Protein AF-0000000084399325 (afdb_homodimer)

pLDDT: mean 91.84, std 12.65, range [34.16, 98.94]

Structure (mmCIF, N/CA/C/O backbone):
data_AF-0000000084399325-model_v1
#
loop_
_entity.id
_entity.type
_entity.pdbx_description
1 polymer 'Amidohydrolase-related domain-containing protein'
#
loop_
_atom_site.group_PDB
_atom_site.id
_atom_site.type_symbol
_atom_site.label_atom_id
_atom_site.label_alt_id
_atom_site.label_comp_id
_atom_site.label_asym_id
_atom_site.label_entity_id
_atom_site.label_seq_id
_atom_site.pdbx_PDB_ins_code
_atom_site.Cartn_x
_atom_site.Cartn_y
_atom_site.Cartn_z
_atom_site.occupancy
_atom_site.B_iso_or_equiv
_atom_site.auth_seq_id
_atom_site.auth_comp_id
_atom_site.auth_asym_id
_atom_site.auth_atom_id
_atom_site.pdbx_PDB_model_num
ATOM 1 N N . MET A 1 1 ? 21.266 -35.219 0.76 1 44.81 1 MET A N 1
ATOM 2 C CA . MET A 1 1 ? 20.219 -34.562 1.53 1 44.81 1 MET A CA 1
ATOM 3 C C . MET A 1 1 ? 18.984 -35.438 1.65 1 44.81 1 MET A C 1
ATOM 5 O O . MET A 1 1 ? 18.688 -36.219 0.76 1 44.81 1 MET A O 1
ATOM 9 N N . SER A 1 2 ? 18.531 -35.719 2.82 1 54.75 2 SER A N 1
ATOM 10 C CA . SER A 1 2 ? 17.391 -36.594 3.066 1 54.75 2 SER A CA 1
ATOM 11 C C . SER A 1 2 ? 16.234 -36.281 2.133 1 54.75 2 SER A C 1
ATOM 13 O O . SER A 1 2 ? 16.078 -35.125 1.696 1 54.75 2 SER A O 1
ATOM 15 N N . LYS A 1 3 ? 15.633 -37.25 1.614 1 68.06 3 LYS A N 1
ATOM 16 C CA . LYS A 1 3 ? 14.523 -37.125 0.672 1 68.06 3 LYS A CA 1
ATOM 17 C C . LYS A 1 3 ? 13.398 -36.281 1.248 1 68.06 3 LYS A C 1
ATOM 19 O O . LYS A 1 3 ? 13.023 -36.438 2.41 1 68.06 3 LYS A O 1
ATOM 24 N N . PRO A 1 4 ? 12.945 -35.312 0.477 1 78.38 4 PRO A N 1
ATOM 25 C CA . PRO A 1 4 ? 11.859 -34.469 1 1 78.38 4 PRO A CA 1
ATOM 26 C C . PRO A 1 4 ? 10.641 -35.312 1.404 1 78.38 4 PRO A C 1
ATOM 28 O O . PRO A 1 4 ? 10.398 -36.375 0.848 1 78.38 4 PRO A O 1
ATOM 31 N N . THR A 1 5 ? 9.992 -34.969 2.486 1 85.81 5 THR A N 1
ATOM 32 C CA . THR A 1 5 ? 8.766 -35.594 2.984 1 85.81 5 THR A CA 1
ATOM 33 C C . THR A 1 5 ? 7.566 -34.688 2.705 1 85.81 5 THR A C 1
ATOM 35 O O . THR A 1 5 ? 7.73 -33.5 2.363 1 85.81 5 THR A O 1
ATOM 38 N N . TYR A 1 6 ? 6.453 -35.25 2.689 1 90.31 6 TYR A N 1
ATOM 39 C CA . TYR A 1 6 ? 5.215 -34.5 2.553 1 90.31 6 TYR A CA 1
ATOM 40 C C . TYR A 1 6 ? 4.281 -34.75 3.729 1 90.31 6 TYR A C 1
ATOM 42 O O . TYR A 1 6 ? 3.854 -35.906 3.949 1 90.31 6 TYR A O 1
ATOM 50 N N . PRO A 1 7 ? 4.055 -33.781 4.578 1 90.56 7 PRO A N 1
ATOM 51 C CA . PRO A 1 7 ? 4.496 -32.406 4.391 1 90.56 7 PRO A CA 1
ATOM 52 C C . PRO A 1 7 ? 5.953 -32.188 4.801 1 90.56 7 PRO A C 1
ATOM 54 O O . PRO A 1 7 ? 6.492 -32.938 5.598 1 90.56 7 PRO A O 1
ATOM 57 N N . PRO A 1 8 ? 6.473 -31.141 4.215 1 90.62 8 PRO A N 1
ATOM 58 C CA . PRO A 1 8 ? 7.859 -30.859 4.594 1 90.62 8 PRO A CA 1
ATOM 59 C C . PRO A 1 8 ? 7.98 -30.234 5.98 1 90.62 8 PRO A C 1
ATOM 61 O O . PRO A 1 8 ? 6.984 -29.766 6.539 1 90.62 8 PRO A O 1
ATOM 64 N N . THR A 1 9 ? 9.188 -30.375 6.523 1 91.38 9 THR A N 1
ATOM 65 C CA . THR A 1 9 ? 9.484 -29.562 7.695 1 91.38 9 THR A CA 1
ATOM 66 C C . THR A 1 9 ? 9.594 -28.078 7.32 1 91.38 9 THR A C 1
ATOM 68 O O . THR A 1 9 ? 10.109 -27.75 6.254 1 91.38 9 THR A O 1
ATOM 71 N N . TYR A 1 10 ? 9.086 -27.281 8.258 1 94 10 TYR A N 1
ATOM 72 C CA . TYR A 1 10 ? 9.133 -25.859 7.969 1 94 10 TYR A CA 1
ATOM 73 C C . TYR A 1 10 ? 10.562 -25.391 7.762 1 94 10 TYR A C 1
ATOM 75 O O . TYR A 1 10 ? 11.477 -25.797 8.484 1 94 10 TYR A O 1
ATOM 83 N N . ASN A 1 11 ? 10.805 -24.594 6.703 1 94.88 11 ASN A N 1
ATOM 84 C CA . ASN A 1 11 ? 11.992 -23.75 6.672 1 94.88 11 ASN A CA 1
ATOM 85 C C . ASN A 1 11 ? 12.094 -22.859 7.914 1 94.88 11 ASN A C 1
ATOM 87 O O . ASN A 1 11 ? 11.211 -22.047 8.164 1 94.88 11 ASN A O 1
ATOM 91 N N . PRO A 1 12 ? 13.133 -23.047 8.703 1 95.69 12 PRO A N 1
ATOM 92 C CA . PRO A 1 12 ? 13.211 -22.297 9.961 1 95.69 12 PRO A CA 1
ATOM 93 C C . PRO A 1 12 ? 13.133 -20.781 9.75 1 95.69 12 PRO A C 1
ATOM 95 O O . PRO A 1 12 ? 12.641 -20.062 10.617 1 95.69 12 PRO A O 1
ATOM 98 N N . HIS A 1 13 ? 13.602 -20.25 8.625 1 95.62 13 HIS A N 1
ATOM 99 C CA . HIS A 1 13 ? 13.609 -18.828 8.344 1 95.62 13 HIS A CA 1
ATOM 100 C C . HIS A 1 13 ? 12.188 -18.281 8.172 1 95.62 13 HIS A C 1
ATOM 102 O O . HIS A 1 13 ? 11.953 -17.078 8.281 1 95.62 13 HIS A O 1
ATOM 108 N N . VAL A 1 14 ? 11.227 -19.172 7.906 1 96.06 14 VAL A N 1
ATOM 109 C CA . VAL A 1 14 ? 9.875 -18.734 7.562 1 96.06 14 VAL A CA 1
ATOM 110 C C . VAL A 1 14 ? 8.977 -18.812 8.797 1 96.06 14 VAL A C 1
ATOM 112 O O . VAL A 1 14 ? 7.906 -18.203 8.836 1 96.06 14 VAL A O 1
ATOM 115 N N . VAL A 1 15 ? 9.352 -19.516 9.82 1 95.94 15 VAL A N 1
ATOM 116 C CA . VAL A 1 15 ? 8.531 -19.844 10.984 1 95.94 15 VAL A CA 1
ATOM 117 C C . VAL A 1 15 ? 8.047 -18.562 11.648 1 95.94 15 VAL A C 1
ATOM 119 O O . VAL A 1 15 ? 6.871 -18.438 11.984 1 95.94 15 VAL A O 1
ATOM 122 N N . PRO A 1 16 ? 8.922 -17.484 11.742 1 94.62 16 PRO A N 1
ATOM 123 C CA . PRO A 1 16 ? 8.461 -16.25 12.391 1 94.62 16 PRO A CA 1
ATOM 124 C C . PRO A 1 16 ? 7.34 -15.562 11.617 1 94.62 16 PRO A C 1
ATOM 126 O O . PRO A 1 16 ? 6.594 -14.766 12.188 1 94.62 16 PRO A O 1
ATOM 129 N N . SER A 1 17 ? 7.211 -15.867 10.367 1 95.81 17 SER A N 1
ATOM 130 C CA . SER A 1 17 ? 6.203 -15.234 9.523 1 95.81 17 SER A CA 1
ATOM 131 C C . SER A 1 17 ? 4.883 -15.992 9.562 1 95.81 17 SER A C 1
ATOM 133 O O . SER A 1 17 ? 3.883 -15.539 9.008 1 95.81 17 SER A O 1
ATOM 135 N N . LEU A 1 18 ? 4.848 -17.141 10.227 1 96.25 18 LEU A N 1
ATOM 136 C CA . LEU A 1 18 ? 3.643 -17.953 10.266 1 96.25 18 LEU A CA 1
ATOM 137 C C . LEU A 1 18 ? 2.762 -17.578 11.453 1 96.25 18 LEU A C 1
ATOM 139 O O . LEU A 1 18 ? 2.361 -18.438 12.234 1 96.25 18 LEU A O 1
ATOM 143 N N . VAL A 1 19 ? 2.547 -16.312 11.625 1 95 19 VAL A N 1
ATOM 144 C CA . VAL A 1 19 ? 1.678 -15.727 12.641 1 95 19 VAL A CA 1
ATOM 145 C C . VAL A 1 19 ? 0.632 -14.836 11.969 1 95 19 VAL A C 1
ATOM 147 O O . VAL A 1 19 ? 0.78 -14.461 10.805 1 95 19 VAL A O 1
ATOM 150 N N . PRO A 1 20 ? -0.434 -14.516 12.617 1 94.19 20 PRO A N 1
ATOM 151 C CA . PRO A 1 20 ? -1.524 -13.766 11.992 1 94.19 20 PRO A CA 1
ATOM 152 C C . PRO A 1 20 ? -1.065 -12.43 11.414 1 94.19 20 PRO A C 1
ATOM 154 O O . PRO A 1 20 ? -1.486 -12.047 10.32 1 94.19 20 PRO A O 1
ATOM 157 N N . LYS A 1 21 ? -0.178 -11.742 12.148 1 96.44 21 LYS A N 1
ATOM 158 C CA . LYS A 1 21 ? 0.312 -10.445 11.68 1 96.44 21 LYS A CA 1
ATOM 159 C C . LYS A 1 21 ? 1.835 -10.445 11.578 1 96.44 21 LYS A C 1
ATOM 161 O O . LYS A 1 21 ? 2.52 -9.883 12.438 1 96.44 21 LYS A O 1
ATOM 166 N N . PRO A 1 22 ? 2.371 -10.953 10.523 1 96.75 22 PRO A N 1
ATOM 167 C CA . PRO A 1 22 ? 3.82 -11.133 10.406 1 96.75 22 PRO A CA 1
ATOM 168 C C . PRO A 1 22 ? 4.566 -9.82 10.18 1 96.75 22 PRO A C 1
ATOM 170 O O . PRO A 1 22 ? 5.793 -9.781 10.305 1 96.75 22 PRO A O 1
ATOM 173 N N . TRP A 1 23 ? 3.875 -8.727 9.859 1 95.81 23 TRP A N 1
ATOM 174 C CA . TRP A 1 23 ? 4.512 -7.441 9.57 1 95.81 23 TRP A CA 1
ATOM 175 C C . TRP A 1 23 ? 4.812 -6.684 10.859 1 95.81 23 TRP A C 1
ATOM 177 O O . TRP A 1 23 ? 5.527 -5.676 10.844 1 95.81 23 TRP A O 1
ATOM 187 N N . VAL A 1 24 ? 4.215 -7.094 12 1 94.38 24 VAL A N 1
ATOM 188 C CA . VAL A 1 24 ? 4.426 -6.395 13.258 1 94.38 24 VAL A CA 1
ATOM 189 C C . VAL A 1 24 ? 5.871 -6.566 13.711 1 94.38 24 VAL A C 1
ATOM 191 O O . VAL A 1 24 ? 6.375 -7.691 13.781 1 94.38 24 VAL A O 1
ATOM 194 N N . GLN A 1 25 ? 6.523 -5.504 13.938 1 89.19 25 GLN A N 1
ATOM 195 C CA . GLN A 1 25 ? 7.934 -5.539 14.305 1 89.19 25 GLN A CA 1
ATOM 196 C C . GLN A 1 25 ? 8.109 -5.445 15.82 1 89.19 25 GLN A C 1
ATOM 198 O O . GLN A 1 25 ? 7.27 -4.859 16.516 1 89.19 25 GLN A O 1
ATOM 203 N N . SER A 1 26 ? 9.156 -6.023 16.25 1 90.19 26 SER A N 1
ATOM 204 C CA . SER A 1 26 ? 9.555 -5.828 17.625 1 90.19 26 SER A CA 1
ATOM 205 C C . SER A 1 26 ? 9.945 -4.379 17.891 1 90.19 26 SER A C 1
ATOM 207 O O . SER A 1 26 ? 10.25 -3.633 16.969 1 90.19 26 SER A O 1
ATOM 209 N N . PRO A 1 27 ? 9.898 -3.984 19.125 1 89.75 27 PRO A N 1
ATOM 210 C CA . PRO A 1 27 ? 10.359 -2.627 19.422 1 89.75 27 PRO A CA 1
ATOM 211 C C . PRO A 1 27 ? 11.773 -2.354 18.891 1 89.75 27 PRO A C 1
ATOM 213 O O . PRO A 1 27 ? 12.586 -3.275 18.797 1 89.75 27 PRO A O 1
ATOM 216 N N . SER A 1 28 ? 12 -1.144 18.531 1 90.94 28 SER A N 1
ATOM 217 C CA . SER A 1 28 ? 13.289 -0.771 17.953 1 90.94 28 SER A CA 1
ATOM 218 C C . SER A 1 28 ? 14.43 -1.057 18.922 1 90.94 28 SER A C 1
ATOM 220 O O . SER A 1 28 ? 14.289 -0.865 20.141 1 90.94 28 SER A O 1
ATOM 222 N N . ALA A 1 29 ? 15.547 -1.462 18.453 1 89.44 29 ALA A N 1
ATOM 223 C CA . ALA A 1 29 ? 16.734 -1.743 19.25 1 89.44 29 ALA A CA 1
ATOM 224 C C . ALA A 1 29 ? 17.312 -0.462 19.844 1 89.44 29 ALA A C 1
ATOM 226 O O . ALA A 1 29 ? 17.094 0.63 19.312 1 89.44 29 ALA A O 1
ATOM 227 N N . PRO A 1 30 ? 18 -0.609 20.953 1 93.25 30 PRO A N 1
ATOM 228 C CA . PRO A 1 30 ? 18.625 0.576 21.547 1 93.25 30 PRO A CA 1
ATOM 229 C C . PRO A 1 30 ? 19.719 1.179 20.656 1 93.25 30 PRO A C 1
ATOM 231 O O . PRO A 1 30 ? 20.516 0.447 20.078 1 93.25 30 PRO A O 1
ATOM 234 N N . ILE A 1 31 ? 19.641 2.383 20.5 1 94.94 31 ILE A N 1
ATOM 235 C CA . ILE A 1 31 ? 20.625 3.131 19.734 1 94.94 31 ILE A CA 1
ATOM 236 C C . ILE A 1 31 ? 20.953 4.438 20.453 1 94.94 31 ILE A C 1
ATOM 238 O O . ILE A 1 31 ? 20.078 5.07 21.047 1 94.94 31 ILE A O 1
ATOM 242 N N . THR A 1 32 ? 22.234 4.75 20.438 1 95.81 32 THR A N 1
ATOM 243 C CA . THR A 1 32 ? 22.672 6.027 20.984 1 95.81 32 THR A CA 1
ATOM 244 C C . THR A 1 32 ? 23.203 6.945 19.891 1 95.81 32 THR A C 1
ATOM 246 O O . THR A 1 32 ? 24.172 6.598 19.203 1 95.81 32 THR A O 1
ATOM 249 N N . LEU A 1 33 ? 22.594 8.062 19.703 1 96.88 33 LEU A N 1
ATOM 250 C CA . LEU A 1 33 ? 23.078 9.117 18.812 1 96.88 33 LEU A CA 1
ATOM 251 C C . LEU A 1 33 ? 24.016 10.055 19.562 1 96.88 33 LEU A C 1
ATOM 253 O O . LEU A 1 33 ? 23.672 10.578 20.625 1 96.88 33 LEU A O 1
ATOM 257 N N . ILE A 1 34 ? 25.188 10.266 19.016 1 96.31 34 ILE A N 1
ATOM 258 C CA . ILE A 1 34 ? 26.141 11.117 19.719 1 96.31 34 ILE A CA 1
ATOM 259 C C . ILE A 1 34 ? 26.484 12.336 18.875 1 96.31 34 ILE A C 1
ATOM 261 O O . ILE A 1 34 ? 26.281 12.328 17.656 1 96.31 34 ILE A O 1
ATOM 265 N N . ASN A 1 35 ? 26.984 13.414 19.547 1 96.94 35 ASN A N 1
ATOM 266 C CA . ASN A 1 35 ? 27.453 14.648 18.906 1 96.94 35 ASN A CA 1
ATOM 267 C C . ASN A 1 35 ? 26.312 15.352 18.172 1 96.94 35 ASN A C 1
ATOM 269 O O . ASN A 1 35 ? 26.484 15.781 17.031 1 96.94 35 ASN A O 1
ATOM 273 N N . CYS A 1 36 ? 25.172 15.438 18.844 1 97.69 36 CYS A N 1
ATOM 274 C CA . CYS A 1 36 ? 23.969 16.031 18.281 1 97.69 36 CYS A CA 1
ATOM 275 C C . CYS A 1 36 ? 23.828 17.484 18.688 1 97.69 36 CYS A C 1
ATOM 277 O O . CYS A 1 36 ? 23.953 17.812 19.875 1 97.69 36 CYS A O 1
ATOM 279 N N . LYS A 1 37 ? 23.656 18.359 17.766 1 98.62 37 LYS A N 1
ATOM 280 C CA . LYS A 1 37 ? 23.078 19.656 18.078 1 98.62 37 LYS A CA 1
ATOM 281 C C . LYS A 1 37 ? 21.547 19.562 18.188 1 98.62 37 LYS A C 1
ATOM 283 O O . LYS A 1 37 ? 20.859 19.453 17.172 1 98.62 37 LYS A O 1
ATOM 288 N N . VAL A 1 38 ? 21.031 19.672 19.359 1 98.75 38 VAL A N 1
ATOM 289 C CA . VAL A 1 38 ? 19.609 19.422 19.594 1 98.75 38 VAL A CA 1
ATOM 290 C C . VAL A 1 38 ? 18.828 20.719 19.5 1 98.75 38 VAL A C 1
ATOM 292 O O . VAL A 1 38 ? 19.156 21.703 20.156 1 98.75 38 VAL A O 1
ATOM 295 N N . VAL A 1 39 ? 17.828 20.719 18.703 1 98.81 39 VAL A N 1
ATOM 296 C CA . VAL A 1 39 ? 16.922 21.859 18.578 1 98.81 39 VAL A CA 1
ATOM 297 C C . VAL A 1 39 ? 15.883 21.828 19.688 1 98.81 39 VAL A C 1
ATOM 299 O O . VAL A 1 39 ? 15 20.969 19.688 1 98.81 39 VAL A O 1
ATOM 302 N N . ASP A 1 40 ? 15.953 22.703 20.609 1 98.31 40 ASP A N 1
ATOM 303 C CA . ASP A 1 40 ? 14.938 22.922 21.625 1 98.31 40 ASP A CA 1
ATOM 304 C C . ASP A 1 40 ? 13.812 23.812 21.109 1 98.31 40 ASP A C 1
ATOM 306 O O . ASP A 1 40 ? 13.867 25.031 21.25 1 98.31 40 ASP A O 1
ATOM 310 N N . VAL A 1 41 ? 12.789 23.188 20.609 1 98.25 41 VAL A N 1
ATOM 311 C CA . VAL A 1 41 ? 11.727 23.891 19.906 1 98.25 41 VAL A CA 1
ATOM 312 C C . VAL A 1 41 ? 10.922 24.75 20.891 1 98.25 41 VAL A C 1
ATOM 314 O O . VAL A 1 41 ? 10.477 25.844 20.547 1 98.25 41 VAL A O 1
ATOM 317 N N . ILE A 1 42 ? 10.719 24.281 22.094 1 97.69 42 ILE A N 1
ATOM 318 C CA . ILE A 1 42 ? 9.922 24.984 23.094 1 97.69 42 ILE A CA 1
ATOM 319 C C . ILE A 1 42 ? 10.539 26.359 23.375 1 97.69 42 ILE A C 1
ATOM 321 O O . ILE A 1 42 ? 9.852 27.375 23.344 1 97.69 42 ILE A O 1
ATOM 325 N N . ASN A 1 43 ? 11.914 26.344 23.484 1 97.19 43 ASN A N 1
ATOM 326 C CA . ASN A 1 43 ? 12.586 27.594 23.859 1 97.19 43 ASN A CA 1
ATOM 327 C C . ASN A 1 43 ? 13.164 28.312 22.641 1 97.19 43 ASN A C 1
ATOM 329 O O . ASN A 1 43 ? 13.656 29.422 22.75 1 97.19 43 ASN A O 1
ATOM 333 N N . GLY A 1 44 ? 13.109 27.734 21.516 1 97.56 44 GLY A N 1
ATOM 334 C CA . GLY A 1 44 ? 13.586 28.359 20.281 1 97.56 44 GLY A CA 1
ATOM 335 C C . GLY A 1 44 ? 15.086 28.562 20.266 1 97.56 44 GLY A C 1
ATOM 336 O O . GLY A 1 44 ? 15.562 29.641 19.875 1 97.56 44 GLY A O 1
ATOM 337 N N . LYS A 1 45 ? 15.812 27.578 20.781 1 97.94 45 LYS A N 1
ATOM 338 C CA . LYS A 1 45 ? 17.266 27.672 20.797 1 97.94 45 LYS A CA 1
ATOM 339 C C . LYS A 1 45 ? 17.906 26.297 20.578 1 97.94 45 LYS A C 1
ATOM 341 O O . LYS A 1 45 ? 17.219 25.266 20.609 1 97.94 45 LYS A O 1
ATOM 346 N N . ILE A 1 46 ? 19.156 26.297 20.25 1 98.06 46 ILE A N 1
ATOM 347 C CA . ILE A 1 46 ? 19.938 25.078 20.203 1 98.06 46 ILE A CA 1
ATOM 348 C C . ILE A 1 46 ? 20.516 24.781 21.594 1 98.06 46 ILE A C 1
ATOM 350 O O . ILE A 1 46 ? 21.078 25.656 22.234 1 98.06 46 ILE A O 1
ATOM 354 N N . ILE A 1 47 ? 20.297 23.562 22.125 1 95.94 47 ILE A N 1
ATOM 355 C CA . ILE A 1 47 ? 20.906 23.188 23.391 1 95.94 47 ILE A CA 1
ATOM 356 C C . ILE A 1 47 ? 22.422 23.359 23.297 1 95.94 47 ILE A C 1
ATOM 358 O O . ILE A 1 47 ? 23.047 22.859 22.344 1 95.94 47 ILE A O 1
ATOM 362 N N . PRO A 1 48 ? 22.859 23.969 24.391 1 90 48 PRO A N 1
ATOM 363 C CA . PRO A 1 48 ? 24.297 24.219 24.344 1 90 48 PRO A CA 1
ATOM 364 C C . PRO A 1 48 ? 25.125 22.922 24.422 1 90 48 PRO A C 1
ATOM 366 O O . PRO A 1 48 ? 24.688 21.953 25.062 1 90 48 PRO A O 1
ATOM 369 N N . VAL A 1 49 ? 26.25 22.781 23.828 1 93.06 49 VAL A N 1
ATOM 370 C CA . VAL A 1 49 ? 27.203 21.672 23.781 1 93.06 49 VAL A CA 1
ATOM 371 C C . VAL A 1 49 ? 26.594 20.5 23.016 1 93.06 49 VAL A C 1
ATOM 373 O O . VAL A 1 49 ? 25.359 20.328 22.984 1 93.06 49 VAL A O 1
ATOM 376 N N . LEU A 1 50 ? 27.297 19.625 22.562 1 96.81 50 LEU A N 1
ATOM 377 C CA . LEU A 1 50 ? 26.859 18.453 21.812 1 96.81 50 LEU A CA 1
ATOM 378 C C . LEU A 1 50 ? 26.25 17.422 22.734 1 96.81 50 LEU A C 1
ATOM 380 O O . LEU A 1 50 ? 26.75 17.188 23.844 1 96.81 50 LEU A O 1
ATOM 384 N N . GLN A 1 51 ? 25.094 16.875 22.312 1 97.25 51 GLN A N 1
ATOM 385 C CA . GLN A 1 51 ? 24.344 15.961 23.156 1 97.25 51 GLN A CA 1
ATOM 386 C C . GLN A 1 51 ? 24.453 14.531 22.656 1 97.25 51 GLN A C 1
ATOM 388 O O . GLN A 1 51 ? 24.75 14.297 21.484 1 97.25 51 GLN A O 1
ATOM 393 N N . SER A 1 52 ? 24.281 13.602 23.562 1 96.56 52 SER A N 1
ATOM 394 C CA . SER A 1 52 ? 23.984 12.195 23.266 1 96.56 52 SER A CA 1
ATOM 395 C C . SER A 1 52 ? 22.516 11.875 23.562 1 96.56 52 SER A C 1
ATOM 397 O O . SER A 1 52 ? 21.984 12.25 24.609 1 96.56 52 SER A O 1
ATOM 399 N N . ILE A 1 53 ? 21.875 11.273 22.641 1 97.69 53 ILE A N 1
ATOM 400 C CA . ILE A 1 53 ? 20.484 10.891 22.781 1 97.69 53 ILE A CA 1
ATOM 401 C C . ILE A 1 53 ? 20.359 9.367 22.734 1 97.69 53 ILE A C 1
ATOM 403 O O . ILE A 1 53 ? 20.672 8.742 21.719 1 97.69 53 ILE A O 1
ATOM 407 N N . LYS A 1 54 ? 19.891 8.742 23.781 1 96.62 54 LYS A N 1
ATOM 408 C CA . LYS A 1 54 ? 19.672 7.297 23.828 1 96.62 54 LYS A CA 1
ATOM 409 C C . LYS A 1 54 ? 18.234 6.941 23.484 1 96.62 54 LYS A C 1
ATOM 411 O O . LYS A 1 54 ? 17.297 7.469 24.094 1 96.62 54 LYS A O 1
ATOM 416 N N . LEU A 1 55 ? 18.078 6.16 22.5 1 97.12 55 LEU A N 1
ATOM 417 C CA . LEU A 1 55 ? 16.766 5.68 22.062 1 97.12 55 LEU A CA 1
ATOM 418 C C . LEU A 1 55 ? 16.562 4.223 22.469 1 97.12 55 LEU A C 1
ATOM 420 O O . LEU A 1 55 ? 17.5 3.422 22.406 1 97.12 55 LEU A O 1
ATOM 424 N N . GLU A 1 56 ? 15.352 3.887 22.859 1 95.56 56 GLU A N 1
ATOM 425 C CA . GLU A 1 56 ? 14.984 2.51 23.188 1 95.56 56 GLU A CA 1
ATOM 426 C C . GLU A 1 56 ? 13.492 2.277 23.016 1 95.56 56 GLU A C 1
ATOM 428 O O . GLU A 1 56 ? 12.672 3.062 23.516 1 95.56 56 GLU A O 1
ATOM 433 N N . ALA A 1 57 ? 13.141 1.243 22.375 1 96.31 57 ALA A N 1
ATOM 434 C CA . ALA A 1 57 ? 11.758 0.798 22.219 1 96.31 57 ALA A CA 1
ATOM 435 C C . ALA A 1 57 ? 10.859 1.938 21.75 1 96.31 57 ALA A C 1
ATOM 437 O O . ALA A 1 57 ? 9.781 2.162 22.297 1 96.31 57 ALA A O 1
ATOM 438 N N . GLY A 1 58 ? 11.398 2.75 20.859 1 97 58 GLY A N 1
ATOM 439 C CA . GLY A 1 58 ? 10.594 3.762 20.188 1 97 58 GLY A CA 1
ATOM 440 C C . GLY A 1 58 ? 10.531 5.074 20.953 1 97 58 GLY A C 1
ATOM 441 O O . GLY A 1 58 ? 9.82 5.996 20.547 1 97 58 GLY A O 1
ATOM 442 N N . LYS A 1 59 ? 11.32 5.172 22.062 1 98.25 59 LYS A N 1
ATOM 443 C CA . LYS A 1 59 ? 11.273 6.363 22.906 1 98.25 59 LYS A CA 1
ATOM 444 C C . LYS A 1 59 ? 12.68 6.922 23.141 1 98.25 59 LYS A C 1
ATOM 446 O O . LYS A 1 59 ? 13.672 6.23 22.922 1 98.25 59 LYS A O 1
ATOM 451 N N . ILE A 1 60 ? 12.68 8.141 23.531 1 98.38 60 ILE A N 1
ATOM 452 C CA . ILE A 1 60 ? 13.914 8.758 24 1 98.38 60 ILE A CA 1
ATOM 453 C C . ILE A 1 60 ? 14.133 8.43 25.469 1 98.38 60 ILE A C 1
ATOM 455 O O . ILE A 1 60 ? 13.328 8.828 26.328 1 98.38 60 ILE A O 1
ATOM 459 N N . LEU A 1 61 ? 15.141 7.746 25.766 1 97.5 61 LEU A N 1
ATOM 460 C CA . LEU A 1 61 ? 15.398 7.312 27.141 1 97.5 61 LEU A CA 1
ATOM 461 C C . LEU A 1 61 ? 16.141 8.391 27.922 1 97.5 61 LEU A C 1
ATOM 463 O O . LEU A 1 61 ? 15.859 8.609 29.094 1 97.5 61 LEU A O 1
ATOM 467 N N . SER A 1 62 ? 17.156 9.039 27.203 1 96.69 62 SER A N 1
ATOM 468 C CA . SER A 1 62 ? 17.906 10.07 27.891 1 96.69 62 SER A CA 1
ATOM 469 C C . SER A 1 62 ? 18.609 11 26.891 1 96.69 62 SER A C 1
ATOM 471 O O . SER A 1 62 ? 18.812 10.633 25.734 1 96.69 62 SER A O 1
ATOM 473 N N . ILE A 1 63 ? 18.844 12.156 27.312 1 96.69 63 ILE A N 1
ATOM 474 C CA . ILE A 1 63 ? 19.625 13.18 26.641 1 96.69 63 ILE A CA 1
ATOM 475 C C . ILE A 1 63 ? 20.688 13.734 27.594 1 96.69 63 ILE A C 1
ATOM 477 O O . ILE A 1 63 ? 20.359 14.156 28.703 1 96.69 63 ILE A O 1
ATOM 481 N N . SER A 1 64 ? 21.906 13.672 27.234 1 95.5 64 SER A N 1
ATOM 482 C CA . SER A 1 64 ? 23 14.148 28.062 1 95.5 64 SER A CA 1
ATOM 483 C C . SER A 1 64 ? 24.156 14.664 27.219 1 95.5 64 SER A C 1
ATOM 485 O O . SER A 1 64 ? 24.281 14.312 26.047 1 95.5 64 SER A O 1
ATOM 487 N N . PRO A 1 65 ? 24.938 15.57 27.812 1 95.44 65 PRO A N 1
ATOM 488 C CA . PRO A 1 65 ? 26.109 16 27.047 1 95.44 65 PRO A CA 1
ATOM 489 C C . PRO A 1 65 ? 26.984 14.836 26.578 1 95.44 65 PRO A C 1
ATOM 491 O O . PRO A 1 65 ? 27.172 13.867 27.328 1 95.44 65 PRO A O 1
ATOM 494 N N . THR A 1 66 ? 27.344 14.992 25.312 1 92.62 66 THR A N 1
ATOM 495 C CA . THR A 1 66 ? 28.234 13.953 24.812 1 92.62 66 THR A CA 1
ATOM 496 C C . THR A 1 66 ? 29.547 13.938 25.594 1 92.62 66 THR A C 1
ATOM 498 O O . THR A 1 66 ? 30.156 14.984 25.812 1 92.62 66 THR A O 1
ATOM 501 N N . SER A 1 67 ? 29.859 12.789 26.234 1 84.06 67 SER A N 1
ATOM 502 C CA . SER A 1 67 ? 31.094 12.656 27 1 84.06 67 SER A CA 1
ATOM 503 C C . SER A 1 67 ? 32.125 11.82 26.234 1 84.06 67 SER A C 1
ATOM 505 O O . SER A 1 67 ? 31.781 11.117 25.281 1 84.06 67 SER A O 1
ATOM 507 N N . ASP A 1 68 ? 33.375 12.047 26.672 1 72.81 68 ASP A N 1
ATOM 508 C CA . ASP A 1 68 ? 34.469 11.289 26.078 1 72.81 68 ASP A CA 1
ATOM 509 C C . ASP A 1 68 ? 34.219 9.789 26.203 1 72.81 68 ASP A C 1
ATOM 511 O O . ASP A 1 68 ? 34.562 9.023 25.297 1 72.81 68 ASP A O 1
ATOM 515 N N . ASP A 1 69 ? 33.594 9.445 27.203 1 67.88 69 ASP A N 1
ATOM 516 C CA . ASP A 1 69 ? 33.344 8.023 27.438 1 67.88 69 ASP A CA 1
ATOM 517 C C . ASP A 1 69 ? 32.344 7.473 26.406 1 67.88 69 ASP A C 1
ATOM 519 O O . ASP A 1 69 ? 32.5 6.352 25.922 1 67.88 69 ASP A O 1
ATOM 523 N N . THR A 1 70 ? 31.438 8.211 26.109 1 70.06 70 THR A N 1
ATOM 524 C CA . THR A 1 70 ? 30.438 7.785 25.125 1 70.06 70 THR A CA 1
ATOM 525 C C . THR A 1 70 ? 31.062 7.738 23.719 1 70.06 70 THR A C 1
ATOM 527 O O . THR A 1 70 ? 30.719 6.867 22.922 1 70.06 70 THR A O 1
ATOM 530 N N . GLN A 1 71 ? 32 8.531 23.609 1 65 71 GLN A N 1
ATOM 531 C CA . GLN A 1 71 ? 32.688 8.602 22.328 1 65 71 GLN A CA 1
ATOM 532 C C . GLN A 1 71 ? 33.531 7.355 22.078 1 65 71 GLN A C 1
ATOM 534 O O . GLN A 1 71 ? 33.656 6.891 20.953 1 65 71 GLN A O 1
ATOM 539 N N . THR A 1 72 ? 34.031 6.926 23.141 1 55.69 72 THR A N 1
ATOM 540 C CA . THR A 1 72 ? 34.875 5.754 23.031 1 55.69 72 THR A CA 1
ATOM 541 C C . THR A 1 72 ? 34.062 4.512 22.688 1 55.69 72 THR A C 1
ATOM 543 O O . THR A 1 72 ? 34.594 3.543 22.141 1 55.69 72 THR A O 1
ATOM 546 N N . GLN A 1 73 ? 32.844 4.527 22.984 1 58.78 73 GLN A N 1
ATOM 547 C CA . GLN A 1 73 ? 31.984 3.377 22.688 1 58.78 73 GLN A CA 1
ATOM 548 C C . GLN A 1 73 ? 31.469 3.418 21.25 1 58.78 73 GLN A C 1
ATOM 550 O O . GLN A 1 73 ? 30.547 2.684 20.891 1 58.78 73 GLN A O 1
ATOM 555 N N . GLN A 1 74 ? 32.031 4.332 20.547 1 57.22 74 GLN A N 1
ATOM 556 C CA . GLN A 1 74 ? 31.609 4.484 19.156 1 57.22 74 GLN A CA 1
ATOM 557 C C . GLN A 1 74 ? 31.719 3.166 18.391 1 57.22 74 GLN A C 1
ATOM 559 O O . GLN A 1 74 ? 30.969 2.928 17.438 1 57.22 74 GLN A O 1
ATOM 564 N N . ASP A 1 75 ? 32.531 2.336 18.984 1 56.34 75 ASP A N 1
ATOM 565 C CA . ASP A 1 75 ? 32.75 1.081 18.266 1 56.34 75 ASP A CA 1
ATOM 566 C C . ASP A 1 75 ? 31.656 0.073 18.562 1 56.34 75 ASP A C 1
ATOM 568 O O . ASP A 1 75 ? 31.625 -1.018 18 1 56.34 75 ASP A O 1
ATOM 572 N N . SER A 1 76 ? 30.797 0.557 19.422 1 64.19 76 SER A N 1
ATOM 573 C CA . SER A 1 76 ? 29.734 -0.394 19.719 1 64.19 76 SER A CA 1
ATOM 574 C C . SER A 1 76 ? 28.625 -0.34 18.672 1 64.19 76 SER A C 1
ATOM 576 O O . SER A 1 76 ? 28.391 0.709 18.062 1 64.19 76 SER A O 1
ATOM 578 N N . SER A 1 77 ? 28.109 -1.514 18.219 1 70.75 77 SER A N 1
ATOM 579 C CA . SER A 1 77 ? 27.156 -1.731 17.156 1 70.75 77 SER A CA 1
ATOM 580 C C . SER A 1 77 ? 25.891 -0.913 17.375 1 70.75 77 SER A C 1
ATOM 582 O O . SER A 1 77 ? 25.094 -0.735 16.438 1 70.75 77 SER A O 1
ATOM 584 N N . ASN A 1 78 ? 25.828 -0.096 18.453 1 88.31 78 ASN A N 1
ATOM 585 C CA . ASN A 1 78 ? 24.562 0.604 18.703 1 88.31 78 ASN A CA 1
ATOM 586 C C . ASN A 1 78 ? 24.797 2.102 18.891 1 88.31 78 ASN A C 1
ATOM 588 O O . ASN A 1 78 ? 23.969 2.783 19.5 1 88.31 78 ASN A O 1
ATOM 592 N N . VAL A 1 79 ? 26 2.617 18.547 1 93.62 79 VAL A N 1
ATOM 593 C CA . VAL A 1 79 ? 26.281 4.047 18.656 1 93.62 79 VAL A CA 1
ATOM 594 C C . VAL A 1 79 ? 26.391 4.652 17.266 1 93.62 79 VAL A C 1
ATOM 596 O O . VAL A 1 79 ? 27.125 4.125 16.406 1 93.62 79 VAL A O 1
ATOM 599 N N . VAL A 1 80 ? 25.719 5.723 17 1 94.88 80 VAL A N 1
ATOM 600 C CA . VAL A 1 80 ? 25.719 6.418 15.719 1 94.88 80 VAL A CA 1
ATOM 601 C C . VAL A 1 80 ? 26.203 7.852 15.906 1 94.88 80 VAL A C 1
ATOM 603 O O . VAL A 1 80 ? 25.656 8.602 16.719 1 94.88 80 VAL A O 1
ATOM 606 N N . ASP A 1 81 ? 27.234 8.242 15.195 1 95.44 81 ASP A N 1
ATOM 607 C CA . ASP A 1 81 ? 27.75 9.609 15.25 1 95.44 81 ASP A CA 1
ATOM 608 C C . ASP A 1 81 ? 26.984 10.523 14.289 1 95.44 81 ASP A C 1
ATOM 610 O O . ASP A 1 81 ? 27 10.297 13.078 1 95.44 81 ASP A O 1
ATOM 614 N N . ILE A 1 82 ? 26.375 11.539 14.859 1 96.25 82 ILE A N 1
ATOM 615 C CA . ILE A 1 82 ? 25.578 12.477 14.07 1 96.25 82 ILE A CA 1
ATOM 616 C C . ILE A 1 82 ? 26.469 13.602 13.555 1 96.25 82 ILE A C 1
ATOM 618 O O . ILE A 1 82 ? 26.078 14.375 12.68 1 96.25 82 ILE A O 1
ATOM 622 N N . ASP A 1 83 ? 27.672 13.688 14.055 1 95.69 83 ASP A N 1
ATOM 623 C CA . ASP A 1 83 ? 28.75 14.516 13.531 1 95.69 83 ASP A CA 1
ATOM 624 C C . ASP A 1 83 ? 28.375 15.992 13.547 1 95.69 83 ASP A C 1
ATOM 626 O O . ASP A 1 83 ? 28.578 16.703 12.562 1 95.69 83 ASP A O 1
ATOM 630 N N . GLY A 1 84 ? 27.734 16.438 14.594 1 97.31 84 GLY A N 1
ATOM 631 C CA . GLY A 1 84 ? 27.453 17.844 14.797 1 97.31 84 GLY A CA 1
ATOM 632 C C . GLY A 1 84 ? 26.266 18.344 14 1 97.31 84 GLY A C 1
ATOM 633 O O . GLY A 1 84 ? 26.031 19.547 13.891 1 97.31 84 GLY A O 1
ATOM 634 N N . HIS A 1 85 ? 25.5 17.438 13.359 1 98.25 85 HIS A N 1
ATOM 635 C CA . HIS A 1 85 ? 24.281 17.828 12.664 1 98.25 85 HIS A CA 1
ATOM 636 C C . HIS A 1 85 ? 23.156 18.094 13.641 1 98.25 85 HIS A C 1
ATOM 638 O O . HIS A 1 85 ? 23.266 17.797 14.836 1 98.25 85 HIS A O 1
ATOM 644 N N . TYR A 1 86 ? 22.125 18.688 13.148 1 98.81 86 TYR A N 1
ATOM 645 C CA . TYR A 1 86 ? 21.031 19.125 14 1 98.81 86 TYR A CA 1
ATOM 646 C C . TYR A 1 86 ? 19.984 18.031 14.133 1 98.81 86 TYR A C 1
ATOM 648 O O . TYR A 1 86 ? 19.594 17.406 13.141 1 98.81 86 TYR A O 1
ATOM 656 N N . ILE A 1 87 ? 19.562 17.75 15.359 1 98.81 87 ILE A N 1
ATOM 657 C CA . ILE A 1 87 ? 18.422 16.875 15.633 1 98.81 87 ILE A CA 1
ATOM 658 C C . ILE A 1 87 ? 17.188 17.719 15.969 1 98.81 87 ILE A C 1
ATOM 660 O O . ILE A 1 87 ? 17.219 18.516 16.906 1 98.81 87 ILE A O 1
ATOM 664 N N . CYS A 1 88 ? 16.203 17.578 15.203 1 98.88 88 CYS A N 1
ATOM 665 C CA . CYS A 1 88 ? 14.93 18.266 15.359 1 98.88 88 CYS A 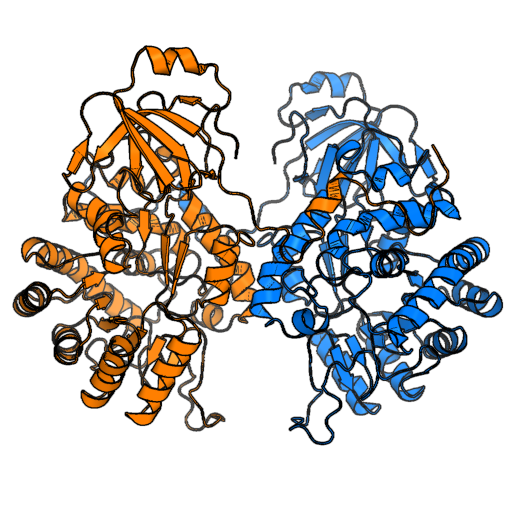CA 1
ATOM 666 C C . CYS A 1 88 ? 13.789 17.266 15.516 1 98.88 88 CYS A C 1
ATOM 668 O O . CYS A 1 88 ? 13.852 16.156 14.977 1 98.88 88 CYS A O 1
ATOM 670 N N . PRO A 1 89 ? 12.758 17.594 16.375 1 98.88 89 PRO A N 1
ATOM 671 C CA . PRO A 1 89 ? 11.609 16.688 16.391 1 98.88 89 PRO A CA 1
ATOM 672 C C . PRO A 1 89 ? 11.016 16.453 15.008 1 98.88 89 PRO A C 1
ATOM 674 O O . PRO A 1 89 ? 11.109 17.312 14.133 1 98.88 89 PRO A O 1
ATOM 677 N N . GLY A 1 90 ? 10.469 15.242 14.789 1 98.94 90 GLY A N 1
ATOM 678 C CA . GLY A 1 90 ? 9.734 15 13.562 1 98.94 90 GLY A CA 1
ATOM 679 C C . GLY A 1 90 ? 8.641 16.016 13.305 1 98.94 90 GLY A C 1
ATOM 680 O O . GLY A 1 90 ? 7.984 16.484 14.234 1 98.94 90 GLY A O 1
ATOM 681 N N . LEU A 1 91 ? 8.383 16.344 12.062 1 98.94 91 LEU A N 1
ATOM 682 C CA . LEU A 1 91 ? 7.418 17.375 11.688 1 98.94 91 LEU A CA 1
ATOM 683 C C . LEU A 1 91 ? 6 16.828 11.703 1 98.94 91 LEU A C 1
ATOM 685 O O . LEU A 1 91 ? 5.801 15.617 11.547 1 98.94 91 LEU A O 1
ATOM 689 N N . ILE A 1 92 ? 5.043 17.703 11.93 1 98.94 92 ILE A N 1
ATOM 690 C CA . ILE A 1 92 ? 3.629 17.344 11.969 1 98.94 92 ILE A CA 1
ATOM 691 C C . ILE A 1 92 ? 2.844 18.25 11.016 1 98.94 92 ILE A C 1
ATOM 693 O O . ILE A 1 92 ? 2.945 19.469 11.086 1 98.94 92 ILE A O 1
ATOM 697 N N . ASP A 1 93 ? 2.152 17.672 10.086 1 98.94 93 ASP A N 1
ATOM 698 C CA . ASP A 1 93 ? 1.217 18.375 9.211 1 98.94 93 ASP A CA 1
ATOM 699 C C . ASP A 1 93 ? -0.227 18.141 9.648 1 98.94 93 ASP A C 1
ATOM 701 O O . ASP A 1 93 ? -0.748 17.031 9.523 1 98.94 93 ASP A O 1
ATOM 705 N N . CYS A 1 94 ? -0.903 19.188 10.047 1 98.88 94 CYS A N 1
ATOM 706 C CA . CYS A 1 94 ? -2.174 19.062 10.75 1 98.88 94 CYS A CA 1
ATOM 707 C C . CYS A 1 94 ? -3.348 19.172 9.789 1 98.88 94 CYS A C 1
ATOM 709 O O . CYS A 1 94 ? -4.504 19.219 10.211 1 98.88 94 CYS A O 1
ATOM 711 N N . HIS A 1 95 ? -3.102 19.25 8.5 1 98.88 95 HIS A N 1
ATOM 712 C CA . HIS A 1 95 ? -4.188 19.297 7.527 1 98.88 95 HIS A CA 1
ATOM 713 C C . HIS A 1 95 ? -3.77 18.672 6.203 1 98.88 95 HIS A C 1
ATOM 715 O O . HIS A 1 95 ? -3.242 19.359 5.324 1 98.88 95 HIS A O 1
ATOM 721 N N . VAL A 1 96 ? -4.09 17.406 6.035 1 98.69 96 VAL A N 1
ATOM 722 C CA . VAL A 1 96 ? -3.797 16.719 4.781 1 98.69 96 VAL A CA 1
ATOM 723 C C . VAL A 1 96 ? -5.027 15.938 4.32 1 98.69 96 VAL A C 1
ATOM 725 O O . VAL A 1 96 ? -5.996 15.797 5.07 1 98.69 96 VAL A O 1
ATOM 728 N N . HIS A 1 97 ? -5.016 15.5 3.113 1 97.31 97 HIS A N 1
ATOM 729 C CA . HIS A 1 97 ? -5.977 14.57 2.533 1 97.31 97 HIS A CA 1
ATOM 730 C C . HIS A 1 97 ? -5.27 13.43 1.804 1 97.31 97 HIS A C 1
ATOM 732 O O . HIS A 1 97 ? -5.012 13.523 0.602 1 97.31 97 HIS A O 1
ATOM 738 N N . ILE A 1 98 ? -5.105 12.289 2.461 1 97.69 98 ILE A N 1
ATOM 739 C CA . ILE A 1 98 ? -4.199 11.281 1.923 1 97.69 98 ILE A CA 1
ATOM 740 C C . ILE A 1 98 ? -4.926 10.453 0.868 1 97.69 98 ILE A C 1
ATOM 742 O O . ILE A 1 98 ? -4.289 9.758 0.068 1 97.69 98 ILE A O 1
ATOM 746 N N . ILE A 1 99 ? -6.305 10.484 0.835 1 95.38 99 ILE A N 1
ATOM 747 C CA . ILE A 1 99 ? -7.031 9.656 -0.121 1 95.38 99 ILE A CA 1
ATOM 748 C C . ILE A 1 99 ? -7.25 10.438 -1.416 1 95.38 99 ILE A C 1
ATOM 750 O O . ILE A 1 99 ? -7.715 9.875 -2.414 1 95.38 99 ILE A O 1
ATOM 754 N N . HIS A 1 100 ? -7.008 11.766 -1.391 1 95.56 100 HIS A N 1
ATOM 755 C CA . HIS A 1 100 ? -7.023 12.562 -2.613 1 95.56 100 HIS A CA 1
ATOM 756 C C . HIS A 1 100 ? -5.672 12.508 -3.32 1 95.56 100 HIS A C 1
ATOM 758 O O . HIS A 1 100 ? -4.969 13.523 -3.391 1 95.56 100 HIS A O 1
ATOM 764 N N . THR A 1 101 ? -5.434 11.391 -3.896 1 97.06 101 THR A N 1
ATOM 765 C CA . THR A 1 101 ? -4.117 10.984 -4.371 1 97.06 101 THR A CA 1
ATOM 766 C C . THR A 1 101 ? -3.875 11.492 -5.793 1 97.06 101 THR A C 1
ATOM 768 O O . THR A 1 101 ? -4.824 11.828 -6.508 1 97.06 101 THR A O 1
ATOM 771 N N . PRO A 1 102 ? -2.566 11.57 -6.188 1 96.75 102 PRO A N 1
ATOM 772 C CA . PRO A 1 102 ? -2.279 11.688 -7.621 1 96.75 102 PRO A CA 1
ATOM 773 C C . PRO A 1 102 ? -2.826 10.508 -8.422 1 96.75 102 PRO A C 1
ATOM 775 O O . PRO A 1 102 ? -3.232 9.5 -7.848 1 96.75 102 PRO A O 1
ATOM 778 N N . GLY A 1 103 ? -2.801 10.609 -9.75 1 95.25 103 GLY A N 1
ATOM 779 C CA . GLY A 1 103 ? -3.252 9.539 -10.625 1 95.25 103 GLY A CA 1
ATOM 780 C C . GLY A 1 103 ? -4.203 10.016 -11.711 1 95.25 103 GLY A C 1
ATOM 781 O O . GLY A 1 103 ? -4.332 9.375 -12.758 1 95.25 103 GLY A O 1
ATOM 782 N N . GLU A 1 104 ? -4.922 11.086 -11.359 1 91.62 104 GLU A N 1
ATOM 783 C CA . GLU A 1 104 ? -5.883 11.648 -12.297 1 91.62 104 GLU A CA 1
ATOM 784 C C . GLU A 1 104 ? -5.512 13.086 -12.672 1 91.62 104 GLU A C 1
ATOM 786 O O . GLU A 1 104 ? -4.941 13.812 -11.859 1 91.62 104 GLU A O 1
ATOM 791 N N . PRO A 1 105 ? -5.812 13.539 -13.836 1 87 105 PRO A N 1
ATOM 792 C CA . PRO A 1 105 ? -5.402 14.875 -14.281 1 87 105 PRO A CA 1
ATOM 793 C C . PRO A 1 105 ? -6.227 15.992 -13.641 1 87 105 PRO A C 1
ATOM 795 O O . PRO A 1 105 ? -5.762 17.125 -13.547 1 87 105 PRO A O 1
ATOM 798 N N . THR A 1 106 ? -7.496 15.68 -13.172 1 84.5 106 THR A N 1
ATOM 799 C CA . THR A 1 106 ? -8.359 16.719 -12.625 1 84.5 106 THR A CA 1
ATOM 800 C C . THR A 1 106 ? -8.852 16.344 -11.227 1 84.5 106 THR A C 1
ATOM 802 O O . THR A 1 106 ? -8.859 15.164 -10.867 1 84.5 106 THR A O 1
ATOM 805 N N . ILE A 1 107 ? -9.305 17.281 -10.477 1 84 107 ILE A N 1
ATOM 806 C CA . ILE A 1 107 ? -9.852 17.078 -9.141 1 84 107 ILE A CA 1
ATOM 807 C C . ILE A 1 107 ? -11.156 16.297 -9.234 1 84 107 ILE A C 1
ATOM 809 O O . ILE A 1 107 ? -11.43 15.422 -8.406 1 84 107 ILE A O 1
ATOM 813 N N . ALA A 1 108 ? -11.945 16.625 -10.227 1 81.06 108 ALA A N 1
ATOM 814 C CA . ALA A 1 108 ? -13.211 15.922 -10.438 1 81.06 108 ALA A CA 1
ATOM 815 C C . ALA A 1 108 ? -12.992 14.43 -10.625 1 81.06 108 ALA A C 1
ATOM 817 O O . ALA A 1 108 ? -13.688 13.609 -10.016 1 81.06 108 ALA A O 1
ATOM 818 N N . GLN A 1 109 ? -12.039 14.094 -11.422 1 86.69 109 GLN A N 1
ATOM 819 C CA . GLN A 1 109 ? -11.727 12.688 -11.664 1 86.69 109 GLN A CA 1
ATOM 820 C C . GLN A 1 109 ? -11.133 12.031 -10.422 1 86.69 109 GLN A C 1
ATOM 822 O O . GLN A 1 109 ? -11.398 10.859 -10.141 1 86.69 109 GLN A O 1
ATOM 827 N N . MET A 1 110 ? -10.289 12.766 -9.711 1 88.81 110 MET A N 1
ATOM 828 C CA . MET A 1 110 ? -9.688 12.273 -8.477 1 88.81 110 MET A CA 1
ATOM 829 C C . MET A 1 110 ? -10.766 11.844 -7.488 1 88.81 110 MET A C 1
ATOM 831 O O . MET A 1 110 ? -10.625 10.805 -6.828 1 88.81 110 MET A O 1
ATOM 835 N N . ARG A 1 111 ? -11.875 12.539 -7.453 1 85.69 111 ARG A N 1
ATOM 836 C CA . ARG A 1 111 ? -12.93 12.281 -6.477 1 85.69 111 ARG A CA 1
ATOM 837 C C . ARG A 1 111 ? -13.727 11.031 -6.844 1 85.69 111 ARG A C 1
ATOM 839 O O . ARG A 1 111 ? -14.484 10.508 -6.027 1 85.69 111 ARG A O 1
ATOM 846 N N . GLN A 1 112 ? -13.523 10.547 -8.055 1 86.62 112 GLN A N 1
ATOM 847 C CA . GLN A 1 112 ? -14.273 9.391 -8.539 1 86.62 112 GLN A CA 1
ATOM 848 C C . GLN A 1 112 ? -13.453 8.109 -8.414 1 86.62 112 GLN A C 1
ATOM 850 O O . GLN A 1 112 ? -13.953 7.02 -8.711 1 86.62 112 GLN A O 1
ATOM 855 N N . VAL A 1 113 ? -12.258 8.219 -8.039 1 90.19 113 VAL A N 1
ATOM 856 C CA . VAL A 1 113 ? -11.391 7.051 -7.918 1 90.19 113 VAL A CA 1
ATOM 857 C C . VAL A 1 113 ? -11.953 6.102 -6.855 1 90.19 113 VAL A C 1
ATOM 859 O O . VAL A 1 113 ? -12.281 6.527 -5.75 1 90.19 113 VAL A O 1
ATOM 862 N N . PRO A 1 114 ? -12.094 4.785 -7.191 1 89.94 114 PRO A N 1
ATOM 863 C CA . PRO A 1 114 ? -12.578 3.822 -6.199 1 89.94 114 PRO A CA 1
ATOM 864 C C . PRO A 1 114 ? -11.711 3.781 -4.945 1 89.94 114 PRO A C 1
ATOM 866 O O . PRO A 1 114 ? -10.492 3.908 -5.031 1 89.94 114 PRO A O 1
ATOM 869 N N . ARG A 1 115 ? -12.359 3.531 -3.793 1 90.31 115 ARG A N 1
ATOM 870 C CA . ARG A 1 115 ? -11.703 3.57 -2.488 1 90.31 115 ARG A CA 1
ATOM 871 C C . ARG A 1 115 ? -10.531 2.602 -2.436 1 90.31 115 ARG A C 1
ATOM 873 O O . ARG A 1 115 ? -9.484 2.912 -1.852 1 90.31 115 ARG A O 1
ATOM 880 N N . GLU A 1 116 ? -10.703 1.436 -3.01 1 91.38 116 GLU A N 1
ATOM 881 C CA . GLU A 1 116 ? -9.633 0.439 -3.012 1 91.38 116 GLU A CA 1
ATOM 882 C C . GLU A 1 116 ? -8.383 0.972 -3.703 1 91.38 116 GLU A C 1
ATOM 884 O O . GLU A 1 116 ? -7.273 0.83 -3.188 1 91.38 116 GLU A O 1
ATOM 889 N N . LEU A 1 117 ? -8.57 1.604 -4.844 1 94.25 117 LEU A N 1
ATOM 890 C CA . LEU A 1 117 ? -7.453 2.156 -5.598 1 94.25 117 LEU A CA 1
ATOM 891 C C . LEU A 1 117 ? -6.852 3.355 -4.871 1 94.25 117 LEU A C 1
ATOM 893 O O . LEU A 1 117 ? -5.629 3.514 -4.828 1 94.25 117 LEU A O 1
ATOM 897 N N . ALA A 1 118 ? -7.695 4.203 -4.312 1 95.06 118 ALA A N 1
ATOM 898 C CA . ALA A 1 118 ? -7.219 5.348 -3.535 1 95.06 118 ALA A CA 1
ATOM 899 C C . ALA A 1 118 ? -6.344 4.891 -2.369 1 95.06 118 ALA A C 1
ATOM 901 O O . ALA A 1 118 ? -5.34 5.527 -2.049 1 95.06 118 ALA A O 1
ATOM 902 N N . ALA A 1 119 ? -6.781 3.799 -1.765 1 94.88 119 ALA A N 1
ATOM 903 C CA . ALA A 1 119 ? -5.996 3.256 -0.66 1 94.88 119 ALA A CA 1
ATOM 904 C C . ALA A 1 119 ? -4.609 2.826 -1.133 1 94.88 119 ALA A C 1
ATOM 906 O O . ALA A 1 119 ? -3.605 3.125 -0.482 1 94.88 119 ALA A O 1
ATOM 907 N N . LEU A 1 120 ? -4.52 2.131 -2.24 1 97.31 120 LEU A N 1
ATOM 908 C CA . LEU A 1 120 ? -3.234 1.707 -2.787 1 97.31 120 LEU A CA 1
ATOM 909 C C . LEU A 1 120 ? -2.371 2.912 -3.143 1 97.31 120 LEU A C 1
ATOM 911 O O . LEU A 1 120 ? -1.185 2.951 -2.809 1 97.31 120 LEU A O 1
ATOM 915 N N . ARG A 1 121 ? -3.002 3.916 -3.754 1 97.75 121 ARG A N 1
ATOM 916 C CA . ARG A 1 121 ? -2.268 5.109 -4.168 1 97.75 121 ARG A CA 1
ATOM 917 C C . ARG A 1 121 ? -1.823 5.926 -2.957 1 97.75 121 ARG A C 1
ATOM 919 O O . ARG A 1 121 ? -0.788 6.594 -2.998 1 97.75 121 ARG A O 1
ATOM 926 N N . SER A 1 122 ? -2.588 5.848 -1.902 1 97.56 122 SER A N 1
ATOM 927 C CA . SER A 1 122 ? -2.25 6.602 -0.698 1 97.56 122 SER A CA 1
ATOM 928 C C . SER A 1 122 ? -0.936 6.113 -0.093 1 97.56 122 SER A C 1
ATOM 930 O O . SER A 1 122 ? -0.277 6.852 0.644 1 97.56 122 SER A O 1
ATOM 932 N N . THR A 1 123 ? -0.562 4.824 -0.36 1 98.12 123 THR A N 1
ATOM 933 C CA . THR A 1 123 ? 0.707 4.328 0.162 1 98.12 123 THR A CA 1
ATOM 934 C C . THR A 1 123 ? 1.874 5.145 -0.389 1 98.12 123 THR A C 1
ATOM 936 O O . THR A 1 123 ? 2.865 5.367 0.309 1 98.12 123 THR A O 1
ATOM 939 N N . TYR A 1 124 ? 1.788 5.629 -1.65 1 98 124 TYR A N 1
ATOM 940 C CA . TYR A 1 124 ? 2.781 6.516 -2.246 1 98 124 TYR A CA 1
ATOM 941 C C . TYR A 1 124 ? 2.805 7.863 -1.537 1 98 124 TYR A C 1
ATOM 943 O O . TYR A 1 124 ? 3.875 8.367 -1.192 1 98 124 TYR A O 1
ATOM 951 N N . VAL A 1 125 ? 1.644 8.438 -1.333 1 98.38 125 VAL A N 1
ATOM 952 C CA . VAL A 1 125 ? 1.504 9.742 -0.696 1 98.38 125 VAL A CA 1
ATOM 953 C C . VAL A 1 125 ? 2.113 9.703 0.703 1 98.38 125 VAL A C 1
ATOM 955 O O . VAL A 1 125 ? 2.916 10.57 1.062 1 98.38 125 VAL A O 1
ATOM 958 N N . LEU A 1 126 ? 1.763 8.656 1.435 1 98.62 126 LEU A N 1
ATOM 959 C CA . LEU A 1 126 ? 2.205 8.5 2.816 1 98.62 126 LEU A CA 1
ATOM 960 C C . LEU A 1 126 ? 3.719 8.32 2.885 1 98.62 126 LEU A C 1
ATOM 962 O O . LEU A 1 126 ? 4.391 8.984 3.678 1 98.62 126 LEU A O 1
ATOM 966 N N . ARG A 1 127 ? 4.262 7.5 2.051 1 97.75 127 ARG A N 1
ATOM 967 C CA . ARG A 1 127 ? 5.703 7.262 2.045 1 97.75 127 ARG A CA 1
ATOM 968 C C . ARG A 1 127 ? 6.469 8.539 1.716 1 97.75 127 ARG A C 1
ATOM 970 O O . ARG A 1 127 ? 7.5 8.828 2.326 1 97.75 127 ARG A O 1
ATOM 977 N N . THR A 1 128 ? 5.949 9.305 0.781 1 97.94 128 THR A N 1
ATOM 978 C CA . THR A 1 128 ? 6.668 10.5 0.352 1 97.94 128 THR A CA 1
ATOM 979 C C . THR A 1 128 ? 6.594 11.586 1.418 1 97.94 128 THR A C 1
ATOM 981 O O . THR A 1 128 ? 7.52 12.391 1.561 1 97.94 128 THR A O 1
ATOM 984 N N . MET A 1 129 ? 5.488 11.641 2.207 1 98.62 129 MET A N 1
ATOM 985 C CA . MET A 1 129 ? 5.426 12.586 3.32 1 98.62 129 MET A CA 1
ATOM 986 C C . MET A 1 129 ? 6.504 12.281 4.355 1 98.62 129 MET A C 1
ATOM 988 O O . MET A 1 129 ? 7.129 13.195 4.895 1 98.62 129 MET A O 1
ATOM 992 N N . LEU A 1 130 ? 6.676 10.977 4.559 1 97.88 130 LEU A N 1
ATOM 993 C CA . LEU A 1 130 ? 7.695 10.531 5.504 1 97.88 130 LEU A CA 1
ATOM 994 C C . LEU A 1 130 ? 9.078 10.977 5.055 1 97.88 130 LEU A C 1
ATOM 996 O O . LEU A 1 130 ? 9.883 11.445 5.867 1 97.88 130 LEU A O 1
ATOM 1000 N N . THR A 1 131 ? 9.422 10.938 3.785 1 97.5 131 THR A N 1
ATOM 1001 C CA . THR A 1 131 ? 10.727 11.297 3.254 1 97.5 131 THR A CA 1
ATOM 1002 C C . THR A 1 131 ? 10.953 12.805 3.34 1 97.5 131 THR A C 1
ATOM 1004 O O . THR A 1 131 ? 12.086 13.273 3.191 1 97.5 131 THR A O 1
ATOM 1007 N N . ARG A 1 132 ? 9.898 13.531 3.561 1 98.5 132 ARG A N 1
ATOM 1008 C CA . ARG A 1 132 ? 10.016 14.977 3.707 1 98.5 132 ARG A CA 1
ATOM 1009 C C . ARG A 1 132 ? 10.117 15.375 5.176 1 98.5 132 ARG A C 1
ATOM 1011 O O . ARG A 1 132 ? 10.109 16.562 5.508 1 98.5 132 ARG A O 1
ATOM 1018 N N . GLY A 1 133 ? 10.109 14.383 6.047 1 98.81 133 GLY A N 1
ATOM 1019 C CA . GLY A 1 133 ? 10.391 14.641 7.449 1 98.81 133 GLY A CA 1
ATOM 1020 C C . GLY A 1 133 ? 9.148 14.641 8.32 1 98.81 133 GLY A C 1
ATOM 1021 O O . GLY A 1 133 ? 9.234 14.836 9.531 1 98.81 133 GLY A O 1
ATOM 1022 N N . PHE A 1 134 ? 7.965 14.43 7.715 1 98.94 134 PHE A N 1
ATOM 1023 C CA . PHE A 1 134 ? 6.738 14.406 8.5 1 98.94 134 PHE A CA 1
ATOM 1024 C C . PHE A 1 134 ? 6.512 13.023 9.102 1 98.94 134 PHE A C 1
ATOM 1026 O O . PHE A 1 134 ? 6.324 12.047 8.367 1 98.94 134 PHE A O 1
ATOM 1033 N N . THR A 1 135 ? 6.547 12.938 10.406 1 98.88 135 THR A N 1
ATOM 1034 C CA . THR A 1 135 ? 6.391 11.656 11.094 1 98.88 135 THR A CA 1
ATOM 1035 C C . THR A 1 135 ? 4.973 11.508 11.633 1 98.88 135 THR A C 1
ATOM 1037 O O . THR A 1 135 ? 4.578 10.422 12.062 1 98.88 135 THR A O 1
ATOM 1040 N N . THR A 1 136 ? 4.191 12.602 11.609 1 98.94 136 THR A N 1
ATOM 1041 C CA . THR A 1 136 ? 2.791 12.602 12.023 1 98.94 136 THR A CA 1
ATOM 1042 C C . THR A 1 136 ? 1.963 13.523 11.125 1 98.94 136 THR A C 1
ATOM 1044 O O . THR A 1 136 ? 2.416 14.609 10.758 1 98.94 136 THR A O 1
ATOM 1047 N N . ILE A 1 137 ? 0.776 13.078 10.781 1 98.94 137 ILE A N 1
ATOM 1048 C CA . ILE A 1 137 ? -0.117 13.906 9.984 1 98.94 137 ILE A CA 1
ATOM 1049 C C . ILE A 1 137 ? -1.546 13.781 10.508 1 98.94 137 ILE A C 1
ATOM 1051 O O . ILE A 1 137 ? -1.892 12.797 11.156 1 98.94 137 ILE A O 1
ATOM 1055 N N . ARG A 1 138 ? -2.344 14.805 10.266 1 98.94 138 ARG A N 1
ATOM 1056 C CA . ARG A 1 138 ? -3.771 14.844 10.57 1 98.94 138 ARG A CA 1
ATOM 1057 C C . ARG A 1 138 ? -4.598 14.969 9.297 1 98.94 138 ARG A C 1
ATOM 1059 O O . ARG A 1 138 ? -4.434 15.93 8.539 1 98.94 138 ARG A O 1
ATOM 1066 N N . ASP A 1 139 ? -5.391 13.945 9.062 1 98.62 139 ASP A N 1
ATOM 1067 C CA . ASP A 1 139 ? -6.23 13.93 7.867 1 98.62 139 ASP A CA 1
ATOM 1068 C C . ASP A 1 139 ? -7.621 14.492 8.164 1 98.62 139 ASP A C 1
ATOM 1070 O O . ASP A 1 139 ? -8.266 14.086 9.133 1 98.62 139 ASP A O 1
ATOM 1074 N N . LEU A 1 140 ? -8.07 15.406 7.348 1 97.31 140 LEU A N 1
ATOM 1075 C CA . LEU A 1 140 ? -9.297 16.156 7.613 1 97.31 140 LEU A CA 1
ATOM 1076 C C . LEU A 1 140 ? -10.445 15.648 6.746 1 97.31 140 LEU A C 1
ATOM 1078 O O . LEU A 1 140 ? -11.375 16.406 6.449 1 97.31 140 LEU A O 1
ATOM 1082 N N . GLY A 1 141 ? -10.359 14.477 6.27 1 94.19 141 GLY A N 1
ATOM 1083 C CA . GLY A 1 141 ? -11.477 13.906 5.531 1 94.19 141 GLY A CA 1
ATOM 1084 C C . GLY A 1 141 ? -11.07 12.789 4.598 1 94.19 141 GLY A C 1
ATOM 1085 O O . GLY A 1 141 ? -10.25 12.984 3.695 1 94.19 141 GLY A O 1
ATOM 1086 N N . GLY A 1 142 ? -11.711 11.578 4.781 1 90 142 GLY A N 1
ATOM 1087 C CA . GLY A 1 142 ? -11.555 10.477 3.846 1 90 142 GLY A CA 1
ATOM 1088 C C . GLY A 1 142 ? -10.703 9.344 4.387 1 90 142 GLY A C 1
ATOM 1089 O O . GLY A 1 142 ? -10.914 8.18 4.051 1 90 142 GLY A O 1
ATOM 1090 N N . ALA A 1 143 ? -9.609 9.648 5.117 1 95.69 143 ALA A N 1
ATOM 1091 C CA . ALA A 1 143 ? -8.875 8.586 5.797 1 95.69 143 ALA A CA 1
ATOM 1092 C C . ALA A 1 143 ? -9.719 7.965 6.91 1 95.69 143 ALA A C 1
ATOM 1094 O O . ALA A 1 143 ? -10.766 8.5 7.27 1 95.69 143 ALA A O 1
ATOM 1095 N N . ASN A 1 144 ? -9.344 6.801 7.375 1 95.25 144 ASN A N 1
ATOM 1096 C CA . ASN A 1 144 ? -10.094 6.121 8.43 1 95.25 144 ASN A CA 1
ATOM 1097 C C . ASN A 1 144 ? -9.172 5.336 9.352 1 95.25 144 ASN A C 1
ATOM 1099 O O . ASN A 1 144 ? -7.949 5.34 9.172 1 95.25 144 ASN A O 1
ATOM 1103 N N . LYS A 1 145 ? -9.781 4.773 10.32 1 97 145 LYS A N 1
ATOM 1104 C CA . LYS A 1 145 ? -9.023 4.113 11.375 1 97 145 LYS A CA 1
ATOM 1105 C C . LYS A 1 145 ? -8.32 2.863 10.852 1 97 145 LYS A C 1
ATOM 1107 O O . LYS A 1 145 ? -7.266 2.479 11.352 1 97 145 LYS A O 1
ATOM 1112 N N . LEU A 1 146 ? -8.883 2.215 9.844 1 94.75 146 LEU A N 1
ATOM 1113 C CA . LEU A 1 146 ? -8.25 1.048 9.234 1 94.75 146 LEU A CA 1
ATOM 1114 C C . LEU A 1 146 ? -6.883 1.402 8.672 1 94.75 146 LEU A C 1
ATOM 1116 O O . LEU A 1 146 ? -5.914 0.665 8.875 1 94.75 146 LEU A O 1
ATOM 1120 N N . ILE A 1 147 ? -6.809 2.545 8.023 1 96.88 147 ILE A N 1
ATOM 1121 C CA . ILE A 1 147 ? -5.543 3 7.457 1 96.88 147 ILE A CA 1
ATOM 1122 C C . ILE A 1 147 ? -4.578 3.373 8.578 1 96.88 147 ILE A C 1
ATOM 1124 O O . ILE A 1 147 ? -3.4 3.01 8.539 1 96.88 147 ILE A O 1
ATOM 1128 N N . ALA A 1 148 ? -5.09 4.059 9.586 1 98.19 148 ALA A N 1
ATOM 1129 C CA . ALA A 1 148 ? -4.258 4.453 10.719 1 98.19 148 ALA A CA 1
ATOM 1130 C C . ALA A 1 148 ? -3.65 3.23 11.406 1 98.19 148 ALA A C 1
ATOM 1132 O O . ALA A 1 148 ? -2.459 3.217 11.727 1 98.19 148 ALA A O 1
ATOM 1133 N N . ASN A 1 149 ? -4.457 2.23 11.586 1 96.62 149 ASN A N 1
ATOM 1134 C CA . ASN A 1 149 ? -3.984 1.008 12.227 1 96.62 149 ASN A CA 1
ATOM 1135 C C . ASN A 1 149 ? -2.957 0.285 11.359 1 96.62 149 ASN A C 1
ATOM 1137 O O . ASN A 1 149 ? -1.991 -0.28 11.875 1 96.62 149 ASN A O 1
ATOM 1141 N N . ALA A 1 150 ? -3.225 0.256 10.094 1 97 150 ALA A N 1
ATOM 1142 C CA . ALA A 1 150 ? -2.281 -0.371 9.172 1 97 150 ALA A CA 1
ATOM 1143 C C . ALA A 1 150 ? -0.909 0.292 9.25 1 97 150 ALA A C 1
ATOM 1145 O O . ALA A 1 150 ? 0.12 -0.383 9.172 1 97 150 ALA A O 1
ATOM 1146 N N . LEU A 1 151 ? -0.857 1.619 9.398 1 97.75 151 LEU A N 1
ATOM 1147 C CA . LEU A 1 151 ? 0.381 2.367 9.586 1 97.75 151 LEU A CA 1
ATOM 1148 C C . LEU A 1 151 ? 1.029 2.021 10.922 1 97.75 151 LEU A C 1
ATOM 1150 O O . LEU A 1 151 ? 2.234 1.764 10.984 1 97.75 151 LEU A O 1
ATOM 1154 N N . GLU A 1 152 ? 0.264 1.994 11.938 1 96.44 152 GLU A N 1
ATOM 1155 C CA . GLU A 1 152 ? 0.759 1.733 13.289 1 96.44 152 GLU A CA 1
ATOM 1156 C C . GLU A 1 152 ? 1.359 0.334 13.398 1 96.44 152 GLU A C 1
ATOM 1158 O O . GLU A 1 152 ? 2.389 0.143 14.047 1 96.44 152 GLU A O 1
ATOM 1163 N N . GLU A 1 153 ? 0.738 -0.613 12.672 1 95.5 153 GLU A N 1
ATOM 1164 C CA . GLU A 1 153 ? 1.173 -2.004 12.734 1 95.5 153 GLU A CA 1
ATOM 1165 C C . GLU A 1 153 ? 2.375 -2.252 11.828 1 95.5 153 GLU A C 1
ATOM 1167 O O . GLU A 1 153 ? 3.051 -3.277 11.953 1 95.5 153 GLU A O 1
ATOM 1172 N N . GLY A 1 154 ? 2.572 -1.414 10.883 1 95.38 154 GLY A N 1
ATOM 1173 C CA . GLY A 1 154 ? 3.75 -1.521 10.031 1 95.38 154 GLY A CA 1
ATOM 1174 C C . GLY A 1 154 ? 3.48 -2.25 8.734 1 95.38 154 GLY A C 1
ATOM 1175 O O . GLY A 1 154 ? 4.414 -2.633 8.023 1 95.38 154 GLY A O 1
ATOM 1176 N N . VAL A 1 155 ? 2.184 -2.451 8.422 1 95.44 155 VAL A N 1
ATOM 1177 C CA . VAL A 1 155 ? 1.849 -3.094 7.152 1 95.44 155 VAL A CA 1
ATOM 1178 C C . VAL A 1 155 ? 2.229 -2.176 5.992 1 95.44 155 VAL A C 1
ATOM 1180 O O . VAL A 1 155 ? 2.715 -2.641 4.957 1 95.44 155 VAL A O 1
ATOM 1183 N N . ILE A 1 156 ? 1.958 -0.871 6.125 1 96.56 156 ILE A N 1
ATOM 1184 C CA . ILE A 1 156 ? 2.381 0.151 5.172 1 96.56 156 ILE A CA 1
ATOM 1185 C C . ILE A 1 156 ? 3.256 1.185 5.879 1 96.56 156 ILE A C 1
ATOM 1187 O O . ILE A 1 156 ? 3.193 1.326 7.105 1 96.56 156 ILE A O 1
ATOM 1191 N N . SER A 1 157 ? 4.09 1.854 5.121 1 96.88 157 SER A N 1
ATOM 1192 C CA . SER A 1 157 ? 5.012 2.852 5.656 1 96.88 157 SER A CA 1
ATOM 1193 C C . SER A 1 157 ? 4.453 4.262 5.496 1 96.88 157 SER A C 1
ATOM 1195 O O . SER A 1 157 ? 3.881 4.594 4.457 1 96.88 157 SER A O 1
ATOM 1197 N N . GLY A 1 158 ? 4.547 5.043 6.48 1 98.25 158 GLY A N 1
ATOM 1198 C CA . GLY A 1 158 ? 4.09 6.422 6.465 1 98.25 158 GLY A CA 1
ATOM 1199 C C . GLY A 1 158 ? 4.066 7.059 7.844 1 98.25 158 GLY A C 1
ATOM 1200 O O . GLY A 1 158 ? 4.484 6.441 8.82 1 98.25 158 GLY A O 1
ATOM 1201 N N . PRO A 1 159 ? 3.684 8.305 7.941 1 98.81 159 PRO A N 1
ATOM 1202 C CA . PRO A 1 159 ? 3.549 8.984 9.234 1 98.81 159 PRO A CA 1
ATOM 1203 C C . PRO A 1 159 ? 2.436 8.398 10.094 1 98.81 159 PRO A C 1
ATOM 1205 O O . PRO A 1 159 ? 1.583 7.66 9.594 1 98.81 159 PRO A O 1
ATOM 1208 N N . ARG A 1 160 ? 2.586 8.664 11.367 1 98.81 160 ARG A N 1
ATOM 1209 C CA . ARG A 1 160 ? 1.433 8.453 12.234 1 98.81 160 ARG A CA 1
ATOM 1210 C C . ARG A 1 160 ? 0.219 9.227 11.734 1 98.81 160 ARG A C 1
ATOM 1212 O O . ARG A 1 160 ? 0.342 10.375 11.312 1 98.81 160 ARG A O 1
ATOM 1219 N N . LEU A 1 161 ? -0.932 8.539 11.711 1 98.75 161 LEU A N 1
ATOM 1220 C CA . LEU A 1 161 ? -2.109 9.141 11.102 1 98.75 161 LEU A CA 1
ATOM 1221 C C . LEU A 1 161 ? -3.193 9.398 12.141 1 98.75 161 LEU A C 1
ATOM 1223 O O . LEU A 1 161 ? -3.678 8.461 12.781 1 98.75 161 LEU A O 1
ATOM 1227 N N . ILE A 1 162 ? -3.506 10.656 12.367 1 98.81 162 ILE A N 1
ATOM 1228 C CA . ILE A 1 162 ? -4.688 11.094 13.102 1 98.81 162 ILE A CA 1
ATOM 1229 C C . ILE A 1 162 ? -5.805 11.438 12.117 1 98.81 162 ILE A C 1
ATOM 1231 O O . ILE A 1 162 ? -5.586 12.172 11.148 1 98.81 162 ILE A O 1
ATOM 1235 N N . GLN A 1 163 ? -7.02 10.859 12.328 1 98.31 163 GLN A N 1
ATOM 1236 C CA . GLN A 1 163 ? -8.008 10.977 11.258 1 98.31 163 GLN A CA 1
ATOM 1237 C C . GLN A 1 163 ? -9.414 11.172 11.828 1 98.31 163 GLN A C 1
ATOM 1239 O O . GLN A 1 163 ? -9.664 10.844 12.992 1 98.31 163 GLN A O 1
ATOM 1244 N N . CYS A 1 164 ? -10.336 11.695 11 1 97.5 164 CYS A N 1
ATOM 1245 C CA . CYS A 1 164 ? -11.68 11.984 11.469 1 97.5 164 CYS A CA 1
ATOM 1246 C C . CYS A 1 164 ? -12.719 11.164 10.703 1 97.5 164 CYS A C 1
ATOM 1248 O O . CYS A 1 164 ? -13.922 11.312 10.922 1 97.5 164 CYS A O 1
ATOM 1250 N N . GLY A 1 165 ? -12.273 10.258 9.859 1 95.81 165 GLY A N 1
ATOM 1251 C CA . GLY A 1 165 ? -13.227 9.625 8.969 1 95.81 165 GLY A CA 1
ATOM 1252 C C . GLY A 1 165 ? -13.789 10.578 7.93 1 95.81 165 GLY A C 1
ATOM 1253 O O . GLY A 1 165 ? -13.039 11.336 7.309 1 95.81 165 GLY A O 1
ATOM 1254 N N . TYR A 1 166 ? -15.062 10.531 7.68 1 93 166 TYR A N 1
ATOM 1255 C CA . TYR A 1 166 ? -15.711 11.422 6.723 1 93 166 TYR A CA 1
ATOM 1256 C C . TYR A 1 166 ? -16 12.781 7.348 1 93 166 TYR A C 1
ATOM 1258 O O . TYR A 1 166 ? -16.406 12.859 8.508 1 93 166 TYR A O 1
ATOM 1266 N N . VAL A 1 167 ? -15.781 13.789 6.535 1 94.75 167 VAL A N 1
ATOM 1267 C CA . VAL A 1 167 ? -16.234 15.102 6.98 1 94.75 167 VAL A CA 1
ATOM 1268 C C . VAL A 1 167 ? -17.75 15.164 6.953 1 94.75 167 VAL A C 1
ATOM 1270 O O . VAL A 1 167 ? -18.391 14.477 6.156 1 94.75 167 VAL A O 1
ATOM 1273 N N . ILE A 1 168 ? -18.344 15.93 7.84 1 94.5 168 ILE A N 1
ATOM 1274 C CA . ILE A 1 168 ? -19.797 16.047 7.934 1 94.5 168 ILE A CA 1
ATOM 1275 C C . ILE A 1 168 ? -20.25 17.391 7.363 1 94.5 168 ILE A C 1
ATOM 1277 O O . ILE A 1 168 ? -19.766 18.453 7.797 1 94.5 168 ILE A O 1
ATOM 1281 N N . SER A 1 169 ? -21.047 17.297 6.359 1 91.88 169 SER A N 1
ATOM 1282 C CA . SER A 1 169 ? -21.578 18.469 5.664 1 91.88 169 SER A CA 1
ATOM 1283 C C . SER A 1 169 ? -23.094 18.438 5.57 1 91.88 169 SER A C 1
ATOM 1285 O O . SER A 1 169 ? -23.688 17.359 5.59 1 91.88 169 SER A O 1
ATOM 1287 N N . GLN A 1 170 ? -23.703 19.625 5.539 1 89.12 170 GLN A N 1
ATOM 1288 C CA . GLN A 1 170 ? -25.125 19.656 5.176 1 89.12 170 GLN A CA 1
ATOM 1289 C C . GLN A 1 170 ? -25.312 19.438 3.678 1 89.12 170 GLN A C 1
ATOM 1291 O O . GLN A 1 170 ? -24.375 19.594 2.896 1 89.12 170 GLN A O 1
ATOM 1296 N N . THR A 1 171 ? -26.5 18.984 3.295 1 79.62 171 THR A N 1
ATOM 1297 C CA . THR A 1 171 ? -26.812 18.922 1.872 1 79.62 171 THR A CA 1
ATOM 1298 C C . THR A 1 171 ? -26.609 20.281 1.214 1 79.62 171 THR A C 1
ATOM 1300 O O . THR A 1 171 ? -27 21.312 1.771 1 79.62 171 THR A O 1
ATOM 1303 N N . GLY A 1 172 ? -25.828 20.25 0.095 1 74.81 172 GLY A N 1
ATOM 1304 C CA . GLY A 1 172 ? -25.547 21.484 -0.609 1 74.81 172 GLY A CA 1
ATOM 1305 C C . GLY A 1 172 ? -24.375 22.266 -0.016 1 74.81 172 GLY A C 1
ATOM 1306 O O . GLY A 1 172 ? -24 23.312 -0.521 1 74.81 172 GLY A O 1
ATOM 1307 N N . GLY A 1 173 ? -23.812 21.688 0.994 1 78.19 173 GLY A N 1
ATOM 1308 C CA . GLY A 1 173 ? -22.656 22.312 1.632 1 78.19 173 GLY A CA 1
ATOM 1309 C C . GLY A 1 173 ? -21.344 21.969 0.958 1 78.19 173 GLY A C 1
ATOM 1310 O O . GLY A 1 173 ? -21.328 21.219 -0.021 1 78.19 173 GLY A O 1
ATOM 1311 N N . HIS A 1 174 ? -20.281 22.453 1.442 1 76.62 174 HIS A N 1
ATOM 1312 C CA . HIS A 1 174 ? -18.969 22.359 0.837 1 76.62 174 HIS A CA 1
ATOM 1313 C C . HIS A 1 174 ? -18.5 20.906 0.762 1 76.62 174 HIS A C 1
ATOM 1315 O O . HIS A 1 174 ? -17.766 20.516 -0.158 1 76.62 174 HIS A O 1
ATOM 1321 N N . GLY A 1 175 ? -18.906 20.125 1.679 1 73.62 175 GLY A N 1
ATOM 1322 C CA . GLY A 1 175 ? -18.469 18.734 1.726 1 73.62 175 GLY A CA 1
ATOM 1323 C C . GLY A 1 175 ? -19.359 17.797 0.935 1 73.62 175 GLY A C 1
ATOM 1324 O O . GLY A 1 175 ? -19.125 16.594 0.892 1 73.62 175 GLY A O 1
ATOM 1325 N N . ASP A 1 176 ? -20.453 18.297 0.351 1 58.94 176 ASP A N 1
ATOM 1326 C CA . ASP A 1 176 ? -21.375 17.5 -0.451 1 58.94 176 ASP A CA 1
ATOM 1327 C C . ASP A 1 176 ? -20.859 17.328 -1.876 1 58.94 176 ASP A C 1
ATOM 1329 O O . ASP A 1 176 ? -20.922 18.25 -2.686 1 58.94 176 ASP A O 1
ATOM 1333 N N . SER A 1 177 ? -20.281 16.234 -2.248 1 61.12 177 SER A N 1
ATOM 1334 C CA . SER A 1 177 ? -19.672 16 -3.551 1 61.12 177 SER A CA 1
ATOM 1335 C C . SER A 1 177 ? -20.656 15.328 -4.512 1 61.12 177 SER A C 1
ATOM 1337 O O . SER A 1 177 ? -20.266 14.891 -5.594 1 61.12 177 SER A O 1
ATOM 1339 N N . LEU A 1 178 ? -21.922 15.211 -4.113 1 50.97 178 LEU A N 1
ATOM 1340 C CA . LEU A 1 178 ? -22.922 14.586 -4.969 1 50.97 178 LEU A CA 1
ATOM 1341 C C . LEU A 1 178 ? -23.375 15.547 -6.066 1 50.97 178 LEU A C 1
ATOM 1343 O O . LEU A 1 178 ? -23.438 16.766 -5.852 1 50.97 178 LEU A O 1
ATOM 1347 N N . PRO A 1 179 ? -23.453 14.938 -7.312 1 49.81 179 PRO A N 1
ATOM 1348 C CA . PRO A 1 179 ? -23.969 15.805 -8.383 1 49.81 179 PRO A CA 1
ATOM 1349 C C . PRO A 1 179 ? -25.312 16.422 -8.031 1 49.81 179 PRO A C 1
ATOM 1351 O O . PRO A 1 179 ? -26.109 15.836 -7.301 1 49.81 179 PRO A O 1
ATOM 1354 N N . SER A 1 180 ? -25.438 17.719 -8.258 1 43.06 180 SER A N 1
ATOM 1355 C CA . SER A 1 180 ? -26.609 18.531 -7.945 1 43.06 180 SER A CA 1
ATOM 1356 C C . SER A 1 180 ? -27.844 18.062 -8.711 1 43.06 180 SER A C 1
ATOM 1358 O O . SER A 1 180 ? -28.375 18.797 -9.539 1 43.06 180 SER A O 1
ATOM 1360 N N . ILE A 1 181 ? -27.938 16.703 -8.93 1 40.28 181 ILE A N 1
ATOM 1361 C CA . ILE A 1 181 ? -29.188 16.297 -9.562 1 40.28 181 ILE A CA 1
ATOM 1362 C C . ILE A 1 181 ? -30.234 15.977 -8.492 1 40.28 181 ILE A C 1
ATOM 1364 O O . ILE A 1 181 ? -29.984 15.156 -7.602 1 40.28 181 ILE A O 1
ATOM 1368 N N . SER A 1 182 ? -31.172 16.812 -8.539 1 38.91 182 SER A N 1
ATOM 1369 C CA . SER A 1 182 ? -32.312 16.656 -7.648 1 38.91 182 SER A CA 1
ATOM 1370 C C . SER A 1 182 ? -32.844 15.234 -7.715 1 38.91 182 SER A C 1
ATOM 1372 O O . SER A 1 182 ? -33 14.656 -8.797 1 38.91 182 SER A O 1
ATOM 1374 N N . GLY A 1 183 ? -33.156 14.391 -6.59 1 34.16 183 GLY A N 1
ATOM 1375 C CA . GLY A 1 183 ? -33.844 13.102 -6.566 1 34.16 183 GLY A CA 1
ATOM 1376 C C . GLY A 1 183 ? -32.875 11.93 -6.715 1 34.16 183 GLY A C 1
ATOM 1377 O O . GLY A 1 183 ? -33.344 10.789 -6.895 1 34.16 183 GLY A O 1
ATOM 1378 N N . ALA A 1 184 ? -31.719 12.039 -7.203 1 37.94 184 ALA A N 1
ATOM 1379 C CA . ALA A 1 184 ? -30.891 10.844 -7.379 1 37.94 184 ALA A CA 1
ATOM 1380 C C . ALA A 1 184 ? -30.984 9.93 -6.16 1 37.94 184 ALA A C 1
ATOM 1382 O O . ALA A 1 184 ? -31.125 10.406 -5.031 1 37.94 184 ALA A O 1
ATOM 1383 N N . ASN A 1 185 ? -31.359 8.531 -6.348 1 37.88 185 ASN A N 1
ATOM 1384 C CA . ASN A 1 185 ? -31.734 7.449 -5.453 1 37.88 185 ASN A CA 1
ATOM 1385 C C . ASN A 1 185 ? -30.875 7.434 -4.191 1 37.88 185 ASN A C 1
ATOM 1387 O O . ASN A 1 185 ? -29.703 7.09 -4.246 1 37.88 185 ASN A O 1
ATOM 1391 N N . GLU A 1 186 ? -31 8.445 -3.449 1 38.59 186 GLU A N 1
ATOM 1392 C CA . GLU A 1 186 ? -30.562 8.648 -2.072 1 38.59 186 GLU A CA 1
ATOM 1393 C C . GLU A 1 186 ? -30.906 7.453 -1.194 1 38.59 186 GLU A C 1
ATOM 1395 O O . GLU A 1 186 ? -32.094 7.109 -1.049 1 38.59 186 GLU A O 1
ATOM 1400 N N . GLY A 1 187 ? -30.344 6.391 -1.246 1 35.69 187 GLY A N 1
ATOM 1401 C CA . GLY A 1 187 ? -30.781 5.648 -0.077 1 35.69 187 GLY A CA 1
ATOM 1402 C C . GLY A 1 187 ? -30.781 6.477 1.193 1 35.69 187 GLY A C 1
ATOM 1403 O O . GLY A 1 187 ? -30.188 7.559 1.233 1 35.69 187 GLY A O 1
ATOM 1404 N N . CYS A 1 188 ? -31.828 6.461 2.068 1 35.94 188 CYS A N 1
ATOM 1405 C CA . CYS A 1 188 ? -32.219 7.125 3.305 1 35.94 188 CYS A CA 1
ATOM 1406 C C . CYS A 1 188 ? -31 7.609 4.074 1 35.94 188 CYS A C 1
ATOM 1408 O O . CYS A 1 188 ? -31.094 8.5 4.922 1 35.94 188 CYS A O 1
ATOM 1410 N N . CYS A 1 189 ? -29.953 6.848 4.371 1 38.78 189 CYS A N 1
ATOM 1411 C CA . CYS A 1 189 ? -29 6.93 5.473 1 38.78 189 CYS A CA 1
ATOM 1412 C C . CYS A 1 189 ? -27.688 7.555 5.016 1 38.78 189 CYS A C 1
ATOM 1414 O O . CYS A 1 189 ? -26.734 6.844 4.676 1 38.78 189 CYS A O 1
ATOM 1416 N N . GLY A 1 190 ? -27.641 9.023 4.969 1 46.22 190 GLY A N 1
ATOM 1417 C CA . GLY A 1 190 ? -26.422 9.797 4.816 1 46.22 190 GLY A CA 1
ATOM 1418 C C . GLY A 1 190 ? -25.547 9.312 3.676 1 46.22 190 GLY A C 1
ATOM 1419 O O . GLY A 1 190 ? -25.234 8.125 3.58 1 46.22 190 GLY A O 1
ATOM 1420 N N . HIS A 1 191 ? -25.562 10.016 2.547 1 53.81 191 HIS A N 1
ATOM 1421 C CA . HIS A 1 191 ? -24.828 9.672 1.336 1 53.81 191 HIS A CA 1
ATOM 1422 C C . HIS A 1 191 ? -23.328 9.914 1.516 1 53.81 191 HIS A C 1
ATOM 1424 O O . HIS A 1 191 ? -22.922 10.945 2.055 1 53.81 191 HIS A O 1
ATOM 1430 N N . VAL A 1 192 ? -22.531 8.883 1.642 1 51.59 192 VAL A N 1
ATOM 1431 C CA . VAL A 1 192 ? -21.078 8.961 1.663 1 51.59 192 VAL A CA 1
ATOM 1432 C C . VAL A 1 192 ? -20.547 9.078 0.238 1 51.59 192 VAL A C 1
ATOM 1434 O O . VAL A 1 192 ? -20.953 8.328 -0.649 1 51.59 192 VAL A O 1
ATOM 1437 N N . TYR A 1 193 ? -19.906 10.227 -0.028 1 62.31 193 TYR A N 1
ATOM 1438 C CA . TYR A 1 193 ? -19.219 10.391 -1.305 1 62.31 193 TYR A CA 1
ATOM 1439 C C . TYR A 1 193 ? -17.797 10.883 -1.097 1 62.31 193 TYR A C 1
ATOM 1441 O O . TYR A 1 193 ? -17.578 11.891 -0.412 1 62.31 193 TYR A O 1
ATOM 1449 N N . SER A 1 194 ? -16.875 10.164 -1.66 1 73.31 194 SER A N 1
ATOM 1450 C CA . SER A 1 194 ? -15.461 10.523 -1.612 1 73.31 194 SER A CA 1
ATOM 1451 C C . SER A 1 194 ? -14.984 10.695 -0.175 1 73.31 194 SER A C 1
ATOM 1453 O O . SER A 1 194 ? -14.914 9.727 0.581 1 73.31 194 SER A O 1
ATOM 1455 N N . SER A 1 195 ? -14.938 11.953 0.28 1 84.81 195 SER A N 1
ATOM 1456 C CA . SER A 1 195 ? -14.336 12.203 1.585 1 84.81 195 SER A CA 1
ATOM 1457 C C . SER A 1 195 ? -15.359 12.766 2.568 1 84.81 195 SER A C 1
ATOM 1459 O O . SER A 1 195 ? -15.023 13.055 3.721 1 84.81 195 SER A O 1
ATOM 1461 N N . GLY A 1 196 ? -16.641 12.789 2.135 1 87.38 196 GLY A N 1
ATOM 1462 C CA . GLY A 1 196 ? -17.609 13.445 3 1 87.38 196 GLY A CA 1
ATOM 1463 C C . GLY A 1 196 ? -18.938 12.711 3.059 1 87.38 196 GLY A C 1
ATOM 1464 O O . GLY A 1 196 ? -19.203 11.82 2.254 1 87.38 196 GLY A O 1
ATOM 1465 N N . ARG A 1 197 ? -19.719 13.023 4.109 1 88.81 197 ARG A N 1
ATOM 1466 C CA . ARG A 1 197 ? -21.094 12.562 4.25 1 88.81 197 ARG A CA 1
ATOM 1467 C C . ARG A 1 197 ? -22.031 13.719 4.582 1 88.81 197 ARG A C 1
ATOM 1469 O O . ARG A 1 197 ? -21.609 14.703 5.195 1 88.81 197 ARG A O 1
ATOM 1476 N N . THR A 1 198 ? -23.234 13.602 4.176 1 90.81 198 THR A N 1
ATOM 1477 C CA . THR A 1 198 ? -24.219 14.641 4.441 1 90.81 198 THR A CA 1
ATOM 1478 C C . THR A 1 198 ? -25.094 14.258 5.625 1 90.81 198 THR A C 1
ATOM 1480 O O . THR A 1 198 ? -25.391 13.078 5.832 1 90.81 198 THR A O 1
ATOM 1483 N N . ALA A 1 199 ? -25.438 15.242 6.406 1 92.44 199 ALA A N 1
ATOM 1484 C CA . ALA A 1 199 ? -26.359 15.102 7.535 1 92.44 199 ALA A CA 1
ATOM 1485 C C . ALA A 1 199 ? -27.219 16.344 7.691 1 92.44 199 ALA A C 1
ATOM 1487 O O . ALA A 1 199 ? -26.703 17.469 7.793 1 92.44 199 ALA A O 1
ATOM 1488 N N . ASP A 1 200 ? -28.531 16.172 7.75 1 93.44 200 ASP A N 1
ATOM 1489 C CA . ASP A 1 200 ? -29.469 17.266 7.848 1 93.44 200 ASP A CA 1
ATOM 1490 C C . ASP A 1 200 ? -30.406 17.094 9.039 1 93.44 200 ASP A C 1
ATOM 1492 O O . ASP A 1 200 ? -31.172 16.125 9.102 1 93.44 200 ASP A O 1
ATOM 1496 N N . GLY A 1 201 ? -30.375 18.062 9.906 1 96.06 201 GLY A N 1
ATOM 1497 C CA . GLY A 1 201 ? -31.141 17.984 11.141 1 96.06 201 GLY A CA 1
ATOM 1498 C C . GLY A 1 201 ? -30.359 17.391 12.297 1 96.06 201 GLY A C 1
ATOM 1499 O O . GLY A 1 201 ? -29.469 16.578 12.094 1 96.06 201 GLY A O 1
ATOM 1500 N N . VAL A 1 202 ? -30.781 17.812 13.438 1 97.5 202 VAL A N 1
ATOM 1501 C CA . VAL A 1 202 ? -30.062 17.438 14.656 1 97.5 202 VAL A CA 1
ATOM 1502 C C . VAL A 1 202 ? -29.953 15.922 14.742 1 97.5 202 VAL A C 1
ATOM 1504 O O . VAL A 1 202 ? -28.875 15.375 14.977 1 97.5 202 VAL A O 1
ATOM 1507 N N . PRO A 1 203 ? -31.016 15.156 14.461 1 96.81 203 PRO A N 1
ATOM 1508 C CA . PRO A 1 203 ? -30.906 13.703 14.578 1 96.81 203 PRO A CA 1
ATOM 1509 C C . PRO A 1 203 ? -29.875 13.109 13.625 1 96.81 203 PRO A C 1
ATOM 1511 O O . PRO A 1 203 ? -29.094 12.234 14.008 1 96.81 203 PRO A O 1
ATOM 1514 N N . ALA A 1 204 ? -29.828 13.594 12.414 1 95.56 204 ALA A N 1
ATOM 1515 C CA . ALA A 1 204 ? -28.891 13.078 11.414 1 95.56 204 ALA A CA 1
ATOM 1516 C C . ALA A 1 204 ? -27.453 13.43 11.781 1 95.56 204 ALA A C 1
ATOM 1518 O O . ALA A 1 204 ? -26.547 12.633 11.562 1 95.56 204 ALA A O 1
ATOM 1519 N N . VAL A 1 205 ? -27.297 14.594 12.266 1 96.81 205 VAL A N 1
ATOM 1520 C CA . VAL A 1 205 ? -25.969 15.031 12.672 1 96.81 205 VAL A CA 1
ATOM 1521 C C . VAL A 1 205 ? -25.484 14.18 13.844 1 96.81 205 VAL A C 1
ATOM 1523 O O . VAL A 1 205 ? -24.328 13.727 13.859 1 96.81 205 VAL A O 1
ATOM 1526 N N . LEU A 1 206 ? -26.391 13.961 14.812 1 97 206 LEU A N 1
ATOM 1527 C CA . LEU A 1 206 ? -26.062 13.094 15.93 1 97 206 LEU A CA 1
ATOM 1528 C C . LEU A 1 206 ? -25.625 11.719 15.438 1 97 206 LEU A C 1
ATOM 1530 O O . LEU A 1 206 ? -24.578 11.203 15.859 1 97 206 LEU A O 1
ATOM 1534 N N . LYS A 1 207 ? -26.375 11.211 14.57 1 95.44 207 LYS A N 1
ATOM 1535 C CA . LYS A 1 207 ? -26.062 9.883 14.031 1 95.44 207 LYS A CA 1
ATOM 1536 C C . LYS A 1 207 ? -24.719 9.875 13.328 1 95.44 207 LYS A C 1
ATOM 1538 O O . LYS A 1 207 ? -23.906 8.969 13.539 1 95.44 207 LYS A O 1
ATOM 1543 N N . ALA A 1 208 ? -24.484 10.836 12.492 1 94.12 208 ALA A N 1
ATOM 1544 C CA . ALA A 1 208 ? -23.234 10.914 11.734 1 94.12 208 ALA A CA 1
ATOM 1545 C C . ALA A 1 208 ? -22.031 10.984 12.656 1 94.12 208 ALA A C 1
ATOM 1547 O O . ALA A 1 208 ? -21.047 10.258 12.469 1 94.12 208 ALA A O 1
ATOM 1548 N N . VAL A 1 209 ? -22.109 11.805 13.633 1 97.12 209 VAL A N 1
ATOM 1549 C CA . VAL A 1 209 ? -21.016 11.977 14.578 1 97.12 209 VAL A CA 1
ATOM 1550 C C . VAL A 1 209 ? -20.781 10.672 15.336 1 97.12 209 VAL A C 1
ATOM 1552 O O . VAL A 1 209 ? -19.641 10.219 15.477 1 97.12 209 VAL A O 1
ATOM 1555 N N . ARG A 1 210 ? -21.828 10.031 15.82 1 96.56 210 ARG A N 1
ATOM 1556 C CA . ARG A 1 210 ? -21.719 8.797 16.578 1 96.56 210 ARG A CA 1
ATOM 1557 C C . ARG A 1 210 ? -21.141 7.676 15.727 1 96.56 210 ARG A C 1
ATOM 1559 O O . ARG A 1 210 ? -20.359 6.852 16.219 1 96.56 210 ARG A O 1
ATOM 1566 N N . GLU A 1 211 ? -21.5 7.637 14.469 1 94.25 211 GLU A N 1
ATOM 1567 C CA . GLU A 1 211 ? -20.969 6.625 13.555 1 94.25 211 GLU A CA 1
ATOM 1568 C C . GLU A 1 211 ? -19.469 6.824 13.336 1 94.25 211 GLU A C 1
ATOM 1570 O O . GLU A 1 211 ? -18.719 5.855 13.297 1 94.25 211 GLU A O 1
ATOM 1575 N N . GLU A 1 212 ? -19.031 8.102 13.133 1 95.44 212 GLU A N 1
ATOM 1576 C CA . GLU A 1 212 ? -17.594 8.367 12.969 1 95.44 212 GLU A CA 1
ATOM 1577 C C . GLU A 1 212 ? -16.828 7.996 14.234 1 95.44 212 GLU A C 1
ATOM 1579 O O . GLU A 1 212 ? -15.734 7.414 14.156 1 95.44 212 GLU A O 1
ATOM 1584 N N . ILE A 1 213 ? -17.422 8.305 15.375 1 96.5 213 ILE A N 1
ATOM 1585 C CA . ILE A 1 213 ? -16.766 7.973 16.641 1 96.5 213 ILE A CA 1
ATOM 1586 C C . ILE A 1 213 ? -16.672 6.453 16.781 1 96.5 213 ILE A C 1
ATOM 1588 O O . ILE A 1 213 ? -15.625 5.922 17.156 1 96.5 213 ILE A O 1
ATOM 1592 N N . LYS A 1 214 ? -17.75 5.734 16.5 1 95.38 214 LYS A N 1
ATOM 1593 C CA . LYS A 1 214 ? -17.766 4.277 16.547 1 95.38 214 LYS A CA 1
ATOM 1594 C C . LYS A 1 214 ? -16.703 3.693 15.617 1 95.38 214 LYS A C 1
ATOM 1596 O O . LYS A 1 214 ? -16.062 2.693 15.953 1 95.38 214 LYS A O 1
ATOM 1601 N N . ALA A 1 215 ? -16.484 4.363 14.516 1 94.56 215 ALA A N 1
ATOM 1602 C CA . ALA A 1 215 ? -15.523 3.898 13.516 1 94.56 215 ALA A CA 1
ATOM 1603 C C . ALA A 1 215 ? -14.094 4.258 13.922 1 94.56 215 ALA A C 1
ATOM 1605 O O . ALA A 1 215 ? -13.141 3.893 13.227 1 94.56 215 ALA A O 1
ATOM 1606 N N . GLY A 1 216 ? -13.867 5.004 14.977 1 96.38 216 GLY A N 1
ATOM 1607 C CA . GLY A 1 216 ? -12.531 5.234 15.523 1 96.38 216 GLY A CA 1
ATOM 1608 C C . GLY A 1 216 ? -11.992 6.617 15.203 1 96.38 216 GLY A C 1
ATOM 1609 O O . GLY A 1 216 ? -10.781 6.832 15.219 1 96.38 216 GLY A O 1
ATOM 1610 N N . ALA A 1 217 ? -12.859 7.59 14.875 1 97.44 217 ALA A N 1
ATOM 1611 C CA . ALA A 1 217 ? -12.406 8.953 14.594 1 97.44 217 ALA A CA 1
ATOM 1612 C C . ALA A 1 217 ? -11.664 9.547 15.789 1 97.44 217 ALA A C 1
ATOM 1614 O O . ALA A 1 217 ? -12.07 9.352 16.938 1 97.44 217 ALA A O 1
ATOM 1615 N N . ASP A 1 218 ? -10.578 10.258 15.508 1 98 218 ASP A N 1
ATOM 1616 C CA . ASP A 1 218 ? -9.781 10.891 16.562 1 98 218 ASP A CA 1
ATOM 1617 C C . ASP A 1 218 ? -10.289 12.305 16.859 1 98 218 ASP A C 1
ATOM 1619 O O . ASP A 1 218 ? -9.945 12.883 17.891 1 98 218 ASP A O 1
ATOM 1623 N N . PHE A 1 219 ? -11.023 12.867 16.016 1 98.44 219 PHE A N 1
ATOM 1624 C CA . PHE A 1 219 ? -11.727 14.148 16.078 1 98.44 219 PHE A CA 1
ATOM 1625 C C . PHE A 1 219 ? -12.828 14.211 15.023 1 98.44 219 PHE A C 1
ATOM 1627 O O . PHE A 1 219 ? -13.039 13.25 14.273 1 98.44 219 PHE A O 1
ATOM 1634 N N . ILE A 1 220 ? -13.656 15.32 15.008 1 98.25 220 ILE A N 1
ATOM 1635 C CA . ILE A 1 220 ? -14.758 15.445 14.062 1 98.25 220 ILE A CA 1
ATOM 1636 C C . ILE A 1 220 ? -14.578 16.703 13.227 1 98.25 220 ILE A C 1
ATOM 1638 O O . ILE A 1 220 ? -14.219 17.766 13.75 1 98.25 220 ILE A O 1
ATOM 1642 N N . LYS A 1 221 ? -14.75 16.578 11.922 1 98.06 221 LYS A N 1
ATOM 1643 C CA . LYS A 1 221 ? -14.656 17.719 11.023 1 98.06 221 LYS A CA 1
ATOM 1644 C C . LYS A 1 221 ? -16.031 18.109 10.492 1 98.06 221 LYS A C 1
ATOM 1646 O O . LYS A 1 221 ? -16.75 17.281 9.953 1 98.06 221 LYS A O 1
ATOM 1651 N N . LEU A 1 222 ? -16.375 19.391 10.641 1 97.44 222 LEU A N 1
ATOM 1652 C CA . LEU A 1 222 ? -17.625 19.953 10.133 1 97.44 222 LEU A CA 1
ATOM 1653 C C . LEU A 1 222 ? -17.328 20.969 9.023 1 97.44 222 LEU A C 1
ATOM 1655 O O . LEU A 1 222 ? -16.375 21.75 9.117 1 97.44 222 LEU A O 1
ATOM 1659 N N . MET A 1 223 ? -18.156 20.938 8.055 1 94.69 223 MET A N 1
ATOM 1660 C CA . MET A 1 223 ? -18.109 21.953 7.016 1 94.69 223 MET A CA 1
ATOM 1661 C C . MET A 1 223 ? -19.078 23.094 7.32 1 94.69 223 MET A C 1
ATOM 1663 O O . MET A 1 223 ? -20.266 23 7.004 1 94.69 223 MET A O 1
ATOM 1667 N N . ILE A 1 224 ? -18.531 24.203 7.781 1 94.38 224 ILE A N 1
ATOM 1668 C CA . ILE A 1 224 ? -19.406 25.25 8.289 1 94.38 224 ILE A CA 1
ATOM 1669 C C . ILE A 1 224 ? -19.406 26.438 7.316 1 94.38 224 ILE A C 1
ATOM 1671 O O . ILE A 1 224 ? -20.375 27.188 7.262 1 94.38 224 ILE A O 1
ATOM 1675 N N . GLY A 1 225 ? -18.359 26.594 6.605 1 88.56 225 GLY A N 1
ATOM 1676 C CA . GLY A 1 225 ? -18.281 27.656 5.621 1 88.56 225 GLY A CA 1
ATOM 1677 C C . GLY A 1 225 ? -18.203 27.141 4.191 1 88.56 225 GLY A C 1
ATOM 1678 O O . GLY A 1 225 ? -18.031 25.953 3.965 1 88.56 225 GLY A O 1
ATOM 1679 N N . GLY A 1 226 ? -18.422 28.109 3.289 1 79.81 226 GLY A N 1
ATOM 1680 C CA . GLY A 1 226 ? -18.234 27.766 1.888 1 79.81 226 GLY A CA 1
ATOM 1681 C C . GLY A 1 226 ? -16.781 27.562 1.512 1 79.81 226 GLY A C 1
ATOM 1682 O O . GLY A 1 226 ? -15.883 27.797 2.326 1 79.81 226 GLY A O 1
ATOM 1683 N N . GLY A 1 227 ? -16.594 26.984 0.267 1 77.5 227 GLY A N 1
ATOM 1684 C CA . GLY A 1 227 ? -15.219 26.641 -0.066 1 77.5 227 GLY A CA 1
ATOM 1685 C C . GLY A 1 227 ? -14.781 27.156 -1.424 1 77.5 227 GLY A C 1
ATOM 1686 O O . GLY A 1 227 ? -15.609 27.641 -2.201 1 77.5 227 GLY A O 1
ATOM 1687 N N . VAL A 1 228 ? -13.523 27.141 -1.643 1 74.19 228 VAL A N 1
ATOM 1688 C CA . VAL A 1 228 ? -12.867 27.562 -2.875 1 74.19 228 VAL A CA 1
ATOM 1689 C C . VAL A 1 228 ? -13.156 26.547 -3.988 1 74.19 228 VAL A C 1
ATOM 1691 O O . VAL A 1 228 ? -13.492 26.938 -5.109 1 74.19 228 VAL A O 1
ATOM 1694 N N . ALA A 1 229 ? -13.203 25.312 -3.623 1 68.81 229 ALA A N 1
ATOM 1695 C CA . ALA A 1 229 ? -13.25 24.266 -4.637 1 68.81 229 ALA A CA 1
ATOM 1696 C C . ALA A 1 229 ? -14.695 23.875 -4.949 1 68.81 229 ALA A C 1
ATOM 1698 O O . ALA A 1 229 ? -14.961 23.203 -5.949 1 68.81 229 ALA A O 1
ATOM 1699 N N . SER A 1 230 ? -15.656 24.25 -4.145 1 69.31 230 SER A N 1
ATOM 1700 C CA . SER A 1 230 ? -17.047 23.875 -4.371 1 69.31 230 SER A CA 1
ATOM 1701 C C . SER A 1 230 ? -17.766 24.891 -5.258 1 69.31 230 SER A C 1
ATOM 1703 O O . SER A 1 230 ? -17.719 26.094 -4.992 1 69.31 230 SER A O 1
ATOM 1705 N N . PRO A 1 231 ? -18.438 24.344 -6.145 1 63.06 231 PRO A N 1
ATOM 1706 C CA . PRO A 1 231 ? -19.062 25.266 -7.109 1 63.06 231 PRO A CA 1
ATOM 1707 C C . PRO A 1 231 ? -20.344 25.875 -6.586 1 63.06 231 PRO A C 1
ATOM 1709 O O . PRO A 1 231 ? -20.797 26.906 -7.102 1 63.06 231 PRO A O 1
ATOM 1712 N N . TYR A 1 232 ? -20.891 25.344 -5.504 1 64.5 232 TYR A N 1
ATOM 1713 C CA . TYR A 1 232 ? -22.281 25.703 -5.242 1 64.5 232 TYR A CA 1
ATOM 1714 C C . TYR A 1 232 ? -22.391 26.656 -4.07 1 64.5 232 TYR A C 1
ATOM 1716 O O . TYR A 1 232 ? -23.484 27.141 -3.752 1 64.5 232 TYR A O 1
ATOM 1724 N N . ASP A 1 233 ? -21.281 26.875 -3.459 1 73 233 ASP A N 1
ATOM 1725 C CA . ASP A 1 233 ? -21.406 27.734 -2.283 1 73 233 ASP A CA 1
ATOM 1726 C C . ASP A 1 233 ? -20.406 28.891 -2.35 1 73 233 ASP A C 1
ATOM 1728 O O . ASP A 1 233 ? -19.297 28.734 -2.875 1 73 233 ASP A O 1
ATOM 1732 N N . SER A 1 234 ? -20.938 29.969 -1.878 1 77.81 234 SER A N 1
ATOM 1733 C CA . SER A 1 234 ? -20.078 31.141 -1.748 1 77.81 234 SER A CA 1
ATOM 1734 C C . SER A 1 234 ? -19.172 31.031 -0.523 1 77.81 234 SER A C 1
ATOM 1736 O O . SER A 1 234 ? -19.531 30.375 0.458 1 77.81 234 SER A O 1
ATOM 1738 N N . ILE A 1 235 ? -18.062 31.625 -0.572 1 80.25 235 ILE A N 1
ATOM 1739 C CA . ILE A 1 235 ? -17.109 31.641 0.542 1 80.25 235 ILE A CA 1
ATOM 1740 C C . ILE A 1 235 ? -17.797 32.219 1.782 1 80.25 235 ILE A C 1
ATOM 1742 O O . ILE A 1 235 ? -17.484 31.828 2.908 1 80.25 235 ILE A O 1
ATOM 1746 N N . GLU A 1 236 ? -18.891 33.031 1.651 1 83.44 236 GLU A N 1
ATOM 1747 C CA . GLU A 1 236 ? -19.547 33.75 2.742 1 83.44 236 GLU A CA 1
ATOM 1748 C C . GLU A 1 236 ? -20.656 32.906 3.363 1 83.44 236 GLU A C 1
ATOM 1750 O O . GLU A 1 236 ? -21.219 33.281 4.395 1 83.44 236 GLU A O 1
ATOM 1755 N N . SER A 1 237 ? -20.859 31.844 2.799 1 84.94 237 SER A N 1
ATOM 1756 C CA . SER A 1 237 ? -21.938 31.016 3.301 1 84.94 237 SER A CA 1
ATOM 1757 C C . SER A 1 237 ? -21.656 30.5 4.707 1 84.94 237 SER A C 1
ATOM 1759 O O . SER A 1 237 ? -20.5 30.234 5.047 1 84.94 237 SER A O 1
ATOM 1761 N N . ILE A 1 238 ? -22.641 30.531 5.559 1 90.69 238 ILE A N 1
ATOM 1762 C CA . ILE A 1 238 ? -22.625 29.844 6.852 1 90.69 238 ILE A CA 1
ATOM 1763 C C . ILE A 1 238 ? -23.547 28.625 6.805 1 90.69 238 ILE A C 1
ATOM 1765 O O . ILE A 1 238 ? -24.719 28.734 6.457 1 90.69 238 ILE A O 1
ATOM 1769 N N . GLN A 1 239 ? -22.969 27.594 7.129 1 90.75 239 GLN A N 1
ATOM 1770 C CA . GLN A 1 239 ? -23.672 26.328 6.934 1 90.75 239 GLN A CA 1
ATOM 1771 C C . GLN A 1 239 ? -23.984 25.656 8.266 1 90.75 239 GLN A C 1
ATOM 1773 O O . GLN A 1 239 ? -23.281 25.891 9.258 1 90.75 239 GLN A O 1
ATOM 1778 N N . PHE A 1 240 ? -25.094 24.828 8.312 1 94.62 240 PHE A N 1
ATOM 1779 C CA . PHE A 1 240 ? -25.656 24.172 9.484 1 94.62 240 PHE A CA 1
ATOM 1780 C C . PHE A 1 240 ? -26.359 25.172 10.391 1 94.62 240 PHE A C 1
ATOM 1782 O O . PHE A 1 240 ? -26.047 26.359 10.367 1 94.62 240 PHE A O 1
ATOM 1789 N N . THR A 1 241 ? -27.344 24.75 11.109 1 96.69 241 THR A N 1
ATOM 1790 C CA . THR A 1 241 ? -27.938 25.562 12.172 1 96.69 241 THR A CA 1
ATOM 1791 C C . THR A 1 241 ? -27.094 25.484 13.445 1 96.69 241 THR A C 1
ATOM 1793 O O . THR A 1 241 ? -26.312 24.547 13.625 1 96.69 241 THR A O 1
ATOM 1796 N N . PRO A 1 242 ? -27.266 26.516 14.281 1 97.88 242 PRO A N 1
ATOM 1797 C CA . PRO A 1 242 ? -26.547 26.453 15.555 1 97.88 242 PRO A CA 1
ATOM 1798 C C . PRO A 1 242 ? -26.828 25.156 16.328 1 97.88 242 PRO A C 1
ATOM 1800 O O . PRO A 1 242 ? -25.922 24.594 16.938 1 97.88 242 PRO A O 1
ATOM 1803 N N . GLU A 1 243 ? -28.062 24.688 16.25 1 98.25 243 GLU A N 1
ATOM 1804 C CA . GLU A 1 243 ? -28.453 23.469 16.953 1 98.25 243 GLU A CA 1
ATOM 1805 C C . GLU A 1 243 ? -27.703 22.266 16.375 1 98.25 243 GLU A C 1
ATOM 1807 O O . GLU A 1 243 ? -27.297 21.375 17.125 1 98.25 243 GLU A O 1
ATOM 1812 N N . GLU A 1 244 ? -27.578 22.234 15.094 1 98.12 244 GLU A N 1
ATOM 1813 C CA . GLU A 1 244 ? -26.844 21.141 14.445 1 98.12 244 GLU A CA 1
ATOM 1814 C C . GLU A 1 244 ? -25.375 21.141 14.852 1 98.12 244 GLU A C 1
ATOM 1816 O O . GLU A 1 244 ? -24.797 20.094 15.164 1 98.12 244 GLU A O 1
ATOM 1821 N N . VAL A 1 245 ? -24.766 22.328 14.852 1 98.44 245 VAL A N 1
ATOM 1822 C CA . VAL A 1 245 ? -23.359 22.438 15.219 1 98.44 245 VAL A CA 1
ATOM 1823 C C . VAL A 1 245 ? -23.172 22 16.672 1 98.44 245 VAL A C 1
ATOM 1825 O O . VAL A 1 245 ? -22.266 21.219 16.984 1 98.44 245 VAL A O 1
ATOM 1828 N N . ARG A 1 246 ? -24.031 22.438 17.547 1 98.62 246 ARG A N 1
ATOM 1829 C CA . ARG A 1 246 ? -23.938 22.094 18.969 1 98.62 246 ARG A CA 1
ATOM 1830 C C . ARG A 1 246 ? -24.172 20.609 19.188 1 98.62 246 ARG A C 1
ATOM 1832 O O . ARG A 1 246 ? -23.578 20 20.078 1 98.62 246 ARG A O 1
ATOM 1839 N N . ALA A 1 247 ? -25.062 20.078 18.359 1 98.38 247 ALA A N 1
ATOM 1840 C CA . ALA A 1 247 ? -25.281 18.625 18.438 1 98.38 247 A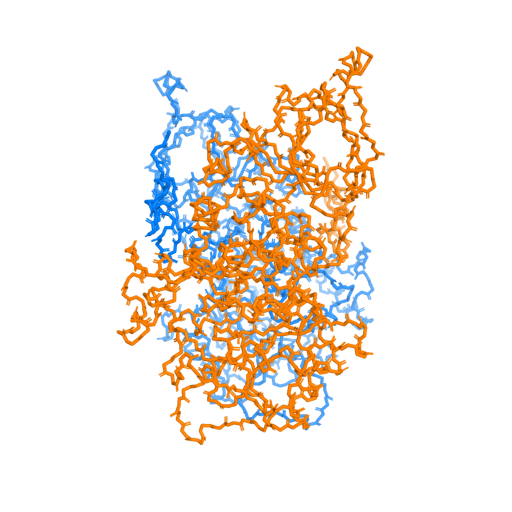LA A CA 1
ATOM 1841 C C . ALA A 1 247 ? -23.984 17.875 18.156 1 98.38 247 ALA A C 1
ATOM 1843 O O . ALA A 1 247 ? -23.656 16.906 18.859 1 98.38 247 ALA A O 1
ATOM 1844 N N . ALA A 1 248 ? -23.281 18.281 17.172 1 98.56 248 ALA A N 1
ATOM 1845 C CA . ALA A 1 248 ? -22.016 17.641 16.812 1 98.56 248 ALA A CA 1
ATOM 1846 C C . ALA A 1 248 ? -20.969 17.844 17.922 1 98.56 248 ALA A C 1
ATOM 1848 O O . ALA A 1 248 ? -20.359 16.891 18.391 1 98.56 248 ALA A O 1
ATOM 1849 N N . THR A 1 249 ? -20.781 19.078 18.391 1 98.62 249 THR A N 1
ATOM 1850 C CA . THR A 1 249 ? -19.703 19.422 19.312 1 98.62 249 THR A CA 1
ATOM 1851 C C . THR A 1 249 ? -19.953 18.812 20.688 1 98.62 249 THR A C 1
ATOM 1853 O O . THR A 1 249 ? -19.031 18.281 21.312 1 98.62 249 THR A O 1
ATOM 1856 N N . SER A 1 250 ? -21.172 18.844 21.125 1 98.25 250 SER A N 1
ATOM 1857 C CA . SER A 1 250 ? -21.484 18.266 22.438 1 98.25 250 SER A CA 1
ATOM 1858 C C . SER A 1 250 ? -21.344 16.75 22.422 1 98.25 250 SER A C 1
ATOM 1860 O O . SER A 1 250 ? -20.828 16.156 23.375 1 98.25 250 SER A O 1
ATOM 1862 N N . THR A 1 251 ? -21.812 16.203 21.359 1 97.94 251 THR A N 1
ATOM 1863 C CA . THR A 1 251 ? -21.719 14.742 21.25 1 97.94 251 THR A CA 1
ATOM 1864 C C . THR A 1 251 ? -20.25 14.305 21.203 1 97.94 251 THR A C 1
ATOM 1866 O O . THR A 1 251 ? -19.859 13.375 21.922 1 97.94 251 THR A O 1
ATOM 1869 N N . ALA A 1 252 ? -19.453 14.93 20.406 1 97.75 252 ALA A N 1
ATOM 1870 C CA . ALA A 1 252 ? -18.016 14.609 20.312 1 97.75 252 ALA A CA 1
ATOM 1871 C C . ALA A 1 252 ? -17.328 14.781 21.672 1 97.75 252 ALA A C 1
ATOM 1873 O O . ALA A 1 252 ? -16.609 13.898 22.109 1 97.75 252 ALA A O 1
ATOM 1874 N N . TRP A 1 253 ? -17.625 15.844 22.328 1 96.94 253 TRP A N 1
ATOM 1875 C CA . TRP A 1 253 ? -16.984 16.141 23.609 1 96.94 253 TRP A CA 1
ATOM 1876 C C . TRP A 1 253 ? -17.391 15.109 24.656 1 96.94 253 TRP A C 1
ATOM 1878 O O . TRP A 1 253 ? -16.547 14.641 25.422 1 96.94 253 TRP A O 1
ATOM 1888 N N . ASN A 1 254 ? -18.625 14.797 24.688 1 96.5 254 ASN A N 1
ATOM 1889 C CA . ASN A 1 254 ? -19.141 13.844 25.672 1 96.5 254 ASN A CA 1
ATOM 1890 C C . ASN A 1 254 ? -18.625 12.43 25.391 1 96.5 254 ASN A C 1
ATOM 1892 O O . ASN A 1 254 ? -18.703 11.562 26.25 1 96.5 254 ASN A O 1
ATOM 1896 N N . SER A 1 255 ? -18.234 12.25 24.125 1 94 255 SER A N 1
ATOM 1897 C CA . SER A 1 255 ? -17.734 10.938 23.719 1 94 255 SER A CA 1
ATOM 1898 C C . SER A 1 255 ? -16.203 10.883 23.797 1 94 255 SER A C 1
ATOM 1900 O O . SER A 1 255 ? -15.547 10.523 22.812 1 94 255 SER A O 1
ATOM 1902 N N . GLY A 1 256 ? -15.578 11.242 24.906 1 93.12 256 GLY A N 1
ATOM 1903 C CA . GLY A 1 256 ? -14.141 11.102 25.094 1 93.12 256 GLY A CA 1
ATOM 1904 C C . GLY A 1 256 ? -13.383 12.398 24.891 1 93.12 256 GLY A C 1
ATOM 1905 O O . GLY A 1 256 ? -12.227 12.383 24.469 1 93.12 256 GLY A O 1
ATOM 1906 N N . ARG A 1 257 ? -14.078 13.539 24.953 1 95.06 257 ARG A N 1
ATOM 1907 C CA . ARG A 1 257 ? -13.484 14.867 24.859 1 95.06 257 ARG A CA 1
ATOM 1908 C C . ARG A 1 257 ? -12.844 15.086 23.484 1 95.06 257 ARG A C 1
ATOM 1910 O O . ARG A 1 257 ? -11.742 15.633 23.391 1 95.06 257 ARG A O 1
ATOM 1917 N N . LEU A 1 258 ? -13.484 14.531 22.5 1 97.19 258 LEU A N 1
ATOM 1918 C CA . LEU A 1 258 ? -13.047 14.789 21.141 1 97.19 258 LEU A CA 1
ATOM 1919 C C . LEU A 1 258 ? -13.398 16.219 20.719 1 97.19 258 LEU A C 1
ATOM 1921 O O . LEU A 1 258 ? -14.469 16.719 21.062 1 97.19 258 LEU A O 1
ATOM 1925 N N . ILE A 1 259 ? -12.516 16.781 20 1 97.31 259 ILE A N 1
ATOM 1926 C CA . ILE A 1 259 ? -12.797 18.141 19.547 1 97.31 259 ILE A CA 1
ATOM 1927 C C . ILE A 1 259 ? -13.398 18.094 18.141 1 97.31 259 ILE A C 1
ATOM 1929 O O . ILE A 1 259 ? -13.148 17.156 17.375 1 97.31 259 ILE A O 1
ATOM 1933 N N . CYS A 1 260 ? -14.227 19.109 17.875 1 98.5 260 CYS A N 1
ATOM 1934 C CA . CYS A 1 260 ? -14.68 19.359 16.516 1 98.5 260 CYS A CA 1
ATOM 1935 C C . CYS A 1 260 ? -13.898 20.5 15.875 1 98.5 260 CYS A C 1
ATOM 1937 O O . CYS A 1 260 ? -13.586 21.5 16.531 1 98.5 260 CYS A O 1
ATOM 1939 N N . THR A 1 261 ? -13.484 20.297 14.664 1 98.69 261 THR A N 1
ATOM 1940 C CA . THR A 1 261 ? -12.883 21.359 13.867 1 98.69 261 THR A CA 1
ATOM 1941 C C . THR A 1 261 ? -13.789 21.734 12.695 1 98.69 261 THR A C 1
ATOM 1943 O O . THR A 1 261 ? -14.633 20.938 12.289 1 98.69 261 THR A O 1
ATOM 1946 N N . ALA A 1 262 ? -13.656 23 12.219 1 98.19 262 ALA A N 1
ATOM 1947 C CA . ALA A 1 262 ? -14.578 23.5 11.195 1 98.19 262 ALA A CA 1
ATOM 1948 C C . ALA A 1 262 ? -13.82 24.094 10.016 1 98.19 262 ALA A C 1
ATOM 1950 O O . ALA A 1 262 ? -12.836 24.812 10.203 1 98.19 262 ALA A O 1
ATOM 1951 N N . HIS A 1 263 ? -14.258 23.703 8.852 1 96.75 263 HIS A N 1
ATOM 1952 C CA . HIS A 1 263 ? -13.922 24.484 7.656 1 96.75 263 HIS A CA 1
ATOM 1953 C C . HIS A 1 263 ? -14.602 25.844 7.68 1 96.75 263 HIS A C 1
ATOM 1955 O O . HIS A 1 263 ? -15.836 25.938 7.621 1 96.75 263 HIS A O 1
ATOM 1961 N N . ALA A 1 264 ? -13.836 26.938 7.742 1 95.81 264 ALA A N 1
ATOM 1962 C CA . ALA A 1 264 ? -14.375 28.281 7.816 1 95.81 264 ALA A CA 1
ATOM 1963 C C . ALA A 1 264 ? -13.328 29.312 7.402 1 95.81 264 ALA A C 1
ATOM 1965 O O . ALA A 1 264 ? -12.211 29.312 7.918 1 95.81 264 ALA A O 1
ATOM 1966 N N . TYR A 1 265 ? -13.75 30.312 6.531 1 94.44 265 TYR A N 1
ATOM 1967 C CA . TYR A 1 265 ? -12.828 31.328 6.039 1 94.44 265 TYR A CA 1
ATOM 1968 C C . TYR A 1 265 ? -13.094 32.688 6.695 1 94.44 265 TYR A C 1
ATOM 1970 O O . TYR A 1 265 ? -12.164 33.375 7.113 1 94.44 265 TYR A O 1
ATOM 1978 N N . THR A 1 266 ? -14.367 33.031 6.789 1 94.75 266 THR A N 1
ATOM 1979 C CA . THR A 1 266 ? -14.766 34.375 7.117 1 94.75 266 THR A CA 1
ATOM 1980 C C . THR A 1 266 ? -14.945 34.562 8.625 1 94.75 266 THR A C 1
ATOM 1982 O O . THR A 1 266 ? -15.258 33.594 9.328 1 94.75 266 THR A O 1
ATOM 1985 N N . PRO A 1 267 ? -14.82 35.781 9.047 1 97.06 267 PRO A N 1
ATOM 1986 C CA . PRO A 1 267 ? -15.062 36.031 10.469 1 97.06 267 PRO A CA 1
ATOM 1987 C C . PRO A 1 267 ? -16.438 35.562 10.93 1 97.06 267 PRO A C 1
ATOM 1989 O O . PRO A 1 267 ? -16.547 34.938 11.992 1 97.06 267 PRO A O 1
ATOM 1992 N N . ASP A 1 268 ? -17.469 35.719 10.125 1 96.69 268 ASP A N 1
ATOM 1993 C CA . ASP A 1 268 ? -18.812 35.312 10.508 1 96.69 268 ASP A CA 1
ATOM 1994 C C . ASP A 1 268 ? -18.875 33.781 10.68 1 96.69 268 ASP A C 1
ATOM 1996 O O . ASP A 1 268 ? -19.422 33.281 11.672 1 96.69 268 ASP A O 1
ATOM 2000 N N . ALA A 1 269 ? -18.328 33.094 9.727 1 96.12 269 ALA A N 1
ATOM 2001 C CA . ALA A 1 269 ? -18.344 31.625 9.797 1 96.12 269 ALA A CA 1
ATOM 2002 C C . ALA A 1 269 ? -17.5 31.125 10.969 1 96.12 269 ALA A C 1
ATOM 2004 O O . ALA A 1 269 ? -17.891 30.172 11.656 1 96.12 269 ALA A O 1
ATOM 2005 N N . ILE A 1 270 ? -16.344 31.719 11.211 1 98.12 270 ILE A N 1
ATOM 2006 C CA . ILE A 1 270 ? -15.453 31.344 12.297 1 98.12 270 ILE A CA 1
ATOM 2007 C C . ILE A 1 270 ? -16.156 31.547 13.641 1 98.12 270 ILE A C 1
ATOM 2009 O O . ILE A 1 270 ? -16.188 30.641 14.477 1 98.12 270 ILE A O 1
ATOM 2013 N N . ARG A 1 271 ? -16.734 32.719 13.797 1 98.19 271 ARG A N 1
ATOM 2014 C CA . ARG A 1 271 ? -17.422 33.031 15.055 1 98.19 271 ARG A CA 1
ATOM 2015 C C . ARG A 1 271 ? -18.609 32.125 15.273 1 98.19 271 ARG A C 1
ATOM 2017 O O . ARG A 1 271 ? -18.844 31.656 16.391 1 98.19 271 ARG A O 1
ATOM 2024 N N . TYR A 1 272 ? -19.344 31.906 14.188 1 97.62 272 TYR A N 1
ATOM 2025 C CA . TYR A 1 272 ? -20.484 31 14.234 1 97.62 272 TYR A CA 1
ATOM 2026 C C . TYR A 1 272 ? -20.062 29.625 14.758 1 97.62 272 TYR A C 1
ATOM 2028 O O . TYR A 1 272 ? -20.703 29.062 15.648 1 97.62 272 TYR A O 1
ATOM 2036 N N . ALA A 1 273 ? -18.969 29.094 14.234 1 98.44 273 ALA A N 1
ATOM 2037 C CA . ALA A 1 273 ? -18.453 27.781 14.641 1 98.44 273 ALA A CA 1
ATOM 2038 C C . ALA A 1 273 ? -18 27.797 16.109 1 98.44 273 ALA A C 1
ATOM 2040 O O . ALA A 1 273 ? -18.422 26.953 16.891 1 98.44 273 ALA A O 1
ATOM 2041 N N . VAL A 1 274 ? -17.25 28.781 16.516 1 98.56 274 VAL A N 1
ATOM 2042 C CA . VAL A 1 274 ? -16.641 28.875 17.828 1 98.56 274 VAL A CA 1
ATOM 2043 C C . VAL A 1 274 ? -17.734 29.062 18.891 1 98.56 274 VAL A C 1
ATOM 2045 O O . VAL A 1 274 ? -17.719 28.422 19.938 1 98.56 274 VAL A O 1
ATOM 2048 N N . ASP A 1 275 ? -18.719 29.891 18.562 1 98.19 275 ASP A N 1
ATOM 2049 C CA . ASP A 1 275 ? -19.812 30.156 19.5 1 98.19 275 ASP A CA 1
ATOM 2050 C C . ASP A 1 275 ? -20.641 28.906 19.75 1 98.19 275 ASP A C 1
ATOM 2052 O O . ASP A 1 275 ? -21.359 28.828 20.75 1 98.19 275 ASP A O 1
ATOM 2056 N N . ASN A 1 276 ? -20.547 28.031 18.812 1 98.5 276 ASN A N 1
ATOM 2057 C CA . ASN A 1 276 ? -21.344 26.828 18.953 1 98.5 276 ASN A CA 1
ATOM 2058 C C . ASN A 1 276 ? -20.469 25.625 19.297 1 98.5 276 ASN A C 1
ATOM 2060 O O . ASN A 1 276 ? -20.859 24.484 19.047 1 98.5 276 ASN A O 1
ATOM 2064 N N . GLY A 1 277 ? -19.25 25.781 19.812 1 98.38 277 GLY A N 1
ATOM 2065 C CA . GLY A 1 277 ? -18.516 24.734 20.516 1 98.38 277 GLY A CA 1
ATOM 2066 C C . GLY A 1 277 ? -17.344 24.203 19.734 1 98.38 277 GLY A C 1
ATOM 2067 O O . GLY A 1 277 ? -16.609 23.328 20.219 1 98.38 277 GLY A O 1
ATOM 2068 N N . VAL A 1 278 ? -17.078 24.688 18.562 1 98.56 278 VAL A N 1
ATOM 2069 C CA . VAL A 1 278 ? -15.945 24.234 17.75 1 98.56 278 VAL A CA 1
ATOM 2070 C C . VAL A 1 278 ? -14.633 24.703 18.375 1 98.56 278 VAL A C 1
ATOM 2072 O O . VAL A 1 278 ? -14.539 25.844 18.844 1 98.56 278 VAL A O 1
ATOM 2075 N N . LYS A 1 279 ? -13.625 23.844 18.297 1 98.56 279 LYS A N 1
ATOM 2076 C CA . LYS A 1 279 ? -12.367 24.156 18.984 1 98.56 279 LYS A CA 1
ATOM 2077 C C . LYS A 1 279 ? -11.211 24.266 18 1 98.56 279 LYS A C 1
ATOM 2079 O O . LYS A 1 279 ? -10.086 24.578 18.391 1 98.56 279 LYS A O 1
ATOM 2084 N N . GLY A 1 280 ? -11.406 24.016 16.781 1 98.69 280 GLY A N 1
ATOM 2085 C CA . GLY A 1 280 ? -10.422 24.188 15.727 1 98.69 280 GLY A CA 1
ATOM 2086 C C . GLY A 1 280 ? -10.992 24.812 14.469 1 98.69 280 GLY A C 1
ATOM 2087 O O . GLY A 1 280 ? -12.117 24.5 14.07 1 98.69 280 GLY A O 1
ATOM 2088 N N . ILE A 1 281 ? -10.273 25.672 13.875 1 98.75 281 ILE A N 1
ATOM 2089 C CA . ILE A 1 281 ? -10.656 26.312 12.625 1 98.75 281 ILE A CA 1
ATOM 2090 C C . ILE A 1 281 ? -9.633 25.984 11.539 1 98.75 281 ILE A C 1
ATOM 2092 O O . ILE A 1 281 ? -8.438 26.203 11.711 1 98.75 281 ILE A O 1
ATOM 2096 N N . GLU A 1 282 ? -10.094 25.375 10.477 1 98.25 282 GLU A N 1
ATOM 2097 C CA . GLU A 1 282 ? -9.297 25.156 9.273 1 98.25 282 GLU A CA 1
ATOM 2098 C C . GLU A 1 282 ? -9.414 26.328 8.297 1 98.25 282 GLU A C 1
ATOM 2100 O O . GLU A 1 282 ? -10.508 26.844 8.078 1 98.25 282 GLU A O 1
ATOM 2105 N N . HIS A 1 283 ? -8.258 26.75 7.703 1 96.94 283 HIS A N 1
ATOM 2106 C CA . HIS A 1 283 ? -8.117 27.859 6.77 1 96.94 283 HIS A CA 1
ATOM 2107 C C . HIS A 1 283 ? -8.156 29.203 7.496 1 96.94 283 HIS A C 1
ATOM 2109 O O . HIS A 1 283 ? -7.129 29.672 7.984 1 96.94 283 HIS A O 1
ATOM 2115 N N . GLY A 1 284 ? -9.359 29.719 7.84 1 96.62 284 GLY A N 1
ATOM 2116 C CA . GLY A 1 284 ? -9.445 30.984 8.562 1 96.62 284 GLY A CA 1
ATOM 2117 C C . GLY A 1 284 ? -8.719 32.125 7.875 1 96.62 284 GLY A C 1
ATOM 2118 O O . GLY A 1 284 ? -8.195 33.031 8.531 1 96.62 284 GLY A O 1
ATOM 2119 N N . ASN A 1 285 ? -8.625 32.219 6.609 1 95.69 285 ASN A N 1
ATOM 2120 C CA . ASN A 1 285 ? -7.711 33.062 5.859 1 95.69 285 ASN A CA 1
ATOM 2121 C C . ASN A 1 285 ? -8.242 34.5 5.758 1 95.69 285 ASN A C 1
ATOM 2123 O O . ASN A 1 285 ? -7.531 35.406 5.297 1 95.69 285 ASN A O 1
ATOM 2127 N N . LEU A 1 286 ? -9.477 34.781 6.207 1 95.88 286 LEU A N 1
ATOM 2128 C CA . LEU A 1 286 ? -10.031 36.125 6.184 1 95.88 286 LEU A CA 1
ATOM 2129 C C . LEU A 1 286 ? -10.227 36.656 7.602 1 95.88 286 LEU A C 1
ATOM 2131 O O . LEU A 1 286 ? -11.109 37.469 7.848 1 95.88 286 LEU A O 1
ATOM 2135 N N . LEU A 1 287 ? -9.438 36.219 8.492 1 97.19 287 LEU A N 1
ATOM 2136 C CA . LEU A 1 287 ? -9.477 36.5 9.914 1 97.19 287 LEU A CA 1
ATOM 2137 C C . LEU A 1 287 ? -9.344 38.031 10.148 1 97.19 287 LEU A C 1
ATOM 2139 O O . LEU A 1 287 ? -8.516 38.688 9.516 1 97.19 287 LEU A O 1
ATOM 2143 N N . ASP A 1 288 ? -10.211 38.562 10.977 1 97.62 288 ASP A N 1
ATOM 2144 C CA . ASP A 1 288 ? -10.062 39.938 11.43 1 97.62 288 ASP A CA 1
ATOM 2145 C C . ASP A 1 288 ? -9.68 40 12.906 1 97.62 288 ASP A C 1
ATOM 2147 O O . ASP A 1 288 ? -9.617 38.969 13.578 1 97.62 288 ASP A O 1
ATOM 2151 N N . GLU A 1 289 ? -9.383 41.156 13.367 1 98.19 289 GLU A N 1
ATOM 2152 C CA . GLU A 1 289 ? -8.789 41.312 14.688 1 98.19 289 GLU A CA 1
ATOM 2153 C C . GLU A 1 289 ? -9.758 40.875 15.781 1 98.19 289 GLU A C 1
ATOM 2155 O O . GLU A 1 289 ? -9.375 40.125 16.688 1 98.19 289 GLU A O 1
ATOM 2160 N N . PRO A 1 290 ? -11.062 41.281 15.742 1 98.56 290 PRO A N 1
ATOM 2161 C CA . PRO A 1 290 ? -11.977 40.844 16.797 1 98.56 290 PRO A CA 1
ATOM 2162 C C . PRO A 1 290 ? -12.117 39.312 16.844 1 98.56 290 PRO A C 1
ATOM 2164 O O . PRO A 1 290 ? -12.18 38.75 17.938 1 98.56 290 PRO A O 1
ATOM 2167 N N . THR A 1 291 ? -12.188 38.75 15.734 1 98.62 291 THR A N 1
ATOM 2168 C CA . THR A 1 291 ? -12.312 37.312 15.672 1 98.62 291 THR A CA 1
ATOM 2169 C C . THR A 1 291 ? -11.039 36.625 16.156 1 98.62 291 THR A C 1
ATOM 2171 O O . THR A 1 291 ? -11.094 35.594 16.828 1 98.62 291 THR A O 1
ATOM 2174 N N . ALA A 1 292 ? -9.859 37.125 15.828 1 98.75 292 ALA A N 1
ATOM 2175 C CA . ALA A 1 292 ? -8.594 36.625 16.344 1 98.75 292 ALA A CA 1
ATOM 2176 C C . ALA A 1 292 ? -8.57 36.656 17.875 1 98.75 292 ALA A C 1
ATOM 2178 O O . ALA A 1 292 ? -8.141 35.688 18.516 1 98.75 292 ALA A O 1
ATOM 2179 N N . GLN A 1 293 ? -9.055 37.719 18.422 1 98.69 293 GLN A N 1
ATOM 2180 C CA . GLN A 1 293 ? -9.109 37.844 19.875 1 98.69 293 GLN A CA 1
ATOM 2181 C C . GLN A 1 293 ? -10.023 36.781 20.484 1 98.69 293 GLN A C 1
ATOM 2183 O O . GLN A 1 293 ? -9.719 36.25 21.547 1 98.69 293 GLN A O 1
ATOM 2188 N N . LEU A 1 294 ? -11.109 36.594 19.828 1 98.56 294 LEU A N 1
ATOM 2189 C CA . LEU A 1 294 ? -12.023 35.531 20.281 1 98.56 294 LEU A CA 1
ATOM 2190 C C . LEU A 1 294 ? -11.336 34.188 20.281 1 98.56 294 LEU A C 1
ATOM 2192 O O . LEU A 1 294 ? -11.484 33.406 21.234 1 98.56 294 LEU A O 1
ATOM 2196 N N . LEU A 1 295 ? -10.625 33.844 19.188 1 98.81 295 LEU A N 1
ATOM 2197 C CA . LEU A 1 295 ? -9.914 32.562 19.109 1 98.81 295 LEU A CA 1
ATOM 2198 C C . LEU A 1 295 ? -8.922 32.438 20.25 1 98.81 295 LEU A C 1
ATOM 2200 O O . LEU A 1 295 ? -8.844 31.375 20.891 1 98.81 295 LEU A O 1
ATOM 2204 N N . LYS A 1 296 ? -8.164 33.5 20.5 1 98.62 296 LYS A N 1
ATOM 2205 C CA . LYS A 1 296 ? -7.199 33.469 21.594 1 98.62 296 LYS A CA 1
ATOM 2206 C C . LYS A 1 296 ? -7.891 33.25 22.938 1 98.62 296 LYS A C 1
ATOM 2208 O O . LYS A 1 296 ? -7.48 32.375 23.703 1 98.62 296 LYS A O 1
ATOM 2213 N N . GLU A 1 297 ? -8.93 33.969 23.172 1 98.31 297 GLU A N 1
ATOM 2214 C CA . GLU A 1 297 ? -9.641 33.938 24.453 1 98.31 297 GLU A CA 1
ATOM 2215 C C . GLU A 1 297 ? -10.234 32.562 24.703 1 98.31 297 GLU A C 1
ATOM 2217 O O . GLU A 1 297 ? -10.227 32.062 25.844 1 98.31 297 GLU A O 1
ATOM 2222 N N . LYS A 1 298 ? -10.742 31.938 23.719 1 98.19 298 LYS A N 1
ATOM 2223 C CA . LYS A 1 298 ? -11.422 30.656 23.859 1 98.19 298 LYS A CA 1
ATOM 2224 C C . LYS A 1 298 ? -10.453 29.5 23.656 1 98.19 298 LYS A C 1
ATOM 2226 O O . LYS A 1 298 ? -10.836 28.328 23.812 1 98.19 298 LYS A O 1
ATOM 2231 N N . GLY A 1 299 ? -9.219 29.766 23.312 1 98 299 GLY A N 1
ATOM 2232 C CA . GLY A 1 299 ? -8.219 28.734 23.125 1 98 299 GLY A CA 1
ATOM 2233 C C . GLY A 1 299 ? -8.469 27.875 21.906 1 98 299 GLY A C 1
ATOM 2234 O O . GLY A 1 299 ? -8.273 26.656 21.938 1 98 299 GLY A O 1
ATOM 2235 N N . VAL A 1 300 ? -9.008 28.453 20.859 1 98.69 300 VAL A N 1
ATOM 2236 C CA . VAL A 1 300 ? -9.336 27.75 19.625 1 98.69 300 VAL A CA 1
ATOM 2237 C C . VAL A 1 300 ? -8.102 27.641 18.734 1 98.69 300 VAL A C 1
ATOM 2239 O O . VAL A 1 300 ? -7.352 28.609 18.594 1 98.69 300 VAL A O 1
ATOM 2242 N N . TRP A 1 301 ? -7.863 26.469 18.125 1 98.75 301 TRP A N 1
ATOM 2243 C CA . TRP A 1 301 ? -6.73 26.25 17.234 1 98.75 301 TRP A CA 1
ATOM 2244 C C . TRP A 1 301 ? -7.035 26.766 15.836 1 98.75 301 TRP A C 1
ATOM 2246 O O . TRP A 1 301 ? -8.164 26.672 15.359 1 98.75 301 TRP A O 1
ATOM 2256 N N . LEU A 1 302 ? -6.02 27.344 15.172 1 98.88 302 LEU A N 1
ATOM 2257 C CA . LEU A 1 302 ? -6.113 27.797 13.789 1 98.88 302 LEU A CA 1
ATOM 2258 C C . LEU A 1 302 ? -5.102 27.062 12.906 1 98.88 302 LEU A C 1
ATOM 2260 O O . LEU A 1 302 ? -3.916 27 13.242 1 98.88 302 LEU A O 1
ATOM 2264 N N . THR A 1 303 ? -5.543 26.469 11.773 1 98.81 303 THR A N 1
ATOM 2265 C CA . THR A 1 303 ? -4.684 25.828 10.781 1 98.81 303 THR A CA 1
ATOM 2266 C C . THR A 1 303 ? -4.906 26.453 9.406 1 98.81 303 THR A C 1
ATOM 2268 O O . THR A 1 303 ? -5.75 25.984 8.633 1 98.81 303 THR A O 1
ATOM 2271 N N . PRO A 1 304 ? -4.199 27.453 8.914 1 96.25 304 PRO A N 1
ATOM 2272 C CA . PRO A 1 304 ? -4.504 28.328 7.785 1 96.25 304 PRO A CA 1
ATOM 2273 C C . PRO A 1 304 ? -4.258 27.656 6.434 1 96.25 304 PRO A C 1
ATOM 2275 O O . PRO A 1 304 ? -4.941 27.969 5.453 1 96.25 304 PRO A O 1
ATOM 2278 N N . THR A 1 305 ? -3.332 26.797 6.07 1 96.75 305 THR A N 1
ATOM 2279 C CA . THR A 1 305 ? -3.102 25.969 4.895 1 96.75 305 THR A CA 1
ATOM 2280 C C . THR A 1 305 ? -2.77 26.828 3.68 1 96.75 305 THR A C 1
ATOM 2282 O O . THR A 1 305 ? -3.383 26.672 2.621 1 96.75 305 THR A O 1
ATOM 2285 N N . LEU A 1 306 ? -1.831 27.641 3.652 1 97 306 LEU A N 1
ATOM 2286 C CA . LEU A 1 306 ? -1.539 28.625 2.615 1 97 306 LEU A CA 1
ATOM 2287 C C . LEU A 1 306 ? -0.934 27.969 1.387 1 97 306 LEU A C 1
ATOM 2289 O O . LEU A 1 306 ? -1.098 28.453 0.265 1 97 306 LEU A O 1
ATOM 2293 N N . ALA A 1 307 ? -0.288 26.859 1.563 1 96.81 307 ALA A N 1
ATOM 2294 C CA . ALA A 1 307 ? 0.39 26.156 0.47 1 96.81 307 ALA A CA 1
ATOM 2295 C C . ALA A 1 307 ? -0.59 25.797 -0.642 1 96.81 307 ALA A C 1
ATOM 2297 O O . ALA A 1 307 ? -0.258 25.891 -1.826 1 96.81 307 ALA A O 1
ATOM 2298 N N . THR A 1 308 ? -1.783 25.406 -0.318 1 96 308 THR A N 1
ATOM 2299 C CA . THR A 1 308 ? -2.76 24.938 -1.294 1 96 308 THR A CA 1
ATOM 2300 C C . THR A 1 308 ? -3.174 26.078 -2.232 1 96 308 THR A C 1
ATOM 2302 O O . THR A 1 308 ? -3.338 25.859 -3.436 1 96 308 THR A O 1
ATOM 2305 N N . TYR A 1 309 ? -3.281 27.312 -1.729 1 94.5 309 TYR A N 1
ATOM 2306 C CA . TYR A 1 309 ? -3.719 28.422 -2.549 1 94.5 309 TYR A CA 1
ATOM 2307 C C . TYR A 1 309 ? -2.639 28.828 -3.547 1 94.5 309 TYR A C 1
ATOM 2309 O O . TYR A 1 309 ? -2.939 29.156 -4.699 1 94.5 309 TYR A O 1
ATOM 2317 N N . GLY A 1 310 ? -1.439 28.797 -3.051 1 93.38 310 GLY A N 1
ATOM 2318 C CA . GLY A 1 310 ? -0.331 29.062 -3.955 1 93.38 310 GLY A CA 1
ATOM 2319 C C . GLY A 1 310 ? -0.202 28.031 -5.055 1 93.38 310 GLY A C 1
ATOM 2320 O O . GLY A 1 310 ? 0.129 28.359 -6.195 1 93.38 310 GLY A O 1
ATOM 2321 N N . ALA A 1 311 ? -0.44 26.797 -4.699 1 94.44 311 ALA A N 1
ATOM 2322 C CA . ALA A 1 311 ? -0.335 25.703 -5.664 1 94.44 311 ALA A CA 1
ATOM 2323 C C . ALA A 1 311 ? -1.338 25.875 -6.801 1 94.44 311 ALA A C 1
ATOM 2325 O O . ALA A 1 311 ? -0.985 25.734 -7.973 1 94.44 311 ALA A O 1
ATOM 2326 N N . PHE A 1 312 ? -2.543 26.297 -6.5 1 92.62 312 PHE A N 1
ATOM 2327 C CA . PHE A 1 312 ? -3.623 26.391 -7.473 1 92.62 312 PHE A CA 1
ATOM 2328 C C . PHE A 1 312 ? -3.371 27.516 -8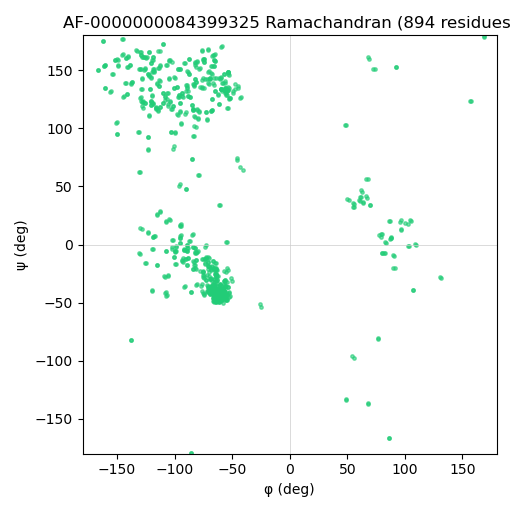.461 1 92.62 312 PHE A C 1
ATOM 2330 O O . PHE A 1 312 ? -4.031 27.609 -9.492 1 92.62 312 PHE A O 1
ATOM 2337 N N . THR A 1 313 ? -2.418 28.375 -8.227 1 92.25 313 THR A N 1
ATOM 2338 C CA . THR A 1 313 ? -2.176 29.516 -9.109 1 92.25 313 THR A CA 1
ATOM 2339 C C . THR A 1 313 ? -1.037 29.219 -10.078 1 92.25 313 THR A C 1
ATOM 2341 O O . THR A 1 313 ? -0.729 30.031 -10.953 1 92.25 313 THR A O 1
ATOM 2344 N N . ARG A 1 314 ? -0.445 28.062 -9.969 1 93.5 314 ARG A N 1
ATOM 2345 C CA . ARG A 1 314 ? 0.747 27.75 -10.75 1 93.5 314 ARG A CA 1
ATOM 2346 C C . ARG A 1 314 ? 0.532 26.5 -11.602 1 93.5 314 ARG A C 1
ATOM 2348 O O . ARG A 1 314 ? -0.102 25.547 -11.156 1 93.5 314 ARG A O 1
ATOM 2355 N N . PRO A 1 315 ? 1.172 26.562 -12.789 1 92.75 315 PRO A N 1
ATOM 2356 C CA . PRO A 1 315 ? 1.112 25.344 -13.586 1 92.75 315 PRO A CA 1
ATOM 2357 C C . PRO A 1 315 ? 1.763 24.141 -12.891 1 92.75 315 PRO A C 1
ATOM 2359 O O . PRO A 1 315 ? 2.783 24.297 -12.219 1 92.75 315 PRO A O 1
ATOM 2362 N N . PRO A 1 316 ? 1.112 22.984 -13.117 1 93.06 316 PRO A N 1
ATOM 2363 C CA . PRO A 1 316 ? 0.008 22.609 -14.008 1 93.06 316 PRO A CA 1
ATOM 2364 C C . PRO A 1 316 ? -1.352 22.672 -13.312 1 93.06 316 PRO A C 1
ATOM 2366 O O . PRO A 1 316 ? -2.33 22.109 -13.812 1 93.06 316 PRO A O 1
ATOM 2369 N N . PHE A 1 317 ? -1.43 23.359 -12.195 1 92.62 317 PHE A N 1
ATOM 2370 C CA . PHE A 1 317 ? -2.645 23.266 -11.398 1 92.62 317 PHE A CA 1
ATOM 2371 C C . PHE A 1 317 ? -3.518 24.5 -11.586 1 92.62 317 PHE A C 1
ATOM 2373 O O . PHE A 1 317 ? -4.621 24.578 -11.047 1 92.62 317 PHE A O 1
ATOM 2380 N N . ASP A 1 318 ? -3.084 25.469 -12.359 1 89.94 318 ASP A N 1
ATOM 2381 C CA . ASP A 1 318 ? -3.74 26.766 -12.516 1 89.94 318 ASP A CA 1
ATOM 2382 C C . ASP A 1 318 ? -5.008 26.641 -13.359 1 89.94 318 ASP A C 1
ATOM 2384 O O . ASP A 1 318 ? -5.73 27.625 -13.555 1 89.94 318 ASP A O 1
ATOM 2388 N N . LYS A 1 319 ? -5.316 25.438 -13.852 1 83.56 319 LYS A N 1
ATOM 2389 C CA . LYS A 1 319 ? -6.523 25.25 -14.656 1 83.56 319 LYS A CA 1
ATOM 2390 C C . LYS A 1 319 ? -7.426 24.188 -14.047 1 83.56 319 LYS A C 1
ATOM 2392 O O . LYS A 1 319 ? -8.375 23.719 -14.68 1 83.56 319 LYS A O 1
ATOM 2397 N N . VAL A 1 320 ? -7.078 23.812 -12.844 1 82.81 320 VAL A N 1
ATOM 2398 C CA . VAL A 1 320 ? -7.797 22.688 -12.227 1 82.81 320 VAL A CA 1
ATOM 2399 C C . VAL A 1 320 ? -9.109 23.203 -11.633 1 82.81 320 VAL A C 1
ATOM 2401 O O . VAL A 1 320 ? -10.109 22.484 -11.625 1 82.81 320 VAL A O 1
ATOM 2404 N N . LEU A 1 321 ? -9.148 24.406 -11.117 1 81.38 321 LEU A N 1
ATOM 2405 C CA . LEU A 1 321 ? -10.359 25 -10.562 1 81.38 321 LEU A CA 1
ATOM 2406 C C . LEU A 1 321 ? -11.148 25.734 -11.641 1 81.38 321 LEU A C 1
ATOM 2408 O O . LEU A 1 321 ? -10.562 26.312 -12.562 1 81.38 321 LEU A O 1
ATOM 2412 N N . PRO A 1 322 ? -12.461 25.766 -11.516 1 79.69 322 PRO A N 1
ATOM 2413 C CA . PRO A 1 322 ? -13.227 26.641 -12.398 1 79.69 322 PRO A CA 1
ATOM 2414 C C . PRO A 1 322 ? -12.93 28.125 -12.172 1 79.69 322 PRO A C 1
ATOM 2416 O O . PRO A 1 322 ? -12.352 28.484 -11.141 1 79.69 322 PRO A O 1
ATOM 2419 N N . PRO A 1 323 ? -13.312 28.922 -13.109 1 81.81 323 PRO A N 1
ATOM 2420 C CA . PRO A 1 323 ? -13.016 30.359 -13 1 81.81 323 PRO A CA 1
ATOM 2421 C C . PRO A 1 323 ? -13.484 30.953 -11.672 1 81.81 323 PRO A C 1
ATOM 2423 O O . PRO A 1 323 ? -12.758 31.75 -11.055 1 81.81 323 PRO A O 1
ATOM 2426 N N . SER A 1 324 ? -14.688 30.625 -11.242 1 82.31 324 SER A N 1
ATOM 2427 C CA . SER A 1 324 ? -15.18 31.125 -9.969 1 82.31 324 SER A CA 1
ATOM 2428 C C . SER A 1 324 ? -14.281 30.672 -8.812 1 82.31 324 SER A C 1
ATOM 2430 O O . SER A 1 324 ? -14.023 31.453 -7.891 1 82.31 324 SER A O 1
ATOM 2432 N N . GLY A 1 325 ? -13.812 29.516 -8.875 1 84.12 325 GLY A N 1
ATOM 2433 C CA . GLY A 1 325 ? -12.898 29 -7.875 1 84.12 325 GLY A CA 1
ATOM 2434 C C . GLY A 1 325 ? -11.555 29.688 -7.875 1 84.12 325 GLY A C 1
ATOM 2435 O O . GLY A 1 325 ? -10.977 29.953 -6.816 1 84.12 325 GLY A O 1
ATOM 2436 N N . MET A 1 326 ? -11.125 30.047 -9.031 1 85.69 326 MET A N 1
ATOM 2437 C CA . MET A 1 326 ? -9.852 30.75 -9.164 1 85.69 326 MET A CA 1
ATOM 2438 C C . MET A 1 326 ? -9.914 32.125 -8.523 1 85.69 326 MET A C 1
ATOM 2440 O O . MET A 1 326 ? -8.961 32.562 -7.883 1 85.69 326 MET A O 1
ATOM 2444 N N . GLU A 1 327 ? -10.992 32.75 -8.727 1 86.31 327 GLU A N 1
ATOM 2445 C CA . GLU A 1 327 ? -11.18 34.062 -8.125 1 86.31 327 GLU A CA 1
ATOM 2446 C C . GLU A 1 327 ? -11.195 33.969 -6.602 1 86.31 327 GLU A C 1
ATOM 2448 O O . GLU A 1 327 ? -10.57 34.781 -5.922 1 86.31 327 GLU A O 1
ATOM 2453 N N . LYS A 1 328 ? -11.961 33 -6.141 1 87.12 328 LYS A N 1
ATOM 2454 C CA . LYS A 1 328 ? -12.008 32.781 -4.695 1 87.12 328 LYS A CA 1
ATOM 2455 C C . LYS A 1 328 ? -10.617 32.469 -4.141 1 87.12 328 LYS A C 1
ATOM 2457 O O . LYS A 1 328 ? -10.234 33 -3.096 1 87.12 328 LYS A O 1
ATOM 2462 N N . ASN A 1 329 ? -9.914 31.672 -4.836 1 89.31 329 ASN A N 1
ATOM 2463 C CA . ASN A 1 329 ? -8.57 31.281 -4.43 1 89.31 329 ASN A CA 1
ATOM 2464 C C . ASN A 1 329 ? -7.641 32.5 -4.32 1 89.31 329 ASN A C 1
ATOM 2466 O O . ASN A 1 329 ? -6.914 32.625 -3.34 1 89.31 329 ASN A O 1
ATOM 2470 N N . LYS A 1 330 ? -7.695 33.312 -5.305 1 86.69 330 LYS A N 1
ATOM 2471 C CA . LYS A 1 330 ? -6.855 34.5 -5.309 1 86.69 330 LYS A CA 1
ATOM 2472 C C . LYS A 1 330 ? -7.188 35.406 -4.129 1 86.69 330 LYS A C 1
ATOM 2474 O O . LYS A 1 330 ? -6.289 35.969 -3.496 1 86.69 330 LYS A O 1
ATOM 2479 N N . TYR A 1 331 ? -8.422 35.531 -3.883 1 86.69 331 TYR A N 1
ATOM 2480 C CA . TYR A 1 331 ? -8.883 36.375 -2.789 1 86.69 331 TYR A CA 1
ATOM 2481 C C . TYR A 1 331 ? -8.367 35.875 -1.45 1 86.69 331 TYR A C 1
ATOM 2483 O O . TYR A 1 331 ? -7.797 36.625 -0.666 1 86.69 331 TYR A O 1
ATOM 2491 N N . VAL A 1 332 ? -8.539 34.625 -1.24 1 88.75 332 VAL A N 1
ATOM 2492 C CA . VAL A 1 332 ? -8.141 34 0.017 1 88.75 332 VAL A CA 1
ATOM 2493 C C . VAL A 1 332 ? -6.617 34 0.14 1 88.75 332 VAL A C 1
ATOM 2495 O O . VAL A 1 332 ? -6.078 34.219 1.228 1 88.75 332 VAL A O 1
ATOM 2498 N N . MET A 1 333 ? -5.957 33.812 -0.981 1 88.31 333 MET A N 1
ATOM 2499 C CA . MET A 1 333 ? -4.496 33.781 -1.007 1 88.31 333 MET A CA 1
ATOM 2500 C C . MET A 1 333 ? -3.932 35.156 -0.627 1 88.31 333 MET A C 1
ATOM 2502 O O . MET A 1 333 ? -3.006 35.25 0.181 1 88.31 333 MET A O 1
ATOM 2506 N N . THR A 1 334 ? -4.48 36.188 -1.137 1 86 334 THR A N 1
ATOM 2507 C CA . THR A 1 334 ? -3.982 37.531 -0.944 1 86 334 THR A CA 1
ATOM 2508 C C . THR A 1 334 ? -4.109 37.969 0.518 1 86 334 THR A C 1
ATOM 2510 O O . THR A 1 334 ? -3.236 38.656 1.05 1 86 334 THR A O 1
ATOM 2513 N N . ARG A 1 335 ? -5.145 37.469 1.158 1 92.88 335 ARG A N 1
ATOM 2514 C CA . ARG A 1 335 ? -5.414 37.875 2.535 1 92.88 335 ARG A CA 1
ATOM 2515 C C . ARG A 1 335 ? -4.785 36.906 3.523 1 92.88 335 ARG A C 1
ATOM 2517 O O . ARG A 1 335 ? -4.656 37.219 4.711 1 92.88 335 ARG A O 1
ATOM 2524 N N . GLY A 1 336 ? -4.398 35.844 3.018 1 94.75 336 GLY A N 1
ATOM 2525 C CA . GLY A 1 336 ? -3.965 34.75 3.863 1 94.75 336 GLY A CA 1
ATOM 2526 C C . GLY A 1 336 ? -2.754 35.094 4.711 1 94.75 336 GLY A C 1
ATOM 2527 O O . GLY A 1 336 ? -2.711 34.75 5.898 1 94.75 336 GLY A O 1
ATOM 2528 N N . LEU A 1 337 ? -1.781 35.75 4.141 1 95.38 337 LEU A N 1
ATOM 2529 C CA . LEU A 1 337 ? -0.562 36.094 4.863 1 95.38 337 LEU A CA 1
ATOM 2530 C C . LEU A 1 337 ? -0.851 37.125 5.957 1 95.38 337 LEU A C 1
ATOM 2532 O O . LEU A 1 337 ? -0.329 37 7.07 1 95.38 337 LEU A O 1
ATOM 2536 N N . GLU A 1 338 ? -1.685 38.062 5.652 1 96.12 338 GLU A N 1
ATOM 2537 C CA . GLU A 1 338 ? -2.07 39.062 6.641 1 96.12 338 GLU A CA 1
ATOM 2538 C C . GLU A 1 338 ? -2.814 38.438 7.812 1 96.12 338 GLU A C 1
ATOM 2540 O O . GLU A 1 338 ? -2.598 38.812 8.969 1 96.12 338 GLU A O 1
ATOM 2545 N N . SER A 1 339 ? -3.68 37.562 7.48 1 97.75 339 SER A N 1
ATOM 2546 C CA . SER A 1 339 ? -4.43 36.844 8.508 1 97.75 339 SER A CA 1
ATOM 2547 C C . SER A 1 339 ? -3.504 36.031 9.414 1 97.75 339 SER A C 1
ATOM 2549 O O . SER A 1 339 ? -3.689 36 10.625 1 97.75 339 SER A O 1
ATOM 2551 N N . LEU A 1 340 ? -2.545 35.375 8.82 1 98.12 340 LEU A N 1
ATOM 2552 C CA . LEU A 1 340 ? -1.576 34.594 9.578 1 98.12 340 LEU A CA 1
ATOM 2553 C C . LEU A 1 340 ? -0.777 35.5 10.523 1 98.12 340 LEU A C 1
ATOM 2555 O O . LEU A 1 340 ? -0.593 35.156 11.695 1 98.12 340 LEU A O 1
ATOM 2559 N N . LYS A 1 341 ? -0.299 36.562 10.023 1 98 341 LYS A N 1
ATOM 2560 C CA . LYS A 1 341 ? 0.444 37.531 10.836 1 98 341 LYS A CA 1
ATOM 2561 C C . LYS A 1 341 ? -0.405 38.031 12 1 98 341 LYS A C 1
ATOM 2563 O O . LYS A 1 341 ? 0.056 38.094 13.141 1 98 341 LYS A O 1
ATOM 2568 N N . LEU A 1 342 ? -1.638 38.375 11.68 1 98.44 342 LEU A N 1
ATOM 2569 C CA . LEU A 1 342 ? -2.564 38.906 12.688 1 98.44 342 LEU A CA 1
ATOM 2570 C C . LEU A 1 342 ? -2.789 37.844 13.781 1 98.44 342 LEU A C 1
ATOM 2572 O O . LEU A 1 342 ? -2.768 38.188 14.969 1 98.44 342 LEU A O 1
ATOM 2576 N N . ALA A 1 343 ? -3.076 36.625 13.383 1 98.75 343 ALA A N 1
ATOM 2577 C CA . ALA A 1 343 ? -3.291 35.562 14.344 1 98.75 343 ALA A CA 1
ATOM 2578 C C . ALA A 1 343 ? -2.088 35.406 15.266 1 98.75 343 ALA A C 1
ATOM 2580 O O . ALA A 1 343 ? -2.244 35.281 16.484 1 98.75 343 ALA A O 1
ATOM 2581 N N . HIS A 1 344 ? -0.889 35.406 14.68 1 98.56 344 HIS A N 1
ATOM 2582 C CA . HIS A 1 344 ? 0.342 35.25 15.445 1 98.56 344 HIS A CA 1
ATOM 2583 C C . HIS A 1 344 ? 0.513 36.406 16.438 1 98.56 344 HIS A C 1
ATOM 2585 O O . HIS A 1 344 ? 0.789 36.156 17.625 1 98.56 344 HIS A O 1
ATOM 2591 N N . GLU A 1 345 ? 0.301 37.594 16.016 1 98.38 345 GLU A N 1
ATOM 2592 C CA . GLU A 1 345 ? 0.487 38.781 16.844 1 98.38 345 GLU A CA 1
ATOM 2593 C C . GLU A 1 345 ? -0.538 38.812 17.969 1 98.38 345 GLU A C 1
ATOM 2595 O O . GLU A 1 345 ? -0.252 39.344 19.047 1 98.38 345 GLU A O 1
ATOM 2600 N N . THR A 1 346 ? -1.715 38.312 17.656 1 98.44 346 THR A N 1
ATOM 2601 C CA . THR A 1 346 ? -2.789 38.281 18.641 1 98.44 346 THR A CA 1
ATOM 2602 C C . THR A 1 346 ? -2.561 37.188 19.672 1 98.44 346 THR A C 1
ATOM 2604 O O . THR A 1 346 ? -3.143 37.219 20.766 1 98.44 346 THR A O 1
ATOM 2607 N N . GLY A 1 347 ? -1.791 36.219 19.312 1 98.31 347 GLY A N 1
ATOM 2608 C CA . GLY A 1 347 ? -1.491 35.125 20.25 1 98.31 347 GLY A CA 1
ATOM 2609 C C . GLY A 1 347 ? -2.393 33.906 20.062 1 98.31 347 GLY A C 1
ATOM 2610 O O . GLY A 1 347 ? -2.551 33.125 20.984 1 98.31 347 GLY A O 1
ATOM 2611 N N . VAL A 1 348 ? -3.021 33.781 18.922 1 98.75 348 VAL A N 1
ATOM 2612 C CA . VAL A 1 348 ? -3.832 32.594 18.594 1 98.75 348 VAL A CA 1
ATOM 2613 C C . VAL A 1 348 ? -2.943 31.359 18.531 1 98.75 348 VAL A C 1
ATOM 2615 O O . VAL A 1 348 ? -1.782 31.453 18.125 1 98.75 348 VAL A O 1
ATOM 2618 N N . GLN A 1 349 ? -3.436 30.234 18.969 1 98.31 349 GLN A N 1
ATOM 2619 C CA . GLN A 1 349 ? -2.74 28.953 18.797 1 98.31 349 GLN A CA 1
ATOM 2620 C C . GLN A 1 349 ? -2.801 28.5 17.344 1 98.31 349 GLN A C 1
ATOM 2622 O O . GLN A 1 349 ? -3.877 28.188 16.828 1 98.31 349 GLN A O 1
ATOM 2627 N N . ILE A 1 350 ? -1.623 28.469 16.703 1 98.88 350 ILE A N 1
ATOM 2628 C CA . ILE A 1 350 ? -1.577 28.172 15.273 1 98.88 350 ILE A CA 1
ATOM 2629 C C . ILE A 1 350 ? -0.839 26.859 15.039 1 98.88 350 ILE A C 1
ATOM 2631 O O . ILE A 1 350 ? 0.177 26.578 15.688 1 98.88 350 ILE A O 1
ATOM 2635 N N . CYS A 1 351 ? -1.366 26.062 14.141 1 98.88 351 CYS A N 1
ATOM 2636 C CA . CYS A 1 351 ? -0.709 24.828 13.727 1 98.88 351 CYS A CA 1
ATOM 2637 C C . CYS A 1 351 ? -0.365 24.859 12.242 1 98.88 351 CYS A C 1
ATOM 2639 O O . CYS A 1 351 ? -1.028 25.547 11.461 1 98.88 351 CYS A O 1
ATOM 2641 N N . PHE A 1 352 ? 0.694 24.141 11.891 1 98.81 352 PHE A N 1
ATOM 2642 C CA . PHE A 1 352 ? 1.096 23.922 10.508 1 98.81 352 PHE A CA 1
ATOM 2643 C C . PHE A 1 352 ? 0.111 22.984 9.812 1 98.81 352 PHE A C 1
ATOM 2645 O O . PHE A 1 352 ? -0.35 22 10.391 1 98.81 352 PHE A O 1
ATOM 2652 N N . GLY A 1 353 ? -0.275 23.219 8.586 1 98.81 353 GLY A N 1
ATOM 2653 C CA . GLY A 1 353 ? -1.123 22.406 7.73 1 98.81 353 GLY A CA 1
ATOM 2654 C C . GLY A 1 353 ? -1.095 22.844 6.277 1 98.81 353 GLY A C 1
ATOM 2655 O O . GLY A 1 353 ? -0.97 24.031 5.98 1 98.81 353 GLY A O 1
ATOM 2656 N N . THR A 1 354 ? -1.301 21.859 5.34 1 98.44 354 THR A N 1
ATOM 2657 C CA . THR A 1 354 ? -0.998 22.219 3.961 1 98.44 354 THR A CA 1
ATOM 2658 C C . THR A 1 354 ? -2.236 22.094 3.082 1 98.44 354 THR A C 1
ATOM 2660 O O . THR A 1 354 ? -2.41 22.859 2.127 1 98.44 354 THR A O 1
ATOM 2663 N N . ASP A 1 355 ? -3.102 21.047 3.285 1 97.75 355 ASP A N 1
ATOM 2664 C CA . ASP A 1 355 ? -4.34 20.812 2.551 1 97.75 355 ASP A CA 1
ATOM 2665 C C . ASP A 1 355 ? -4.07 20.625 1.061 1 97.75 355 ASP A C 1
ATOM 2667 O O . ASP A 1 355 ? -4.805 21.156 0.221 1 97.75 355 ASP A O 1
ATOM 2671 N N . LEU A 1 356 ? -3.002 19.969 0.739 1 97.06 356 LEU A N 1
ATOM 2672 C CA . LEU A 1 356 ? -2.648 19.75 -0.659 1 97.06 356 LEU A CA 1
ATOM 2673 C C . LEU A 1 356 ? -3.303 18.484 -1.189 1 97.06 356 LEU A C 1
ATOM 2675 O O . LEU A 1 356 ? -3.441 17.5 -0.458 1 97.06 356 LEU A O 1
ATOM 2679 N N . LEU A 1 357 ? -3.666 18.484 -2.455 1 94.25 357 LEU A N 1
ATOM 2680 C CA . LEU A 1 357 ? -4.348 17.375 -3.127 1 94.25 357 LEU A CA 1
ATOM 2681 C C . LEU A 1 357 ? -3.537 16.891 -4.32 1 94.25 357 LEU A C 1
ATOM 2683 O O . LEU A 1 357 ? -2.613 17.562 -4.773 1 94.25 357 LEU A O 1
ATOM 2687 N N . ASN A 1 358 ? -3.918 15.695 -4.82 1 94.5 358 ASN A N 1
ATOM 2688 C CA . ASN A 1 358 ? -3.291 15.148 -6.016 1 94.5 358 ASN A CA 1
ATOM 2689 C C . ASN A 1 358 ? -1.77 15.203 -5.934 1 94.5 358 ASN A C 1
ATOM 2691 O O . ASN A 1 358 ? -1.188 14.898 -4.891 1 94.5 358 ASN A O 1
ATOM 2695 N N . SER A 1 359 ? -1.09 15.664 -7.031 1 96.5 359 SER A N 1
ATOM 2696 C CA . SER A 1 359 ? 0.369 15.695 -7.047 1 96.5 359 SER A CA 1
ATOM 2697 C C . SER A 1 359 ? 0.908 16.938 -6.348 1 96.5 359 SER A C 1
ATOM 2699 O O . SER A 1 359 ? 2.113 17.047 -6.117 1 96.5 359 SER A O 1
ATOM 2701 N N . MET A 1 360 ? 0.012 17.812 -5.902 1 96.38 360 MET A N 1
ATOM 2702 C CA . MET A 1 360 ? 0.413 18.969 -5.109 1 96.38 360 MET A CA 1
ATOM 2703 C C . MET A 1 360 ? 1.023 18.531 -3.781 1 96.38 360 MET A C 1
ATOM 2705 O O . MET A 1 360 ? 1.726 19.312 -3.131 1 96.38 360 MET A O 1
ATOM 2709 N N . HIS A 1 361 ? 0.694 17.281 -3.393 1 97.81 361 HIS A N 1
ATOM 2710 C CA . HIS A 1 361 ? 1.253 16.766 -2.146 1 97.81 361 HIS A CA 1
ATOM 2711 C C . HIS A 1 361 ? 2.764 16.969 -2.096 1 97.81 361 HIS A C 1
ATOM 2713 O O . HIS A 1 361 ? 3.332 17.172 -1.021 1 97.81 361 HIS A O 1
ATOM 2719 N N . ALA A 1 362 ? 3.404 16.938 -3.262 1 98 362 ALA A N 1
ATOM 2720 C CA . ALA A 1 362 ? 4.855 17.078 -3.34 1 98 362 ALA A CA 1
ATOM 2721 C C . ALA A 1 362 ? 5.309 18.453 -2.854 1 98 362 ALA A C 1
ATOM 2723 O O . ALA A 1 362 ? 6.48 18.641 -2.523 1 98 362 ALA A O 1
ATOM 2724 N N . LEU A 1 363 ? 4.375 19.422 -2.758 1 98.25 363 LEU A N 1
ATOM 2725 C CA . LEU A 1 363 ? 4.68 20.797 -2.375 1 98.25 363 LEU A CA 1
ATOM 2726 C C . LEU A 1 363 ? 4.469 21 -0.88 1 98.25 363 LEU A C 1
ATOM 2728 O O . LEU A 1 363 ? 4.375 22.141 -0.414 1 98.25 363 LEU A O 1
ATOM 2732 N N . GLN A 1 364 ? 4.379 19.953 -0.133 1 98.62 364 GLN A N 1
ATOM 2733 C CA . GLN A 1 364 ? 4.02 19.969 1.281 1 98.62 364 GLN A CA 1
ATOM 2734 C C . GLN A 1 364 ? 4.91 20.938 2.066 1 98.62 364 GLN A C 1
ATOM 2736 O O . GLN A 1 364 ? 4.418 21.703 2.889 1 98.62 364 GLN A O 1
ATOM 2741 N N . THR A 1 365 ? 6.199 20.969 1.784 1 98.56 365 THR A N 1
ATOM 2742 C CA . THR A 1 365 ? 7.152 21.734 2.584 1 98.56 365 THR A CA 1
ATOM 2743 C C . THR A 1 365 ? 7.141 23.203 2.184 1 98.56 365 THR A C 1
ATOM 2745 O O . THR A 1 365 ? 7.703 24.047 2.885 1 98.56 365 THR A O 1
ATOM 2748 N N . GLU A 1 366 ? 6.418 23.594 1.125 1 97.75 366 GLU A N 1
ATOM 2749 C CA . GLU A 1 366 ? 6.359 24.984 0.691 1 97.75 366 GLU A CA 1
ATOM 2750 C C . GLU A 1 366 ? 5.703 25.859 1.751 1 97.75 366 GLU A C 1
ATOM 2752 O O . GLU A 1 366 ? 5.938 27.078 1.791 1 97.75 366 GLU A O 1
ATOM 2757 N N . GLU A 1 367 ? 4.871 25.219 2.527 1 98.31 367 GLU A N 1
ATOM 2758 C CA . GLU A 1 367 ? 4.191 25.969 3.59 1 98.31 367 GLU A CA 1
ATOM 2759 C C . GLU A 1 367 ? 5.195 26.641 4.52 1 98.31 367 GLU A C 1
ATOM 2761 O O . GLU A 1 367 ? 4.938 27.734 5.035 1 98.31 367 GLU A O 1
ATOM 2766 N N . PHE A 1 368 ? 6.406 26.062 4.746 1 98.5 368 PHE A N 1
ATOM 2767 C CA . PHE A 1 368 ? 7.445 26.688 5.562 1 98.5 368 PHE A CA 1
ATOM 2768 C C . PHE A 1 368 ? 7.91 28 4.953 1 98.5 368 PHE A C 1
ATOM 2770 O O . PHE A 1 368 ? 8.016 29.016 5.648 1 98.5 368 PHE A O 1
ATOM 2777 N N . SER A 1 369 ? 8.172 27.969 3.652 1 97.56 369 SER A N 1
ATOM 2778 C CA . SER A 1 369 ? 8.656 29.156 2.957 1 97.56 369 SER A CA 1
ATOM 2779 C C . SER A 1 369 ? 7.586 30.25 2.93 1 97.56 369 SER A C 1
ATOM 2781 O O . SER A 1 369 ? 7.891 31.422 3.139 1 97.56 369 SER A O 1
ATOM 2783 N N . ILE A 1 370 ? 6.391 29.875 2.713 1 97.19 370 ILE A N 1
ATOM 2784 C CA . ILE A 1 370 ? 5.301 30.844 2.629 1 97.19 370 ILE A CA 1
ATOM 2785 C C . ILE A 1 370 ? 5.129 31.531 3.975 1 97.19 370 ILE A C 1
ATOM 2787 O O . ILE A 1 370 ? 5.086 32.75 4.043 1 97.19 370 ILE A O 1
ATOM 2791 N N . ARG A 1 371 ? 5.047 30.797 5.047 1 97.75 371 ARG A N 1
ATOM 2792 C CA . ARG A 1 371 ? 4.852 31.375 6.379 1 97.75 371 ARG A CA 1
ATOM 2793 C C . ARG A 1 371 ? 6.027 32.25 6.77 1 97.75 371 ARG A C 1
ATOM 2795 O O . ARG A 1 371 ? 5.848 33.25 7.484 1 97.75 371 ARG A O 1
ATOM 2802 N N . SER A 1 372 ? 7.215 31.953 6.297 1 97.5 372 SER A N 1
ATOM 2803 C CA . SER A 1 372 ? 8.43 32.656 6.68 1 97.5 372 SER A CA 1
ATOM 2804 C C . SER A 1 372 ? 8.406 34.094 6.188 1 97.5 372 SER A C 1
ATOM 2806 O O . SER A 1 372 ? 9.203 34.938 6.629 1 97.5 372 SER A O 1
ATOM 2808 N N . ILE A 1 373 ? 7.516 34.375 5.305 1 96.5 373 ILE A N 1
ATOM 2809 C CA . ILE A 1 373 ? 7.379 35.719 4.785 1 96.5 373 ILE A CA 1
ATOM 2810 C C . ILE A 1 373 ? 6.926 36.656 5.906 1 96.5 373 ILE A C 1
ATOM 2812 O O . ILE A 1 373 ? 7.328 37.812 5.953 1 96.5 373 ILE A O 1
ATOM 2816 N N . VAL A 1 374 ? 6.16 36.125 6.902 1 97.06 374 VAL A N 1
ATOM 2817 C CA . VAL A 1 374 ? 5.547 37.031 7.852 1 97.06 374 VAL A CA 1
ATOM 2818 C C . VAL A 1 374 ? 5.828 36.562 9.281 1 97.06 374 VAL A C 1
ATOM 2820 O O . VAL A 1 374 ? 5.527 37.281 10.242 1 97.06 374 VAL A O 1
ATOM 2823 N N . LEU A 1 375 ? 6.383 35.406 9.422 1 97.81 375 LEU A N 1
ATOM 2824 C CA . LEU A 1 375 ? 6.621 34.875 10.758 1 97.81 375 LEU A CA 1
ATOM 2825 C C . LEU A 1 375 ? 8.086 34.5 10.945 1 97.81 375 LEU A C 1
ATOM 2827 O O . LEU A 1 375 ? 8.766 34.125 9.984 1 97.81 375 LEU A O 1
ATOM 2831 N N . PRO A 1 376 ? 8.57 34.562 12.148 1 98.06 376 PRO A N 1
ATOM 2832 C CA . PRO A 1 376 ? 9.938 34.094 12.414 1 98.06 376 PRO A CA 1
ATOM 2833 C C . PRO A 1 376 ? 10.047 32.562 12.406 1 98.06 376 PRO A C 1
ATOM 2835 O O . PRO A 1 376 ? 9.062 31.875 12.648 1 98.06 376 PRO A O 1
ATOM 2838 N N . SER A 1 377 ? 11.219 32.062 12.227 1 98.5 377 SER A N 1
ATOM 2839 C CA . SER A 1 377 ? 11.5 30.641 12.086 1 98.5 377 SER A CA 1
ATOM 2840 C C . SER A 1 377 ? 11.031 29.859 13.305 1 98.5 377 SER A C 1
ATOM 2842 O O . SER A 1 377 ? 10.438 28.781 13.172 1 98.5 377 SER A O 1
ATOM 2844 N N . GLU A 1 378 ? 11.273 30.391 14.445 1 98.5 378 GLU A N 1
ATOM 2845 C CA . GLU A 1 378 ? 10.953 29.656 15.672 1 98.5 378 GLU A CA 1
ATOM 2846 C C . GLU A 1 378 ? 9.445 29.453 15.812 1 98.5 378 GLU A C 1
ATOM 2848 O O . GLU A 1 378 ? 9 28.406 16.266 1 98.5 378 GLU A O 1
ATOM 2853 N N . ALA A 1 379 ? 8.68 30.453 15.445 1 98.69 379 ALA A N 1
ATOM 2854 C CA . ALA A 1 379 ? 7.227 30.344 15.516 1 98.69 379 ALA A CA 1
ATOM 2855 C C . ALA A 1 379 ? 6.711 29.266 14.562 1 98.69 379 ALA A C 1
ATOM 2857 O O . ALA A 1 379 ? 5.855 28.469 14.922 1 98.69 379 ALA A O 1
ATOM 2858 N N . ILE A 1 380 ? 7.238 29.266 13.359 1 98.81 380 ILE A N 1
ATOM 2859 C CA . ILE A 1 380 ? 6.805 28.312 12.344 1 98.81 380 ILE A CA 1
ATOM 2860 C C . ILE A 1 380 ? 7.16 26.891 12.789 1 98.81 380 ILE A C 1
ATOM 2862 O O . ILE A 1 380 ? 6.348 25.969 12.648 1 98.81 380 ILE A O 1
ATOM 2866 N N . LEU A 1 381 ? 8.359 26.734 13.281 1 98.88 381 LEU A N 1
ATOM 2867 C CA . LEU A 1 381 ? 8.789 25.422 13.742 1 98.88 381 LEU A CA 1
ATOM 2868 C C . LEU A 1 381 ? 7.883 24.922 14.859 1 98.88 381 LEU A C 1
ATOM 2870 O O . LEU A 1 381 ? 7.516 23.734 14.891 1 98.88 381 LEU A O 1
ATOM 2874 N N . ARG A 1 382 ? 7.496 25.812 15.797 1 98.88 382 ARG A N 1
ATOM 2875 C CA . ARG A 1 382 ? 6.57 25.422 16.859 1 98.88 382 ARG A CA 1
ATOM 2876 C C . ARG A 1 382 ? 5.23 24.984 16.281 1 98.88 382 ARG A C 1
ATOM 2878 O O . ARG A 1 382 ? 4.629 24.031 16.766 1 98.88 382 ARG A O 1
ATOM 2885 N N . GLN A 1 383 ? 4.789 25.641 15.242 1 98.94 383 GLN A N 1
ATOM 2886 C CA . GLN A 1 383 ? 3.51 25.328 14.609 1 98.94 383 GLN A CA 1
ATOM 2887 C C . GLN A 1 383 ? 3.527 23.922 14.008 1 98.94 383 GLN A C 1
ATOM 2889 O O . GLN A 1 383 ? 2.498 23.25 13.961 1 98.94 383 GLN A O 1
ATOM 2894 N N . ALA A 1 384 ? 4.723 23.453 13.625 1 98.94 384 ALA A N 1
ATOM 2895 C CA . ALA A 1 384 ? 4.863 22.156 12.945 1 98.94 384 ALA A CA 1
ATOM 2896 C C . ALA A 1 384 ? 5.332 21.078 13.914 1 98.94 384 ALA A C 1
ATOM 2898 O O . ALA A 1 384 ? 5.66 19.969 13.5 1 98.94 384 ALA A O 1
ATOM 2899 N N . THR A 1 385 ? 5.473 21.391 15.203 1 98.88 385 THR A N 1
ATOM 2900 C CA . THR A 1 385 ? 5.977 20.422 16.172 1 98.88 385 THR A CA 1
ATOM 2901 C C . THR A 1 385 ? 5.168 20.484 17.469 1 98.88 385 THR A C 1
ATOM 2903 O O . THR A 1 385 ? 4.102 19.875 17.562 1 98.88 385 THR A O 1
ATOM 2906 N N . VAL A 1 386 ? 5.496 21.453 18.375 1 98.62 386 VAL A N 1
ATOM 2907 C CA . VAL A 1 386 ? 4.945 21.406 19.719 1 98.62 386 VAL A CA 1
ATOM 2908 C C . VAL A 1 386 ? 3.479 21.828 19.703 1 98.62 386 VAL A C 1
ATOM 2910 O O . VAL A 1 386 ? 2.648 21.25 20.406 1 98.62 386 VAL A O 1
ATOM 2913 N N . ASN A 1 387 ? 3.137 22.906 18.922 1 98.75 387 ASN A N 1
ATOM 2914 C CA . ASN A 1 387 ? 1.733 23.297 18.828 1 98.75 387 ASN A CA 1
ATOM 2915 C C . ASN A 1 387 ? 0.874 22.172 18.266 1 98.75 387 ASN A C 1
ATOM 2917 O O . ASN A 1 387 ? -0.181 21.859 18.812 1 98.75 387 ASN A O 1
ATOM 2921 N N . ALA A 1 388 ? 1.395 21.609 17.172 1 98.88 388 ALA A N 1
ATOM 2922 C CA . ALA A 1 388 ? 0.673 20.516 16.516 1 98.88 388 ALA A CA 1
ATOM 2923 C C . ALA A 1 388 ? 0.511 19.328 17.453 1 98.88 388 ALA A C 1
ATOM 2925 O O . ALA A 1 388 ? -0.576 18.75 17.562 1 98.88 388 ALA A O 1
ATOM 2926 N N . ALA A 1 389 ? 1.573 18.969 18.125 1 98.81 389 ALA A N 1
ATOM 2927 C CA . ALA A 1 389 ? 1.521 17.859 19.078 1 98.81 389 ALA A CA 1
ATOM 2928 C C . ALA A 1 389 ? 0.465 18.109 20.141 1 98.81 389 ALA A C 1
ATOM 2930 O O . ALA A 1 389 ? -0.307 17.203 20.484 1 98.81 389 ALA A O 1
ATOM 2931 N N . LYS A 1 390 ? 0.434 19.312 20.641 1 98.56 390 LYS A N 1
ATOM 2932 C CA . LYS A 1 390 ? -0.538 19.672 21.672 1 98.56 390 LYS A CA 1
ATOM 2933 C C . LYS A 1 390 ? -1.965 19.547 21.141 1 98.56 390 LYS A C 1
ATOM 2935 O O . LYS A 1 390 ? -2.824 18.953 21.797 1 98.56 390 LYS A O 1
ATOM 2940 N N . MET A 1 391 ? -2.201 20.047 20.016 1 98.44 391 MET A N 1
ATOM 2941 C CA . MET A 1 391 ? -3.535 19.969 19.438 1 98.44 391 MET A CA 1
ATOM 2942 C C . MET A 1 391 ? -3.98 18.516 19.266 1 98.44 391 MET A C 1
ATOM 2944 O O . MET A 1 391 ? -5.152 18.203 19.469 1 98.44 391 MET A O 1
ATOM 2948 N N . LEU A 1 392 ? -3.031 17.656 18.953 1 98.25 392 LEU A N 1
ATOM 2949 C CA . LEU A 1 392 ? -3.35 16.266 18.609 1 98.25 392 LEU A CA 1
ATOM 2950 C C . LEU A 1 392 ? -3.369 15.391 19.859 1 98.25 392 LEU A C 1
ATOM 2952 O O . LEU A 1 392 ? -3.586 14.18 19.766 1 98.25 392 LEU A O 1
ATOM 2956 N N . GLY A 1 393 ? -3.092 15.992 21.016 1 97.12 393 GLY A N 1
ATOM 2957 C CA . GLY A 1 393 ? -3.139 15.25 22.266 1 97.12 393 GLY A CA 1
ATOM 2958 C C . GLY A 1 393 ? -1.838 14.539 22.578 1 97.12 393 GLY A C 1
ATOM 2959 O O . GLY A 1 393 ? -1.825 13.562 23.344 1 97.12 393 GLY A O 1
ATOM 2960 N N . PHE A 1 394 ? -0.792 14.969 21.984 1 98.25 394 PHE A N 1
ATOM 2961 C CA . PHE A 1 394 ? 0.505 14.336 22.188 1 98.25 394 PHE A CA 1
ATOM 2962 C C . PHE A 1 394 ? 1.482 15.289 22.859 1 98.25 394 PHE A C 1
ATOM 2964 O O . PHE A 1 394 ? 2.688 15.227 22.609 1 98.25 394 PHE A O 1
ATOM 2971 N N . GLU A 1 395 ? 0.995 16.25 23.625 1 98.06 395 GLU A N 1
ATOM 2972 C CA . GLU A 1 395 ? 1.854 17.203 24.312 1 98.06 395 GLU A CA 1
ATOM 2973 C C . GLU A 1 395 ? 2.926 16.484 25.141 1 98.06 395 GLU A C 1
ATOM 2975 O O . GLU A 1 395 ? 2.617 15.586 25.922 1 98.06 395 GLU A O 1
ATOM 2980 N N . GLY A 1 396 ? 4.117 16.859 24.875 1 98 396 GLY A N 1
ATOM 2981 C CA . GLY A 1 396 ? 5.234 16.266 25.594 1 98 396 GLY A CA 1
ATOM 2982 C C . GLY A 1 396 ? 5.676 14.938 25.016 1 98 396 GLY A C 1
ATOM 2983 O O . GLY A 1 396 ? 6.719 14.406 25.406 1 98 396 GLY A O 1
ATOM 2984 N N . GLN A 1 397 ? 4.965 14.422 24.094 1 98.56 397 GLN A N 1
ATOM 2985 C CA . GLN A 1 397 ? 5.266 13.117 23.5 1 98.56 397 GLN A CA 1
ATOM 2986 C C . GLN A 1 397 ? 5.797 13.273 22.078 1 98.56 397 GLN A C 1
ATOM 2988 O O . GLN A 1 397 ? 6.711 12.547 21.672 1 98.56 397 GLN A O 1
ATOM 2993 N N . LEU A 1 398 ? 5.23 14.125 21.344 1 98.75 398 LEU A N 1
ATOM 2994 C CA . LEU A 1 398 ? 5.664 14.469 20 1 98.75 398 LEU A CA 1
ATOM 2995 C C . LEU A 1 398 ? 6.055 15.938 19.906 1 98.75 398 LEU A C 1
ATOM 2997 O O . LEU A 1 398 ? 5.707 16.734 20.781 1 98.75 398 LEU A O 1
ATOM 3001 N N . GLY A 1 399 ? 6.789 16.297 18.922 1 98.69 399 GLY A N 1
ATOM 3002 C CA . GLY A 1 399 ? 7.133 17.688 18.672 1 98.69 399 GLY A CA 1
ATOM 3003 C C . GLY A 1 399 ? 8.242 18.203 19.562 1 98.69 399 GLY A C 1
ATOM 3004 O O . GLY A 1 399 ? 8.523 19.391 19.578 1 98.69 399 GLY A O 1
ATOM 3005 N N . VAL A 1 400 ? 8.859 17.297 20.359 1 98.5 400 VAL A N 1
ATOM 3006 C CA . VAL A 1 400 ? 9.938 17.688 21.266 1 98.5 400 VAL A CA 1
ATOM 3007 C C . VAL A 1 400 ? 11.016 16.594 21.281 1 98.5 400 VAL A C 1
ATOM 3009 O O . VAL A 1 400 ? 10.75 15.453 20.906 1 98.5 400 VAL A O 1
ATOM 3012 N N . ILE A 1 401 ? 12.227 16.984 21.562 1 98.62 401 ILE A N 1
ATOM 3013 C CA . ILE A 1 401 ? 13.297 16.078 21.953 1 98.62 401 ILE A CA 1
ATOM 3014 C C . ILE A 1 401 ? 13.453 16.094 23.469 1 98.62 401 ILE A C 1
ATOM 3016 O O . ILE A 1 401 ? 14.094 17 24.016 1 98.62 401 ILE A O 1
ATOM 3020 N N . ALA A 1 402 ? 12.859 15.156 24.094 1 98.12 402 ALA A N 1
ATOM 3021 C CA . ALA A 1 402 ? 12.836 15.125 25.547 1 98.12 402 ALA A CA 1
ATOM 3022 C C . ALA A 1 402 ? 12.766 13.688 26.062 1 98.12 402 ALA A C 1
ATOM 3024 O O . ALA A 1 402 ? 12.352 12.781 25.328 1 98.12 402 ALA A O 1
ATOM 3025 N N . LYS A 1 403 ? 13.156 13.523 27.328 1 97.75 403 LYS A N 1
ATOM 3026 C CA . LYS A 1 403 ? 13.062 12.211 27.953 1 97.75 403 LYS A CA 1
ATOM 3027 C C . LYS A 1 403 ? 11.633 11.672 27.891 1 97.75 403 LYS A C 1
ATOM 3029 O O . LYS A 1 403 ? 10.672 12.406 28.141 1 97.75 403 LYS A O 1
ATOM 3034 N N . ASP A 1 404 ? 11.5 10.438 27.469 1 98.06 404 ASP A N 1
ATOM 3035 C CA . ASP A 1 404 ? 10.273 9.648 27.453 1 98.06 404 ASP A CA 1
ATOM 3036 C C . ASP A 1 404 ? 9.406 10.008 26.25 1 98.06 404 ASP A C 1
ATOM 3038 O O . ASP A 1 404 ? 8.367 9.391 26.016 1 98.06 404 ASP A O 1
ATOM 3042 N N . ALA A 1 405 ? 9.773 11.047 25.484 1 98.81 405 ALA A N 1
ATOM 3043 C CA . ALA A 1 405 ? 9.047 11.359 24.25 1 98.81 405 ALA A CA 1
ATOM 3044 C C . ALA A 1 405 ? 9.219 10.25 23.219 1 98.81 405 ALA A C 1
ATOM 3046 O O . ALA A 1 405 ? 10.148 9.445 23.312 1 98.81 405 ALA A O 1
ATOM 3047 N N . ILE A 1 406 ? 8.242 10.133 22.344 1 98.75 406 ILE A N 1
ATOM 3048 C CA . ILE A 1 406 ? 8.367 9.227 21.203 1 98.75 406 ILE A CA 1
ATOM 3049 C C . ILE A 1 406 ? 9.57 9.633 20.344 1 98.75 406 ILE A C 1
ATOM 3051 O O . ILE A 1 406 ? 9.789 10.82 20.094 1 98.75 406 ILE A O 1
ATOM 3055 N N . ALA A 1 407 ? 10.375 8.664 19.953 1 98.62 407 ALA A N 1
ATOM 3056 C CA . ALA A 1 407 ? 11.609 8.938 19.234 1 98.62 407 ALA A CA 1
ATOM 3057 C C . ALA A 1 407 ? 11.336 9.219 17.75 1 98.62 407 ALA A C 1
ATOM 3059 O O . ALA A 1 407 ? 11.836 8.516 16.875 1 98.62 407 ALA A O 1
ATOM 3060 N N . ASP A 1 408 ? 10.57 10.211 17.453 1 98.81 408 ASP A N 1
ATOM 3061 C CA . ASP A 1 408 ? 10.367 10.789 16.141 1 98.81 408 ASP A CA 1
ATOM 3062 C C . ASP A 1 408 ? 11.25 12.023 15.93 1 98.81 408 ASP A C 1
ATOM 3064 O O . ASP A 1 408 ? 11.031 13.062 16.562 1 98.81 408 ASP A O 1
ATOM 3068 N N . MET A 1 409 ? 12.203 11.922 15.062 1 98.56 409 MET A N 1
ATOM 3069 C CA . MET A 1 409 ? 13.125 13.039 14.883 1 98.56 409 MET A CA 1
ATOM 3070 C C . MET A 1 409 ? 13.68 13.062 13.461 1 98.56 409 MET A C 1
ATOM 3072 O O . MET A 1 409 ? 13.594 12.07 12.734 1 98.56 409 MET A O 1
ATOM 3076 N N . ILE A 1 410 ? 14.141 14.18 13.055 1 98.88 410 ILE A N 1
ATOM 3077 C CA . ILE A 1 410 ? 14.812 14.336 11.766 1 98.88 410 ILE A CA 1
ATOM 3078 C C . ILE A 1 410 ? 16.219 14.906 11.984 1 98.88 410 ILE A C 1
ATOM 3080 O O . ILE A 1 410 ? 16.453 15.633 12.953 1 98.88 410 ILE A O 1
ATOM 3084 N N . VAL A 1 411 ? 17.109 14.516 11.164 1 98.88 411 VAL A N 1
ATOM 3085 C CA . VAL A 1 411 ? 18.5 15 11.188 1 98.88 411 VAL A CA 1
ATOM 3086 C C . VAL A 1 411 ? 18.719 16 10.055 1 98.88 411 VAL A C 1
ATOM 3088 O O . VAL A 1 411 ? 18.484 15.68 8.891 1 98.88 411 VAL A O 1
ATOM 3091 N N . LEU A 1 412 ? 19.156 17.219 10.406 1 98.88 412 LEU A N 1
ATOM 3092 C CA . LEU A 1 412 ? 19.281 18.297 9.445 1 98.88 412 LEU A CA 1
ATOM 3093 C C . LEU A 1 412 ? 20.734 18.766 9.344 1 98.88 412 LEU A C 1
ATOM 3095 O O . LEU A 1 412 ? 21.453 18.828 10.352 1 98.88 412 LEU A O 1
ATOM 3099 N N . SER A 1 413 ? 21.125 19.219 8.203 1 98.62 413 SER A N 1
ATOM 3100 C CA . SER A 1 413 ? 22.484 19.703 7.98 1 98.62 413 SER A CA 1
ATOM 3101 C C . SER A 1 413 ? 22.625 21.156 8.406 1 98.62 413 SER A C 1
ATOM 3103 O O . SER A 1 413 ? 23.734 21.641 8.625 1 98.62 413 SER A O 1
ATOM 3105 N N . LYS A 1 414 ? 21.484 21.844 8.469 1 98.62 414 LYS A N 1
ATOM 3106 C CA . LYS A 1 414 ? 21.469 23.25 8.852 1 98.62 414 LYS A CA 1
ATOM 3107 C C . LYS A 1 414 ? 20.453 23.516 9.969 1 98.62 414 LYS A C 1
ATOM 3109 O O . LYS A 1 414 ? 19.578 22.688 10.227 1 98.62 414 LYS A O 1
ATOM 3114 N N . ASN A 1 415 ? 20.609 24.656 10.625 1 98.56 415 ASN A N 1
ATOM 3115 C CA . ASN A 1 415 ? 19.781 25.062 11.75 1 98.56 415 ASN A CA 1
ATOM 3116 C C . ASN A 1 415 ? 18.438 25.609 11.281 1 98.56 415 ASN A C 1
ATOM 3118 O O . ASN A 1 415 ? 18.375 26.688 10.703 1 98.56 415 ASN A O 1
ATOM 3122 N N . PRO A 1 416 ? 17.344 24.922 11.602 1 98.75 416 PRO A N 1
ATOM 3123 C CA . PRO A 1 416 ? 16.047 25.406 11.133 1 98.75 416 PRO A CA 1
ATOM 3124 C C . PRO A 1 416 ? 15.594 26.672 11.844 1 98.75 416 PRO A C 1
ATOM 3126 O O . PRO A 1 416 ? 14.695 27.375 11.367 1 98.75 416 PRO A O 1
ATOM 3129 N N . LEU A 1 417 ? 16.156 26.984 12.984 1 98.62 417 LEU A N 1
ATOM 3130 C CA . LEU A 1 417 ? 15.805 28.203 13.719 1 98.62 417 LEU A CA 1
ATOM 3131 C C . LEU A 1 417 ? 16.406 29.438 13.047 1 98.62 417 LEU A C 1
ATOM 3133 O O . LEU A 1 417 ? 15.867 30.531 13.156 1 98.62 417 LEU A O 1
ATOM 3137 N N . ASP A 1 418 ? 17.531 29.219 12.375 1 98.19 418 ASP A N 1
ATOM 3138 C CA . ASP A 1 418 ? 18.172 30.312 11.648 1 98.19 418 ASP A CA 1
ATOM 3139 C C . ASP A 1 418 ? 17.422 30.625 10.352 1 98.19 418 ASP A C 1
ATOM 3141 O O . ASP A 1 418 ? 17.266 31.781 9.977 1 98.19 418 ASP A O 1
ATOM 3145 N N . ASP A 1 419 ? 17.047 29.578 9.727 1 98.06 419 ASP A N 1
ATOM 3146 C CA . ASP A 1 419 ? 16.312 29.688 8.461 1 98.06 419 ASP A CA 1
ATOM 3147 C C . ASP A 1 419 ? 15.367 28.5 8.266 1 98.06 419 ASP A C 1
ATOM 3149 O O . ASP A 1 419 ? 15.789 27.422 7.836 1 98.06 419 ASP A O 1
ATOM 3153 N N . ILE A 1 420 ? 14.086 28.766 8.453 1 98.31 420 ILE A N 1
ATOM 3154 C CA . ILE A 1 420 ? 13.078 27.719 8.43 1 98.31 420 ILE A CA 1
ATOM 3155 C C . ILE A 1 420 ? 12.922 27.188 7.004 1 98.31 420 ILE A C 1
ATOM 3157 O O . ILE A 1 420 ? 12.43 26.078 6.797 1 98.31 420 ILE A O 1
ATOM 3161 N N . THR A 1 421 ? 13.344 27.938 5.977 1 97.62 421 THR A N 1
ATOM 3162 C CA . THR A 1 421 ? 13.117 27.578 4.582 1 97.62 421 THR A CA 1
ATOM 3163 C C . THR A 1 421 ? 14 26.406 4.168 1 97.62 421 THR A C 1
ATOM 3165 O O . THR A 1 421 ? 13.781 25.797 3.119 1 97.62 421 THR A O 1
ATOM 3168 N N . ILE A 1 422 ? 14.977 26.016 4.984 1 98 422 ILE A N 1
ATOM 3169 C CA . ILE A 1 422 ? 15.797 24.844 4.676 1 98 422 ILE A CA 1
ATOM 3170 C C . ILE A 1 422 ? 14.93 23.594 4.672 1 98 422 ILE A C 1
ATOM 3172 O O . ILE A 1 422 ? 15.25 22.609 4 1 98 422 ILE A O 1
ATOM 3176 N N . LEU A 1 423 ? 13.805 23.672 5.434 1 98.44 423 LEU A N 1
ATOM 3177 C CA . LEU A 1 423 ? 12.891 22.531 5.492 1 98.44 423 LEU A CA 1
ATOM 3178 C C . LEU A 1 423 ? 12.102 22.406 4.195 1 98.44 423 LEU A C 1
ATOM 3180 O O . LEU A 1 423 ? 11.484 21.359 3.938 1 98.44 423 LEU A O 1
ATOM 3184 N N . ASP A 1 424 ? 12.086 23.438 3.389 1 98 424 ASP A N 1
ATOM 3185 C CA . ASP A 1 424 ? 11.43 23.406 2.084 1 98 424 ASP A CA 1
ATOM 3186 C C . ASP A 1 424 ? 12.383 22.891 1.008 1 98 424 ASP A C 1
ATOM 3188 O O . ASP A 1 424 ? 12.062 22.922 -0.182 1 98 424 ASP A O 1
ATOM 3192 N N . ARG A 1 425 ? 13.602 22.5 1.419 1 97.12 425 ARG A N 1
ATOM 3193 C CA . ARG A 1 425 ? 14.594 21.844 0.566 1 97.12 425 ARG A CA 1
ATOM 3194 C C . ARG A 1 425 ? 15.148 20.594 1.225 1 97.12 425 ARG A C 1
ATOM 3196 O O . ARG A 1 425 ? 16.359 20.484 1.458 1 97.12 425 ARG A O 1
ATOM 3203 N N . PRO A 1 426 ? 14.227 19.641 1.446 1 98.06 426 PRO A N 1
ATOM 3204 C CA . PRO A 1 426 ? 14.68 18.438 2.162 1 98.06 426 PRO A CA 1
ATOM 3205 C C . PRO A 1 426 ? 15.75 17.672 1.4 1 98.06 426 PRO A C 1
ATOM 3207 O O . PRO A 1 426 ? 16.625 17.047 2.016 1 98.06 426 PRO A O 1
ATOM 3210 N N . GLU A 1 427 ? 15.812 17.734 0.091 1 97 427 GLU A N 1
ATOM 3211 C CA . GLU A 1 427 ? 16.797 17.031 -0.727 1 97 427 GLU A CA 1
ATOM 3212 C C . GLU A 1 427 ? 18.203 17.516 -0.434 1 97 427 GLU A C 1
ATOM 3214 O O . GLU A 1 427 ? 19.188 16.797 -0.638 1 97 427 GLU A O 1
ATOM 3219 N N . GLU A 1 428 ? 18.234 18.703 0.102 1 97.44 428 GLU A N 1
ATOM 3220 C CA . GLU A 1 428 ? 19.531 19.344 0.335 1 97.44 428 GLU A CA 1
ATOM 3221 C C . GLU A 1 428 ? 19.891 19.328 1.818 1 97.44 428 GLU A C 1
ATOM 3223 O O . GLU A 1 428 ? 21.078 19.359 2.178 1 97.44 428 GLU A O 1
ATOM 3228 N N . ASN A 1 429 ? 18.859 19.297 2.678 1 98.44 429 ASN A N 1
ATOM 3229 C CA . ASN A 1 429 ? 19.141 19.641 4.066 1 98.44 429 ASN A CA 1
ATOM 3230 C C . ASN A 1 429 ? 18.688 18.547 5.023 1 98.44 429 ASN A C 1
ATOM 3232 O O . ASN A 1 429 ? 19.062 18.547 6.195 1 98.44 429 ASN A O 1
ATOM 3236 N N . LEU A 1 430 ? 17.859 17.609 4.625 1 98.75 430 LEU A N 1
ATOM 3237 C CA . LEU A 1 430 ? 17.375 16.516 5.449 1 98.75 430 LEU A CA 1
ATOM 3238 C C . LEU A 1 430 ? 18.219 15.258 5.258 1 98.75 430 LEU A C 1
ATOM 3240 O O . LEU A 1 430 ? 18.188 14.641 4.195 1 98.75 430 LEU A O 1
ATOM 3244 N N . LEU A 1 431 ? 18.891 14.844 6.246 1 98.44 431 LEU A N 1
ATOM 3245 C CA . LEU A 1 431 ? 19.828 13.734 6.148 1 98.44 431 LEU A CA 1
ATOM 3246 C C . LEU A 1 431 ? 19.156 12.414 6.473 1 98.44 431 LEU A C 1
ATOM 3248 O O . LEU A 1 431 ? 19.469 11.383 5.883 1 98.44 431 LEU A O 1
ATOM 3252 N N . ALA A 1 432 ? 18.234 12.453 7.441 1 98.38 432 ALA A N 1
ATOM 3253 C CA . ALA A 1 432 ? 17.578 11.219 7.859 1 98.38 432 ALA A CA 1
ATOM 3254 C C . ALA A 1 432 ? 16.281 11.508 8.602 1 98.38 432 ALA A C 1
ATOM 3256 O O . ALA A 1 432 ? 16.094 12.594 9.156 1 98.38 432 ALA A O 1
ATOM 3257 N N . VAL A 1 433 ? 15.391 10.633 8.586 1 98.75 433 VAL A N 1
ATOM 3258 C CA . VAL A 1 433 ? 14.141 10.633 9.352 1 98.75 433 VAL A CA 1
ATOM 3259 C C . VAL A 1 433 ? 14.094 9.398 10.25 1 98.75 433 VAL A C 1
ATOM 3261 O O . VAL A 1 433 ? 14.242 8.266 9.781 1 98.75 433 VAL A O 1
ATOM 3264 N N . ILE A 1 434 ? 13.961 9.578 11.492 1 98.44 434 ILE A N 1
ATOM 3265 C CA . ILE A 1 434 ? 13.797 8.531 12.492 1 98.44 434 ILE A CA 1
ATOM 3266 C C . ILE A 1 434 ? 12.375 8.555 13.047 1 98.44 434 ILE A C 1
ATOM 3268 O O . ILE A 1 434 ? 11.898 9.594 13.5 1 98.44 434 ILE A O 1
ATOM 3272 N N . LYS A 1 435 ? 11.633 7.488 12.945 1 98.12 435 LYS A N 1
ATOM 3273 C CA . LYS A 1 435 ? 10.297 7.348 13.508 1 98.12 435 LYS A CA 1
ATOM 3274 C C . LYS A 1 435 ? 10.234 6.191 14.5 1 98.12 435 LYS A C 1
ATOM 3276 O O . LYS A 1 435 ? 10.555 5.055 14.156 1 98.12 435 LYS A O 1
ATOM 3281 N N . GLU A 1 436 ? 9.875 6.562 15.734 1 97.62 436 GLU A N 1
ATOM 3282 C CA . GLU A 1 436 ? 9.797 5.574 16.812 1 97.62 436 GLU A CA 1
ATOM 3283 C C . GLU A 1 436 ? 11.117 4.824 16.953 1 97.62 436 GLU A C 1
ATOM 3285 O O . GLU A 1 436 ? 11.125 3.6 17.109 1 97.62 436 GLU A O 1
ATOM 3290 N N . GLY A 1 437 ? 12.172 5.504 16.75 1 97 437 GLY A N 1
ATOM 3291 C CA . GLY A 1 437 ? 13.5 4.977 17 1 97 437 GLY A CA 1
ATOM 3292 C C . GLY A 1 437 ? 14.086 4.223 15.828 1 97 437 GLY A C 1
ATOM 3293 O O . GLY A 1 437 ? 15.195 3.678 15.922 1 97 437 GLY A O 1
ATOM 3294 N N . ARG A 1 438 ? 13.438 4.195 14.711 1 96.44 438 ARG A N 1
ATOM 3295 C CA . ARG A 1 438 ? 13.914 3.48 13.531 1 96.44 438 ARG A CA 1
ATOM 3296 C C . ARG A 1 438 ? 14.266 4.449 12.406 1 96.44 438 ARG A C 1
ATOM 3298 O O . ARG A 1 438 ? 13.555 5.434 12.188 1 96.44 438 ARG A O 1
ATOM 3305 N N . LEU A 1 439 ? 15.398 4.215 11.734 1 96.81 439 LEU A N 1
ATOM 3306 C CA . LEU A 1 439 ? 15.727 4.969 10.531 1 96.81 439 LEU A CA 1
ATOM 3307 C C . LEU A 1 439 ? 14.781 4.609 9.391 1 96.81 439 LEU A C 1
ATOM 3309 O O . LEU A 1 439 ? 14.781 3.477 8.906 1 96.81 439 LEU A O 1
ATOM 3313 N N . VAL A 1 440 ? 13.977 5.5 8.914 1 96.69 440 VAL A N 1
ATOM 3314 C CA . VAL A 1 440 ? 12.938 5.156 7.957 1 96.69 440 VAL A CA 1
ATOM 3315 C C . VAL A 1 440 ? 13.219 5.84 6.621 1 96.69 440 VAL A C 1
ATOM 3317 O O . VAL A 1 440 ? 12.633 5.477 5.598 1 96.69 440 VAL A O 1
ATOM 3320 N N . SER A 1 441 ? 14.039 6.836 6.594 1 96.38 441 SER A N 1
ATOM 3321 C CA . SER A 1 441 ? 14.445 7.527 5.375 1 96.38 441 SER A CA 1
ATOM 3322 C C . SER A 1 441 ? 15.82 8.172 5.539 1 96.38 441 SER A C 1
ATOM 3324 O O . SER A 1 441 ? 16.172 8.633 6.629 1 96.38 441 SER A O 1
ATOM 3326 N N . GLY A 1 442 ? 16.516 8.203 4.48 1 95.94 442 GLY A N 1
ATOM 3327 C CA . GLY A 1 442 ? 17.844 8.797 4.527 1 95.94 442 GLY A CA 1
ATOM 3328 C C . GLY A 1 442 ? 18.906 7.82 4.961 1 95.94 442 GLY A C 1
ATOM 3329 O O . GLY A 1 442 ? 18.734 6.605 4.859 1 95.94 442 GLY A O 1
ATOM 3330 N N . GLN A 1 443 ? 20.078 8.375 5.297 1 93.88 443 GLN A N 1
ATOM 3331 C CA . GLN A 1 443 ? 21.219 7.527 5.648 1 93.88 443 GLN A CA 1
ATOM 3332 C C . GLN A 1 443 ? 22.016 8.133 6.801 1 93.88 443 GLN A C 1
ATOM 3334 O O . GLN A 1 443 ? 22.219 9.352 6.855 1 93.88 443 GLN A O 1
ATOM 3339 N N . LEU A 1 444 ? 22.219 7.355 7.699 1 94.56 444 LEU A N 1
ATOM 3340 C CA . LEU A 1 444 ? 23.141 7.637 8.797 1 94.56 444 LEU A CA 1
ATOM 3341 C C . LEU A 1 444 ? 24.141 6.504 8.977 1 94.56 444 LEU A C 1
ATOM 3343 O O . LEU A 1 444 ? 23.75 5.344 9.141 1 94.56 444 LEU A O 1
ATOM 3347 N N . GLU A 1 445 ? 25.375 6.828 8.82 1 89.81 445 GLU A N 1
ATOM 3348 C CA . GLU A 1 445 ? 26.391 5.797 8.977 1 89.81 445 GLU A CA 1
ATOM 3349 C C . GLU A 1 445 ? 26.234 5.07 10.305 1 89.81 445 GLU A C 1
ATOM 3351 O O . GLU A 1 445 ? 26.141 5.703 11.359 1 89.81 445 GLU A O 1
ATOM 3356 N N . GLY A 1 446 ? 26.125 3.797 10.273 1 86.69 446 GLY A N 1
ATOM 3357 C CA . GLY A 1 446 ? 26.031 2.992 11.484 1 86.69 446 GLY A CA 1
ATOM 3358 C C . GLY A 1 446 ? 24.609 2.768 11.945 1 86.69 446 GLY A C 1
ATOM 3359 O O . GLY A 1 446 ? 24.375 2.072 12.938 1 86.69 446 GLY A O 1
ATOM 3360 N N . PHE A 1 447 ? 23.734 3.414 11.398 1 89.62 447 PHE A N 1
ATOM 3361 C CA . PHE A 1 447 ? 22.328 3.246 11.742 1 89.62 447 PHE A CA 1
ATOM 3362 C C . PHE A 1 447 ? 21.609 2.432 10.672 1 89.62 447 PHE A C 1
ATOM 3364 O O . PHE A 1 447 ? 21.219 2.967 9.633 1 89.62 447 PHE A O 1
ATOM 3371 N N . SER A 1 448 ? 21.469 1.173 10.875 1 75.94 448 SER A N 1
ATOM 3372 C CA . SER A 1 448 ? 20.828 0.312 9.891 1 75.94 448 SER A CA 1
ATOM 3373 C C . SER A 1 448 ? 19.312 0.492 9.906 1 75.94 448 SER A C 1
ATOM 3375 O O . SER A 1 448 ? 18.719 0.681 10.961 1 75.94 448 SER A O 1
ATOM 3377 N N . ALA A 1 449 ? 18.75 0.464 8.859 1 70.38 449 ALA A N 1
ATOM 3378 C CA . ALA A 1 449 ? 17.297 0.554 8.75 1 70.38 449 ALA A CA 1
ATOM 3379 C C . ALA A 1 449 ? 16.625 -0.704 9.297 1 70.38 449 ALA A C 1
ATOM 3381 O O . ALA A 1 449 ? 17.203 -1.792 9.25 1 70.38 449 ALA A O 1
ATOM 3382 N N . MET B 1 1 ? 19.703 35.562 1.197 1 45.12 1 MET B N 1
ATOM 3383 C CA . MET B 1 1 ? 18.781 34.844 0.316 1 45.12 1 MET B CA 1
ATOM 3384 C C . MET B 1 1 ? 17.531 35.688 0.038 1 45.12 1 MET B C 1
ATOM 3386 O O . MET B 1 1 ? 17.125 36.5 0.875 1 45.12 1 MET B O 1
ATOM 3390 N N . SER B 1 2 ? 17.188 35.938 -1.14 1 54.59 2 SER B N 1
ATOM 3391 C CA . SER B 1 2 ? 16.062 36.781 -1.529 1 54.59 2 SER B CA 1
ATOM 3392 C C . SER B 1 2 ? 14.805 36.406 -0.729 1 54.59 2 SER B C 1
ATOM 3394 O O . SER B 1 2 ? 14.641 35.281 -0.295 1 54.59 2 SER B O 1
ATOM 3396 N N . LYS B 1 3 ? 14.117 37.406 -0.324 1 66.31 3 LYS B N 1
ATOM 3397 C CA . LYS B 1 3 ? 12.922 37.25 0.497 1 66.31 3 LYS B CA 1
ATOM 3398 C C . LYS B 1 3 ? 11.898 36.344 -0.168 1 66.31 3 LYS B C 1
ATOM 3400 O O . LYS B 1 3 ? 11.625 36.469 -1.364 1 66.31 3 LYS B O 1
ATOM 3405 N N . PRO B 1 4 ? 11.406 35.375 0.553 1 77.19 4 PRO B N 1
ATOM 3406 C CA . PRO B 1 4 ? 10.414 34.469 -0.068 1 77.19 4 PRO B CA 1
ATOM 3407 C C . PRO B 1 4 ? 9.211 35.25 -0.629 1 77.19 4 PRO B C 1
ATOM 3409 O O . PRO B 1 4 ? 8.859 36.312 -0.121 1 77.19 4 PRO B O 1
ATOM 3412 N N . THR B 1 5 ? 8.727 34.875 -1.796 1 85.31 5 THR B N 1
ATOM 3413 C CA . THR B 1 5 ? 7.539 35.406 -2.447 1 85.31 5 THR B CA 1
ATOM 3414 C C . THR B 1 5 ? 6.363 34.469 -2.307 1 85.31 5 THR B C 1
ATOM 3416 O O . THR B 1 5 ? 6.543 33.281 -1.937 1 85.31 5 THR B O 1
ATOM 3419 N N . TYR B 1 6 ? 5.227 34.969 -2.418 1 90.19 6 TYR B N 1
ATOM 3420 C CA . TYR B 1 6 ? 4.023 34.156 -2.416 1 90.19 6 TYR B CA 1
ATOM 3421 C C . TYR B 1 6 ? 3.219 34.375 -3.695 1 90.19 6 TYR B C 1
ATOM 3423 O O . TYR B 1 6 ? 2.768 35.469 -3.982 1 90.19 6 TYR B O 1
ATOM 3431 N N . PRO B 1 7 ? 3.141 33.375 -4.562 1 90.5 7 PRO B N 1
ATOM 3432 C CA . PRO B 1 7 ? 3.623 32 -4.316 1 90.5 7 PRO B CA 1
ATOM 3433 C C . PRO B 1 7 ? 5.125 31.859 -4.559 1 90.5 7 PRO B C 1
ATOM 3435 O O . PRO B 1 7 ? 5.715 32.656 -5.301 1 90.5 7 PRO B O 1
ATOM 3438 N N . PRO B 1 8 ? 5.621 30.859 -3.902 1 90.5 8 PRO B N 1
ATOM 3439 C CA . PRO B 1 8 ? 7.051 30.656 -4.125 1 90.5 8 PRO B CA 1
ATOM 3440 C C . PRO B 1 8 ? 7.352 30.031 -5.488 1 90.5 8 PRO B C 1
ATOM 3442 O O . PRO B 1 8 ? 6.445 29.5 -6.141 1 90.5 8 PRO B O 1
ATOM 3445 N N . THR B 1 9 ? 8.609 30.219 -5.891 1 91.31 9 THR B N 1
ATOM 3446 C CA . THR B 1 9 ? 9.062 29.422 -7.023 1 91.31 9 THR B CA 1
ATOM 3447 C C . THR B 1 9 ? 9.188 27.953 -6.637 1 91.31 9 THR B C 1
ATOM 3449 O O . THR B 1 9 ? 9.578 27.641 -5.512 1 91.31 9 THR B O 1
ATOM 3452 N N . TYR B 1 10 ? 8.828 27.141 -7.633 1 94.19 10 TYR B N 1
ATOM 3453 C CA . TYR B 1 10 ? 8.898 25.703 -7.344 1 94.19 10 TYR B CA 1
ATOM 3454 C C . TYR B 1 10 ? 10.32 25.297 -6.965 1 94.19 10 TYR B C 1
ATOM 3456 O O . TYR B 1 10 ? 11.281 25.75 -7.582 1 94.19 10 TYR B O 1
ATOM 3464 N N . ASN B 1 11 ? 10.461 24.5 -5.883 1 94.94 11 ASN B N 1
ATOM 3465 C CA . ASN B 1 11 ? 11.672 23.719 -5.715 1 94.94 11 ASN B CA 1
ATOM 3466 C C . ASN B 1 11 ? 11.953 22.844 -6.934 1 94.94 11 ASN B C 1
ATOM 3468 O O . ASN B 1 11 ? 11.141 21.969 -7.281 1 94.94 11 ASN B O 1
ATOM 3472 N N . PRO B 1 12 ? 13.07 23.078 -7.594 1 95.75 12 PRO B N 1
ATOM 3473 C CA . PRO B 1 12 ? 13.328 22.328 -8.828 1 95.75 12 PRO B CA 1
ATOM 3474 C C . PRO B 1 12 ? 13.289 20.812 -8.617 1 95.75 12 PRO B C 1
ATOM 3476 O O . PRO B 1 12 ? 12.93 20.062 -9.531 1 95.75 12 PRO B O 1
ATOM 3479 N N . HIS B 1 13 ? 13.648 20.297 -7.445 1 95.69 13 HIS B N 1
ATOM 3480 C CA . HIS B 1 13 ? 13.68 18.859 -7.164 1 95.69 13 HIS B CA 1
ATOM 3481 C C . HIS B 1 13 ? 12.273 18.266 -7.156 1 95.69 13 HIS B C 1
ATOM 3483 O O . HIS B 1 13 ? 12.109 17.047 -7.301 1 95.69 13 HIS B O 1
ATOM 3489 N N . VAL B 1 14 ? 11.242 19.109 -7.012 1 96.06 14 VAL B N 1
ATOM 3490 C CA . VAL B 1 14 ? 9.883 18.609 -6.828 1 96.06 14 VAL B CA 1
ATOM 3491 C C . VAL B 1 14 ? 9.133 18.656 -8.156 1 96.06 14 VAL B C 1
ATOM 3493 O O . VAL B 1 14 ? 8.102 18 -8.32 1 96.06 14 VAL B O 1
ATOM 3496 N N . VAL B 1 15 ? 9.594 19.391 -9.133 1 96 15 VAL B N 1
ATOM 3497 C CA . VAL B 1 15 ? 8.906 19.672 -10.383 1 96 15 VAL B CA 1
ATOM 3498 C C . VAL B 1 15 ? 8.555 18.375 -11.102 1 96 15 VAL B C 1
ATOM 3500 O O . VAL B 1 15 ? 7.438 18.188 -11.578 1 96 15 VAL B O 1
ATOM 3503 N N . PRO B 1 16 ? 9.492 17.328 -11.094 1 94.69 16 PRO B N 1
ATOM 3504 C CA . PRO B 1 16 ? 9.164 16.078 -11.789 1 94.69 16 PRO B CA 1
ATOM 3505 C C . PRO B 1 16 ? 7.988 15.344 -11.156 1 94.69 16 PRO B C 1
ATOM 3507 O O . PRO B 1 16 ? 7.352 14.516 -11.805 1 94.69 16 PRO B O 1
ATOM 3510 N N . SER B 1 17 ? 7.699 15.648 -9.922 1 95.88 17 SER B N 1
ATOM 3511 C CA . SER B 1 17 ? 6.629 14.961 -9.203 1 95.88 17 SER B CA 1
ATOM 3512 C C . SER B 1 17 ? 5.293 15.664 -9.406 1 95.88 17 SER B C 1
ATOM 3514 O O . SER B 1 17 ? 4.254 15.164 -8.969 1 95.88 17 SER B O 1
ATOM 3516 N N . LEU B 1 18 ? 5.289 16.812 -10.07 1 96.31 18 LEU B N 1
ATOM 3517 C CA . LEU B 1 18 ? 4.066 17.578 -10.25 1 96.31 18 LEU B CA 1
ATOM 3518 C C . LEU B 1 18 ? 3.348 17.172 -11.531 1 96.31 18 LEU B C 1
ATOM 3520 O O . LEU B 1 18 ? 3.01 18.016 -12.359 1 96.31 18 LEU B O 1
ATOM 3524 N N . VAL B 1 19 ? 3.199 15.883 -11.719 1 95.06 19 VAL B N 1
ATOM 3525 C CA . VAL B 1 19 ? 2.484 15.266 -12.828 1 95.06 19 VAL B CA 1
ATOM 3526 C C . VAL B 1 19 ? 1.406 14.328 -12.281 1 95.06 19 VAL B C 1
ATOM 3528 O O . VAL B 1 19 ? 1.435 13.953 -11.109 1 95.06 19 VAL B O 1
ATOM 3531 N N . PRO B 1 20 ? 0.44 13.977 -13.047 1 94.19 20 PRO B N 1
ATOM 3532 C CA . PRO B 1 20 ? -0.684 13.18 -12.555 1 94.19 20 PRO B CA 1
ATOM 3533 C C . PRO B 1 20 ? -0.238 11.867 -11.922 1 94.19 20 PRO B C 1
ATOM 3535 O O . PRO B 1 20 ? -0.769 11.461 -10.883 1 94.19 20 PRO B O 1
ATOM 3538 N N . LYS B 1 21 ? 0.758 11.203 -12.539 1 96.44 21 LYS B N 1
ATOM 3539 C CA . LYS B 1 21 ? 1.244 9.93 -12.016 1 96.44 21 LYS B CA 1
ATOM 3540 C C . LYS B 1 21 ? 2.742 9.992 -11.734 1 96.44 21 LYS B C 1
ATOM 3542 O O . LYS B 1 21 ? 3.545 9.461 -12.508 1 96.44 21 LYS B O 1
ATOM 3547 N N . PRO B 1 22 ? 3.123 10.523 -10.625 1 96.81 22 PRO B N 1
ATOM 3548 C CA . PRO B 1 22 ? 4.539 10.773 -10.344 1 96.81 22 PRO B CA 1
ATOM 3549 C C . PRO B 1 22 ? 5.312 9.492 -10.039 1 96.81 22 PRO B C 1
ATOM 3551 O O . PRO B 1 22 ? 6.547 9.5 -10.016 1 96.81 22 PRO B O 1
ATOM 3554 N N . TRP B 1 23 ? 4.645 8.352 -9.797 1 95.81 23 TRP B N 1
ATOM 3555 C CA . TRP B 1 23 ? 5.301 7.098 -9.438 1 95.81 23 TRP B CA 1
ATOM 3556 C C . TRP B 1 23 ? 5.773 6.359 -10.68 1 95.81 23 TRP B C 1
ATOM 3558 O O . TRP B 1 23 ? 6.523 5.383 -10.586 1 95.81 23 TRP B O 1
ATOM 3568 N N . VAL B 1 24 ? 5.293 6.758 -11.883 1 94.38 24 VAL B N 1
ATOM 3569 C CA . VAL B 1 24 ? 5.676 6.07 -13.109 1 94.38 24 VAL B CA 1
ATOM 3570 C C . VAL B 1 24 ? 7.156 6.309 -13.398 1 94.38 24 VAL B C 1
ATOM 3572 O O . VAL B 1 24 ? 7.617 7.453 -13.406 1 94.38 24 VAL B O 1
ATOM 3575 N N . GLN B 1 25 ? 7.879 5.27 -13.547 1 89.06 25 GLN B N 1
ATOM 3576 C CA . GLN B 1 25 ? 9.32 5.363 -13.75 1 89.06 25 GLN B CA 1
ATOM 3577 C C . GLN B 1 25 ? 9.664 5.281 -15.234 1 89.06 25 GLN B C 1
ATOM 3579 O O . GLN B 1 25 ? 8.938 4.656 -16.016 1 89.06 25 GLN B O 1
ATOM 3584 N N . SER B 1 26 ? 10.734 5.902 -15.539 1 90.06 26 SER B N 1
ATOM 3585 C CA . SER B 1 26 ? 11.297 5.727 -16.875 1 90.06 26 SER B CA 1
ATOM 3586 C C . SER B 1 26 ? 11.781 4.297 -17.078 1 90.06 26 SER B C 1
ATOM 3588 O O . SER B 1 26 ? 12.016 3.564 -16.125 1 90.06 26 SER B O 1
ATOM 3590 N N . PRO B 1 27 ? 11.891 3.902 -18.297 1 89.56 27 PRO B N 1
ATOM 3591 C CA . PRO B 1 27 ? 12.445 2.566 -18.531 1 89.56 27 PRO B CA 1
ATOM 3592 C C . PRO B 1 27 ? 13.797 2.357 -17.859 1 89.56 27 PRO B C 1
ATOM 3594 O O . PRO B 1 27 ? 14.555 3.316 -17.672 1 89.56 27 PRO B O 1
ATOM 3597 N N . SER B 1 28 ? 14.039 1.162 -17.469 1 90.69 28 SER B N 1
ATOM 3598 C CA . SER B 1 28 ? 15.266 0.846 -16.75 1 90.69 28 SER B CA 1
ATOM 3599 C C . SER B 1 28 ? 16.5 1.179 -17.578 1 90.69 28 SER B C 1
ATOM 3601 O O . SER B 1 28 ? 16.5 0.979 -18.797 1 90.69 28 SER B O 1
ATOM 3603 N N . ALA B 1 29 ? 17.531 1.639 -17 1 89.12 29 ALA B N 1
ATOM 3604 C CA . ALA B 1 29 ? 18.797 1.971 -17.656 1 89.12 29 ALA B CA 1
ATOM 3605 C C . ALA B 1 29 ? 19.484 0.716 -18.172 1 89.12 29 ALA B C 1
ATOM 3607 O O . ALA B 1 29 ? 19.266 -0.385 -17.672 1 89.12 29 ALA B O 1
ATOM 3608 N N . PRO B 1 30 ? 20.297 0.89 -19.203 1 93.12 30 PRO B N 1
ATOM 3609 C CA . PRO B 1 30 ? 21.031 -0.267 -19.719 1 93.12 30 PRO B CA 1
ATOM 3610 C C . PRO B 1 30 ? 22.031 -0.823 -18.703 1 93.12 30 PRO B C 1
ATOM 3612 O O . PRO B 1 30 ? 22.734 -0.057 -18.047 1 93.12 30 PRO B O 1
ATOM 3615 N N . ILE B 1 31 ? 21.984 -2.025 -18.547 1 94.94 31 ILE B N 1
ATOM 3616 C CA . ILE B 1 31 ? 22.906 -2.732 -17.672 1 94.94 31 ILE B CA 1
ATOM 3617 C C . ILE B 1 31 ? 23.375 -4.023 -18.328 1 94.94 31 ILE B C 1
ATOM 3619 O O . ILE B 1 31 ? 22.594 -4.691 -19.016 1 94.94 31 ILE B O 1
ATOM 3623 N N . THR B 1 32 ? 24.656 -4.277 -18.172 1 95.69 32 THR B N 1
ATOM 3624 C CA . THR B 1 32 ? 25.203 -5.531 -18.672 1 95.69 32 THR B CA 1
ATOM 3625 C C . THR B 1 32 ? 25.656 -6.43 -17.531 1 95.69 32 THR B C 1
ATOM 3627 O O . THR B 1 32 ? 26.516 -6.047 -16.734 1 95.69 32 THR B O 1
ATOM 3630 N N . LEU B 1 33 ? 25.078 -7.578 -17.406 1 96.88 33 LEU B N 1
ATOM 3631 C CA . LEU B 1 33 ? 25.5 -8.609 -16.453 1 96.88 33 LEU B CA 1
ATOM 3632 C C . LEU B 1 33 ? 26.562 -9.5 -17.078 1 96.88 33 LEU B C 1
ATOM 3634 O O . LEU B 1 33 ? 26.375 -10.039 -18.172 1 96.88 33 LEU B O 1
ATOM 3638 N N . ILE B 1 34 ? 27.672 -9.672 -16.406 1 96.19 34 ILE B N 1
ATOM 3639 C CA . ILE B 1 34 ? 28.734 -10.477 -17 1 96.19 34 ILE B CA 1
ATOM 3640 C C . ILE B 1 34 ? 29.031 -11.68 -16.109 1 96.19 34 ILE B C 1
ATOM 3642 O O . ILE B 1 34 ? 28.688 -11.68 -14.93 1 96.19 34 ILE B O 1
ATOM 3646 N N . ASN B 1 35 ? 29.656 -12.742 -16.719 1 96.94 35 ASN B N 1
ATOM 3647 C CA . ASN B 1 35 ? 30.078 -13.953 -16.047 1 96.94 35 ASN B CA 1
ATOM 3648 C C . ASN B 1 35 ? 28.906 -14.703 -15.438 1 96.94 35 ASN B C 1
ATOM 3650 O O . ASN B 1 35 ? 28.953 -15.133 -14.281 1 96.94 35 ASN B O 1
ATOM 3654 N N . CYS B 1 36 ? 27.875 -14.844 -16.234 1 97.69 36 CYS B N 1
ATOM 3655 C CA . CYS B 1 36 ? 26.625 -15.477 -15.805 1 97.69 36 CYS B CA 1
ATOM 3656 C C . CYS B 1 36 ? 26.594 -16.938 -16.234 1 97.69 36 CYS B C 1
ATOM 3658 O O . CYS B 1 36 ? 26.875 -17.266 -17.391 1 97.69 36 CYS B O 1
ATOM 3660 N N . LYS B 1 37 ? 26.359 -17.812 -15.32 1 98.62 37 LYS B N 1
ATOM 3661 C CA . LYS B 1 37 ? 25.875 -19.141 -15.695 1 98.62 37 LYS B CA 1
ATOM 3662 C C . LYS B 1 37 ? 24.375 -19.125 -15.977 1 98.62 37 LYS B C 1
ATOM 3664 O O . LYS B 1 37 ? 23.562 -19.047 -15.047 1 98.62 37 LYS B O 1
ATOM 3669 N N . VAL B 1 38 ? 23.984 -19.25 -17.203 1 98.75 38 VAL B N 1
ATOM 3670 C CA . VAL B 1 38 ? 22.594 -19.047 -17.594 1 98.75 38 VAL B CA 1
ATOM 3671 C C . VAL B 1 38 ? 21.859 -20.391 -17.594 1 98.75 38 VAL B C 1
ATOM 3673 O O . VAL B 1 38 ? 22.312 -21.359 -18.203 1 98.75 38 VAL B O 1
ATOM 3676 N N . VAL B 1 39 ? 20.781 -20.438 -16.922 1 98.81 39 VAL B N 1
ATOM 3677 C CA . VAL B 1 39 ? 19.922 -21.625 -16.891 1 98.81 39 VAL B CA 1
ATOM 3678 C C . VAL B 1 39 ? 19.016 -21.625 -18.109 1 98.81 39 VAL B C 1
ATOM 3680 O O . VAL B 1 39 ? 18.109 -20.797 -18.219 1 98.81 39 VAL B O 1
ATOM 3683 N N . ASP B 1 40 ? 19.219 -22.5 -19 1 98.31 40 ASP B N 1
ATOM 3684 C CA . ASP B 1 40 ? 18.344 -22.766 -20.141 1 98.31 40 ASP B CA 1
ATOM 3685 C C . ASP B 1 40 ? 17.203 -23.703 -19.75 1 98.31 40 ASP B C 1
ATOM 3687 O O . ASP B 1 40 ? 17.328 -24.922 -19.875 1 98.31 40 ASP B O 1
ATOM 3691 N N . VAL B 1 41 ? 16.109 -23.125 -19.375 1 98.31 41 VAL B N 1
ATOM 3692 C CA . VAL B 1 41 ? 15 -23.875 -18.781 1 98.31 41 VAL B CA 1
ATOM 3693 C C . VAL B 1 41 ? 14.352 -24.766 -19.844 1 98.31 41 VAL B C 1
ATOM 3695 O O . VAL B 1 41 ? 13.922 -25.875 -19.562 1 98.31 41 VAL B O 1
ATOM 3698 N N . ILE B 1 42 ? 14.266 -24.297 -21.078 1 97.62 42 ILE B N 1
ATOM 3699 C CA . ILE B 1 42 ? 13.625 -25.047 -22.156 1 97.62 42 ILE B CA 1
ATOM 3700 C C . ILE B 1 42 ? 14.328 -26.375 -22.359 1 97.62 42 ILE B C 1
ATOM 3702 O O . ILE B 1 42 ? 13.672 -27.438 -22.406 1 97.62 42 ILE B O 1
ATOM 3706 N N . ASN B 1 43 ? 15.688 -26.312 -22.328 1 97.19 43 ASN B N 1
ATOM 3707 C CA . ASN B 1 43 ? 16.453 -27.531 -22.625 1 97.19 43 ASN B CA 1
ATOM 3708 C C . ASN B 1 43 ? 16.922 -28.219 -21.344 1 97.19 43 ASN B C 1
ATOM 3710 O O . ASN B 1 43 ? 17.484 -29.312 -21.391 1 97.19 43 ASN B O 1
ATOM 3714 N N . GLY B 1 44 ? 16.719 -27.656 -20.219 1 97.56 44 GLY B N 1
ATOM 3715 C CA . GLY B 1 44 ? 17.078 -28.25 -18.953 1 97.56 44 GLY B CA 1
ATOM 3716 C C . GLY B 1 44 ? 18.578 -28.406 -18.766 1 97.56 44 GLY B C 1
ATOM 3717 O O . GLY B 1 44 ? 19.062 -29.453 -18.328 1 97.56 44 GLY B O 1
ATOM 3718 N N . LYS B 1 45 ? 19.312 -27.359 -19.188 1 97.94 45 LYS B N 1
ATOM 3719 C CA . LYS B 1 45 ? 20.766 -27.391 -19.047 1 97.94 45 LYS B CA 1
ATOM 3720 C C . LYS B 1 45 ? 21.328 -26 -18.75 1 97.94 45 LYS B C 1
ATOM 3722 O O . LYS B 1 45 ? 20.609 -25 -18.859 1 97.94 45 LYS B O 1
ATOM 3727 N N . ILE B 1 46 ? 22.516 -25.938 -18.281 1 98.06 46 ILE B N 1
ATOM 3728 C CA . ILE B 1 46 ? 23.234 -24.688 -18.156 1 98.06 46 ILE B CA 1
ATOM 3729 C C . ILE B 1 46 ? 23.953 -24.359 -19.453 1 98.06 46 ILE B C 1
ATOM 3731 O O . ILE B 1 46 ? 24.641 -25.219 -20.031 1 98.06 46 ILE B O 1
ATOM 3735 N N . ILE B 1 47 ? 23.734 -23.141 -20.016 1 96 47 ILE B N 1
ATOM 3736 C CA . ILE B 1 47 ? 24.484 -22.75 -21.203 1 96 47 ILE B CA 1
ATOM 3737 C C . ILE B 1 47 ? 25.984 -22.844 -20.938 1 96 47 ILE B C 1
ATOM 3739 O O . ILE B 1 47 ? 26.469 -22.328 -19.938 1 96 47 ILE B O 1
ATOM 3743 N N . PRO B 1 48 ? 26.562 -23.438 -21.969 1 90 48 PRO B N 1
ATOM 3744 C CA . PRO B 1 48 ? 28 -23.625 -21.766 1 90 48 PRO B CA 1
ATOM 3745 C C . PRO B 1 48 ? 28.766 -22.312 -21.75 1 90 48 PRO B C 1
ATOM 3747 O O . PRO B 1 48 ? 28.375 -21.359 -22.438 1 90 48 PRO B O 1
ATOM 3750 N N . VAL B 1 49 ? 29.812 -22.109 -21.031 1 93 49 VAL B N 1
ATOM 3751 C CA . VAL B 1 49 ? 30.703 -20.953 -20.891 1 93 49 VAL B CA 1
ATOM 3752 C C . VAL B 1 49 ? 29.953 -19.812 -20.203 1 93 49 VAL B C 1
ATOM 3754 O O . VAL B 1 49 ? 28.734 -19.703 -20.312 1 93 49 VAL B O 1
ATOM 3757 N N . LEU B 1 50 ? 30.578 -18.922 -19.656 1 96.75 50 LEU B N 1
ATOM 3758 C CA . LEU B 1 50 ? 30 -17.766 -18.969 1 96.75 50 LEU B CA 1
ATOM 3759 C C . LEU B 1 50 ? 29.453 -16.75 -19.969 1 96.75 50 LEU B C 1
ATOM 3761 O O . LEU B 1 50 ? 30.078 -16.5 -21 1 96.75 50 LEU B O 1
ATOM 3765 N N . GLN B 1 51 ? 28.25 -16.266 -19.688 1 97.19 51 GLN B N 1
ATOM 3766 C CA . GLN B 1 51 ? 27.547 -15.391 -20.609 1 97.19 51 GLN B CA 1
ATOM 3767 C C . GLN B 1 51 ? 27.547 -13.945 -20.109 1 97.19 51 GLN B C 1
ATOM 3769 O O . GLN B 1 51 ? 27.688 -13.711 -18.906 1 97.19 51 GLN B O 1
ATOM 3774 N N . SER B 1 52 ? 27.422 -13.023 -21.016 1 96.56 52 SER B N 1
ATOM 3775 C CA . SER B 1 52 ? 27.031 -11.641 -20.766 1 96.56 52 SER B CA 1
ATOM 3776 C C . SER B 1 52 ? 25.609 -11.375 -21.234 1 96.56 52 SER B C 1
ATOM 3778 O O . SER B 1 52 ? 25.219 -11.781 -22.328 1 96.56 52 SER B O 1
ATOM 3780 N N . ILE B 1 53 ? 24.844 -10.805 -20.391 1 97.62 53 ILE B N 1
ATOM 3781 C CA . ILE B 1 53 ? 23.453 -10.477 -20.688 1 97.62 53 ILE B CA 1
ATOM 3782 C C .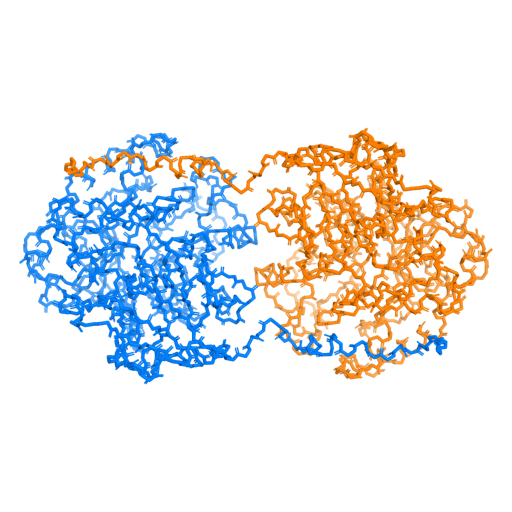 ILE B 1 53 ? 23.266 -8.961 -20.656 1 97.62 53 ILE B C 1
ATOM 3784 O O . ILE B 1 53 ? 23.438 -8.328 -19.625 1 97.62 53 ILE B O 1
ATOM 3788 N N . LYS B 1 54 ? 22.891 -8.352 -21.75 1 96.56 54 LYS B N 1
ATOM 3789 C CA . LYS B 1 54 ? 22.625 -6.922 -21.828 1 96.56 54 LYS B CA 1
ATOM 3790 C C . LYS B 1 54 ? 21.125 -6.633 -21.656 1 96.56 54 LYS B C 1
ATOM 3792 O O . LYS B 1 54 ? 20.297 -7.195 -22.359 1 96.56 54 LYS B O 1
ATOM 3797 N N . LEU B 1 55 ? 20.828 -5.859 -20.688 1 97.06 55 LEU B N 1
ATOM 3798 C CA . LEU B 1 55 ? 19.453 -5.434 -20.406 1 97.06 55 LEU B CA 1
ATOM 3799 C C . LEU B 1 55 ? 19.234 -3.99 -20.844 1 97.06 55 LEU B C 1
ATOM 3801 O O . LEU B 1 55 ? 20.125 -3.146 -20.688 1 97.06 55 LEU B O 1
ATOM 3805 N N . GLU B 1 56 ? 18.062 -3.703 -21.359 1 95.44 56 GLU B N 1
ATOM 3806 C CA . GLU B 1 56 ? 17.688 -2.346 -21.75 1 95.44 56 GLU B CA 1
ATOM 3807 C C . GLU B 1 56 ? 16.156 -2.178 -21.75 1 95.44 56 GLU B C 1
ATOM 3809 O O . GLU B 1 56 ? 15.445 -2.996 -22.328 1 95.44 56 GLU B O 1
ATOM 3814 N N . ALA B 1 57 ? 15.703 -1.162 -21.141 1 96.25 57 ALA B N 1
ATOM 3815 C CA . ALA B 1 57 ? 14.297 -0.776 -21.156 1 96.25 57 ALA B CA 1
ATOM 3816 C C . ALA B 1 57 ? 13.398 -1.955 -20.781 1 96.25 57 ALA B C 1
ATOM 3818 O O . ALA B 1 57 ? 12.398 -2.223 -21.453 1 96.25 57 ALA B O 1
ATOM 3819 N N . GLY B 1 58 ? 13.875 -2.754 -19.828 1 96.94 58 GLY B N 1
ATOM 3820 C CA . GLY B 1 58 ? 13.047 -3.801 -19.25 1 96.94 58 GLY B CA 1
ATOM 3821 C C . GLY B 1 58 ? 13.125 -5.109 -20.016 1 96.94 58 GLY B C 1
ATOM 3822 O O . GLY B 1 58 ? 12.406 -6.062 -19.703 1 96.94 58 GLY B O 1
ATOM 3823 N N . LYS B 1 59 ? 14.039 -5.168 -21.047 1 98.19 59 LYS B N 1
ATOM 3824 C CA . LYS B 1 59 ? 14.148 -6.359 -21.875 1 98.19 59 LYS B CA 1
ATOM 3825 C C . LYS B 1 59 ? 15.586 -6.855 -21.953 1 98.19 59 LYS B C 1
ATOM 3827 O O . LYS B 1 59 ? 16.516 -6.125 -21.625 1 98.19 59 LYS B O 1
ATOM 3832 N N . ILE B 1 60 ? 15.695 -8.07 -22.328 1 98.38 60 ILE B N 1
ATOM 3833 C CA . ILE B 1 60 ? 17 -8.633 -22.656 1 98.38 60 ILE B CA 1
ATOM 3834 C C . ILE B 1 60 ? 17.359 -8.297 -24.094 1 98.38 60 ILE B C 1
ATOM 3836 O O . ILE B 1 60 ? 16.688 -8.719 -25.031 1 98.38 60 ILE B O 1
ATOM 3840 N N . LEU B 1 61 ? 18.375 -7.566 -24.266 1 97.5 61 LEU B N 1
ATOM 3841 C CA . LEU B 1 61 ? 18.766 -7.117 -25.609 1 97.5 61 LEU B CA 1
ATOM 3842 C C . LEU B 1 61 ? 19.641 -8.164 -26.297 1 97.5 61 LEU B C 1
ATOM 3844 O O . LEU B 1 61 ? 19.5 -8.383 -27.5 1 97.5 61 LEU B O 1
ATOM 3848 N N . SER B 1 62 ? 20.578 -8.766 -25.469 1 96.62 62 SER B N 1
ATOM 3849 C CA . SER B 1 62 ? 21.453 -9.766 -26.062 1 96.62 62 SER B CA 1
ATOM 3850 C C . SER B 1 62 ? 22.062 -10.664 -25 1 96.62 62 SER B C 1
ATOM 3852 O O . SER B 1 62 ? 22.125 -10.289 -23.828 1 96.62 62 SER B O 1
ATOM 3854 N N . ILE B 1 63 ? 22.406 -11.805 -25.391 1 96.69 63 ILE B N 1
ATOM 3855 C CA . ILE B 1 63 ? 23.156 -12.797 -24.625 1 96.69 63 ILE B CA 1
ATOM 3856 C C . ILE B 1 63 ? 24.328 -13.297 -25.438 1 96.69 63 ILE B C 1
ATOM 3858 O O . ILE B 1 63 ? 24.156 -13.742 -26.578 1 96.69 63 ILE B O 1
ATOM 3862 N N . SER B 1 64 ? 25.5 -13.188 -24.938 1 95.5 64 SER B N 1
ATOM 3863 C CA . SER B 1 64 ? 26.703 -13.617 -25.641 1 95.5 64 SER B CA 1
ATOM 3864 C C . SER B 1 64 ? 27.781 -14.086 -24.672 1 95.5 64 SER B C 1
ATOM 3866 O O . SER B 1 64 ? 27.766 -13.727 -23.484 1 95.5 64 SER B O 1
ATOM 3868 N N . PRO B 1 65 ? 28.656 -14.969 -25.156 1 95.38 65 PRO B N 1
ATOM 3869 C CA . PRO B 1 65 ? 29.766 -15.352 -24.266 1 95.38 65 PRO B CA 1
ATOM 3870 C C . PRO B 1 65 ? 30.516 -14.141 -23.719 1 95.38 65 PRO B C 1
ATOM 3872 O O . PRO B 1 65 ? 30.734 -13.164 -24.438 1 95.38 65 PRO B O 1
ATOM 3875 N N . THR B 1 66 ? 30.734 -14.281 -22.406 1 92.5 66 THR B N 1
ATOM 3876 C CA . THR B 1 66 ? 31.516 -13.211 -21.812 1 92.5 66 THR B CA 1
ATOM 3877 C C . THR B 1 66 ? 32.906 -13.133 -22.438 1 92.5 66 THR B C 1
ATOM 3879 O O . THR B 1 66 ? 33.594 -14.148 -22.594 1 92.5 66 THR B O 1
ATOM 3882 N N . SER B 1 67 ? 33.25 -11.961 -23.047 1 83.88 67 SER B N 1
ATOM 3883 C CA . SER B 1 67 ? 34.531 -11.773 -23.672 1 83.88 67 SER B CA 1
ATOM 3884 C C . SER B 1 67 ? 35.438 -10.898 -22.812 1 83.88 67 SER B C 1
ATOM 3886 O O . SER B 1 67 ? 34.969 -10.203 -21.906 1 83.88 67 SER B O 1
ATOM 3888 N N . ASP B 1 68 ? 36.719 -11.078 -23.078 1 72.62 68 ASP B N 1
ATOM 3889 C CA . ASP B 1 68 ? 37.719 -10.273 -22.375 1 72.62 68 ASP B CA 1
ATOM 3890 C C . ASP B 1 68 ? 37.438 -8.781 -22.531 1 72.62 68 ASP B C 1
ATOM 3892 O O . ASP B 1 68 ? 37.656 -8 -21.594 1 72.62 68 ASP B O 1
ATOM 3896 N N . ASP B 1 69 ? 36.906 -8.461 -23.609 1 66.94 69 ASP B N 1
ATOM 3897 C CA . ASP B 1 69 ? 36.625 -7.055 -23.859 1 66.94 69 ASP B CA 1
ATOM 3898 C C . ASP B 1 69 ? 35.5 -6.547 -22.969 1 66.94 69 ASP B C 1
ATOM 3900 O O . ASP B 1 69 ? 35.562 -5.418 -22.469 1 66.94 69 ASP B O 1
ATOM 3904 N N . THR B 1 70 ? 34.594 -7.324 -22.75 1 69.5 70 THR B N 1
ATOM 3905 C CA . THR B 1 70 ? 33.5 -6.941 -21.891 1 69.5 70 THR B CA 1
ATOM 3906 C C . THR B 1 70 ? 33.938 -6.871 -20.422 1 69.5 70 THR B C 1
ATOM 3908 O O . THR B 1 70 ? 33.469 -6.012 -19.672 1 69.5 70 THR B O 1
ATOM 3911 N N . GLN B 1 71 ? 34.906 -7.617 -20.203 1 63.53 71 GLN B N 1
ATOM 3912 C CA . GLN B 1 71 ? 35.438 -7.66 -18.859 1 63.53 71 GLN B CA 1
ATOM 3913 C C . GLN B 1 71 ? 36.188 -6.379 -18.516 1 63.53 71 GLN B C 1
ATOM 3915 O O . GLN B 1 71 ? 36.156 -5.91 -17.375 1 63.53 71 GLN B O 1
ATOM 3920 N N . THR B 1 72 ? 36.781 -5.926 -19.516 1 54.59 72 THR B N 1
ATOM 3921 C CA . THR B 1 72 ? 37.562 -4.715 -19.312 1 54.59 72 THR B CA 1
ATOM 3922 C C . THR B 1 72 ? 36.656 -3.512 -19.094 1 54.59 72 THR B C 1
ATOM 3924 O O . THR B 1 72 ? 37.062 -2.518 -18.484 1 54.59 72 THR B O 1
ATOM 3927 N N . GLN B 1 73 ? 35.469 -3.602 -19.516 1 57.5 73 GLN B N 1
ATOM 3928 C CA . GLN B 1 73 ? 34.531 -2.49 -19.344 1 57.5 73 GLN B CA 1
ATOM 3929 C C . GLN B 1 73 ? 33.875 -2.547 -17.969 1 57.5 73 GLN B C 1
ATOM 3931 O O . GLN B 1 73 ? 32.875 -1.849 -17.734 1 57.5 73 GLN B O 1
ATOM 3936 N N . GLN B 1 74 ? 34.375 -3.426 -17.188 1 56.31 74 GLN B N 1
ATOM 3937 C CA . GLN B 1 74 ? 33.812 -3.594 -15.852 1 56.31 74 GLN B CA 1
ATOM 3938 C C . GLN B 1 74 ? 33.781 -2.27 -15.102 1 56.31 74 GLN B C 1
ATOM 3940 O O . GLN B 1 74 ? 32.906 -2.057 -14.25 1 56.31 74 GLN B O 1
ATOM 3945 N N . ASP B 1 75 ? 34.625 -1.42 -15.586 1 55.44 75 ASP B N 1
ATOM 3946 C CA . ASP B 1 75 ? 34.719 -0.158 -14.859 1 55.44 75 ASP B CA 1
ATOM 3947 C C . ASP B 1 75 ? 33.594 0.8 -15.289 1 55.44 75 ASP B C 1
ATOM 3949 O O . ASP B 1 75 ? 33.469 1.889 -14.727 1 55.44 75 ASP B O 1
ATOM 3953 N N . SER B 1 76 ? 32.875 0.286 -16.234 1 63.38 76 SER B N 1
ATOM 3954 C CA . SER B 1 76 ? 31.828 1.198 -16.656 1 63.38 76 SER B CA 1
ATOM 3955 C C . SER B 1 76 ? 30.609 1.096 -15.742 1 63.38 76 SER B C 1
ATOM 3957 O O . SER B 1 76 ? 30.344 0.037 -15.172 1 63.38 76 SER B O 1
ATOM 3959 N N . SER B 1 77 ? 29.984 2.242 -15.367 1 70.31 77 SER B N 1
ATOM 3960 C CA . SER B 1 77 ? 28.906 2.422 -14.398 1 70.31 77 SER B CA 1
ATOM 3961 C C . SER B 1 77 ? 27.703 1.545 -14.742 1 70.31 77 SER B C 1
ATOM 3963 O O . SER B 1 77 ? 26.828 1.338 -13.906 1 70.31 77 SER B O 1
ATOM 3965 N N . ASN B 1 78 ? 27.797 0.708 -15.82 1 88.12 78 ASN B N 1
ATOM 3966 C CA . ASN B 1 78 ? 26.609 -0.045 -16.188 1 88.12 78 ASN B CA 1
ATOM 3967 C C . ASN B 1 78 ? 26.906 -1.531 -16.359 1 88.12 78 ASN B C 1
ATOM 3969 O O . ASN B 1 78 ? 26.172 -2.246 -17.047 1 88.12 78 ASN B O 1
ATOM 3973 N N . VAL B 1 79 ? 28.094 -1.989 -15.883 1 93.44 79 VAL B N 1
ATOM 3974 C CA . VAL B 1 79 ? 28.438 -3.404 -15.953 1 93.44 79 VAL B CA 1
ATOM 3975 C C . VAL B 1 79 ? 28.438 -4.008 -14.547 1 93.44 79 VAL B C 1
ATOM 3977 O O . VAL B 1 79 ? 29.031 -3.453 -13.625 1 93.44 79 VAL B O 1
ATOM 3980 N N . VAL B 1 80 ? 27.766 -5.109 -14.375 1 94.88 80 VAL B N 1
ATOM 3981 C CA . VAL B 1 80 ? 27.656 -5.805 -13.094 1 94.88 80 VAL B CA 1
ATOM 3982 C C . VAL B 1 80 ? 28.219 -7.219 -13.219 1 94.88 80 VAL B C 1
ATOM 3984 O O . VAL B 1 80 ? 27.797 -7.988 -14.086 1 94.88 80 VAL B O 1
ATOM 3987 N N . ASP B 1 81 ? 29.188 -7.566 -12.391 1 95.38 81 ASP B N 1
ATOM 3988 C CA . ASP B 1 81 ? 29.75 -8.906 -12.383 1 95.38 81 ASP B CA 1
ATOM 3989 C C . ASP B 1 81 ? 28.922 -9.852 -11.508 1 95.38 81 ASP B C 1
ATOM 3991 O O . ASP B 1 81 ? 28.781 -9.625 -10.305 1 95.38 81 ASP B O 1
ATOM 3995 N N . ILE B 1 82 ? 28.422 -10.898 -12.141 1 96.12 82 ILE B N 1
ATOM 3996 C CA . ILE B 1 82 ? 27.578 -11.867 -11.438 1 96.12 82 ILE B CA 1
ATOM 3997 C C . ILE B 1 82 ? 28.469 -12.953 -10.82 1 96.12 82 ILE B C 1
ATOM 3999 O O . ILE B 1 82 ? 28 -13.75 -10 1 96.12 82 ILE B O 1
ATOM 4003 N N . ASP B 1 83 ? 29.719 -12.992 -11.188 1 95.69 83 ASP B N 1
ATOM 4004 C CA . ASP B 1 83 ? 30.766 -13.773 -10.539 1 95.69 83 ASP B CA 1
ATOM 4005 C C . ASP B 1 83 ? 30.453 -15.266 -10.602 1 95.69 83 ASP B C 1
ATOM 4007 O O . ASP B 1 83 ? 30.562 -15.969 -9.594 1 95.69 83 ASP B O 1
ATOM 4011 N N . GLY B 1 84 ? 29.953 -15.734 -11.711 1 97.31 84 GLY B N 1
ATOM 4012 C CA . GLY B 1 84 ? 29.75 -17.156 -11.945 1 97.31 84 GLY B CA 1
ATOM 4013 C C . GLY B 1 84 ? 28.5 -17.703 -11.289 1 97.31 84 GLY B C 1
ATOM 4014 O O . GLY B 1 84 ? 28.312 -18.922 -11.203 1 97.31 84 GLY B O 1
ATOM 4015 N N . HIS B 1 85 ? 27.641 -16.812 -10.734 1 98.25 85 HIS B N 1
ATOM 4016 C CA . HIS B 1 85 ? 26.375 -17.266 -10.18 1 98.25 85 HIS B CA 1
ATOM 4017 C C . HIS B 1 85 ? 25.375 -17.578 -11.289 1 98.25 85 HIS B C 1
ATOM 4019 O O . HIS B 1 85 ? 25.609 -17.266 -12.453 1 98.25 85 HIS B O 1
ATOM 4025 N N . TYR B 1 86 ? 24.328 -18.234 -10.906 1 98.81 86 TYR B N 1
ATOM 4026 C CA . TYR B 1 86 ? 23.344 -18.703 -11.875 1 98.81 86 TYR B CA 1
ATOM 4027 C C . TYR B 1 86 ? 22.281 -17.656 -12.133 1 98.81 86 TYR B C 1
ATOM 4029 O O . TYR B 1 86 ? 21.75 -17.062 -11.195 1 98.81 86 TYR B O 1
ATOM 4037 N N . ILE B 1 87 ? 21.984 -17.391 -13.398 1 98.81 87 ILE B N 1
ATOM 4038 C CA . ILE B 1 87 ? 20.844 -16.578 -13.797 1 98.81 87 ILE B CA 1
ATOM 4039 C C . ILE B 1 87 ? 19.703 -17.469 -14.273 1 98.81 87 ILE B C 1
ATOM 4041 O O . ILE B 1 87 ? 19.875 -18.266 -15.203 1 98.81 87 ILE B O 1
ATOM 4045 N N . CYS B 1 88 ? 18.641 -17.375 -13.625 1 98.88 88 CYS B N 1
ATOM 4046 C CA . CYS B 1 88 ? 17.422 -18.109 -13.922 1 98.88 88 CYS B CA 1
ATOM 4047 C C . CYS B 1 88 ? 16.266 -17.156 -14.211 1 98.88 88 CYS B C 1
ATOM 4049 O O . CYS B 1 88 ? 16.219 -16.047 -13.672 1 98.88 88 CYS B O 1
ATOM 4051 N N . PRO B 1 89 ? 15.344 -17.531 -15.18 1 98.88 89 PRO B N 1
ATOM 4052 C CA . PRO B 1 89 ? 14.164 -16.672 -15.336 1 98.88 89 PRO B CA 1
ATOM 4053 C C . PRO B 1 89 ? 13.414 -16.453 -14.023 1 98.88 89 PRO B C 1
ATOM 4055 O O . PRO B 1 89 ? 13.445 -17.328 -13.141 1 98.88 89 PRO B O 1
ATOM 4058 N N . GLY B 1 90 ? 12.789 -15.281 -13.875 1 98.94 90 GLY B N 1
ATOM 4059 C CA . GLY B 1 90 ? 11.914 -15.078 -12.734 1 98.94 90 GLY B CA 1
ATOM 4060 C C . GLY B 1 90 ? 10.844 -16.141 -12.602 1 98.94 90 GLY B C 1
ATOM 4061 O O . GLY B 1 90 ? 10.32 -16.641 -13.602 1 98.94 90 GLY B O 1
ATOM 4062 N N . LEU B 1 91 ? 10.461 -16.484 -11.398 1 98.94 91 LEU B N 1
ATOM 4063 C CA . LEU B 1 91 ? 9.508 -17.562 -11.141 1 98.94 91 LEU B CA 1
ATOM 4064 C C . LEU B 1 91 ? 8.078 -17.062 -11.32 1 98.94 91 LEU B C 1
ATOM 4066 O O . LEU B 1 91 ? 7.809 -15.867 -11.195 1 98.94 91 LEU B O 1
ATOM 4070 N N . ILE B 1 92 ? 7.191 -18 -11.641 1 98.94 92 ILE B N 1
ATOM 4071 C CA . ILE B 1 92 ? 5.777 -17.703 -11.844 1 98.94 92 ILE B CA 1
ATOM 4072 C C . ILE B 1 92 ? 4.926 -18.641 -10.984 1 98.94 92 ILE B C 1
ATOM 4074 O O . ILE B 1 92 ? 5.086 -19.859 -11.039 1 98.94 92 ILE B O 1
ATOM 4078 N N . ASP B 1 93 ? 4.105 -18.094 -10.156 1 98.94 93 ASP B N 1
ATOM 4079 C CA . ASP B 1 93 ? 3.105 -18.828 -9.391 1 98.94 93 ASP B CA 1
ATOM 4080 C C . ASP B 1 93 ? 1.715 -18.656 -10 1 98.94 93 ASP B C 1
ATOM 4082 O O . ASP B 1 93 ? 1.134 -17.578 -9.938 1 98.94 93 ASP B O 1
ATOM 4086 N N . CYS B 1 94 ? 1.135 -19.75 -10.461 1 98.88 94 CYS B N 1
ATOM 4087 C CA . CYS B 1 94 ? -0.051 -19.672 -11.305 1 98.88 94 CYS B CA 1
ATOM 4088 C C . CYS B 1 94 ? -1.321 -19.828 -10.477 1 98.88 94 CYS B C 1
ATOM 4090 O O . CYS B 1 94 ? -2.418 -19.938 -11.031 1 98.88 94 CYS B O 1
ATOM 4092 N N . HIS B 1 95 ? -1.222 -19.891 -9.18 1 98.88 95 HIS B N 1
ATOM 4093 C CA . HIS B 1 95 ? -2.41 -19.984 -8.336 1 98.88 95 HIS B CA 1
ATOM 4094 C C . HIS B 1 95 ? -2.174 -19.344 -6.973 1 98.88 95 HIS B C 1
ATOM 4096 O O . HIS B 1 95 ? -1.722 -20.016 -6.039 1 98.88 95 HIS B O 1
ATOM 4102 N N . VAL B 1 96 ? -2.568 -18.094 -6.84 1 98.62 96 VAL B N 1
ATOM 4103 C CA . VAL B 1 96 ? -2.451 -17.406 -5.566 1 98.62 96 VAL B CA 1
ATOM 4104 C C . VAL B 1 96 ? -3.756 -16.672 -5.25 1 98.62 96 VAL B C 1
ATOM 4106 O O . VAL B 1 96 ? -4.641 -16.578 -6.105 1 98.62 96 VAL B O 1
ATOM 4109 N N . HIS B 1 97 ? -3.9 -16.234 -4.055 1 97.31 97 HIS B N 1
ATOM 4110 C CA . HIS B 1 97 ? -4.965 -15.344 -3.592 1 97.31 97 HIS B CA 1
ATOM 4111 C C . HIS B 1 97 ? -4.398 -14.18 -2.789 1 97.31 97 HIS B C 1
ATOM 4113 O O . HIS B 1 97 ? -4.281 -14.258 -1.564 1 97.31 97 HIS B O 1
ATOM 4119 N N . ILE B 1 98 ? -4.199 -13.039 -3.432 1 97.75 98 ILE B N 1
ATOM 4120 C CA . ILE B 1 98 ? -3.408 -11.984 -2.795 1 97.75 98 ILE B CA 1
ATOM 4121 C C . ILE B 1 98 ? -4.289 -11.188 -1.834 1 97.75 98 ILE B C 1
ATOM 4123 O O . ILE B 1 98 ? -3.781 -10.469 -0.968 1 97.75 98 ILE B O 1
ATOM 4127 N N . ILE B 1 99 ? -5.66 -11.289 -1.963 1 95.38 99 ILE B N 1
ATOM 4128 C CA . ILE B 1 99 ? -6.527 -10.492 -1.101 1 95.38 99 ILE B CA 1
ATOM 4129 C C . ILE B 1 99 ? -6.859 -11.281 0.164 1 95.38 99 ILE B C 1
ATOM 4131 O O . ILE B 1 99 ? -7.457 -10.75 1.1 1 95.38 99 ILE B O 1
ATOM 4135 N N . HIS B 1 100 ? -6.562 -12.594 0.172 1 95.5 100 HIS B N 1
ATOM 4136 C CA . HIS B 1 100 ? -6.684 -13.391 1.389 1 95.5 100 HIS B CA 1
ATOM 4137 C C . HIS B 1 100 ? -5.426 -13.281 2.246 1 95.5 100 HIS B C 1
ATOM 4139 O O . HIS B 1 100 ? -4.688 -14.258 2.398 1 95.5 100 HIS B O 1
ATOM 4145 N N . THR B 1 101 ? -5.312 -12.156 2.846 1 97 101 THR B N 1
ATOM 4146 C CA . THR B 1 101 ? -4.074 -11.695 3.469 1 97 101 THR B CA 1
ATOM 4147 C C . THR B 1 101 ? -3.977 -12.195 4.91 1 97 101 THR B C 1
ATOM 4149 O O . THR B 1 101 ? -4.984 -12.57 5.512 1 97 101 THR B O 1
ATOM 4152 N N . PRO B 1 102 ? -2.719 -12.219 5.457 1 96.75 102 PRO B N 1
ATOM 4153 C CA . PRO B 1 102 ? -2.594 -12.328 6.91 1 96.75 102 PRO B CA 1
ATOM 4154 C C . PRO B 1 102 ? -3.279 -11.18 7.648 1 96.75 102 PRO B C 1
ATOM 4156 O O . PRO B 1 102 ? -3.656 -10.18 7.031 1 96.75 102 PRO B O 1
ATOM 4159 N N . GLY B 1 103 ? -3.387 -11.289 8.969 1 95.25 103 GLY B N 1
ATOM 4160 C CA . GLY B 1 103 ? -3.982 -10.242 9.789 1 95.25 103 GLY B CA 1
ATOM 4161 C C . GLY B 1 103 ? -5.035 -10.766 10.742 1 95.25 103 GLY B C 1
ATOM 4162 O O . GLY B 1 103 ? -5.32 -10.133 11.766 1 95.25 103 GLY B O 1
ATOM 4163 N N . GLU B 1 104 ? -5.664 -11.867 10.32 1 91.5 104 GLU B N 1
ATOM 4164 C CA . GLU B 1 104 ? -6.707 -12.477 11.133 1 91.5 104 GLU B CA 1
ATOM 4165 C C . GLU B 1 104 ? -6.32 -13.891 11.555 1 91.5 104 GLU B C 1
ATOM 4167 O O . GLU B 1 104 ? -5.625 -14.594 10.82 1 91.5 104 GLU B O 1
ATOM 4172 N N . PRO B 1 105 ? -6.734 -14.367 12.68 1 87 105 PRO B N 1
ATOM 4173 C CA . PRO B 1 105 ? -6.324 -15.68 13.172 1 87 105 PRO B CA 1
ATOM 4174 C C . PRO B 1 105 ? -7.02 -16.828 12.445 1 87 105 PRO B C 1
ATOM 4176 O O . PRO B 1 105 ? -6.504 -17.953 12.414 1 87 105 PRO B O 1
ATOM 4179 N N . THR B 1 106 ? -8.242 -16.578 11.828 1 84.38 106 THR B N 1
ATOM 4180 C CA . THR B 1 106 ? -8.992 -17.641 11.18 1 84.38 106 THR B CA 1
ATOM 4181 C C . THR B 1 106 ? -9.328 -17.281 9.742 1 84.38 106 THR B C 1
ATOM 4183 O O . THR B 1 106 ? -9.344 -16.094 9.383 1 84.38 106 THR B O 1
ATOM 4186 N N . ILE B 1 107 ? -9.648 -18.234 8.938 1 84 107 ILE B N 1
ATOM 4187 C CA . ILE B 1 107 ? -10.047 -18.031 7.547 1 84 107 ILE B CA 1
ATOM 4188 C C . ILE B 1 107 ? -11.391 -17.312 7.488 1 84 107 ILE B C 1
ATOM 4190 O O . ILE B 1 107 ? -11.602 -16.453 6.633 1 84 107 ILE B O 1
ATOM 4194 N N . ALA B 1 108 ? -12.273 -17.688 8.383 1 80.88 108 ALA B N 1
ATOM 4195 C CA . ALA B 1 108 ? -13.578 -17.047 8.445 1 80.88 108 ALA B CA 1
ATOM 4196 C C . ALA B 1 108 ? -13.445 -15.539 8.648 1 80.88 108 ALA B C 1
ATOM 4198 O O . ALA B 1 108 ? -14.102 -14.75 7.969 1 80.88 108 ALA B O 1
ATOM 4199 N N . GLN B 1 109 ? -12.602 -15.164 9.555 1 86.56 109 GLN B N 1
ATOM 4200 C CA . GLN B 1 109 ? -12.383 -13.75 9.828 1 86.56 109 GLN B CA 1
ATOM 4201 C C . GLN B 1 109 ? -11.68 -13.062 8.656 1 86.56 109 GLN B C 1
ATOM 4203 O O . GLN B 1 109 ? -11.961 -11.906 8.344 1 86.56 109 GLN B O 1
ATOM 4208 N N . MET B 1 110 ? -10.734 -13.766 8.055 1 88.69 110 MET B N 1
ATOM 4209 C CA . MET B 1 110 ? -10.023 -13.242 6.895 1 88.69 110 MET B CA 1
ATOM 4210 C C . MET B 1 110 ? -10.992 -12.852 5.789 1 88.69 110 MET B C 1
ATOM 4212 O O . MET B 1 110 ? -10.828 -11.812 5.148 1 88.69 110 MET B O 1
ATOM 4216 N N . ARG B 1 111 ? -12.055 -13.594 5.629 1 85.5 111 ARG B N 1
ATOM 4217 C CA . ARG B 1 111 ? -13.008 -13.375 4.539 1 85.5 111 ARG B CA 1
ATOM 4218 C C . ARG B 1 111 ? -13.891 -12.164 4.812 1 85.5 111 ARG B C 1
ATOM 4220 O O . ARG B 1 111 ? -14.578 -11.672 3.912 1 85.5 111 ARG B O 1
ATOM 4227 N N . GLN B 1 112 ? -13.852 -11.672 6.039 1 86.5 112 GLN B N 1
ATOM 4228 C CA . GLN B 1 112 ? -14.703 -10.555 6.43 1 86.5 112 GLN B CA 1
ATOM 4229 C C . GLN B 1 112 ? -13.93 -9.234 6.395 1 86.5 112 GLN B C 1
ATOM 4231 O O . GLN B 1 112 ? -14.5 -8.172 6.629 1 86.5 112 GLN B O 1
ATOM 4236 N N . VAL B 1 113 ? -12.688 -9.297 6.164 1 90.12 113 VAL B N 1
ATOM 4237 C CA . VAL B 1 113 ? -11.859 -8.094 6.137 1 90.12 113 VAL B CA 1
ATOM 4238 C C . VAL B 1 113 ? -12.336 -7.168 5.02 1 90.12 113 VAL B C 1
ATOM 4240 O O . VAL B 1 113 ? -12.516 -7.605 3.879 1 90.12 113 VAL B O 1
ATOM 4243 N N . PRO B 1 114 ? -12.586 -5.855 5.336 1 89.94 114 PRO B N 1
ATOM 4244 C CA . PRO B 1 114 ? -12.992 -4.914 4.289 1 89.94 114 PRO B CA 1
ATOM 4245 C C . PRO B 1 114 ? -11.992 -4.832 3.143 1 89.94 114 PRO B C 1
ATOM 4247 O O . PRO B 1 114 ? -10.781 -4.902 3.369 1 89.94 114 PRO B O 1
ATOM 4250 N N . ARG B 1 115 ? -12.5 -4.613 1.921 1 90.44 115 ARG B N 1
ATOM 4251 C CA . ARG B 1 115 ? -11.703 -4.621 0.701 1 90.44 115 ARG B CA 1
ATOM 4252 C C . ARG B 1 115 ? -10.57 -3.602 0.784 1 90.44 115 ARG B C 1
ATOM 4254 O O . ARG B 1 115 ? -9.453 -3.863 0.321 1 90.44 115 ARG B O 1
ATOM 4261 N N . GLU B 1 116 ? -10.859 -2.451 1.33 1 91.38 116 GLU B N 1
ATOM 4262 C CA . GLU B 1 116 ? -9.844 -1.409 1.453 1 91.38 116 GLU B CA 1
ATOM 4263 C C . GLU B 1 116 ? -8.664 -1.889 2.287 1 91.38 116 GLU B C 1
ATOM 4265 O O . GLU B 1 116 ? -7.508 -1.697 1.901 1 91.38 116 GLU B O 1
ATOM 4270 N N . LEU B 1 117 ? -8.953 -2.527 3.395 1 94.25 117 LEU B N 1
ATOM 4271 C CA . LEU B 1 117 ? -7.902 -3.031 4.27 1 94.25 117 LEU B CA 1
ATOM 4272 C C . LEU B 1 117 ? -7.172 -4.203 3.623 1 94.25 117 LEU B C 1
ATOM 4274 O O . LEU B 1 117 ? -5.949 -4.305 3.721 1 94.25 117 LEU B O 1
ATOM 4278 N N . ALA B 1 118 ? -7.914 -5.09 2.973 1 95 118 ALA B N 1
ATOM 4279 C CA . ALA B 1 118 ? -7.297 -6.207 2.258 1 95 118 ALA B CA 1
ATOM 4280 C C . ALA B 1 118 ? -6.316 -5.707 1.201 1 95 118 ALA B C 1
ATOM 4282 O O . ALA B 1 118 ? -5.254 -6.301 1.005 1 95 118 ALA B O 1
ATOM 4283 N N . ALA B 1 119 ? -6.723 -4.633 0.55 1 94.88 119 ALA B N 1
ATOM 4284 C CA . ALA B 1 119 ? -5.84 -4.055 -0.457 1 94.88 119 ALA B CA 1
ATOM 4285 C C . ALA B 1 119 ? -4.539 -3.566 0.173 1 94.88 119 ALA B C 1
ATOM 4287 O O . ALA B 1 119 ? -3.453 -3.818 -0.355 1 94.88 119 ALA B O 1
ATOM 4288 N N . LEU B 1 120 ? -4.609 -2.873 1.275 1 97.31 120 LEU B N 1
ATOM 4289 C CA . LEU B 1 120 ? -3.416 -2.393 1.967 1 97.31 120 LEU B CA 1
ATOM 4290 C C . LEU B 1 120 ? -2.547 -3.559 2.424 1 97.31 120 LEU B C 1
ATOM 4292 O O . LEU B 1 120 ? -1.329 -3.545 2.227 1 97.31 120 LEU B O 1
ATOM 4296 N N . ARG B 1 121 ? -3.201 -4.586 2.969 1 97.75 121 ARG B N 1
ATOM 4297 C CA . ARG B 1 121 ? -2.467 -5.746 3.465 1 97.75 121 ARG B CA 1
ATOM 4298 C C . ARG B 1 121 ? -1.851 -6.539 2.316 1 97.75 121 ARG B C 1
ATOM 4300 O O . ARG B 1 121 ? -0.798 -7.16 2.479 1 97.75 121 ARG B O 1
ATOM 4307 N N . SER B 1 122 ? -2.484 -6.496 1.18 1 97.56 122 SER B N 1
ATOM 4308 C CA . SER B 1 122 ? -1.979 -7.23 0.025 1 97.56 122 SER B CA 1
ATOM 4309 C C . SER B 1 122 ? -0.627 -6.688 -0.426 1 97.56 122 SER B C 1
ATOM 4311 O O . SER B 1 122 ? 0.144 -7.391 -1.082 1 97.56 122 SER B O 1
ATOM 4313 N N . THR B 1 123 ? -0.343 -5.383 -0.124 1 98.12 123 THR B N 1
ATOM 4314 C CA . THR B 1 123 ? 0.955 -4.832 -0.497 1 98.12 123 THR B CA 1
ATOM 4315 C C . THR B 1 123 ? 2.086 -5.598 0.184 1 98.12 123 THR B C 1
ATOM 4317 O O . THR B 1 123 ? 3.158 -5.777 -0.396 1 98.12 123 THR B O 1
ATOM 4320 N N . TYR B 1 124 ? 1.871 -6.086 1.427 1 98 124 TYR B N 1
ATOM 4321 C CA . TYR B 1 124 ? 2.828 -6.93 2.135 1 98 124 TYR B CA 1
ATOM 4322 C C . TYR B 1 124 ? 2.99 -8.273 1.437 1 98 124 TYR B C 1
ATOM 4324 O O . TYR B 1 124 ? 4.113 -8.734 1.219 1 98 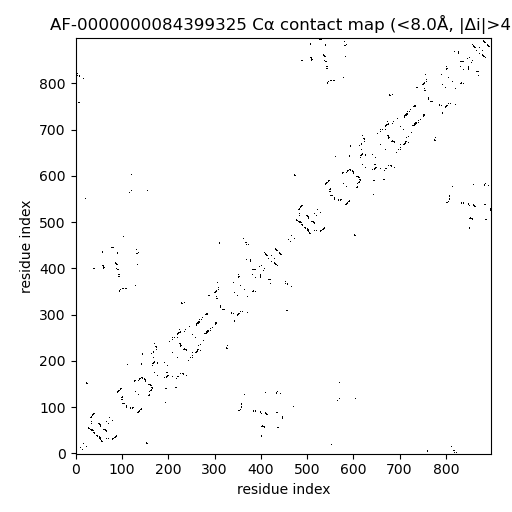124 TYR B O 1
ATOM 4332 N N . VAL B 1 125 ? 1.887 -8.906 1.106 1 98.38 125 VAL B N 1
ATOM 4333 C CA . VAL B 1 125 ? 1.88 -10.211 0.462 1 98.38 125 VAL B CA 1
ATOM 4334 C C . VAL B 1 125 ? 2.645 -10.148 -0.857 1 98.38 125 VAL B C 1
ATOM 4336 O O . VAL B 1 125 ? 3.52 -10.977 -1.119 1 98.38 125 VAL B O 1
ATOM 4339 N N . LEU B 1 126 ? 2.334 -9.109 -1.633 1 98.62 126 LEU B N 1
ATOM 4340 C CA . LEU B 1 126 ? 2.928 -8.938 -2.955 1 98.62 126 LEU B CA 1
ATOM 4341 C C . LEU B 1 126 ? 4.43 -8.688 -2.848 1 98.62 126 LEU B C 1
ATOM 4343 O O . LEU B 1 126 ? 5.219 -9.32 -3.555 1 98.62 126 LEU B O 1
ATOM 4347 N N . ARG B 1 127 ? 4.84 -7.848 -1.958 1 97.75 127 ARG B N 1
ATOM 4348 C CA . ARG B 1 127 ? 6.258 -7.547 -1.787 1 97.75 127 ARG B CA 1
ATOM 4349 C C . ARG B 1 127 ? 7.031 -8.789 -1.369 1 97.75 127 ARG B C 1
ATOM 4351 O O . ARG B 1 127 ? 8.141 -9.031 -1.855 1 97.75 127 ARG B O 1
ATOM 4358 N N . THR B 1 128 ? 6.449 -9.57 -0.499 1 97.94 128 THR B N 1
ATOM 4359 C CA . THR B 1 128 ? 7.168 -10.734 0.013 1 97.94 128 THR B CA 1
ATOM 4360 C C . THR B 1 128 ? 7.262 -11.82 -1.051 1 97.94 128 THR B C 1
ATOM 4362 O O . THR B 1 128 ? 8.234 -12.578 -1.086 1 97.94 128 THR B O 1
ATOM 4365 N N . MET B 1 129 ? 6.262 -11.922 -1.965 1 98.62 129 MET B N 1
ATOM 4366 C CA . MET B 1 129 ? 6.371 -12.867 -3.074 1 98.62 129 MET B CA 1
ATOM 4367 C C . MET B 1 129 ? 7.547 -12.516 -3.977 1 98.62 129 MET B C 1
ATOM 4369 O O . MET B 1 129 ? 8.266 -13.398 -4.438 1 98.62 129 MET B O 1
ATOM 4373 N N . LEU B 1 130 ? 7.68 -11.203 -4.164 1 97.88 130 LEU B N 1
ATOM 4374 C CA . LEU B 1 130 ? 8.789 -10.719 -4.984 1 97.88 130 LEU B CA 1
ATOM 4375 C C . LEU B 1 130 ? 10.125 -11.102 -4.375 1 97.88 130 LEU B C 1
ATOM 4377 O O . LEU B 1 130 ? 11.039 -11.531 -5.09 1 97.88 130 LEU B O 1
ATOM 4381 N N . THR B 1 131 ? 10.305 -11.055 -3.072 1 97.56 131 THR B N 1
ATOM 4382 C CA . THR B 1 131 ? 11.562 -11.359 -2.391 1 97.56 131 THR B CA 1
ATOM 4383 C C . THR B 1 131 ? 11.859 -12.859 -2.453 1 97.56 131 THR B C 1
ATOM 4385 O O . THR B 1 131 ? 12.984 -13.281 -2.176 1 97.56 131 THR B O 1
ATOM 4388 N N . ARG B 1 132 ? 10.867 -13.633 -2.795 1 98.5 132 ARG B N 1
ATOM 4389 C CA . ARG B 1 132 ? 11.062 -15.07 -2.926 1 98.5 132 ARG B CA 1
ATOM 4390 C C . ARG B 1 132 ? 11.344 -15.453 -4.375 1 98.5 132 ARG B C 1
ATOM 4392 O O . ARG B 1 132 ? 11.438 -16.641 -4.699 1 98.5 132 ARG B O 1
ATOM 4399 N N . GLY B 1 133 ? 11.398 -14.461 -5.234 1 98.81 133 GLY B N 1
ATOM 4400 C CA . GLY B 1 133 ? 11.852 -14.703 -6.594 1 98.81 133 GLY B CA 1
ATOM 4401 C C . GLY B 1 133 ? 10.719 -14.758 -7.602 1 98.81 133 GLY B C 1
ATOM 4402 O O . GLY B 1 133 ? 10.953 -14.945 -8.797 1 98.81 133 GLY B O 1
ATOM 4403 N N . PHE B 1 134 ? 9.469 -14.602 -7.137 1 98.94 134 PHE B N 1
ATOM 4404 C CA . PHE B 1 134 ? 8.336 -14.625 -8.062 1 98.94 134 PHE B CA 1
ATOM 4405 C C . PHE B 1 134 ? 8.117 -13.25 -8.688 1 98.94 134 PHE B C 1
ATOM 4407 O O . PHE B 1 134 ? 7.809 -12.281 -7.988 1 98.94 134 PHE B O 1
ATOM 4414 N N . THR B 1 135 ? 8.297 -13.164 -9.977 1 98.94 135 THR B N 1
ATOM 4415 C CA . THR B 1 135 ? 8.164 -11.898 -10.688 1 98.94 135 THR B CA 1
ATOM 4416 C C . THR B 1 135 ? 6.816 -11.805 -11.391 1 98.94 135 THR B C 1
ATOM 4418 O O . THR B 1 135 ? 6.434 -10.734 -11.867 1 98.94 135 THR B O 1
ATOM 4421 N N . THR B 1 136 ? 6.082 -12.93 -11.438 1 98.94 136 THR B N 1
ATOM 4422 C CA . THR B 1 136 ? 4.742 -12.992 -12.016 1 98.94 136 THR B CA 1
ATOM 4423 C C . THR B 1 136 ? 3.855 -13.945 -11.219 1 98.94 136 THR B C 1
ATOM 4425 O O . THR B 1 136 ? 4.309 -15.008 -10.789 1 98.94 136 THR B O 1
ATOM 4428 N N . ILE B 1 137 ? 2.617 -13.562 -11.016 1 98.94 137 ILE B N 1
ATOM 4429 C CA . ILE B 1 137 ? 1.676 -14.43 -10.32 1 98.94 137 ILE B CA 1
ATOM 4430 C C . ILE B 1 137 ? 0.312 -14.367 -11.008 1 98.94 137 ILE B C 1
ATOM 4432 O O . ILE B 1 137 ? 0.002 -13.391 -11.695 1 98.94 137 ILE B O 1
ATOM 4436 N N . ARG B 1 138 ? -0.464 -15.414 -10.859 1 98.94 138 ARG B N 1
ATOM 4437 C CA . ARG B 1 138 ? -1.844 -15.516 -11.32 1 98.94 138 ARG B CA 1
ATOM 4438 C C . ARG B 1 138 ? -2.807 -15.68 -10.148 1 98.94 138 ARG B C 1
ATOM 4440 O O . ARG B 1 138 ? -2.689 -16.625 -9.375 1 98.94 138 ARG B O 1
ATOM 4447 N N . ASP B 1 139 ? -3.666 -14.703 -10.016 1 98.62 139 ASP B N 1
ATOM 4448 C CA . ASP B 1 139 ? -4.637 -14.719 -8.922 1 98.62 139 ASP B CA 1
ATOM 4449 C C . ASP B 1 139 ? -5.957 -15.344 -9.375 1 98.62 139 ASP B C 1
ATOM 4451 O O . ASP B 1 139 ? -6.508 -14.961 -10.406 1 98.62 139 ASP B O 1
ATOM 4455 N N . LEU B 1 140 ? -6.453 -16.266 -8.609 1 97.31 140 LEU B N 1
ATOM 4456 C CA . LEU B 1 140 ? -7.605 -17.062 -9.008 1 97.31 140 LEU B CA 1
ATOM 4457 C C . LEU B 1 140 ? -8.867 -16.625 -8.281 1 97.31 140 LEU B C 1
ATOM 4459 O O . LEU B 1 140 ? -9.781 -17.406 -8.07 1 97.31 140 LEU B O 1
ATOM 4463 N N . GLY B 1 141 ? -8.891 -15.438 -7.809 1 94.12 141 GLY B N 1
ATOM 4464 C CA . GLY B 1 141 ? -10.102 -14.914 -7.203 1 94.12 141 GLY B CA 1
ATOM 4465 C C . GLY B 1 141 ? -9.852 -13.781 -6.234 1 94.12 141 GLY B C 1
ATOM 4466 O O . GLY B 1 141 ? -9.125 -13.945 -5.25 1 94.12 141 GLY B O 1
ATOM 4467 N N . GLY B 1 142 ? -10.523 -12.602 -6.5 1 90.06 142 GLY B N 1
ATOM 4468 C CA . GLY B 1 142 ? -10.523 -11.5 -5.555 1 90.06 142 GLY B CA 1
ATOM 4469 C C . GLY B 1 142 ? -9.664 -10.336 -5.996 1 90.06 142 GLY B C 1
ATOM 4470 O O . GLY B 1 142 ? -9.961 -9.18 -5.691 1 90.06 142 GLY B O 1
ATOM 4471 N N . ALA B 1 143 ? -8.477 -10.586 -6.602 1 95.69 143 ALA B N 1
ATOM 4472 C CA . ALA B 1 143 ? -7.719 -9.492 -7.195 1 95.69 143 ALA B CA 1
ATOM 4473 C C . ALA B 1 143 ? -8.445 -8.914 -8.406 1 95.69 143 ALA B C 1
ATOM 4475 O O . ALA B 1 143 ? -9.406 -9.508 -8.906 1 95.69 143 ALA B O 1
ATOM 4476 N N . ASN B 1 144 ? -8.086 -7.727 -8.82 1 95.31 144 ASN B N 1
ATOM 4477 C CA . ASN B 1 144 ? -8.734 -7.082 -9.953 1 95.31 144 ASN B CA 1
ATOM 4478 C C . ASN B 1 144 ? -7.746 -6.25 -10.766 1 95.31 144 ASN B C 1
ATOM 4480 O O . ASN B 1 144 ? -6.559 -6.195 -10.438 1 95.31 144 ASN B O 1
ATOM 4484 N N . LYS B 1 145 ? -8.266 -5.715 -11.805 1 97 145 LYS B N 1
ATOM 4485 C CA . LYS B 1 145 ? -7.418 -5.02 -12.766 1 97 145 LYS B CA 1
ATOM 4486 C C . LYS B 1 145 ? -6.844 -3.738 -12.164 1 97 145 LYS B C 1
ATOM 4488 O O . LYS B 1 145 ? -5.758 -3.303 -12.547 1 97 145 LYS B O 1
ATOM 4493 N N . LEU B 1 146 ? -7.551 -3.123 -11.219 1 94.81 146 LEU B N 1
ATOM 4494 C CA . LEU B 1 146 ? -7.043 -1.93 -10.555 1 94.81 146 LEU B CA 1
ATOM 4495 C C . LEU B 1 146 ? -5.73 -2.223 -9.836 1 94.81 146 LEU B C 1
ATOM 4497 O O . LEU B 1 146 ? -4.781 -1.442 -9.922 1 94.81 146 LEU B O 1
ATOM 4501 N N . ILE B 1 147 ? -5.68 -3.361 -9.18 1 96.88 147 ILE B N 1
ATOM 4502 C CA . ILE B 1 147 ? -4.469 -3.76 -8.469 1 96.88 147 ILE B CA 1
ATOM 4503 C C . ILE B 1 147 ? -3.363 -4.086 -9.469 1 96.88 147 ILE B C 1
ATOM 4505 O O . ILE B 1 147 ? -2.217 -3.672 -9.297 1 96.88 147 ILE B O 1
ATOM 4509 N N . ALA B 1 148 ? -3.727 -4.793 -10.523 1 98.19 148 ALA B N 1
ATOM 4510 C CA . ALA B 1 148 ? -2.752 -5.148 -11.555 1 98.19 148 ALA B CA 1
ATOM 4511 C C . ALA B 1 148 ? -2.125 -3.9 -12.172 1 98.19 148 ALA B C 1
ATOM 4513 O O . ALA B 1 148 ? -0.907 -3.834 -12.352 1 98.19 148 ALA B O 1
ATOM 4514 N N . ASN B 1 149 ? -2.953 -2.936 -12.445 1 96.69 149 ASN B N 1
ATOM 4515 C CA . ASN B 1 149 ? -2.463 -1.692 -13.031 1 96.69 149 ASN B CA 1
ATOM 4516 C C . ASN B 1 149 ? -1.575 -0.926 -12.055 1 96.69 149 ASN B C 1
ATOM 4518 O O . ASN B 1 149 ? -0.584 -0.315 -12.461 1 96.69 149 ASN B O 1
ATOM 4522 N N . ALA B 1 150 ? -1.987 -0.913 -10.82 1 97.06 150 ALA B N 1
ATOM 4523 C CA . ALA B 1 150 ? -1.185 -0.246 -9.797 1 97.06 150 ALA B CA 1
ATOM 4524 C C . ALA B 1 150 ? 0.215 -0.849 -9.719 1 97.06 150 ALA B C 1
ATOM 4526 O O . ALA B 1 150 ? 1.197 -0.13 -9.523 1 97.06 150 ALA B O 1
ATOM 4527 N N . LEU B 1 151 ? 0.334 -2.17 -9.859 1 97.75 151 LEU B N 1
ATOM 4528 C CA . LEU B 1 151 ? 1.617 -2.863 -9.898 1 97.75 151 LEU B CA 1
ATOM 4529 C C . LEU B 1 151 ? 2.4 -2.488 -11.148 1 97.75 151 LEU B C 1
ATOM 4531 O O . LEU B 1 151 ? 3.59 -2.176 -11.07 1 97.75 151 LEU B O 1
ATOM 4535 N N . GLU B 1 152 ? 1.759 -2.498 -12.258 1 96.5 152 GLU B N 1
ATOM 4536 C CA . GLU B 1 152 ? 2.395 -2.217 -13.539 1 96.5 152 GLU B CA 1
ATOM 4537 C C . GLU B 1 152 ? 2.943 -0.794 -13.586 1 96.5 152 GLU B C 1
ATOM 4539 O O . GLU B 1 152 ? 4.031 -0.56 -14.117 1 96.5 152 GLU B O 1
ATOM 4544 N N . GLU B 1 153 ? 2.203 0.127 -12.93 1 95.5 153 GLU B N 1
ATOM 4545 C CA . GLU B 1 153 ? 2.582 1.536 -12.953 1 95.5 153 GLU B CA 1
ATOM 4546 C C . GLU B 1 153 ? 3.656 1.838 -11.914 1 95.5 153 GLU B C 1
ATOM 4548 O O . GLU B 1 153 ? 4.293 2.891 -11.961 1 95.5 153 GLU B O 1
ATOM 4553 N N . GLY B 1 154 ? 3.787 1.002 -10.945 1 95.38 154 GLY B N 1
ATOM 4554 C CA . GLY B 1 154 ? 4.852 1.162 -9.969 1 95.38 154 GLY B CA 1
ATOM 4555 C C . GLY B 1 154 ? 4.398 1.876 -8.711 1 95.38 154 GLY B C 1
ATOM 4556 O O . GLY B 1 154 ? 5.227 2.301 -7.902 1 95.38 154 GLY B O 1
ATOM 4557 N N . VAL B 1 155 ? 3.061 2.027 -8.547 1 95.44 155 VAL B N 1
ATOM 4558 C CA . VAL B 1 155 ? 2.549 2.643 -7.328 1 95.44 155 VAL B CA 1
ATOM 4559 C C . VAL B 1 155 ? 2.846 1.742 -6.133 1 95.44 155 VAL B C 1
ATOM 4561 O O . VAL B 1 155 ? 3.193 2.229 -5.055 1 95.44 155 VAL B O 1
ATOM 4564 N N . ILE B 1 156 ? 2.645 0.433 -6.285 1 96.56 156 ILE B N 1
ATOM 4565 C CA . ILE B 1 156 ? 3.004 -0.573 -5.293 1 96.56 156 ILE B CA 1
ATOM 4566 C C . ILE B 1 156 ? 3.996 -1.564 -5.898 1 96.56 156 ILE B C 1
ATOM 4568 O O . ILE B 1 156 ? 4.078 -1.701 -7.121 1 96.56 156 ILE B O 1
ATOM 4572 N N . SER B 1 157 ? 4.773 -2.205 -5.047 1 96.88 157 SER B N 1
ATOM 4573 C CA . SER B 1 157 ? 5.789 -3.16 -5.477 1 96.88 157 SER B CA 1
ATOM 4574 C C . SER B 1 157 ? 5.277 -4.594 -5.379 1 96.88 157 SER B C 1
ATOM 4576 O O . SER B 1 157 ? 4.602 -4.949 -4.41 1 96.88 157 SER B O 1
ATOM 4578 N N . GLY B 1 158 ? 5.512 -5.367 -6.344 1 98.19 158 GLY B N 1
ATOM 4579 C CA . GLY B 1 158 ? 5.117 -6.77 -6.371 1 98.19 158 GLY B CA 1
ATOM 4580 C C . GLY B 1 158 ? 5.281 -7.402 -7.738 1 98.19 158 GLY B C 1
ATOM 4581 O O . GLY B 1 158 ? 5.777 -6.766 -8.672 1 98.19 158 GLY B O 1
ATOM 4582 N N . PRO B 1 159 ? 4.973 -8.672 -7.871 1 98.81 159 PRO B N 1
ATOM 4583 C CA . PRO B 1 159 ? 5.016 -9.359 -9.164 1 98.81 159 PRO B CA 1
ATOM 4584 C C . PRO B 1 159 ? 3.984 -8.812 -10.156 1 98.81 159 PRO B C 1
ATOM 4586 O O . PRO B 1 159 ? 3.049 -8.117 -9.75 1 98.81 159 PRO B O 1
ATOM 4589 N N . ARG B 1 160 ? 4.297 -9.07 -11.398 1 98.81 160 ARG B N 1
ATOM 4590 C CA . ARG B 1 160 ? 3.242 -8.906 -12.391 1 98.81 160 ARG B CA 1
ATOM 4591 C C . ARG B 1 160 ? 2.014 -9.734 -12.031 1 98.81 160 ARG B C 1
ATOM 4593 O O . ARG B 1 160 ? 2.137 -10.883 -11.609 1 98.81 160 ARG B O 1
ATOM 4600 N N . LEU B 1 161 ? 0.833 -9.094 -12.148 1 98.75 161 LEU B N 1
ATOM 4601 C CA . LEU B 1 161 ? -0.378 -9.758 -11.68 1 98.75 161 LEU B CA 1
ATOM 4602 C C . LEU B 1 161 ? -1.325 -10.055 -12.836 1 98.75 161 LEU B C 1
ATOM 4604 O O . LEU B 1 161 ? -1.771 -9.141 -13.531 1 98.75 161 LEU B O 1
ATOM 4608 N N . ILE B 1 162 ? -1.552 -11.32 -13.086 1 98.81 162 ILE B N 1
ATOM 4609 C CA . ILE B 1 162 ? -2.621 -11.812 -13.953 1 98.81 162 ILE B CA 1
ATOM 4610 C C . ILE B 1 162 ? -3.828 -12.203 -13.102 1 98.81 162 ILE B C 1
ATOM 4612 O O . ILE B 1 162 ? -3.689 -12.93 -12.117 1 98.81 162 ILE B O 1
ATOM 4616 N N . GLN B 1 163 ? -5.035 -11.68 -13.453 1 98.31 163 GLN B N 1
ATOM 4617 C CA . GLN B 1 163 ? -6.137 -11.844 -12.508 1 98.31 163 GLN B CA 1
ATOM 4618 C C . GLN B 1 163 ? -7.449 -12.102 -13.234 1 98.31 163 GLN B C 1
ATOM 4620 O O . GLN B 1 163 ? -7.59 -11.773 -14.414 1 98.31 163 GLN B O 1
ATOM 4625 N N . CYS B 1 164 ? -8.438 -12.656 -12.516 1 97.44 164 CYS B N 1
ATOM 4626 C CA . CYS B 1 164 ? -9.711 -13.008 -13.133 1 97.44 164 CYS B CA 1
ATOM 4627 C C . CYS B 1 164 ? -10.859 -12.234 -12.492 1 97.44 164 CYS B C 1
ATOM 4629 O O . CYS B 1 164 ? -12.023 -12.422 -12.852 1 97.44 164 CYS B O 1
ATOM 4631 N N . GLY B 1 165 ? -10.555 -11.32 -11.617 1 95.88 165 GLY B N 1
ATOM 4632 C CA . GLY B 1 165 ? -11.633 -10.727 -10.836 1 95.88 165 GLY B CA 1
ATOM 4633 C C . GLY B 1 165 ? -12.266 -11.695 -9.859 1 95.88 165 GLY B C 1
ATOM 4634 O O . GLY B 1 165 ? -11.562 -12.43 -9.156 1 95.88 165 GLY B O 1
ATOM 4635 N N . TYR B 1 166 ? -13.562 -11.703 -9.766 1 93.06 166 TYR B N 1
ATOM 4636 C CA . TYR B 1 166 ? -14.273 -12.625 -8.883 1 93.06 166 TYR B CA 1
ATOM 4637 C C . TYR B 1 166 ? -14.43 -13.992 -9.531 1 93.06 166 TYR B C 1
ATOM 4639 O O . TYR B 1 166 ? -14.688 -14.094 -10.734 1 93.06 166 TYR B O 1
ATOM 4647 N N . VAL B 1 167 ? -14.258 -14.992 -8.695 1 94.75 167 VAL B N 1
ATOM 4648 C CA . VAL B 1 167 ? -14.594 -16.328 -9.188 1 94.75 167 VAL B CA 1
ATOM 4649 C C . VAL B 1 167 ? -16.109 -16.453 -9.336 1 94.75 167 VAL B C 1
ATOM 4651 O O . VAL B 1 167 ? -16.875 -15.797 -8.617 1 94.75 167 VAL B O 1
ATOM 4654 N N . ILE B 1 168 ? -16.562 -17.25 -10.281 1 94.5 168 ILE B N 1
ATOM 4655 C CA . ILE B 1 168 ? -17.984 -17.422 -10.539 1 94.5 168 ILE B CA 1
ATOM 4656 C C . ILE B 1 168 ? -18.438 -18.781 -10.016 1 94.5 168 ILE B C 1
ATOM 4658 O O . ILE B 1 168 ? -17.875 -19.812 -10.391 1 94.5 168 ILE B O 1
ATOM 4662 N N . SER B 1 169 ? -19.375 -18.719 -9.125 1 92 169 SER B N 1
ATOM 4663 C CA . SER B 1 169 ? -19.906 -19.922 -8.484 1 92 169 SER B CA 1
ATOM 4664 C C . SER B 1 169 ? -21.438 -19.938 -8.57 1 92 169 SER B C 1
ATOM 4666 O O . SER B 1 169 ? -22.078 -18.891 -8.656 1 92 169 SER B O 1
ATOM 4668 N N . GLN B 1 170 ? -22 -21.156 -8.602 1 89.31 170 GLN B N 1
ATOM 4669 C CA . GLN B 1 170 ? -23.438 -21.266 -8.406 1 89.31 170 GLN B CA 1
ATOM 4670 C C . GLN B 1 170 ? -23.812 -21.047 -6.945 1 89.31 170 GLN B C 1
ATOM 4672 O O . GLN B 1 170 ? -22.969 -21.156 -6.059 1 89.31 170 GLN B O 1
ATOM 4677 N N . THR B 1 171 ? -25.062 -20.656 -6.699 1 80 171 THR B N 1
ATOM 4678 C CA . THR B 1 171 ? -25.547 -20.609 -5.324 1 80 171 THR B CA 1
ATOM 4679 C C . THR B 1 171 ? -25.359 -21.969 -4.641 1 80 171 THR B C 1
ATOM 4681 O O . THR B 1 171 ? -25.641 -23 -5.234 1 80 171 THR B O 1
ATOM 4684 N N . GLY B 1 172 ? -24.719 -21.891 -3.443 1 74.81 172 GLY B N 1
ATOM 4685 C CA . GLY B 1 172 ? -24.453 -23.109 -2.705 1 74.81 172 GLY B CA 1
ATOM 4686 C C . GLY B 1 172 ? -23.203 -23.828 -3.156 1 74.81 172 GLY B C 1
ATOM 4687 O O . GLY B 1 172 ? -22.844 -24.875 -2.609 1 74.81 172 GLY B O 1
ATOM 4688 N N . GLY B 1 173 ? -22.531 -23.25 -4.098 1 78.19 173 GLY B N 1
ATOM 4689 C CA . GLY B 1 173 ? -21.297 -23.812 -4.594 1 78.19 173 GLY B CA 1
ATOM 4690 C C . GLY B 1 173 ? -20.078 -23.406 -3.773 1 78.19 173 GLY B C 1
ATOM 4691 O O . GLY B 1 173 ? -20.203 -22.656 -2.803 1 78.19 173 GLY B O 1
ATOM 4692 N N . HIS B 1 174 ? -18.953 -23.828 -4.133 1 76.56 174 HIS B N 1
ATOM 4693 C CA . HIS B 1 174 ? -17.703 -23.672 -3.379 1 76.56 174 HIS B CA 1
ATOM 4694 C C . HIS B 1 174 ? -17.328 -22.203 -3.25 1 76.56 174 HIS B C 1
ATOM 4696 O O . HIS B 1 174 ? -16.734 -21.797 -2.252 1 76.56 174 HIS B O 1
ATOM 4702 N N . GLY B 1 175 ? -17.656 -21.438 -4.215 1 73.19 175 GLY B N 1
ATOM 4703 C CA . GLY B 1 175 ? -17.297 -20.031 -4.207 1 73.19 175 GLY B CA 1
ATOM 4704 C C . GLY B 1 175 ? -18.312 -19.141 -3.525 1 73.19 175 GLY B C 1
ATOM 4705 O O . GLY B 1 175 ? -18.141 -17.922 -3.451 1 73.19 175 GLY B O 1
ATOM 4706 N N . ASP B 1 176 ? -19.438 -19.719 -3.062 1 59.06 176 ASP B N 1
ATOM 4707 C CA . ASP B 1 176 ? -20.484 -18.953 -2.373 1 59.06 176 ASP B CA 1
ATOM 4708 C C . ASP B 1 176 ? -20.141 -18.766 -0.896 1 59.06 176 ASP B C 1
ATOM 4710 O O . ASP B 1 176 ? -20.281 -19.703 -0.099 1 59.06 176 ASP B O 1
ATOM 4714 N N . SER B 1 177 ? -19.672 -17.656 -0.463 1 60.84 177 SER B N 1
ATOM 4715 C CA . SER B 1 177 ? -19.219 -17.406 0.904 1 60.84 177 SER B CA 1
ATOM 4716 C C . SER B 1 177 ? -20.344 -16.781 1.74 1 60.84 177 SER B C 1
ATOM 4718 O O . SER B 1 177 ? -20.094 -16.297 2.854 1 60.84 177 SER B O 1
ATOM 4720 N N . LEU B 1 178 ? -21.562 -16.703 1.193 1 51.31 178 LEU B N 1
ATOM 4721 C CA . LEU B 1 178 ? -22.688 -16.125 1.924 1 51.31 178 LEU B CA 1
ATOM 4722 C C . LEU B 1 178 ? -23.203 -17.109 2.969 1 51.31 178 LEU B C 1
ATOM 4724 O O . LEU B 1 178 ? -23.188 -18.328 2.758 1 51.31 178 LEU B O 1
ATOM 4728 N N . PRO B 1 179 ? -23.453 -16.5 4.199 1 50 179 PRO B N 1
ATOM 4729 C CA . PRO B 1 179 ? -24.047 -17.391 5.207 1 50 179 PRO B CA 1
ATOM 4730 C C . PRO B 1 179 ? -25.312 -18.078 4.711 1 50 179 PRO B C 1
ATOM 4732 O O . PRO B 1 179 ? -26.031 -17.531 3.889 1 50 179 PRO B O 1
ATOM 4735 N N . SER B 1 180 ? -25.391 -19.391 4.926 1 43.69 180 SER B N 1
ATOM 4736 C CA . SER B 1 180 ? -26.469 -20.266 4.492 1 43.69 180 SER B CA 1
ATOM 4737 C C . SER B 1 180 ? -27.797 -19.844 5.105 1 43.69 180 SER B C 1
ATOM 4739 O O . SER B 1 180 ? -28.391 -20.594 5.879 1 43.69 180 SER B O 1
ATOM 4741 N N . ILE B 1 181 ? -27.984 -18.484 5.305 1 40.31 181 ILE B N 1
ATOM 4742 C CA . ILE B 1 181 ? -29.312 -18.125 5.789 1 40.31 181 ILE B CA 1
ATOM 4743 C C . ILE B 1 181 ? -30.234 -17.844 4.605 1 40.31 181 ILE B C 1
ATOM 4745 O O . ILE B 1 181 ? -29.922 -17.016 3.746 1 40.31 181 ILE B O 1
ATOM 4749 N N . SER B 1 182 ? -31.125 -18.734 4.52 1 39.47 182 SER B N 1
ATOM 4750 C CA . SER B 1 182 ? -32.156 -18.594 3.508 1 39.47 182 SER B CA 1
ATOM 4751 C C . SER B 1 182 ? -32.781 -17.203 3.523 1 39.47 182 SER B C 1
ATOM 4753 O O . SER B 1 182 ? -33.062 -16.641 4.59 1 39.47 182 SER B O 1
ATOM 4755 N N . GLY B 1 183 ? -32.969 -16.359 2.383 1 34.72 183 GLY B N 1
ATOM 4756 C CA . GLY B 1 183 ? -33.688 -15.086 2.303 1 34.72 183 GLY B CA 1
ATOM 4757 C C . GLY B 1 183 ? -32.781 -13.891 2.553 1 34.72 183 GLY B C 1
ATOM 4758 O O . GLY B 1 183 ? -33.281 -12.766 2.693 1 34.72 183 GLY B O 1
ATOM 4759 N N . ALA B 1 184 ? -31.672 -13.961 3.15 1 38.28 184 ALA B N 1
ATOM 4760 C CA . ALA B 1 184 ? -30.891 -12.758 3.426 1 38.28 184 ALA B CA 1
ATOM 4761 C C . ALA B 1 184 ? -30.891 -11.82 2.221 1 38.28 184 ALA B C 1
ATOM 4763 O O . ALA B 1 184 ? -30.938 -12.273 1.075 1 38.28 184 ALA B O 1
ATOM 4764 N N . ASN B 1 185 ? -31.297 -10.422 2.414 1 37.88 185 ASN B N 1
ATOM 4765 C CA . ASN B 1 185 ? -31.625 -9.336 1.506 1 37.88 185 ASN B CA 1
ATOM 4766 C C . ASN B 1 185 ? -30.656 -9.266 0.332 1 37.88 185 ASN B C 1
ATOM 4768 O O . ASN B 1 185 ? -29.484 -8.93 0.51 1 37.88 185 ASN B O 1
ATOM 4772 N N . GLU B 1 186 ? -30.703 -10.242 -0.473 1 38.38 186 GLU B N 1
ATOM 4773 C CA . GLU B 1 186 ? -30.141 -10.406 -1.812 1 38.38 186 GLU B CA 1
ATOM 4774 C C . GLU B 1 186 ? -30.422 -9.172 -2.674 1 38.38 186 GLU B C 1
ATOM 4776 O O . GLU B 1 186 ? -31.578 -8.805 -2.898 1 38.38 186 GLU B O 1
ATOM 4781 N N . GLY B 1 187 ? -29.844 -8.117 -2.539 1 35.56 187 GLY B N 1
ATOM 4782 C CA . GLY B 1 187 ? -30.172 -7.379 -3.75 1 35.56 187 GLY B CA 1
ATOM 4783 C C . GLY B 1 187 ? -30 -8.203 -5.012 1 35.56 187 GLY B C 1
ATOM 4784 O O . GLY B 1 187 ? -29.391 -9.273 -4.988 1 35.56 187 GLY B O 1
ATOM 4785 N N . CYS B 1 188 ? -30.953 -8.211 -5.996 1 35.53 188 CYS B N 1
ATOM 4786 C CA . CYS B 1 188 ? -31.188 -8.898 -7.262 1 35.53 188 CYS B CA 1
ATOM 4787 C C . CYS B 1 188 ? -29.891 -9.367 -7.887 1 35.53 188 CYS B C 1
ATOM 4789 O O . CYS B 1 188 ? -29.891 -10.266 -8.727 1 35.53 188 CYS B O 1
ATOM 4791 N N . CYS B 1 189 ? -28.844 -8.57 -8.125 1 38.16 189 CYS B N 1
ATOM 4792 C CA . CYS B 1 189 ? -27.797 -8.664 -9.133 1 38.16 189 CYS B CA 1
ATOM 4793 C C . CYS B 1 189 ? -26.516 -9.242 -8.523 1 38.16 189 CYS B C 1
ATOM 4795 O O . CYS B 1 189 ? -25.641 -8.492 -8.078 1 38.16 189 CYS B O 1
ATOM 4797 N N . GLY B 1 190 ? -26.422 -10.719 -8.469 1 45.5 190 GLY B N 1
ATOM 4798 C CA . GLY B 1 190 ? -25.203 -11.453 -8.172 1 45.5 190 GLY B CA 1
ATOM 4799 C C . GLY B 1 190 ? -24.469 -10.93 -6.941 1 45.5 190 GLY B C 1
ATOM 4800 O O . GLY B 1 190 ? -24.234 -9.727 -6.816 1 45.5 190 GLY B O 1
ATOM 4801 N N . HIS B 1 191 ? -24.594 -11.641 -5.828 1 52.75 191 HIS B N 1
ATOM 4802 C CA . HIS B 1 191 ? -24.016 -11.266 -4.547 1 52.75 191 HIS B CA 1
ATOM 4803 C C . HIS B 1 191 ? -22.5 -11.438 -4.566 1 52.75 191 HIS B C 1
ATOM 4805 O O . HIS B 1 191 ? -21.984 -12.445 -5.066 1 52.75 191 HIS B O 1
ATOM 4811 N N . VAL B 1 192 ? -21.734 -10.391 -4.594 1 49.94 192 VAL B N 1
ATOM 4812 C CA . VAL B 1 192 ? -20.281 -10.391 -4.457 1 49.94 192 VAL B CA 1
ATOM 4813 C C . VAL B 1 192 ? -19.891 -10.5 -2.98 1 49.94 192 VAL B C 1
ATOM 4815 O O . VAL B 1 192 ? -20.422 -9.773 -2.141 1 49.94 192 VAL B O 1
ATOM 4818 N N . TYR B 1 193 ? -19.234 -11.625 -2.65 1 61.22 193 TYR B N 1
ATOM 4819 C CA . TYR B 1 193 ? -18.688 -11.766 -1.305 1 61.22 193 TYR B CA 1
ATOM 4820 C C . TYR B 1 193 ? -17.219 -12.188 -1.352 1 61.22 193 TYR B C 1
ATOM 4822 O O . TYR B 1 193 ? -16.875 -13.164 -2.014 1 61.22 193 TYR B O 1
ATOM 4830 N N . SER B 1 194 ? -16.422 -11.438 -0.679 1 74 194 SER B N 1
ATOM 4831 C CA . SER B 1 194 ? -14.992 -11.719 -0.562 1 74 194 SER B CA 1
ATOM 4832 C C . SER B 1 194 ? -14.344 -11.867 -1.935 1 74 194 SER B C 1
ATOM 4834 O O . SER B 1 194 ? -14.195 -10.883 -2.666 1 74 194 SER B O 1
ATOM 4836 N N . SER B 1 195 ? -14.211 -13.141 -2.396 1 84.94 195 SER B N 1
ATOM 4837 C CA . SER B 1 195 ? -13.453 -13.359 -3.623 1 84.94 195 SER B CA 1
ATOM 4838 C C . SER B 1 195 ? -14.328 -13.961 -4.715 1 84.94 195 SER B C 1
ATOM 4840 O O . SER B 1 195 ? -13.852 -14.234 -5.82 1 84.94 195 SER B O 1
ATOM 4842 N N . GLY B 1 196 ? -15.656 -14.039 -4.43 1 87.44 196 GLY B N 1
ATOM 4843 C CA . GLY B 1 196 ? -16.484 -14.727 -5.402 1 87.44 196 GLY B CA 1
ATOM 4844 C C . GLY B 1 196 ? -17.828 -14.055 -5.613 1 87.44 196 GLY B C 1
ATOM 4845 O O . GLY B 1 196 ? -18.219 -13.172 -4.844 1 87.44 196 GLY B O 1
ATOM 4846 N N . ARG B 1 197 ? -18.469 -14.398 -6.738 1 88.75 197 ARG B N 1
ATOM 4847 C CA . ARG B 1 197 ? -19.844 -13.992 -7.035 1 88.75 197 ARG B CA 1
ATOM 4848 C C . ARG B 1 197 ? -20.688 -15.188 -7.473 1 88.75 197 ARG B C 1
ATOM 4850 O O . ARG B 1 197 ? -20.156 -16.141 -8.031 1 88.75 197 ARG B O 1
ATOM 4857 N N . THR B 1 198 ? -21.922 -15.117 -7.215 1 90.81 198 THR B N 1
ATOM 4858 C CA . THR B 1 198 ? -22.828 -16.203 -7.594 1 90.81 198 THR B CA 1
ATOM 4859 C C . THR B 1 198 ? -23.578 -15.852 -8.875 1 90.81 198 THR B C 1
ATOM 4861 O O . THR B 1 198 ? -23.891 -14.688 -9.117 1 90.81 198 THR B O 1
ATOM 4864 N N . ALA B 1 199 ? -23.797 -16.859 -9.68 1 92.38 199 ALA B N 1
ATOM 4865 C CA . ALA B 1 199 ? -24.578 -16.75 -10.906 1 92.38 199 ALA B CA 1
ATOM 4866 C C . ALA B 1 199 ? -25.375 -18.031 -11.164 1 92.38 199 ALA B C 1
ATOM 4868 O O . ALA B 1 199 ? -24.797 -19.125 -11.203 1 92.38 199 ALA B O 1
ATOM 4869 N N . ASP B 1 200 ? -26.672 -17.922 -11.367 1 93.5 200 ASP B N 1
ATOM 4870 C CA . ASP B 1 200 ? -27.547 -19.062 -11.578 1 93.5 200 ASP B CA 1
ATOM 4871 C C . ASP B 1 200 ? -28.344 -18.922 -12.867 1 93.5 200 ASP B C 1
ATOM 4873 O O . ASP B 1 200 ? -29.125 -17.984 -13.016 1 93.5 200 ASP B O 1
ATOM 4877 N N . GLY B 1 201 ? -28.172 -19.875 -13.719 1 96.12 201 GLY B N 1
ATOM 4878 C CA . GLY B 1 201 ? -28.797 -19.844 -15.031 1 96.12 201 GLY B CA 1
ATOM 4879 C C . GLY B 1 201 ? -27.922 -19.219 -16.094 1 96.12 201 GLY B C 1
ATOM 4880 O O . GLY B 1 201 ? -27.078 -18.359 -15.789 1 96.12 201 GLY B O 1
ATOM 4881 N N . VAL B 1 202 ? -28.172 -19.656 -17.281 1 97.5 202 VAL B N 1
ATOM 4882 C CA . VAL B 1 202 ? -27.344 -19.234 -18.406 1 97.5 202 VAL B CA 1
ATOM 4883 C C . VAL B 1 202 ? -27.297 -17.719 -18.484 1 97.5 202 VAL B C 1
ATOM 4885 O O . VAL B 1 202 ? -26.219 -17.125 -18.594 1 97.5 202 VAL B O 1
ATOM 4888 N N . PRO B 1 203 ? -28.406 -17 -18.312 1 96.81 203 PRO B N 1
ATOM 4889 C CA . PRO B 1 203 ? -28.344 -15.531 -18.422 1 96.81 203 PRO B CA 1
ATOM 4890 C C . PRO B 1 203 ? -27.453 -14.906 -17.359 1 96.81 203 PRO B C 1
ATOM 4892 O O . PRO B 1 203 ? -26.672 -13.992 -17.656 1 96.81 203 PRO B O 1
ATOM 4895 N N . ALA B 1 204 ? -27.531 -15.398 -16.156 1 95.56 204 ALA B N 1
ATOM 4896 C CA . ALA B 1 204 ? -26.734 -14.844 -15.062 1 95.56 204 ALA B CA 1
ATOM 4897 C C . ALA B 1 204 ? -25.25 -15.133 -15.258 1 95.56 204 ALA B C 1
ATOM 4899 O O . ALA B 1 204 ? -24.406 -14.297 -14.945 1 95.56 204 ALA B O 1
ATOM 4900 N N . VAL B 1 205 ? -24.984 -16.281 -15.711 1 96.88 205 VAL B N 1
ATOM 4901 C CA . VAL B 1 205 ? -23.594 -16.656 -15.961 1 96.88 205 VAL B CA 1
ATOM 4902 C C . VAL B 1 205 ? -23.016 -15.781 -17.078 1 96.88 205 VAL B C 1
ATOM 4904 O O . VAL B 1 205 ? -21.891 -15.289 -16.969 1 96.88 205 VAL B O 1
ATOM 4907 N N . LEU B 1 206 ? -23.828 -15.602 -18.141 1 97 206 LEU B N 1
ATOM 4908 C CA . LEU B 1 206 ? -23.406 -14.711 -19.219 1 97 206 LEU B CA 1
ATOM 4909 C C . LEU B 1 206 ? -23.078 -13.32 -18.688 1 97 206 LEU B C 1
ATOM 4911 O O . LEU B 1 206 ? -22.031 -12.758 -18.984 1 97 206 LEU B O 1
ATOM 4915 N N . LYS B 1 207 ? -23.953 -12.844 -17.906 1 95.5 207 LYS B N 1
ATOM 4916 C CA . LYS B 1 207 ? -23.766 -11.508 -17.344 1 95.5 207 LYS B CA 1
ATOM 4917 C C . LYS B 1 207 ? -22.516 -11.445 -16.484 1 95.5 207 LYS B C 1
ATOM 4919 O O . LYS B 1 207 ? -21.719 -10.508 -16.609 1 95.5 207 LYS B O 1
ATOM 4924 N N . ALA B 1 208 ? -22.328 -12.398 -15.625 1 94.19 208 ALA B N 1
ATOM 4925 C CA . ALA B 1 208 ? -21.188 -12.43 -14.727 1 94.19 208 ALA B CA 1
ATOM 4926 C C . ALA B 1 208 ? -19.875 -12.445 -15.508 1 94.19 208 ALA B C 1
ATOM 4928 O O . ALA B 1 208 ? -18.953 -11.672 -15.211 1 94.19 208 ALA B O 1
ATOM 4929 N N . VAL B 1 209 ? -19.812 -13.266 -16.484 1 97.06 209 VAL B N 1
ATOM 4930 C CA . VAL B 1 209 ? -18.609 -13.391 -17.297 1 97.06 209 VAL B CA 1
ATOM 4931 C C . VAL B 1 209 ? -18.344 -12.078 -18.031 1 97.06 209 VAL B C 1
ATOM 4933 O O . VAL B 1 209 ? -17.219 -11.578 -18.031 1 97.06 209 VAL B O 1
ATOM 4936 N N . ARG B 1 210 ? -19.359 -11.477 -18.641 1 96.56 210 ARG B N 1
ATOM 4937 C CA . ARG B 1 210 ? -19.219 -10.234 -19.391 1 96.56 210 ARG B CA 1
ATOM 4938 C C . ARG B 1 210 ? -18.781 -9.094 -18.469 1 96.56 210 ARG B C 1
ATOM 4940 O O . ARG B 1 210 ? -17.984 -8.234 -18.875 1 96.56 210 ARG B O 1
ATOM 4947 N N . GLU B 1 211 ? -19.297 -9.07 -17.25 1 94.25 211 GLU B N 1
ATOM 4948 C CA . GLU B 1 211 ? -18.906 -8.039 -16.297 1 94.25 211 GLU B CA 1
ATOM 4949 C C . GLU B 1 211 ? -17.438 -8.18 -15.898 1 94.25 211 GLU B C 1
ATOM 4951 O O . GLU B 1 211 ? -16.734 -7.176 -15.773 1 94.25 211 GLU B O 1
ATOM 4956 N N . GLU B 1 212 ? -16.969 -9.438 -15.648 1 95.38 212 GLU B N 1
ATOM 4957 C CA . GLU B 1 212 ? -15.555 -9.641 -15.32 1 95.38 212 GLU B CA 1
ATOM 4958 C C . GLU B 1 212 ? -14.656 -9.234 -16.484 1 95.38 212 GLU B C 1
ATOM 4960 O O . GLU B 1 212 ? -13.617 -8.617 -16.297 1 95.38 212 GLU B O 1
ATOM 4965 N N . ILE B 1 213 ? -15.102 -9.562 -17.688 1 96.5 213 ILE B N 1
ATOM 4966 C CA . ILE B 1 213 ? -14.328 -9.203 -18.875 1 96.5 213 ILE B CA 1
ATOM 4967 C C . ILE B 1 213 ? -14.281 -7.68 -19.016 1 96.5 213 ILE B C 1
ATOM 4969 O O . ILE B 1 213 ? -13.219 -7.105 -19.25 1 96.5 213 ILE B O 1
ATOM 4973 N N . LYS B 1 214 ? -15.414 -7.012 -18.859 1 95.31 214 LYS B N 1
ATOM 4974 C CA . LYS B 1 214 ? -15.484 -5.555 -18.891 1 95.31 214 LYS B CA 1
ATOM 4975 C C . LYS B 1 214 ? -14.555 -4.93 -17.859 1 95.31 214 LYS B C 1
ATOM 4977 O O . LYS B 1 214 ? -13.93 -3.9 -18.125 1 95.31 214 LYS B O 1
ATOM 4982 N N . ALA B 1 215 ? -14.445 -5.594 -16.734 1 94.56 215 ALA B N 1
ATOM 4983 C CA . ALA B 1 215 ? -13.633 -5.09 -15.641 1 94.56 215 ALA B CA 1
ATOM 4984 C C . ALA B 1 215 ? -12.148 -5.383 -15.867 1 94.56 215 ALA B C 1
ATOM 4986 O O . ALA B 1 215 ? -11.297 -4.977 -15.078 1 94.56 215 ALA B O 1
ATOM 4987 N N . GLY B 1 216 ? -11.766 -6.117 -16.891 1 96.38 216 GLY B N 1
ATOM 4988 C CA . GLY B 1 216 ? -10.375 -6.289 -17.281 1 96.38 216 GLY B CA 1
ATOM 4989 C C . GLY B 1 216 ? -9.812 -7.648 -16.906 1 96.38 216 GLY B C 1
ATOM 4990 O O . GLY B 1 216 ? -8.602 -7.809 -16.781 1 96.38 216 GLY B O 1
ATOM 4991 N N . ALA B 1 217 ? -10.664 -8.656 -16.672 1 97.44 217 ALA B N 1
ATOM 4992 C CA . ALA B 1 217 ? -10.188 -10 -16.344 1 97.44 217 ALA B CA 1
ATOM 4993 C C . ALA B 1 217 ? -9.289 -10.562 -17.438 1 97.44 217 ALA B C 1
ATOM 4995 O O . ALA B 1 217 ? -9.57 -10.383 -18.625 1 97.44 217 ALA B O 1
ATOM 4996 N N . ASP B 1 218 ? -8.211 -11.219 -17.031 1 98 218 ASP B N 1
ATOM 4997 C CA . ASP B 1 218 ? -7.273 -11.82 -17.984 1 98 218 ASP B CA 1
ATOM 4998 C C . ASP B 1 218 ? -7.68 -13.25 -18.328 1 98 218 ASP B C 1
ATOM 5000 O O . ASP B 1 218 ? -7.195 -13.82 -19.312 1 98 218 ASP B O 1
ATOM 5004 N N . PHE B 1 219 ? -8.492 -13.852 -17.578 1 98.44 219 PHE B N 1
ATOM 5005 C CA . PHE B 1 219 ? -9.125 -15.164 -17.703 1 98.44 219 PHE B CA 1
ATOM 5006 C C . PHE B 1 219 ? -10.336 -15.273 -16.797 1 98.44 219 PHE B C 1
ATOM 5008 O O . PHE B 1 219 ? -10.672 -14.32 -16.078 1 98.44 219 PHE B O 1
ATOM 5015 N N . ILE B 1 220 ? -11.109 -16.422 -16.875 1 98.25 220 ILE B N 1
ATOM 5016 C CA . ILE B 1 220 ? -12.305 -16.594 -16.062 1 98.25 220 ILE B CA 1
ATOM 5017 C C . ILE B 1 220 ? -12.172 -17.844 -15.203 1 98.25 220 ILE B C 1
ATOM 5019 O O . ILE B 1 220 ? -11.711 -18.891 -15.68 1 98.25 220 ILE B O 1
ATOM 5023 N N . LYS B 1 221 ? -12.5 -17.719 -13.922 1 98.06 221 LYS B N 1
ATOM 5024 C CA . LYS B 1 221 ? -12.461 -18.859 -13.016 1 98.06 221 LYS B CA 1
ATOM 5025 C C . LYS B 1 221 ? -13.867 -19.312 -12.641 1 98.06 221 LYS B C 1
ATOM 5027 O O . LYS B 1 221 ? -14.68 -18.516 -12.188 1 98.06 221 LYS B O 1
ATOM 5032 N N . LEU B 1 222 ? -14.141 -20.594 -12.828 1 97.44 222 LEU B N 1
ATOM 5033 C CA . LEU B 1 222 ? -15.406 -21.219 -12.461 1 97.44 222 LEU B CA 1
ATOM 5034 C C . LEU B 1 222 ? -15.211 -22.219 -11.328 1 97.44 222 LEU B C 1
ATOM 5036 O O . LEU B 1 222 ? -14.227 -22.969 -11.312 1 97.44 222 LEU B O 1
ATOM 5040 N N . MET B 1 223 ? -16.141 -22.219 -10.461 1 94.69 223 MET B N 1
ATOM 5041 C CA . MET B 1 223 ? -16.156 -23.25 -9.422 1 94.69 223 MET B CA 1
ATOM 5042 C C . MET B 1 223 ? -17.047 -24.422 -9.836 1 94.69 223 MET B C 1
ATOM 5044 O O . MET B 1 223 ? -18.266 -24.375 -9.656 1 94.69 223 MET B O 1
ATOM 5048 N N . ILE B 1 224 ? -16.391 -25.5 -10.227 1 94.38 224 ILE B N 1
ATOM 5049 C CA . ILE B 1 224 ? -17.156 -26.594 -10.828 1 94.38 224 I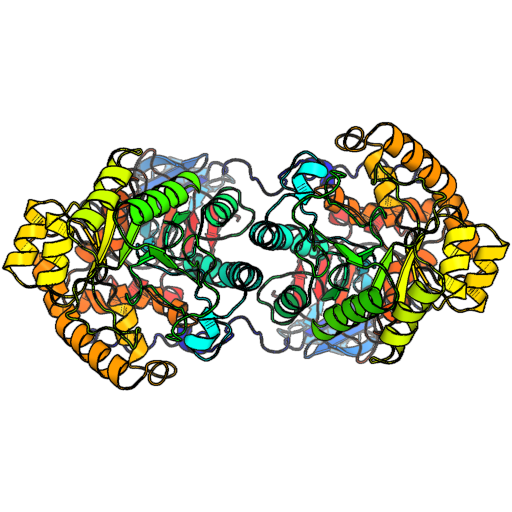LE B CA 1
ATOM 5050 C C . ILE B 1 224 ? -17.219 -27.766 -9.859 1 94.38 224 ILE B C 1
ATOM 5052 O O . ILE B 1 224 ? -18.156 -28.578 -9.906 1 94.38 224 ILE B O 1
ATOM 5056 N N . GLY B 1 225 ? -16.266 -27.891 -9.039 1 88.5 225 GLY B N 1
ATOM 5057 C CA . GLY B 1 225 ? -16.25 -28.953 -8.047 1 88.5 225 GLY B CA 1
ATOM 5058 C C . GLY B 1 225 ? -16.375 -28.438 -6.625 1 88.5 225 GLY B C 1
ATOM 5059 O O . GLY B 1 225 ? -16.266 -27.234 -6.379 1 88.5 225 GLY B O 1
ATOM 5060 N N . GLY B 1 226 ? -16.656 -29.422 -5.746 1 79.88 226 GLY B N 1
ATOM 5061 C CA . GLY B 1 226 ? -16.641 -29.078 -4.336 1 79.88 226 GLY B CA 1
ATOM 5062 C C . GLY B 1 226 ? -15.25 -28.812 -3.793 1 79.88 226 GLY B C 1
ATOM 5063 O O . GLY B 1 226 ? -14.258 -29.016 -4.496 1 79.88 226 GLY B O 1
ATOM 5064 N N . GLY B 1 227 ? -15.227 -28.219 -2.549 1 77.56 227 GLY B N 1
ATOM 5065 C CA . GLY B 1 227 ? -13.922 -27.812 -2.061 1 77.56 227 GLY B CA 1
ATOM 5066 C C . GLY B 1 227 ? -13.625 -28.312 -0.66 1 77.56 227 GLY B C 1
ATOM 5067 O O . GLY B 1 227 ? -14.5 -28.859 0.012 1 77.56 227 GLY B O 1
ATOM 5068 N N . VAL B 1 228 ? -12.398 -28.234 -0.294 1 74.12 228 VAL B N 1
ATOM 5069 C CA . VAL B 1 228 ? -11.875 -28.625 1.008 1 74.12 228 VAL B CA 1
ATOM 5070 C C . VAL B 1 228 ? -12.336 -27.641 2.076 1 74.12 228 VAL B C 1
ATOM 5072 O O . VAL B 1 228 ? -12.789 -28.047 3.152 1 74.12 228 VAL B O 1
ATOM 5075 N N . ALA B 1 229 ? -12.398 -26.391 1.719 1 68.88 229 ALA B N 1
ATOM 5076 C CA . ALA B 1 229 ? -12.617 -25.344 2.715 1 68.88 229 ALA B CA 1
ATOM 5077 C C . ALA B 1 229 ? -14.102 -25.031 2.859 1 68.88 229 ALA B C 1
ATOM 5079 O O . ALA B 1 229 ? -14.516 -24.375 3.826 1 68.88 229 ALA B O 1
ATOM 5080 N N . SER B 1 230 ? -14.945 -25.453 1.942 1 69.06 230 SER B N 1
ATOM 5081 C CA . SER B 1 230 ? -16.359 -25.125 2.01 1 69.06 230 SER B CA 1
ATOM 5082 C C . SER B 1 230 ? -17.125 -26.172 2.814 1 69.06 230 SER B C 1
ATOM 5084 O O . SER B 1 230 ? -17 -27.375 2.562 1 69.06 230 SER B O 1
ATOM 5086 N N . PRO B 1 231 ? -17.922 -25.656 3.613 1 63.09 231 PRO B N 1
ATOM 5087 C CA . PRO B 1 231 ? -18.609 -26.594 4.504 1 63.09 231 PRO B CA 1
ATOM 5088 C C . PRO B 1 231 ? -19.812 -27.266 3.836 1 63.09 231 PRO B C 1
ATOM 5090 O O . PRO B 1 231 ? -20.281 -28.312 4.301 1 63.09 231 PRO B O 1
ATOM 5093 N N . TYR B 1 232 ? -20.234 -26.75 2.701 1 64.31 232 TYR B N 1
ATOM 5094 C CA . TYR B 1 232 ? -21.578 -27.172 2.283 1 64.31 232 TYR B CA 1
ATOM 5095 C C . TYR B 1 232 ? -21.516 -28.125 1.103 1 64.31 232 TYR B C 1
ATOM 5097 O O . TYR B 1 232 ? -22.531 -28.641 0.656 1 64.31 232 TYR B O 1
ATOM 5105 N N . ASP B 1 233 ? -20.312 -28.297 0.626 1 72.94 233 ASP B N 1
ATOM 5106 C CA . ASP B 1 233 ? -20.266 -29.156 -0.551 1 72.94 233 ASP B CA 1
ATOM 5107 C C . ASP B 1 233 ? -19.234 -30.266 -0.369 1 72.94 233 ASP B C 1
ATOM 5109 O O . ASP B 1 233 ? -18.203 -30.078 0.278 1 72.94 233 ASP B O 1
ATOM 5113 N N . SER B 1 234 ? -19.656 -31.375 -0.901 1 77.81 234 SER B N 1
ATOM 5114 C CA . SER B 1 234 ? -18.734 -32.5 -0.924 1 77.81 234 SER B CA 1
ATOM 5115 C C . SER B 1 234 ? -17.703 -32.375 -2.035 1 77.81 234 SER B C 1
ATOM 5117 O O . SER B 1 234 ? -17.969 -31.719 -3.051 1 77.81 234 SER B O 1
ATOM 5119 N N . ILE B 1 235 ? -16.594 -32.906 -1.861 1 80.06 235 ILE B N 1
ATOM 5120 C CA . ILE B 1 235 ? -15.523 -32.906 -2.855 1 80.06 235 ILE B CA 1
ATOM 5121 C C . ILE B 1 235 ? -16.031 -33.5 -4.164 1 80.06 235 ILE B C 1
ATOM 5123 O O . ILE B 1 235 ? -15.602 -33.094 -5.25 1 80.06 235 ILE B O 1
ATOM 5127 N N . GLU B 1 236 ? -17.094 -34.344 -4.164 1 83.44 236 GLU B N 1
ATOM 5128 C CA . GLU B 1 236 ? -17.578 -35.094 -5.316 1 83.44 236 GLU B CA 1
ATOM 5129 C C . GLU B 1 236 ? -18.656 -34.312 -6.07 1 83.44 236 GLU B C 1
ATOM 5131 O O . GLU B 1 236 ? -19.062 -34.719 -7.16 1 83.44 236 GLU B O 1
ATOM 5136 N N . SER B 1 237 ? -18.953 -33.25 -5.531 1 84.81 237 SER B N 1
ATOM 5137 C CA . SER B 1 237 ? -20.016 -32.469 -6.16 1 84.81 237 SER B CA 1
ATOM 5138 C C . SER B 1 237 ? -19.578 -31.953 -7.523 1 84.81 237 SER B C 1
ATOM 5140 O O . SER B 1 237 ? -18.406 -31.625 -7.727 1 84.81 237 SER B O 1
ATOM 5142 N N . ILE B 1 238 ? -20.469 -32 -8.484 1 90.94 238 ILE B N 1
ATOM 5143 C CA . ILE B 1 238 ? -20.328 -31.328 -9.766 1 90.94 238 ILE B CA 1
ATOM 5144 C C . ILE B 1 238 ? -21.297 -30.156 -9.828 1 90.94 238 ILE B C 1
ATOM 5146 O O . ILE B 1 238 ? -22.5 -30.312 -9.625 1 90.94 238 ILE B O 1
ATOM 5150 N N . GLN B 1 239 ? -20.719 -29.094 -10.078 1 90.88 239 GLN B N 1
ATOM 5151 C CA . GLN B 1 239 ? -21.5 -27.859 -9.969 1 90.88 239 GLN B CA 1
ATOM 5152 C C . GLN B 1 239 ? -21.688 -27.203 -11.336 1 90.88 239 GLN B C 1
ATOM 5154 O O . GLN B 1 239 ? -20.859 -27.375 -12.234 1 90.88 239 GLN B O 1
ATOM 5159 N N . PHE B 1 240 ? -22.828 -26.422 -11.516 1 94.75 240 PHE B N 1
ATOM 5160 C CA . PHE B 1 240 ? -23.266 -25.781 -12.75 1 94.75 240 PHE B CA 1
ATOM 5161 C C . PHE B 1 240 ? -23.828 -26.812 -13.719 1 94.75 240 PHE B C 1
ATOM 5163 O O . PHE B 1 240 ? -23.469 -27.984 -13.664 1 94.75 240 PHE B O 1
ATOM 5170 N N . THR B 1 241 ? -24.734 -26.438 -14.547 1 96.75 241 THR B N 1
ATOM 5171 C CA . THR B 1 241 ? -25.156 -27.266 -15.664 1 96.75 241 THR B CA 1
ATOM 5172 C C . THR B 1 241 ? -24.188 -27.156 -16.844 1 96.75 241 THR B C 1
ATOM 5174 O O . THR B 1 241 ? -23.438 -26.188 -16.922 1 96.75 241 THR B O 1
ATOM 5177 N N . PRO B 1 242 ? -24.219 -28.203 -17.688 1 97.94 242 PRO B N 1
ATOM 5178 C CA . PRO B 1 242 ? -23.359 -28.094 -18.875 1 97.94 242 PRO B CA 1
ATOM 5179 C C . PRO B 1 242 ? -23.609 -26.812 -19.672 1 97.94 242 PRO B C 1
ATOM 5181 O O . PRO B 1 242 ? -22.656 -26.203 -20.188 1 97.94 242 PRO B O 1
ATOM 5184 N N . GLU B 1 243 ? -24.859 -26.406 -19.734 1 98.31 243 GLU B N 1
ATOM 5185 C CA . GLU B 1 243 ? -25.203 -25.188 -20.469 1 98.31 243 GLU B CA 1
ATOM 5186 C C . GLU B 1 243 ? -24.594 -23.953 -19.828 1 98.31 243 GLU B C 1
ATOM 5188 O O . GLU B 1 243 ? -24.141 -23.047 -20.531 1 98.31 243 GLU B O 1
ATOM 5193 N N . GLU B 1 244 ? -24.609 -23.922 -18.547 1 98.19 244 GLU B N 1
ATOM 5194 C CA . GLU B 1 244 ? -24 -22.797 -17.828 1 98.19 244 GLU B CA 1
ATOM 5195 C C . GLU B 1 244 ? -22.5 -22.734 -18.047 1 98.19 244 GLU B C 1
ATOM 5197 O O . GLU B 1 244 ? -21.938 -21.672 -18.297 1 98.19 244 GLU B O 1
ATOM 5202 N N . VAL B 1 245 ? -21.844 -23.891 -17.984 1 98.44 245 VAL B N 1
ATOM 5203 C CA . VAL B 1 245 ? -20.391 -23.938 -18.188 1 98.44 245 VAL B CA 1
ATOM 5204 C C . VAL B 1 245 ? -20.062 -23.5 -19.609 1 98.44 245 VAL B C 1
ATOM 5206 O O . VAL B 1 245 ? -19.172 -22.688 -19.828 1 98.44 245 VAL B O 1
ATOM 5209 N N . ARG B 1 246 ? -20.812 -23.969 -20.578 1 98.62 246 ARG B N 1
ATOM 5210 C CA . ARG B 1 246 ? -20.562 -23.609 -21.984 1 98.62 246 ARG B CA 1
ATOM 5211 C C . ARG B 1 246 ? -20.828 -22.141 -22.219 1 98.62 246 ARG B C 1
ATOM 5213 O O . ARG B 1 246 ? -20.172 -21.5 -23.047 1 98.62 246 ARG B O 1
ATOM 5220 N N . ALA B 1 247 ? -21.844 -21.641 -21.516 1 98.38 247 ALA B N 1
ATOM 5221 C CA . ALA B 1 247 ? -22.094 -20.203 -21.609 1 98.38 247 ALA B CA 1
ATOM 5222 C C . ALA B 1 247 ? -20.875 -19.391 -21.188 1 98.38 247 ALA B C 1
ATOM 5224 O O . ALA B 1 247 ? -20.516 -18.422 -21.859 1 98.38 247 ALA B O 1
ATOM 5225 N N . ALA B 1 248 ? -20.266 -19.797 -20.125 1 98.56 248 ALA B N 1
ATOM 5226 C CA . ALA B 1 248 ? -19.078 -19.094 -19.625 1 98.56 248 ALA B CA 1
ATOM 5227 C C . ALA B 1 248 ? -17.922 -19.25 -20.594 1 98.56 248 ALA B C 1
ATOM 5229 O O . ALA B 1 248 ? -17.297 -18.266 -21 1 98.56 248 ALA B O 1
ATOM 5230 N N . THR B 1 249 ? -17.625 -20.469 -21.047 1 98.62 249 THR B N 1
ATOM 5231 C CA . THR B 1 249 ? -16.438 -20.75 -21.828 1 98.62 249 THR B CA 1
ATOM 5232 C C . THR B 1 249 ? -16.547 -20.156 -23.219 1 98.62 249 THR B C 1
ATOM 5234 O O . THR B 1 249 ? -15.578 -19.578 -23.734 1 98.62 249 THR B O 1
ATOM 5237 N N . SER B 1 250 ? -17.719 -20.234 -23.812 1 98.25 250 SER B N 1
ATOM 5238 C CA . SER B 1 250 ? -17.891 -19.672 -25.156 1 98.25 250 SER B CA 1
ATOM 5239 C C . SER B 1 250 ? -17.812 -18.156 -25.125 1 98.25 250 SER B C 1
ATOM 5241 O O . SER B 1 250 ? -17.219 -17.531 -26.016 1 98.25 250 SER B O 1
ATOM 5243 N N . THR B 1 251 ? -18.438 -17.625 -24.125 1 97.88 251 THR B N 1
ATOM 5244 C CA . THR B 1 251 ? -18.422 -16.172 -24 1 97.88 251 THR B CA 1
ATOM 5245 C C . THR B 1 251 ? -16.984 -15.664 -23.797 1 97.88 251 THR B C 1
ATOM 5247 O O . THR B 1 251 ? -16.562 -14.719 -24.453 1 97.88 251 THR B O 1
ATOM 5250 N N . ALA B 1 252 ? -16.25 -16.266 -22.906 1 97.69 252 ALA B N 1
ATOM 5251 C CA . ALA B 1 252 ? -14.859 -15.883 -22.641 1 97.69 252 ALA B CA 1
ATOM 5252 C C . ALA B 1 252 ? -14.016 -16.016 -23.906 1 97.69 252 ALA B C 1
ATOM 5254 O O . ALA B 1 252 ? -13.273 -15.102 -24.266 1 97.69 252 ALA B O 1
ATOM 5255 N N . TRP B 1 253 ? -14.18 -17.078 -24.594 1 96.88 253 TRP B N 1
ATOM 5256 C CA . TRP B 1 253 ? -13.391 -17.344 -25.797 1 96.88 253 TRP B CA 1
ATOM 5257 C C . TRP B 1 253 ? -13.711 -16.344 -26.891 1 96.88 253 TRP B C 1
ATOM 5259 O O . TRP B 1 253 ? -12.805 -15.828 -27.562 1 96.88 253 TRP B O 1
ATOM 5269 N N . ASN B 1 254 ? -14.953 -16.078 -27.062 1 96.38 254 ASN B N 1
ATOM 5270 C CA . ASN B 1 254 ? -15.391 -15.141 -28.094 1 96.38 254 ASN B CA 1
ATOM 5271 C C . ASN B 1 254 ? -14.977 -13.711 -27.766 1 96.38 254 ASN B C 1
ATOM 5273 O O . ASN B 1 254 ? -14.992 -12.844 -28.641 1 96.38 254 ASN B O 1
ATOM 5277 N N . SER B 1 255 ? -14.727 -13.516 -26.453 1 93.88 255 SER B N 1
ATOM 5278 C CA . SER B 1 255 ? -14.344 -12.188 -26 1 93.88 255 SER B CA 1
ATOM 5279 C C . SER B 1 255 ? -12.828 -12.055 -25.906 1 93.88 255 SER B C 1
ATOM 5281 O O . SER B 1 255 ? -12.297 -11.664 -24.859 1 93.88 255 SER B O 1
ATOM 5283 N N . GLY B 1 256 ? -12.055 -12.406 -26.922 1 93.06 256 GLY B N 1
ATOM 5284 C CA . GLY B 1 256 ? -10.617 -12.195 -26.938 1 93.06 256 GLY B CA 1
ATOM 5285 C C . GLY B 1 256 ? -9.828 -13.461 -26.656 1 93.06 256 GLY B C 1
ATOM 5286 O O . GLY B 1 256 ? -8.727 -13.391 -26.109 1 93.06 256 GLY B O 1
ATOM 5287 N N . ARG B 1 257 ? -10.469 -14.625 -26.797 1 95 257 ARG B N 1
ATOM 5288 C CA . ARG B 1 257 ? -9.828 -15.93 -26.625 1 95 257 ARG B CA 1
ATOM 5289 C C . ARG B 1 257 ? -9.336 -16.125 -25.203 1 95 257 ARG B C 1
ATOM 5291 O O . ARG B 1 257 ? -8.227 -16.609 -24.984 1 95 257 ARG B O 1
ATOM 5298 N N . LEU B 1 258 ? -10.125 -15.609 -24.281 1 97.19 258 LEU B N 1
ATOM 5299 C CA . LEU B 1 258 ? -9.82 -15.852 -22.875 1 97.19 258 LEU B CA 1
ATOM 5300 C C . LEU B 1 258 ? -10.164 -17.297 -22.5 1 97.19 258 LEU B C 1
ATOM 5302 O O . LEU B 1 258 ? -11.164 -17.844 -22.953 1 97.19 258 LEU B O 1
ATOM 5306 N N . ILE B 1 259 ? -9.344 -17.828 -21.688 1 97.31 259 ILE B N 1
ATOM 5307 C CA . ILE B 1 259 ? -9.617 -19.188 -21.266 1 97.31 259 ILE B CA 1
ATOM 5308 C C . ILE B 1 259 ? -10.383 -19.172 -19.938 1 97.31 259 ILE B C 1
ATOM 5310 O O . ILE B 1 259 ? -10.258 -18.234 -19.156 1 97.31 259 ILE B O 1
ATOM 5314 N N . CYS B 1 260 ? -11.18 -20.219 -19.766 1 98.5 260 CYS B N 1
ATOM 5315 C CA . CYS B 1 260 ? -11.781 -20.5 -18.469 1 98.5 260 CYS B CA 1
ATOM 5316 C C . CYS B 1 260 ? -11.023 -21.609 -17.734 1 98.5 260 CYS B C 1
ATOM 5318 O O . CYS B 1 260 ? -10.594 -22.578 -18.359 1 98.5 260 CYS B O 1
ATOM 5320 N N . THR B 1 261 ? -10.773 -21.375 -16.484 1 98.69 261 THR B N 1
ATOM 5321 C CA . THR B 1 261 ? -10.219 -22.422 -15.625 1 98.69 261 THR B CA 1
ATOM 5322 C C . THR B 1 261 ? -11.234 -22.844 -14.57 1 98.69 261 THR B C 1
ATOM 5324 O O . THR B 1 261 ? -12.164 -22.078 -14.258 1 98.69 261 THR B O 1
ATOM 5327 N N . ALA B 1 262 ? -11.109 -24.094 -14.078 1 98.19 262 ALA B N 1
ATOM 5328 C CA . ALA B 1 262 ? -12.125 -24.625 -13.172 1 98.19 262 ALA B CA 1
ATOM 5329 C C . ALA B 1 262 ? -11.484 -25.203 -11.906 1 98.19 262 ALA B C 1
ATOM 5331 O O . ALA B 1 262 ? -10.445 -25.875 -11.977 1 98.19 262 ALA B O 1
ATOM 5332 N N . HIS B 1 263 ? -12.062 -24.844 -10.797 1 96.69 263 HIS B N 1
ATOM 5333 C CA . HIS B 1 263 ? -11.836 -25.594 -9.578 1 96.69 263 HIS B CA 1
ATOM 5334 C C . HIS B 1 263 ? -12.453 -26.984 -9.68 1 96.69 263 HIS B C 1
ATOM 5336 O O . HIS B 1 263 ? -13.672 -27.141 -9.766 1 96.69 263 HIS B O 1
ATOM 5342 N N . ALA B 1 264 ? -11.641 -28.047 -9.648 1 95.75 264 ALA B N 1
ATOM 5343 C CA . ALA B 1 264 ? -12.109 -29.422 -9.781 1 95.75 264 ALA B CA 1
ATOM 5344 C C . ALA B 1 264 ? -11.07 -30.406 -9.242 1 95.75 264 ALA B C 1
ATOM 5346 O O . ALA B 1 264 ? -9.898 -30.344 -9.625 1 95.75 264 ALA B O 1
ATOM 5347 N N . TYR B 1 265 ? -11.547 -31.422 -8.43 1 94.25 265 TYR B N 1
ATOM 5348 C CA . TYR B 1 265 ? -10.641 -32.406 -7.832 1 94.25 265 TYR B CA 1
ATOM 5349 C C . TYR B 1 265 ? -10.781 -33.75 -8.508 1 94.25 265 TYR B C 1
ATOM 5351 O O . TYR B 1 265 ? -9.781 -34.406 -8.82 1 94.25 265 TYR B O 1
ATOM 5359 N N . THR B 1 266 ? -12.016 -34.156 -8.742 1 94.69 266 THR B N 1
ATOM 5360 C CA . THR B 1 266 ? -12.312 -35.531 -9.109 1 94.69 266 THR B CA 1
ATOM 5361 C C . THR B 1 266 ? -12.312 -35.719 -10.625 1 94.69 266 THR B C 1
ATOM 5363 O O . THR B 1 266 ? -12.586 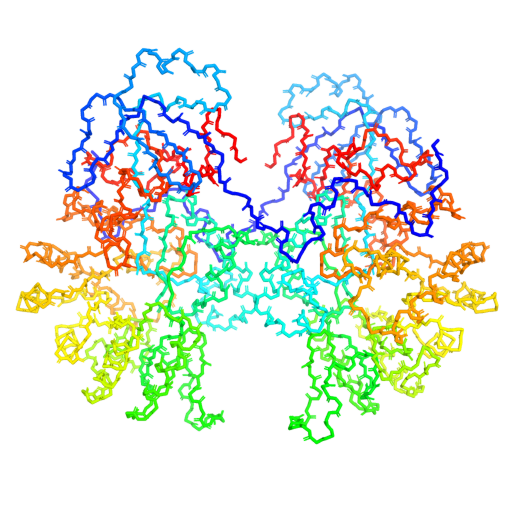-34.75 -11.367 1 94.69 266 THR B O 1
ATOM 5366 N N . PRO B 1 267 ? -12.086 -36.938 -11.031 1 97.06 267 PRO B N 1
ATOM 5367 C CA . PRO B 1 267 ? -12.156 -37.188 -12.469 1 97.06 267 PRO B CA 1
ATOM 5368 C C . PRO B 1 267 ? -13.477 -36.75 -13.086 1 97.06 267 PRO B C 1
ATOM 5370 O O . PRO B 1 267 ? -13.492 -36.156 -14.164 1 97.06 267 PRO B O 1
ATOM 5373 N N . ASP B 1 268 ? -14.594 -37 -12.414 1 96.75 268 ASP B N 1
ATOM 5374 C CA . ASP B 1 268 ? -15.898 -36.625 -12.945 1 96.75 268 ASP B CA 1
ATOM 5375 C C . ASP B 1 268 ? -16 -35.094 -13.125 1 96.75 268 ASP B C 1
ATOM 5377 O O . ASP B 1 268 ? -16.453 -34.625 -14.172 1 96.75 268 ASP B O 1
ATOM 5381 N N . ALA B 1 269 ? -15.609 -34.375 -12.117 1 96.12 269 ALA B N 1
ATOM 5382 C CA . ALA B 1 269 ? -15.664 -3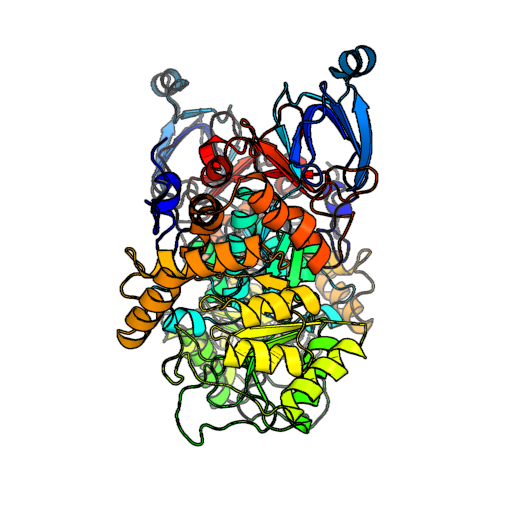2.906 -12.188 1 96.12 269 ALA B CA 1
ATOM 5383 C C . ALA B 1 269 ? -14.719 -32.375 -13.258 1 96.12 269 ALA B C 1
ATOM 5385 O O . ALA B 1 269 ? -15.062 -31.453 -13.992 1 96.12 269 ALA B O 1
ATOM 5386 N N . ILE B 1 270 ? -13.516 -32.938 -13.367 1 98.12 270 ILE B N 1
ATOM 5387 C CA . ILE B 1 270 ? -12.523 -32.5 -14.344 1 98.12 270 ILE B CA 1
ATOM 5388 C C . ILE B 1 270 ? -13.055 -32.75 -15.758 1 98.12 270 ILE B C 1
ATOM 5390 O O . ILE B 1 270 ? -13.031 -31.828 -16.594 1 98.12 270 ILE B O 1
ATOM 5394 N N . ARG B 1 271 ? -13.57 -33.938 -15.984 1 98.19 271 ARG B N 1
ATOM 5395 C CA . ARG B 1 271 ? -14.086 -34.281 -17.312 1 98.19 271 ARG B CA 1
ATOM 5396 C C . ARG B 1 271 ? -15.281 -33.406 -17.672 1 98.19 271 ARG B C 1
ATOM 5398 O O . ARG B 1 271 ? -15.406 -32.969 -18.812 1 98.19 271 ARG B O 1
ATOM 5405 N N . TYR B 1 272 ? -16.141 -33.219 -16.672 1 97.62 272 TYR B N 1
ATOM 5406 C CA . TYR B 1 272 ? -17.297 -32.375 -16.844 1 97.62 272 TYR B CA 1
ATOM 5407 C C . TYR B 1 272 ? -16.875 -30.984 -17.328 1 97.62 272 TYR B C 1
ATOM 5409 O O . TYR B 1 272 ? -17.438 -30.453 -18.281 1 97.62 272 TYR B O 1
ATOM 5417 N N . ALA B 1 273 ? -15.891 -30.406 -16.688 1 98.44 273 ALA B N 1
ATOM 5418 C CA . ALA B 1 273 ? -15.375 -29.078 -17.031 1 98.44 273 ALA B CA 1
ATOM 5419 C C . ALA B 1 273 ? -14.766 -29.078 -18.422 1 98.44 273 ALA B C 1
ATOM 5421 O O . ALA B 1 273 ? -15.117 -28.234 -19.266 1 98.44 273 ALA B O 1
ATOM 5422 N N . VAL B 1 274 ? -13.93 -30.016 -18.75 1 98.56 274 VAL B N 1
ATOM 5423 C CA . VAL B 1 274 ? -13.172 -30.078 -19.984 1 98.56 274 VAL B CA 1
ATOM 5424 C C . VAL B 1 274 ? -14.125 -30.328 -21.156 1 98.56 274 VAL B C 1
ATOM 5426 O O . VAL B 1 274 ? -14.016 -29.672 -22.203 1 98.56 274 VAL B O 1
ATOM 5429 N N . ASP B 1 275 ? -15.086 -31.188 -20.953 1 98.19 275 ASP B N 1
ATOM 5430 C CA . ASP B 1 275 ? -16.047 -31.516 -22 1 98.19 275 ASP B CA 1
ATOM 5431 C C . ASP B 1 275 ? -16.906 -30.297 -22.359 1 98.19 275 ASP B C 1
ATOM 5433 O O . ASP B 1 275 ? -17.5 -30.25 -23.438 1 98.19 275 ASP B O 1
ATOM 5437 N N . ASN B 1 276 ? -16.953 -29.406 -21.422 1 98.5 276 ASN B N 1
ATOM 5438 C CA . ASN B 1 276 ? -17.781 -28.234 -21.656 1 98.5 276 ASN B CA 1
ATOM 5439 C C . ASN B 1 276 ? -16.922 -27 -21.906 1 98.5 276 ASN B C 1
ATOM 5441 O O . ASN B 1 276 ? -17.391 -25.875 -21.703 1 98.5 276 ASN B O 1
ATOM 5445 N N . GLY B 1 277 ? -15.641 -27.109 -22.266 1 98.31 277 GLY B N 1
ATOM 5446 C CA . GLY B 1 277 ? -14.883 -26.031 -22.891 1 98.31 277 GLY B CA 1
ATOM 5447 C C . GLY B 1 277 ? -13.82 -25.453 -21.969 1 98.31 277 GLY B C 1
ATOM 5448 O O . GLY B 1 277 ? -13.078 -24.547 -22.375 1 98.31 277 GLY B O 1
ATOM 5449 N N . VAL B 1 278 ? -13.688 -25.922 -20.766 1 98.56 278 VAL B N 1
ATOM 5450 C CA . VAL B 1 278 ? -12.68 -25.422 -19.844 1 98.56 278 VAL B CA 1
ATOM 5451 C C . VAL B 1 278 ? -11.289 -25.828 -20.312 1 98.56 278 VAL B C 1
ATOM 5453 O O . VAL B 1 278 ? -11.086 -26.953 -20.766 1 98.56 278 VAL B O 1
ATOM 5456 N N . LYS B 1 279 ? -10.328 -24.922 -20.109 1 98.56 279 LYS B N 1
ATOM 5457 C CA . LYS B 1 279 ? -8.992 -25.188 -20.641 1 98.56 279 LYS B CA 1
ATOM 5458 C C . LYS B 1 279 ? -7.953 -25.25 -19.531 1 98.56 279 LYS B C 1
ATOM 5460 O O . LYS B 1 279 ? -6.777 -25.516 -19.781 1 98.56 279 LYS B O 1
ATOM 5465 N N . GLY B 1 280 ? -8.305 -25 -18.344 1 98.62 280 GLY B N 1
ATOM 5466 C CA . GLY B 1 280 ? -7.438 -25.125 -17.188 1 98.62 280 GLY B CA 1
ATOM 5467 C C . GLY B 1 280 ? -8.125 -25.781 -16 1 98.62 280 GLY B C 1
ATOM 5468 O O . GLY B 1 280 ? -9.305 -25.531 -15.742 1 98.62 280 GLY B O 1
ATOM 5469 N N . ILE B 1 281 ? -7.441 -26.609 -15.328 1 98.75 281 ILE B N 1
ATOM 5470 C CA . ILE B 1 281 ? -7.938 -27.266 -14.125 1 98.75 281 ILE B CA 1
ATOM 5471 C C . ILE B 1 281 ? -7.07 -26.891 -12.93 1 98.75 281 ILE B C 1
ATOM 5473 O O . ILE B 1 281 ? -5.848 -27.062 -12.961 1 98.75 281 ILE B O 1
ATOM 5477 N N . GLU B 1 282 ? -7.672 -26.328 -11.93 1 98.19 282 GLU B N 1
ATOM 5478 C CA . GLU B 1 282 ? -7.031 -26.062 -10.648 1 98.19 282 GLU B CA 1
ATOM 5479 C C . GLU B 1 282 ? -7.211 -27.234 -9.688 1 98.19 282 GLU B C 1
ATOM 5481 O O . GLU B 1 282 ? -8.297 -27.797 -9.586 1 98.19 282 GLU B O 1
ATOM 5486 N N . HIS B 1 283 ? -6.113 -27.609 -8.953 1 96.88 283 HIS B N 1
ATOM 5487 C CA . HIS B 1 283 ? -6.031 -28.719 -8.008 1 96.88 283 HIS B CA 1
ATOM 5488 C C . HIS B 1 283 ? -5.926 -30.047 -8.734 1 96.88 283 HIS B C 1
ATOM 5490 O O . HIS B 1 283 ? -4.828 -30.469 -9.109 1 96.88 283 HIS B O 1
ATOM 5496 N N . GLY B 1 284 ? -7.055 -30.625 -9.203 1 96.5 284 GLY B N 1
ATOM 5497 C CA . GLY B 1 284 ? -7 -31.875 -9.93 1 96.5 284 GLY B CA 1
ATOM 5498 C C . GLY B 1 284 ? -6.309 -33 -9.156 1 96.5 284 GLY B C 1
ATOM 5499 O O . GLY B 1 284 ? -5.684 -33.875 -9.75 1 96.5 284 GLY B O 1
ATOM 5500 N N . ASN B 1 285 ? -6.355 -33.094 -7.895 1 95.38 285 ASN B N 1
ATOM 5501 C CA . ASN B 1 285 ? -5.5 -33.906 -7.047 1 95.38 285 ASN B CA 1
ATOM 5502 C C . ASN B 1 285 ? -5.98 -35.344 -7 1 95.38 285 ASN B C 1
ATOM 5504 O O . ASN B 1 285 ? -5.297 -36.219 -6.453 1 95.38 285 ASN B O 1
ATOM 5508 N N . LEU B 1 286 ? -7.148 -35.688 -7.586 1 95.75 286 LEU B N 1
ATOM 5509 C CA . LEU B 1 286 ? -7.641 -37.062 -7.625 1 95.75 286 LEU B CA 1
ATOM 5510 C C . LEU B 1 286 ? -7.648 -37.594 -9.055 1 95.75 286 LEU B C 1
ATOM 5512 O O . LEU B 1 286 ? -8.461 -38.438 -9.391 1 95.75 286 LEU B O 1
ATOM 5516 N N . LEU B 1 287 ? -6.781 -37.094 -9.852 1 97.12 287 LEU B N 1
ATOM 5517 C CA . LEU B 1 287 ? -6.641 -37.406 -11.273 1 97.12 287 LEU B CA 1
ATOM 5518 C C . LEU B 1 287 ? -6.414 -38.906 -11.477 1 97.12 287 LEU B C 1
ATOM 5520 O O . LEU B 1 287 ? -5.637 -39.531 -10.75 1 97.12 287 LEU B O 1
ATOM 5524 N N . ASP B 1 288 ? -7.148 -39.5 -12.406 1 97.62 288 ASP B N 1
ATOM 5525 C CA . ASP B 1 288 ? -6.891 -40.875 -12.836 1 97.62 288 ASP B CA 1
ATOM 5526 C C . ASP B 1 288 ? -6.332 -40.906 -14.258 1 97.62 288 ASP B C 1
ATOM 5528 O O . ASP B 1 288 ? -6.246 -39.875 -14.922 1 97.62 288 ASP B O 1
ATOM 5532 N N . GLU B 1 289 ? -5.934 -42.031 -14.68 1 98.19 289 GLU B N 1
ATOM 5533 C CA . GLU B 1 289 ? -5.188 -42.156 -15.93 1 98.19 289 GLU B CA 1
ATOM 5534 C C . GLU B 1 289 ? -6.039 -41.781 -17.125 1 98.19 289 GLU B C 1
ATOM 5536 O O . GLU B 1 289 ? -5.594 -41 -17.984 1 98.19 289 GLU B O 1
ATOM 5541 N N . PRO B 1 290 ? -7.324 -42.25 -17.234 1 98.56 290 PRO B N 1
ATOM 5542 C CA . PRO B 1 290 ? -8.133 -41.844 -18.391 1 98.56 290 PRO B CA 1
ATOM 5543 C C . PRO B 1 290 ? -8.328 -40.344 -18.453 1 98.56 290 PRO B C 1
ATOM 5545 O O . PRO B 1 290 ? -8.289 -39.75 -19.547 1 98.56 290 PRO B O 1
ATOM 5548 N N . THR B 1 291 ? -8.555 -39.781 -17.359 1 98.62 291 THR B N 1
ATOM 5549 C CA . THR B 1 291 ? -8.75 -38.312 -17.328 1 98.62 291 THR B CA 1
ATOM 5550 C C . THR B 1 291 ? -7.457 -37.594 -17.672 1 98.62 291 THR B C 1
ATOM 5552 O O . THR B 1 291 ? -7.48 -36.562 -18.344 1 98.62 291 THR B O 1
ATOM 5555 N N . ALA B 1 292 ? -6.305 -38.031 -17.203 1 98.69 292 ALA B N 1
ATOM 5556 C CA . ALA B 1 292 ? -5.016 -37.469 -17.562 1 98.69 292 ALA B CA 1
ATOM 5557 C C . ALA B 1 292 ? -4.812 -37.5 -19.078 1 98.69 292 ALA B C 1
ATOM 5559 O O . ALA B 1 292 ? -4.352 -36.531 -19.672 1 98.69 292 ALA B O 1
ATOM 5560 N N . GLN B 1 293 ? -5.184 -38.594 -19.672 1 98.62 293 GLN B N 1
ATOM 5561 C CA . GLN B 1 293 ? -5.074 -38.719 -21.125 1 98.62 293 GLN B CA 1
ATOM 5562 C C . GLN B 1 293 ? -5.953 -37.688 -21.844 1 98.62 293 GLN B C 1
ATOM 5564 O O . GLN B 1 293 ? -5.555 -37.125 -22.859 1 98.62 293 GLN B O 1
ATOM 5569 N N . LEU B 1 294 ? -7.113 -37.531 -21.312 1 98.56 294 LEU B N 1
ATOM 5570 C CA . LEU B 1 294 ? -8.016 -36.531 -21.859 1 98.56 294 LEU B CA 1
ATOM 5571 C C . LEU B 1 294 ? -7.395 -35.156 -21.797 1 98.56 294 LEU B C 1
ATOM 5573 O O . LEU B 1 294 ? -7.469 -34.375 -22.766 1 98.56 294 LEU B O 1
ATOM 5577 N N . LEU B 1 295 ? -6.832 -34.781 -20.625 1 98.81 295 LEU B N 1
ATOM 5578 C CA . LEU B 1 295 ? -6.184 -33.469 -20.469 1 98.81 295 LEU B CA 1
ATOM 5579 C C . LEU B 1 295 ? -5.074 -33.312 -21.5 1 98.81 295 LEU B C 1
ATOM 5581 O O . LEU B 1 295 ? -4.969 -32.25 -22.125 1 98.81 295 LEU B O 1
ATOM 5585 N N . LYS B 1 296 ? -4.242 -34.312 -21.656 1 98.62 296 LYS B N 1
ATOM 5586 C CA . LYS B 1 296 ? -3.162 -34.281 -22.641 1 98.62 296 LYS B CA 1
ATOM 5587 C C . LYS B 1 296 ? -3.709 -34.062 -24.047 1 98.62 296 LYS B C 1
ATOM 5589 O O . LYS B 1 296 ? -3.25 -33.156 -24.766 1 98.62 296 LYS B O 1
ATOM 5594 N N . GLU B 1 297 ? -4.684 -34.844 -24.406 1 98.31 297 GLU B N 1
ATOM 5595 C CA . GLU B 1 297 ? -5.25 -34.812 -25.75 1 98.31 297 GLU B CA 1
ATOM 5596 C C . GLU B 1 297 ? -5.867 -33.469 -26.078 1 98.31 297 GLU B C 1
ATOM 5598 O O . GLU B 1 297 ? -5.746 -32.969 -27.203 1 98.31 297 GLU B O 1
ATOM 5603 N N . LYS B 1 298 ? -6.512 -32.875 -25.141 1 98.19 298 LYS B N 1
ATOM 5604 C CA . LYS B 1 298 ? -7.23 -31.625 -25.359 1 98.19 298 LYS B CA 1
ATOM 5605 C C . LYS B 1 298 ? -6.336 -30.422 -25.062 1 98.19 298 LYS B C 1
ATOM 5607 O O . LYS B 1 298 ? -6.746 -29.266 -25.25 1 98.19 298 LYS B O 1
ATOM 5612 N N . GLY B 1 299 ? -5.133 -30.641 -24.578 1 97.94 299 GLY B N 1
ATOM 5613 C CA . GLY B 1 299 ? -4.203 -29.562 -24.281 1 97.94 299 GLY B CA 1
ATOM 5614 C C . GLY B 1 299 ? -4.629 -28.719 -23.094 1 97.94 299 GLY B C 1
ATOM 5615 O O . GLY B 1 299 ? -4.48 -27.5 -23.109 1 97.94 299 GLY B O 1
ATOM 5616 N N . VAL B 1 300 ? -5.262 -29.328 -22.109 1 98.69 300 VAL B N 1
ATOM 5617 C CA . VAL B 1 300 ? -5.758 -28.625 -20.938 1 98.69 300 VAL B CA 1
ATOM 5618 C C . VAL B 1 300 ? -4.633 -28.469 -19.906 1 98.69 300 VAL B C 1
ATOM 5620 O O . VAL B 1 300 ? -3.863 -29.406 -19.688 1 98.69 300 VAL B O 1
ATOM 5623 N N . TRP B 1 301 ? -4.527 -27.297 -19.281 1 98.75 301 TRP B N 1
ATOM 5624 C CA . TRP B 1 301 ? -3.518 -27.031 -18.266 1 98.75 301 TRP B CA 1
ATOM 5625 C C . TRP B 1 301 ? -3.953 -27.562 -16.906 1 98.75 301 TRP B C 1
ATOM 5627 O O . TRP B 1 301 ? -5.137 -27.516 -16.562 1 98.75 301 TRP B O 1
ATOM 5637 N N . LEU B 1 302 ? -3 -28.094 -16.125 1 98.88 302 LEU B N 1
ATOM 5638 C CA . LEU B 1 302 ? -3.232 -28.562 -14.766 1 98.88 302 LEU B CA 1
ATOM 5639 C C . LEU B 1 302 ? -2.357 -27.797 -13.773 1 98.88 302 LEU B C 1
ATOM 5641 O O . LEU B 1 302 ? -1.146 -27.688 -13.969 1 98.88 302 LEU B O 1
ATOM 5645 N N . THR B 1 303 ? -2.959 -27.219 -12.695 1 98.81 303 THR B N 1
ATOM 5646 C CA . THR B 1 303 ? -2.246 -26.562 -11.609 1 98.81 303 THR B CA 1
ATOM 5647 C C . THR B 1 303 ? -2.594 -27.188 -10.266 1 98.81 303 THR B C 1
ATOM 5649 O O . THR B 1 303 ? -3.535 -26.766 -9.594 1 98.81 303 THR B O 1
ATOM 5652 N N . PRO B 1 304 ? -1.923 -28.156 -9.703 1 96 304 PRO B N 1
ATOM 5653 C CA . PRO B 1 304 ? -2.307 -29.047 -8.602 1 96 304 PRO B CA 1
ATOM 5654 C C . PRO B 1 304 ? -2.229 -28.375 -7.238 1 96 304 PRO B C 1
ATOM 5656 O O . PRO B 1 304 ? -3.02 -28.672 -6.344 1 96 304 PRO B O 1
ATOM 5659 N N . THR B 1 305 ? -1.421 -27.469 -6.766 1 96.69 305 THR B N 1
ATOM 5660 C CA . THR B 1 305 ? -1.354 -26.625 -5.582 1 96.69 305 THR B CA 1
ATOM 5661 C C . THR B 1 305 ? -1.134 -27.469 -4.328 1 96.69 305 THR B C 1
ATOM 5663 O O . THR B 1 305 ? -1.864 -27.328 -3.344 1 96.69 305 THR B O 1
ATOM 5666 N N . LEU B 1 306 ? -0.168 -28.25 -4.191 1 97.06 306 LEU B N 1
ATOM 5667 C CA . LEU B 1 306 ? 0.048 -29.219 -3.121 1 97.06 306 LEU B CA 1
ATOM 5668 C C . LEU B 1 306 ? 0.476 -28.516 -1.835 1 97.06 306 LEU B C 1
ATOM 5670 O O . LEU B 1 306 ? 0.201 -29.016 -0.737 1 97.06 306 LEU B O 1
ATOM 5674 N N . ALA B 1 307 ? 1.087 -27.391 -1.934 1 96.88 307 ALA B N 1
ATOM 5675 C CA . ALA B 1 307 ? 1.604 -26.672 -0.776 1 96.88 307 ALA B CA 1
ATOM 5676 C C . ALA B 1 307 ? 0.489 -26.344 0.216 1 96.88 307 ALA B C 1
ATOM 5678 O O . ALA B 1 307 ? 0.688 -26.422 1.43 1 96.88 307 ALA B O 1
ATOM 5679 N N . THR B 1 308 ? -0.673 -26.016 -0.248 1 96 308 THR B N 1
ATOM 5680 C CA . THR B 1 308 ? -1.773 -25.594 0.61 1 96 308 THR B CA 1
ATOM 5681 C C . THR B 1 308 ? -2.246 -26.734 1.497 1 96 308 THR B C 1
ATOM 5683 O O . THR B 1 308 ? -2.551 -26.531 2.674 1 96 308 THR B O 1
ATOM 5686 N N . TYR B 1 309 ? -2.248 -27.969 0.984 1 94.5 309 TYR B N 1
ATOM 5687 C CA . TYR B 1 309 ? -2.729 -29.109 1.75 1 94.5 309 TYR B CA 1
ATOM 5688 C C . TYR B 1 309 ? -1.752 -29.469 2.863 1 94.5 309 TYR B C 1
ATOM 5690 O O . TYR B 1 309 ? -2.164 -29.812 3.975 1 94.5 309 TYR B O 1
ATOM 5698 N N . GLY B 1 310 ? -0.507 -29.391 2.502 1 93.5 310 GLY B N 1
ATOM 5699 C CA . GLY B 1 310 ? 0.501 -29.609 3.527 1 93.5 310 GLY B CA 1
ATOM 5700 C C . GLY B 1 310 ? 0.463 -28.578 4.633 1 93.5 310 GLY B C 1
ATOM 5701 O O . GLY B 1 310 ? 0.673 -28.891 5.805 1 93.5 310 GLY B O 1
ATOM 5702 N N . ALA B 1 311 ? 0.218 -27.344 4.258 1 94.5 311 ALA B N 1
ATOM 5703 C CA . ALA B 1 311 ? 0.168 -26.25 5.227 1 94.5 311 ALA B CA 1
ATOM 5704 C C . ALA B 1 311 ? -0.95 -26.469 6.242 1 94.5 311 ALA B C 1
ATOM 5706 O O . ALA B 1 311 ? -0.739 -26.328 7.445 1 94.5 311 ALA B O 1
ATOM 5707 N N . PHE B 1 312 ? -2.098 -26.938 5.805 1 92.62 312 PHE B N 1
ATOM 5708 C CA . PHE B 1 312 ? -3.277 -27.078 6.652 1 92.62 312 PHE B CA 1
ATOM 5709 C C . PHE B 1 312 ? -3.088 -28.203 7.66 1 92.62 312 PHE B C 1
ATOM 5711 O O . PHE B 1 312 ? -3.859 -28.328 8.617 1 92.62 312 PHE B O 1
ATOM 5718 N N . THR B 1 313 ? -2.076 -29.016 7.543 1 92.25 313 THR B N 1
ATOM 5719 C CA . THR B 1 313 ? -1.887 -30.141 8.445 1 92.25 313 THR B CA 1
ATOM 5720 C C . THR B 1 313 ? -0.883 -29.797 9.539 1 92.25 313 THR B C 1
ATOM 5722 O O . THR B 1 313 ? -0.641 -30.594 10.445 1 92.25 313 THR B O 1
ATOM 5725 N N . ARG B 1 314 ? -0.334 -28.609 9.492 1 93.5 314 ARG B N 1
ATOM 5726 C CA . ARG B 1 314 ? 0.744 -28.25 10.406 1 93.5 314 ARG B CA 1
ATOM 5727 C C . ARG B 1 314 ? 0.379 -27.016 11.227 1 93.5 314 ARG B C 1
ATOM 5729 O O . ARG B 1 314 ? -0.234 -26.078 10.703 1 93.5 314 ARG B O 1
ATOM 5736 N N . PRO B 1 315 ? 0.869 -27.062 12.492 1 92.75 315 PRO B N 1
ATOM 5737 C CA . PRO B 1 315 ? 0.668 -25.828 13.281 1 92.75 315 PRO B CA 1
ATOM 5738 C C . PRO B 1 315 ? 1.349 -24.609 12.664 1 92.75 315 PRO B C 1
ATOM 5740 O O . PRO B 1 315 ? 2.447 -24.734 12.109 1 92.75 315 PRO B O 1
ATOM 5743 N N . PRO B 1 316 ? 0.622 -23.484 12.789 1 93 316 PRO B N 1
ATOM 5744 C CA . PRO B 1 316 ? -0.595 -23.141 13.531 1 93 316 PRO B CA 1
ATOM 5745 C C . PRO B 1 316 ? -1.858 -23.266 12.688 1 93 316 PRO B C 1
ATOM 5747 O O . PRO B 1 316 ? -2.912 -22.75 13.062 1 93 316 PRO B O 1
ATOM 5750 N N . PHE B 1 317 ? -1.773 -23.953 11.578 1 92.5 317 PHE B N 1
ATOM 5751 C CA . PHE B 1 317 ? -2.887 -23.906 10.641 1 92.5 317 PHE B CA 1
ATOM 5752 C C . PHE B 1 317 ? -3.727 -25.172 10.734 1 92.5 317 PHE B C 1
ATOM 5754 O O . PHE B 1 317 ? -4.754 -25.297 10.062 1 92.5 317 PHE B O 1
ATOM 5761 N N . ASP B 1 318 ? -3.332 -26.141 11.547 1 89.94 318 ASP B N 1
ATOM 5762 C CA . ASP B 1 318 ? -3.947 -27.453 11.625 1 89.94 318 ASP B CA 1
ATOM 5763 C C . ASP B 1 318 ? -5.309 -27.391 12.32 1 89.94 318 ASP B C 1
ATOM 5765 O O . ASP B 1 318 ? -6.008 -28.391 12.43 1 89.94 318 ASP B O 1
ATOM 5769 N N . LYS B 1 319 ? -5.727 -26.203 12.758 1 83.81 319 LYS B N 1
ATOM 5770 C CA . LYS B 1 319 ? -7.023 -26.062 13.414 1 83.81 319 LYS B CA 1
ATOM 5771 C C . LYS B 1 319 ? -7.895 -25.031 12.703 1 83.81 319 LYS B C 1
ATOM 5773 O O . LYS B 1 319 ? -8.93 -24.625 13.227 1 83.81 319 LYS B O 1
ATOM 5778 N N . VAL B 1 320 ? -7.426 -24.641 11.57 1 82.62 320 VAL B N 1
ATOM 5779 C CA . VAL B 1 320 ? -8.109 -23.547 10.875 1 82.62 320 VAL B CA 1
ATOM 5780 C C . VAL B 1 320 ? -9.328 -24.094 10.133 1 82.62 320 VAL B C 1
ATOM 5782 O O . VAL B 1 320 ? -10.352 -23.422 10.023 1 82.62 320 VAL B O 1
ATOM 5785 N N . LEU B 1 321 ? -9.25 -25.312 9.617 1 81.12 321 LEU B N 1
ATOM 5786 C CA . LEU B 1 321 ? -10.367 -25.938 8.93 1 81.12 321 LEU B CA 1
ATOM 5787 C C . LEU B 1 321 ? -11.242 -26.719 9.906 1 81.12 321 LEU B C 1
ATOM 5789 O O . LEU B 1 321 ? -10.742 -27.281 10.891 1 81.12 321 LEU B O 1
ATOM 5793 N N . PRO B 1 322 ? -12.531 -26.797 9.625 1 79.38 322 PRO B N 1
ATOM 5794 C CA . PRO B 1 322 ? -13.359 -27.703 10.422 1 79.38 322 PRO B CA 1
ATOM 5795 C C . PRO B 1 322 ? -12.984 -29.172 10.227 1 79.38 322 PRO B C 1
ATOM 5797 O O . PRO B 1 322 ? -12.273 -29.5 9.281 1 79.38 322 PRO B O 1
ATOM 5800 N N . PRO B 1 323 ? -13.43 -29.984 11.125 1 81.75 323 PRO B N 1
ATOM 5801 C CA . PRO B 1 323 ? -13.07 -31.406 11.055 1 81.75 323 PRO B CA 1
ATOM 5802 C C . PRO B 1 323 ? -13.359 -32.031 9.688 1 81.75 323 PRO B C 1
ATOM 5804 O O . PRO B 1 323 ? -12.539 -32.781 9.164 1 81.75 323 PRO B O 1
ATOM 5807 N N . SER B 1 324 ? -14.523 -31.734 9.141 1 82.31 324 SER B N 1
ATOM 5808 C CA . SER B 1 324 ? -14.852 -32.25 7.812 1 82.31 324 SER B CA 1
ATOM 5809 C C . SER B 1 324 ? -13.844 -31.781 6.77 1 82.31 324 SER B C 1
ATOM 5811 O O . SER B 1 324 ? -13.445 -32.531 5.891 1 82.31 324 SER B O 1
ATOM 5813 N N . GLY B 1 325 ? -13.43 -30.594 6.883 1 84 325 GLY B N 1
ATOM 5814 C CA . GLY B 1 325 ? -12.422 -30.031 5.984 1 84 325 GLY B CA 1
ATOM 5815 C C . GLY B 1 325 ? -11.062 -30.688 6.145 1 84 325 GLY B C 1
ATOM 5816 O O . GLY B 1 325 ? -10.359 -30.922 5.16 1 84 325 GLY B O 1
ATOM 5817 N N . MET B 1 326 ? -10.758 -31.016 7.336 1 85.62 326 MET B N 1
ATOM 5818 C CA . MET B 1 326 ? -9.477 -31.656 7.613 1 85.62 326 MET B CA 1
ATOM 5819 C C . MET B 1 326 ? -9.414 -33.062 6.984 1 85.62 326 MET B C 1
ATOM 5821 O O . MET B 1 326 ? -8.375 -33.469 6.465 1 85.62 326 MET B O 1
ATOM 5825 N N . GLU B 1 327 ? -10.492 -33.719 7.074 1 86.38 327 GLU B N 1
ATOM 5826 C CA . GLU B 1 327 ? -10.555 -35.031 6.465 1 86.38 327 GLU B CA 1
ATOM 5827 C C . GLU B 1 327 ? -10.398 -34.969 4.949 1 86.38 327 GLU B C 1
ATOM 5829 O O . GLU B 1 327 ? -9.672 -35.75 4.348 1 86.38 327 GLU B O 1
ATOM 5834 N N . LYS B 1 328 ? -11.141 -34.031 4.395 1 87 328 LYS B N 1
ATOM 5835 C CA . LYS B 1 328 ? -11.031 -33.812 2.955 1 87 328 LYS B CA 1
ATOM 5836 C C . LYS B 1 328 ? -9.602 -33.438 2.561 1 87 328 LYS B C 1
ATOM 5838 O O . LYS B 1 328 ? -9.078 -33.969 1.569 1 87 328 LYS B O 1
ATOM 5843 N N . ASN B 1 329 ? -9.008 -32.594 3.32 1 89.19 329 ASN B N 1
ATOM 5844 C CA . ASN B 1 329 ? -7.645 -32.156 3.066 1 89.19 329 ASN B CA 1
ATOM 5845 C C . ASN B 1 329 ? -6.664 -33.344 3.074 1 89.19 329 ASN B C 1
ATOM 5847 O O . ASN B 1 329 ? -5.824 -33.469 2.182 1 89.19 329 ASN B O 1
ATOM 5851 N N . LYS B 1 330 ? -6.801 -34.156 4.047 1 86.62 330 LYS B N 1
ATOM 5852 C CA . LYS B 1 330 ? -5.926 -35.312 4.156 1 86.62 330 LYS B CA 1
ATOM 5853 C C . LYS B 1 330 ? -6.086 -36.25 2.951 1 86.62 330 LYS B C 1
ATOM 5855 O O . LYS B 1 330 ? -5.098 -36.75 2.424 1 86.62 330 LYS B O 1
ATOM 5860 N N . TYR B 1 331 ? -7.277 -36.406 2.564 1 86.75 331 TYR B N 1
ATOM 5861 C CA . TYR B 1 331 ? -7.574 -37.281 1.43 1 86.75 331 TYR B CA 1
ATOM 5862 C C . TYR B 1 331 ? -6.926 -36.75 0.156 1 86.75 331 TYR B C 1
ATOM 5864 O O . TYR B 1 331 ? -6.238 -37.5 -0.552 1 86.75 331 TYR B O 1
ATOM 5872 N N . VAL B 1 332 ? -7.121 -35.5 -0.087 1 88.69 332 VAL B N 1
ATOM 5873 C CA . VAL B 1 332 ? -6.602 -34.875 -1.295 1 88.69 332 VAL B CA 1
ATOM 5874 C C . VAL B 1 332 ? -5.074 -34.812 -1.24 1 88.69 332 VAL B C 1
ATOM 5876 O O . VAL B 1 332 ? -4.406 -35.031 -2.256 1 88.69 332 VAL B O 1
ATOM 5879 N N . MET B 1 333 ? -4.555 -34.594 -0.043 1 88.44 333 MET B N 1
ATOM 5880 C CA . MET B 1 333 ? -3.109 -34.531 0.151 1 88.44 333 MET B CA 1
ATOM 5881 C C . MET B 1 333 ? -2.453 -35.844 -0.149 1 88.44 333 MET B C 1
ATOM 5883 O O . MET B 1 333 ? -1.434 -35.906 -0.839 1 88.44 333 MET B O 1
ATOM 5887 N N . THR B 1 334 ? -3.016 -36.906 0.289 1 86.31 334 THR B N 1
ATOM 5888 C CA . THR B 1 334 ? -2.449 -38.25 0.166 1 86.31 334 THR B CA 1
ATOM 5889 C C . THR B 1 334 ? -2.375 -38.656 -1.298 1 86.31 334 THR B C 1
ATOM 5891 O O . THR B 1 334 ? -1.423 -39.344 -1.71 1 86.31 334 THR B O 1
ATOM 5894 N N . ARG B 1 335 ? -3.336 -38.219 -2.064 1 92.75 335 ARG B N 1
ATOM 5895 C CA . ARG B 1 335 ? -3.41 -38.625 -3.463 1 92.75 335 ARG B CA 1
ATOM 5896 C C . ARG B 1 335 ? -2.705 -37.625 -4.367 1 92.75 335 ARG B C 1
ATOM 5898 O O . ARG B 1 335 ? -2.436 -37.906 -5.535 1 92.75 335 ARG B O 1
ATOM 5905 N N . GLY B 1 336 ? -2.41 -36.562 -3.818 1 94.69 336 GLY B N 1
ATOM 5906 C CA . GLY B 1 336 ? -1.926 -35.438 -4.605 1 94.69 336 GLY B CA 1
ATOM 5907 C C . GLY B 1 336 ? -0.615 -35.719 -5.312 1 94.69 336 GLY B C 1
ATOM 5908 O O . GLY B 1 336 ? -0.454 -35.406 -6.488 1 94.69 336 GLY B O 1
ATOM 5909 N N . LEU B 1 337 ? 0.313 -36.344 -4.633 1 95.44 337 LEU B N 1
ATOM 5910 C CA . LEU B 1 337 ? 1.619 -36.656 -5.211 1 95.44 337 LEU B CA 1
ATOM 5911 C C . LEU B 1 337 ? 1.497 -37.688 -6.332 1 95.44 337 LEU B C 1
ATOM 5913 O O . LEU B 1 337 ? 2.137 -37.531 -7.375 1 95.44 337 LEU B O 1
ATOM 5917 N N . GLU B 1 338 ? 0.674 -38.656 -6.125 1 96.19 338 GLU B N 1
ATOM 5918 C CA . GLU B 1 338 ? 0.445 -39.656 -7.148 1 96.19 338 GLU B CA 1
ATOM 5919 C C . GLU B 1 338 ? -0.186 -39.062 -8.398 1 96.19 338 GLU B C 1
ATOM 5921 O O . GLU B 1 338 ? 0.179 -39.406 -9.516 1 96.19 338 GLU B O 1
ATOM 5926 N N . SER B 1 339 ? -1.117 -38.219 -8.172 1 97.75 339 SER B N 1
ATOM 5927 C CA . SER B 1 339 ? -1.775 -37.531 -9.281 1 97.75 339 SER B CA 1
ATOM 5928 C C . SER B 1 339 ? -0.786 -36.688 -10.07 1 97.75 339 SER B C 1
ATOM 5930 O O . SER B 1 339 ? -0.829 -36.656 -11.297 1 97.75 339 SER B O 1
ATOM 5932 N N . LEU B 1 340 ? 0.067 -36 -9.375 1 98.12 340 LEU B N 1
ATOM 5933 C CA . LEU B 1 340 ? 1.082 -35.188 -10.016 1 98.12 340 LEU B CA 1
ATOM 5934 C C . LEU B 1 340 ? 2.021 -36.031 -10.859 1 98.12 340 LEU B C 1
ATOM 5936 O O . LEU B 1 340 ? 2.32 -35.688 -12.008 1 98.12 340 LEU B O 1
ATOM 5940 N N . LYS B 1 341 ? 2.482 -37.094 -10.32 1 98 341 LYS B N 1
ATOM 5941 C CA . LYS B 1 341 ? 3.355 -38 -11.039 1 98 341 LYS B CA 1
ATOM 5942 C C . LYS B 1 341 ? 2.668 -38.562 -12.289 1 98 341 LYS B C 1
ATOM 5944 O O . LYS B 1 341 ? 3.256 -38.562 -13.375 1 98 341 LYS B O 1
ATOM 5949 N N . LEU B 1 342 ? 1.427 -38.969 -12.109 1 98.44 342 LEU B N 1
ATOM 5950 C CA . LEU B 1 342 ? 0.646 -39.5 -13.219 1 98.44 342 LEU B CA 1
ATOM 5951 C C . LEU B 1 342 ? 0.503 -38.469 -14.336 1 98.44 342 LEU B C 1
ATOM 5953 O O . LEU B 1 342 ? 0.679 -38.781 -15.508 1 98.44 342 LEU B O 1
ATOM 5957 N N . ALA B 1 343 ? 0.117 -37.25 -13.969 1 98.75 343 ALA B N 1
ATOM 5958 C CA . ALA B 1 343 ? -0.032 -36.188 -14.953 1 98.75 343 ALA B CA 1
ATOM 5959 C C . ALA B 1 343 ? 1.262 -35.969 -15.734 1 98.75 343 ALA B C 1
ATOM 5961 O O . ALA B 1 343 ? 1.241 -35.875 -16.969 1 98.75 343 ALA B O 1
ATOM 5962 N N . HIS B 1 344 ? 2.389 -35.938 -15.023 1 98.56 344 HIS B N 1
ATOM 5963 C CA . HIS B 1 344 ? 3.691 -35.719 -15.641 1 98.56 344 HIS B CA 1
ATOM 5964 C C . HIS B 1 344 ? 4.023 -36.875 -16.609 1 98.56 344 HIS B C 1
ATOM 5966 O O . HIS B 1 344 ? 4.422 -36.625 -17.75 1 98.56 344 HIS B O 1
ATOM 5972 N N . GLU B 1 345 ? 3.816 -38.062 -16.203 1 98.38 345 GLU B N 1
ATOM 5973 C CA . GLU B 1 345 ? 4.148 -39.25 -17 1 98.38 345 GLU B CA 1
ATOM 5974 C C . GLU B 1 345 ? 3.262 -39.344 -18.234 1 98.38 345 GLU B C 1
ATOM 5976 O O . GLU B 1 345 ? 3.691 -39.812 -19.281 1 98.38 345 GLU B O 1
ATOM 5981 N N . THR B 1 346 ? 2.035 -38.844 -18.062 1 98.44 346 THR B N 1
ATOM 5982 C CA . THR B 1 346 ? 1.081 -38.875 -19.172 1 98.44 346 THR B CA 1
ATOM 5983 C C . THR B 1 346 ? 1.378 -37.781 -20.172 1 98.44 346 THR B C 1
ATOM 5985 O O . THR B 1 346 ? 0.929 -37.844 -21.312 1 98.44 346 THR B O 1
ATOM 5988 N N . GLY B 1 347 ? 2.053 -36.75 -19.734 1 98.31 347 GLY B N 1
ATOM 5989 C CA . GLY B 1 347 ? 2.412 -35.656 -20.625 1 98.31 347 GLY B CA 1
ATOM 5990 C C . GLY B 1 347 ? 1.444 -34.5 -20.547 1 98.31 347 GLY B C 1
ATOM 5991 O O . GLY B 1 347 ? 1.356 -33.719 -21.484 1 98.31 347 GLY B O 1
ATOM 5992 N N . VAL B 1 348 ? 0.689 -34.375 -19.484 1 98.69 348 VAL B N 1
ATOM 5993 C CA . VAL B 1 348 ? -0.202 -33.25 -19.266 1 98.69 348 VAL B CA 1
ATOM 5994 C C . VAL B 1 348 ? 0.617 -31.969 -19.094 1 98.69 348 VAL B C 1
ATOM 5996 O O . VAL B 1 348 ? 1.725 -32 -18.547 1 98.69 348 VAL B O 1
ATOM 5999 N N . GLN B 1 349 ? 0.132 -30.859 -19.594 1 98.25 349 GLN B N 1
ATOM 6000 C CA . GLN B 1 349 ? 0.746 -29.562 -19.344 1 98.25 349 GLN B CA 1
ATOM 6001 C C . GLN B 1 349 ? 0.498 -29.109 -17.906 1 98.25 349 GLN B C 1
ATOM 6003 O O . GLN B 1 349 ? -0.641 -28.828 -17.516 1 98.25 349 GLN B O 1
ATOM 6008 N N . ILE B 1 350 ? 1.591 -29.016 -17.125 1 98.81 350 ILE B N 1
ATOM 6009 C CA . ILE B 1 350 ? 1.459 -28.734 -15.711 1 98.81 350 ILE B CA 1
ATOM 6010 C C . ILE B 1 350 ? 2.105 -27.375 -15.398 1 98.81 350 ILE B C 1
ATOM 6012 O O . ILE B 1 350 ? 3.176 -27.062 -15.922 1 98.81 350 ILE B O 1
ATOM 6016 N N . CYS B 1 351 ? 1.447 -26.609 -14.555 1 98.88 351 CYS B N 1
ATOM 6017 C CA . CYS B 1 351 ? 1.995 -25.344 -14.078 1 98.88 351 CYS B CA 1
ATOM 6018 C C . CYS B 1 351 ? 2.166 -25.375 -12.562 1 98.88 351 CYS B C 1
ATOM 6020 O O . CYS B 1 351 ? 1.444 -26.078 -11.859 1 98.88 351 CYS B O 1
ATOM 6022 N N . PHE B 1 352 ? 3.145 -24.609 -12.102 1 98.81 352 PHE B N 1
ATOM 6023 C CA . PHE B 1 352 ? 3.375 -24.359 -10.688 1 98.81 352 PHE B CA 1
ATOM 6024 C C . PHE B 1 352 ? 2.277 -23.484 -10.102 1 98.81 352 PHE B C 1
ATOM 6026 O O . PHE B 1 352 ? 1.844 -22.516 -10.734 1 98.81 352 PHE B O 1
ATOM 6033 N N . GLY B 1 353 ? 1.762 -23.734 -8.922 1 98.81 353 GLY B N 1
ATOM 6034 C CA . GLY B 1 353 ? 0.788 -22.969 -8.172 1 98.81 353 GLY B CA 1
ATOM 6035 C C . GLY B 1 353 ? 0.674 -23.391 -6.723 1 98.81 353 GLY B C 1
ATOM 6036 O O . GLY B 1 353 ? 0.817 -24.578 -6.41 1 98.81 353 GLY B O 1
ATOM 6037 N N . THR B 1 354 ? 0.319 -22.438 -5.82 1 98.44 354 THR B N 1
ATOM 6038 C CA . THR B 1 354 ? 0.477 -22.781 -4.414 1 98.44 354 THR B CA 1
ATOM 6039 C C . THR B 1 354 ? -0.862 -22.719 -3.684 1 98.44 354 THR B C 1
ATOM 6041 O O . THR B 1 354 ? -1.113 -23.484 -2.756 1 98.44 354 THR B O 1
ATOM 6044 N N . ASP B 1 355 ? -1.743 -21.703 -3.99 1 97.75 355 ASP B N 1
ATOM 6045 C CA . ASP B 1 355 ? -3.07 -21.531 -3.406 1 97.75 355 ASP B CA 1
ATOM 6046 C C . ASP B 1 355 ? -2.982 -21.328 -1.895 1 97.75 355 ASP B C 1
ATOM 6048 O O . ASP B 1 355 ? -3.785 -21.891 -1.145 1 97.75 355 ASP B O 1
ATOM 6052 N N . LEU B 1 356 ? -1.989 -20.625 -1.451 1 97.06 356 LEU B N 1
ATOM 6053 C CA . LEU B 1 356 ? -1.808 -20.391 -0.023 1 97.06 356 LEU B CA 1
ATOM 6054 C C . LEU B 1 356 ? -2.58 -19.156 0.424 1 97.06 356 LEU B C 1
ATOM 6056 O O . LEU B 1 356 ? -2.686 -18.188 -0.324 1 97.06 356 LEU B O 1
ATOM 6060 N N . LEU B 1 357 ? -3.078 -19.172 1.642 1 94.25 357 LEU B N 1
ATOM 6061 C CA . LEU B 1 357 ? -3.883 -18.109 2.227 1 94.25 357 LEU B CA 1
ATOM 6062 C C . LEU B 1 357 ? -3.24 -17.578 3.504 1 94.25 357 LEU B C 1
ATOM 6064 O O . LEU B 1 357 ? -2.344 -18.219 4.062 1 94.25 357 LEU B O 1
ATOM 6068 N N . ASN B 1 358 ? -3.725 -16.406 3.953 1 94.44 358 ASN B N 1
ATOM 6069 C CA . ASN B 1 358 ? -3.268 -15.828 5.211 1 94.44 358 ASN B CA 1
ATOM 6070 C C . ASN B 1 358 ? -1.744 -15.812 5.301 1 94.44 358 ASN B C 1
ATOM 6072 O O . ASN B 1 358 ? -1.063 -15.461 4.336 1 94.44 358 ASN B O 1
ATOM 6076 N N . SER B 1 359 ? -1.174 -16.266 6.461 1 96.5 359 SER B N 1
ATOM 6077 C CA . SER B 1 359 ? 0.274 -16.219 6.645 1 96.5 359 SER B CA 1
ATOM 6078 C C . SER B 1 359 ? 0.945 -17.438 6.016 1 96.5 359 SER B C 1
ATOM 6080 O O . SER B 1 359 ? 2.172 -17.5 5.922 1 96.5 359 SER B O 1
ATOM 6082 N N . MET B 1 360 ? 0.145 -18.344 5.465 1 96.38 360 MET B N 1
ATOM 6083 C CA . MET B 1 360 ? 0.686 -19.484 4.723 1 96.38 360 MET B CA 1
ATOM 6084 C C . MET B 1 360 ? 1.431 -19.016 3.477 1 96.38 360 MET B C 1
ATOM 6086 O O . MET B 1 360 ? 2.238 -19.766 2.916 1 96.38 360 MET B O 1
ATOM 6090 N N . HIS B 1 361 ? 1.092 -17.766 3.061 1 97.81 361 HIS B N 1
ATOM 6091 C CA . HIS B 1 361 ? 1.766 -17.234 1.886 1 97.81 361 HIS B CA 1
ATOM 6092 C C . HIS B 1 361 ? 3.279 -17.359 2.01 1 97.81 361 HIS B C 1
ATOM 6094 O O . HIS B 1 361 ? 3.975 -17.547 1.007 1 97.81 361 HIS B O 1
ATOM 6100 N N . ALA B 1 362 ? 3.779 -17.328 3.242 1 98 362 ALA B N 1
ATOM 6101 C CA . ALA B 1 362 ? 5.219 -17.406 3.486 1 98 362 ALA B CA 1
ATOM 6102 C C . ALA B 1 362 ? 5.781 -18.75 3.057 1 98 362 ALA B C 1
ATOM 6104 O O . ALA B 1 362 ? 6.992 -18.891 2.869 1 98 362 ALA B O 1
ATOM 6105 N N . LEU B 1 363 ? 4.906 -19.75 2.855 1 98.31 363 LEU B N 1
ATOM 6106 C CA . LEU B 1 363 ? 5.316 -21.109 2.516 1 98.31 363 LEU B CA 1
ATOM 6107 C C . LEU B 1 363 ? 5.293 -21.328 1.006 1 98.31 363 LEU B C 1
ATOM 6109 O O . LEU B 1 363 ? 5.305 -22.469 0.536 1 98.31 363 LEU B O 1
ATOM 6113 N N . GLN B 1 364 ? 5.242 -20.297 0.246 1 98.62 364 GLN B N 1
ATOM 6114 C CA . GLN B 1 364 ? 5.051 -20.312 -1.2 1 98.62 364 GLN B CA 1
ATOM 6115 C C . GLN B 1 364 ? 6.066 -21.234 -1.876 1 98.62 364 GLN B C 1
ATOM 6117 O O . GLN B 1 364 ? 5.707 -22.031 -2.754 1 98.62 364 GLN B O 1
ATOM 6122 N N . THR B 1 365 ? 7.316 -21.234 -1.439 1 98.56 365 THR B N 1
ATOM 6123 C CA . THR B 1 365 ? 8.391 -21.953 -2.119 1 98.56 365 THR B CA 1
ATOM 6124 C C . THR B 1 365 ? 8.391 -23.422 -1.721 1 98.56 365 THR B C 1
ATOM 6126 O O . THR B 1 365 ? 9.062 -24.25 -2.35 1 98.56 365 THR B O 1
ATOM 6129 N N . GLU B 1 366 ? 7.566 -23.844 -0.748 1 97.81 366 GLU B N 1
ATOM 6130 C CA . GLU B 1 366 ? 7.52 -25.234 -0.318 1 97.81 366 GLU B CA 1
ATOM 6131 C C . GLU B 1 366 ? 7.027 -26.141 -1.442 1 97.81 366 GLU B C 1
ATOM 6133 O O . GLU B 1 366 ? 7.312 -27.344 -1.45 1 97.81 366 GLU B O 1
ATOM 6138 N N . GLU B 1 367 ? 6.262 -25.547 -2.314 1 98.38 367 GLU B N 1
ATOM 6139 C CA . GLU B 1 367 ? 5.742 -26.312 -3.443 1 98.38 367 GLU B CA 1
ATOM 6140 C C . GLU B 1 367 ? 6.875 -26.938 -4.25 1 98.38 367 GLU B C 1
ATOM 6142 O O . GLU B 1 367 ? 6.723 -28.031 -4.785 1 98.38 367 GLU B O 1
ATOM 6147 N N . PHE B 1 368 ? 8.078 -26.312 -4.336 1 98.56 368 PHE B N 1
ATOM 6148 C CA . PHE B 1 368 ? 9.234 -26.875 -5.027 1 98.56 368 PHE B CA 1
ATOM 6149 C C . PHE B 1 368 ? 9.68 -28.172 -4.363 1 98.56 368 PHE B C 1
ATOM 6151 O O . PHE B 1 368 ? 9.906 -29.172 -5.039 1 98.56 368 PHE B O 1
ATOM 6158 N N . SER B 1 369 ? 9.781 -28.125 -3.037 1 97.62 369 SER B N 1
ATOM 6159 C CA . SER B 1 369 ? 10.227 -29.297 -2.289 1 97.62 369 SER B CA 1
ATOM 6160 C C . SER B 1 369 ? 9.211 -30.438 -2.381 1 97.62 369 SER B C 1
ATOM 6162 O O . SER B 1 369 ? 9.586 -31.594 -2.551 1 97.62 369 SER B O 1
ATOM 6164 N N . ILE B 1 370 ? 7.988 -30.109 -2.303 1 97.25 370 ILE B N 1
ATOM 6165 C CA . ILE B 1 370 ? 6.938 -31.125 -2.342 1 97.25 370 ILE B CA 1
ATOM 6166 C C . ILE B 1 370 ? 6.949 -31.828 -3.695 1 97.25 370 ILE B C 1
ATOM 6168 O O . ILE B 1 370 ? 6.973 -33.062 -3.762 1 97.25 370 ILE B O 1
ATOM 6172 N N . ARG B 1 371 ? 6.961 -31.094 -4.777 1 97.81 371 ARG B N 1
ATOM 6173 C CA . ARG B 1 371 ? 6.945 -31.672 -6.121 1 97.81 371 ARG B CA 1
ATOM 6174 C C . ARG B 1 371 ? 8.195 -32.5 -6.371 1 97.81 371 ARG B C 1
ATOM 6176 O O . ARG B 1 371 ? 8.141 -33.5 -7.098 1 97.81 371 ARG B O 1
ATOM 6183 N N . SER B 1 372 ? 9.312 -32.156 -5.77 1 97.56 372 SER B N 1
ATOM 6184 C CA . SER B 1 372 ? 10.594 -32.812 -6.008 1 97.56 372 SER B CA 1
ATOM 6185 C C . SER B 1 372 ? 10.578 -34.25 -5.512 1 97.56 372 SER B C 1
ATOM 6187 O O . SER B 1 372 ? 11.453 -35.031 -5.855 1 97.56 372 SER B O 1
ATOM 6189 N N . ILE B 1 373 ? 9.602 -34.562 -4.734 1 96.56 373 ILE B N 1
ATOM 6190 C CA . ILE B 1 373 ? 9.461 -35.906 -4.23 1 96.56 373 ILE B CA 1
ATOM 6191 C C . ILE B 1 373 ? 9.188 -36.875 -5.391 1 96.56 373 ILE B C 1
ATOM 6193 O O . ILE B 1 373 ? 9.641 -38 -5.387 1 96.56 373 ILE B O 1
ATOM 6197 N N . VAL B 1 374 ? 8.516 -36.344 -6.473 1 97.06 374 VAL B N 1
ATOM 6198 C CA . VAL B 1 374 ? 8.062 -37.312 -7.484 1 97.06 374 VAL B CA 1
ATOM 6199 C C . VAL B 1 374 ? 8.484 -36.812 -8.867 1 97.06 374 VAL B C 1
ATOM 6201 O O . VAL B 1 374 ? 8.32 -37.531 -9.859 1 97.06 374 VAL B O 1
ATOM 6204 N N . LEU B 1 375 ? 9.008 -35.625 -8.961 1 97.88 375 LEU B N 1
ATOM 6205 C CA . LEU B 1 375 ? 9.375 -35.094 -10.258 1 97.88 375 LEU B CA 1
ATOM 6206 C C . LEU B 1 375 ? 10.836 -34.656 -10.273 1 97.88 375 LEU B C 1
ATOM 6208 O O . LEU B 1 375 ? 11.383 -34.25 -9.242 1 97.88 375 LEU B O 1
ATOM 6212 N N . PRO B 1 376 ? 11.453 -34.688 -11.414 1 98.06 376 PRO B N 1
ATOM 6213 C CA . PRO B 1 376 ? 12.812 -34.156 -11.523 1 98.06 376 PRO B CA 1
ATOM 6214 C C . PRO B 1 376 ? 12.859 -32.625 -11.5 1 98.06 376 PRO B C 1
ATOM 6216 O O . PRO B 1 376 ? 11.875 -31.984 -11.859 1 98.06 376 PRO B O 1
ATOM 6219 N N . SER B 1 377 ? 13.977 -32.062 -11.188 1 98.5 377 SER B N 1
ATOM 6220 C CA . SER B 1 377 ? 14.172 -30.641 -11.023 1 98.5 377 SER B CA 1
ATOM 6221 C C . SER B 1 377 ? 13.812 -29.875 -12.289 1 98.5 377 SER B C 1
ATOM 6223 O O . SER B 1 377 ? 13.164 -28.828 -12.234 1 98.5 377 SER B O 1
ATOM 6225 N N . GLU B 1 378 ? 14.211 -30.375 -13.398 1 98.5 378 GLU B N 1
ATOM 6226 C CA . GLU B 1 378 ? 14 -29.672 -14.656 1 98.5 378 GLU B CA 1
ATOM 6227 C C . GLU B 1 378 ? 12.516 -29.531 -14.977 1 98.5 378 GLU B C 1
ATOM 6229 O O . GLU B 1 378 ? 12.07 -28.5 -15.477 1 98.5 378 GLU B O 1
ATOM 6234 N N . ALA B 1 379 ? 11.75 -30.562 -14.688 1 98.62 379 ALA B N 1
ATOM 6235 C CA . ALA B 1 379 ? 10.312 -30.5 -14.93 1 98.62 379 ALA B CA 1
ATOM 6236 C C . ALA B 1 379 ? 9.641 -29.469 -14.039 1 98.62 379 ALA B C 1
ATOM 6238 O O . ALA B 1 379 ? 8.805 -28.688 -14.508 1 98.62 379 ALA B O 1
ATOM 6239 N N . ILE B 1 380 ? 10.031 -29.438 -12.789 1 98.81 380 ILE B N 1
ATOM 6240 C CA . ILE B 1 380 ? 9.438 -28.516 -11.836 1 98.81 380 ILE B CA 1
ATOM 6241 C C . ILE B 1 380 ? 9.789 -27.078 -12.234 1 98.81 380 ILE B C 1
ATOM 6243 O O . ILE B 1 380 ? 8.93 -26.188 -12.203 1 98.81 380 ILE B O 1
ATOM 6247 N N . LEU B 1 381 ? 11.031 -26.859 -12.594 1 98.94 381 LEU B N 1
ATOM 6248 C CA . LEU B 1 381 ? 11.453 -25.531 -13.008 1 98.94 381 LEU B CA 1
ATOM 6249 C C . LEU B 1 381 ? 10.656 -25.062 -14.227 1 98.94 381 LEU B C 1
ATOM 6251 O O . LEU B 1 381 ? 10.25 -23.906 -14.297 1 98.94 381 LEU B O 1
ATOM 6255 N N . ARG B 1 382 ? 10.422 -25.969 -15.188 1 98.88 382 ARG B N 1
ATOM 6256 C CA . ARG B 1 382 ? 9.602 -25.625 -16.344 1 98.88 382 ARG B CA 1
ATOM 6257 C C . ARG B 1 382 ? 8.188 -25.234 -15.93 1 98.88 382 ARG B C 1
ATOM 6259 O O . ARG B 1 382 ? 7.605 -24.297 -16.484 1 98.88 382 ARG B O 1
ATOM 6266 N N . GLN B 1 383 ? 7.66 -25.922 -14.953 1 98.94 383 GLN B N 1
ATOM 6267 C CA . GLN B 1 383 ? 6.309 -25.656 -14.469 1 98.94 383 GLN B CA 1
ATOM 6268 C C . GLN B 1 383 ? 6.195 -24.266 -13.867 1 98.94 383 GLN B C 1
ATOM 6270 O O . GLN B 1 383 ? 5.141 -23.625 -13.945 1 98.94 383 GLN B O 1
ATOM 6275 N N . ALA B 1 384 ? 7.316 -23.719 -13.359 1 98.94 384 ALA B N 1
ATOM 6276 C CA . ALA B 1 384 ? 7.324 -22.438 -12.672 1 98.94 384 ALA B CA 1
ATOM 6277 C C . ALA B 1 384 ? 7.855 -21.328 -13.586 1 98.94 384 ALA B C 1
ATOM 6279 O O . ALA B 1 384 ? 8.086 -20.203 -13.133 1 98.94 384 ALA B O 1
ATOM 6280 N N . THR B 1 385 ? 8.148 -21.641 -14.852 1 98.88 385 THR B N 1
ATOM 6281 C CA . THR B 1 385 ? 8.719 -20.656 -15.758 1 98.88 385 THR B CA 1
ATOM 6282 C C . THR B 1 385 ? 8.07 -20.734 -17.141 1 98.88 385 THR B C 1
ATOM 6284 O O . THR B 1 385 ? 6.992 -20.172 -17.359 1 98.88 385 THR B O 1
ATOM 6287 N N . VAL B 1 386 ? 8.547 -21.688 -18 1 98.62 386 VAL B N 1
ATOM 6288 C CA . VAL B 1 386 ? 8.156 -21.672 -19.406 1 98.62 386 VAL B CA 1
ATOM 6289 C C . VAL B 1 386 ? 6.711 -22.156 -19.547 1 98.62 386 VAL B C 1
ATOM 6291 O O . VAL B 1 386 ? 5.945 -21.609 -20.344 1 98.62 386 VAL B O 1
ATOM 6294 N N . ASN B 1 387 ? 6.328 -23.266 -18.812 1 98.75 387 ASN B N 1
ATOM 6295 C CA . ASN B 1 387 ? 4.941 -23.703 -18.875 1 98.75 387 ASN B CA 1
ATOM 6296 C C . ASN B 1 387 ? 3.975 -22.625 -18.422 1 98.75 387 ASN B C 1
ATOM 6298 O O . ASN B 1 387 ? 2.98 -22.344 -19.094 1 98.75 387 ASN B O 1
ATOM 6302 N N . ALA B 1 388 ? 4.344 -22.031 -17.266 1 98.81 388 ALA B N 1
ATOM 6303 C CA . ALA B 1 388 ? 3.508 -20.984 -16.703 1 98.81 388 ALA B CA 1
ATOM 6304 C C . ALA B 1 388 ? 3.402 -19.797 -17.656 1 98.81 388 ALA B C 1
ATOM 6306 O O . ALA B 1 388 ? 2.312 -19.266 -17.891 1 98.81 388 ALA B O 1
ATOM 6307 N N . ALA B 1 389 ? 4.516 -19.391 -18.203 1 98.81 389 ALA B N 1
ATOM 6308 C CA . ALA B 1 389 ? 4.527 -18.281 -19.156 1 98.81 389 ALA B CA 1
ATOM 6309 C C . ALA B 1 389 ? 3.611 -18.578 -20.344 1 98.81 389 ALA B C 1
ATOM 6311 O O . ALA B 1 389 ? 2.846 -17.703 -20.781 1 98.81 389 ALA B O 1
ATOM 6312 N N . LYS B 1 390 ? 3.688 -19.781 -20.844 1 98.5 390 LYS B N 1
ATOM 6313 C CA . LYS B 1 390 ? 2.857 -20.172 -21.969 1 98.5 390 LYS B CA 1
ATOM 6314 C C . LYS B 1 390 ? 1.374 -20.125 -21.609 1 98.5 390 LYS B C 1
ATOM 6316 O O . LYS B 1 390 ? 0.572 -19.562 -22.359 1 98.5 390 LYS B O 1
ATOM 6321 N N . MET B 1 391 ? 1.032 -20.609 -20.516 1 98.38 391 MET B N 1
ATOM 6322 C CA . MET B 1 391 ? -0.364 -20.594 -20.094 1 98.38 391 MET B CA 1
ATOM 6323 C C . MET B 1 391 ? -0.885 -19.172 -19.984 1 98.38 391 MET B C 1
ATOM 6325 O O . MET B 1 391 ? -2.039 -18.906 -20.312 1 98.38 391 MET B O 1
ATOM 6329 N N . LEU B 1 392 ? -0.019 -18.266 -19.562 1 98.19 392 LEU B N 1
ATOM 6330 C CA . LEU B 1 392 ? -0.435 -16.906 -19.266 1 98.19 392 LEU B CA 1
ATOM 6331 C C . LEU B 1 392 ? -0.346 -16.031 -20.5 1 98.19 392 LEU B C 1
ATOM 6333 O O . LEU B 1 392 ? -0.624 -14.828 -20.453 1 98.19 392 LEU B O 1
ATOM 6337 N N . GLY B 1 393 ? 0.091 -16.609 -21.625 1 97.06 393 GLY B N 1
ATOM 6338 C CA . GLY B 1 393 ? 0.157 -15.859 -22.875 1 97.06 393 GLY B CA 1
ATOM 6339 C C . GLY B 1 393 ? 1.456 -15.094 -23.047 1 97.06 393 GLY B C 1
ATOM 6340 O O . GLY B 1 393 ? 1.515 -14.117 -23.797 1 97.06 393 GLY B O 1
ATOM 6341 N N . PHE B 1 394 ? 2.447 -15.492 -22.328 1 98.25 394 PHE B N 1
ATOM 6342 C CA . PHE B 1 394 ? 3.729 -14.797 -22.375 1 98.25 394 PHE B CA 1
ATOM 6343 C C . PHE B 1 394 ? 4.816 -15.703 -22.938 1 98.25 394 PHE B C 1
ATOM 6345 O O . PHE B 1 394 ? 5.984 -15.594 -22.547 1 98.25 394 PHE B O 1
ATOM 6352 N N . GLU B 1 395 ? 4.461 -16.688 -23.75 1 98.06 395 GLU B N 1
ATOM 6353 C CA . GLU B 1 395 ? 5.438 -17.594 -24.344 1 98.06 395 GLU B CA 1
ATOM 6354 C C . GLU B 1 395 ? 6.562 -16.828 -25.031 1 98.06 395 GLU B C 1
ATOM 6356 O O . GLU B 1 395 ? 6.309 -15.938 -25.844 1 98.06 395 GLU B O 1
ATOM 6361 N N . GLY B 1 396 ? 7.727 -17.156 -24.641 1 98 396 GLY B N 1
ATOM 6362 C CA . GLY B 1 396 ? 8.898 -16.516 -25.219 1 98 396 GLY B CA 1
ATOM 6363 C C . GLY B 1 396 ? 9.211 -15.164 -24.594 1 98 396 GLY B C 1
ATOM 6364 O O . GLY B 1 396 ? 10.266 -14.586 -24.859 1 98 396 GLY B O 1
ATOM 6365 N N . GLN B 1 397 ? 8.375 -14.672 -23.766 1 98.56 397 GLN B N 1
ATOM 6366 C CA . GLN B 1 397 ? 8.555 -13.367 -23.141 1 98.56 397 GLN B CA 1
ATOM 6367 C C . GLN B 1 397 ? 8.922 -13.5 -21.672 1 98.56 397 GLN B C 1
ATOM 6369 O O . GLN B 1 397 ? 9.75 -12.742 -21.156 1 98.56 397 GLN B O 1
ATOM 6374 N N . LEU B 1 398 ? 8.312 -14.383 -21 1 98.75 398 LEU B N 1
ATOM 6375 C CA . LEU B 1 398 ? 8.602 -14.703 -19.609 1 98.75 398 LEU B CA 1
ATOM 6376 C C . LEU B 1 398 ? 9.047 -16.156 -19.469 1 98.75 398 LEU B C 1
ATOM 6378 O O . LEU B 1 398 ? 8.836 -16.969 -20.375 1 98.75 398 LEU B O 1
ATOM 6382 N N . GLY B 1 399 ? 9.664 -16.484 -18.422 1 98.69 399 GLY B N 1
ATOM 6383 C CA . GLY B 1 399 ? 10.047 -17.859 -18.109 1 98.69 399 GLY B CA 1
ATOM 6384 C C . GLY B 1 399 ? 11.273 -18.328 -18.875 1 98.69 399 GLY B C 1
ATOM 6385 O O . GLY B 1 399 ? 11.609 -19.5 -18.859 1 98.69 399 GLY B O 1
ATOM 6386 N N . VAL B 1 400 ? 11.93 -17.391 -19.594 1 98.5 400 VAL B N 1
ATOM 6387 C CA . VAL B 1 400 ? 13.125 -17.719 -20.375 1 98.5 400 VAL B CA 1
ATOM 6388 C C . VAL B 1 400 ? 14.148 -16.594 -20.25 1 98.5 400 VAL B C 1
ATOM 6390 O O . VAL B 1 400 ? 13.797 -15.461 -19.922 1 98.5 400 VAL B O 1
ATOM 6393 N N . ILE B 1 401 ? 15.398 -16.922 -20.391 1 98.62 401 ILE B N 1
ATOM 6394 C CA . ILE B 1 401 ? 16.469 -15.977 -20.672 1 98.62 401 ILE B CA 1
ATOM 6395 C C . ILE B 1 401 ? 16.812 -15.992 -22.156 1 98.62 401 ILE B C 1
ATOM 6397 O O . ILE B 1 401 ? 17.547 -16.859 -22.625 1 98.62 401 ILE B O 1
ATOM 6401 N N . ALA B 1 402 ? 16.234 -15.078 -22.844 1 98.12 402 ALA B N 1
ATOM 6402 C CA . ALA B 1 402 ? 16.375 -15.039 -24.297 1 98.12 402 ALA B CA 1
ATOM 6403 C C . ALA B 1 402 ? 16.297 -13.602 -24.828 1 98.12 402 ALA B C 1
ATOM 6405 O O . ALA B 1 402 ? 15.773 -12.719 -24.141 1 98.12 402 ALA B O 1
ATOM 6406 N N . LYS B 1 403 ? 16.844 -13.422 -26.031 1 97.75 403 LYS B N 1
ATOM 6407 C CA . LYS B 1 403 ? 16.766 -12.117 -26.672 1 97.75 403 LYS B CA 1
ATOM 6408 C C . LYS B 1 403 ? 15.312 -11.633 -26.766 1 97.75 403 LYS B C 1
ATOM 6410 O O . LYS B 1 403 ? 14.422 -12.406 -27.125 1 97.75 403 LYS B O 1
ATOM 6415 N N . ASP B 1 404 ? 15.07 -10.414 -26.375 1 98.06 404 ASP B N 1
ATOM 6416 C CA . ASP B 1 404 ? 13.812 -9.68 -26.5 1 98.06 404 ASP B CA 1
ATOM 6417 C C . ASP B 1 404 ? 12.828 -10.078 -25.391 1 98.06 404 ASP B C 1
ATOM 6419 O O . ASP B 1 404 ? 11.75 -9.5 -25.281 1 98.06 404 ASP B O 1
ATOM 6423 N N . ALA B 1 405 ? 13.156 -11.094 -24.594 1 98.81 405 ALA B N 1
ATOM 6424 C CA . ALA B 1 405 ? 12.305 -11.438 -23.453 1 98.81 405 ALA B CA 1
ATOM 6425 C C . ALA B 1 405 ? 12.305 -10.328 -22.406 1 98.81 405 ALA B C 1
ATOM 6427 O O . ALA B 1 405 ? 13.203 -9.484 -22.391 1 98.81 405 ALA B O 1
ATOM 6428 N N . ILE B 1 406 ? 11.234 -10.258 -21.641 1 98.75 406 ILE B N 1
ATOM 6429 C CA . ILE B 1 406 ? 11.188 -9.352 -20.5 1 98.75 406 ILE B CA 1
ATOM 6430 C C . ILE B 1 406 ? 12.305 -9.703 -19.516 1 98.75 406 ILE B C 1
ATOM 6432 O O . ILE B 1 406 ? 12.547 -10.883 -19.25 1 98.75 406 ILE B O 1
ATOM 6436 N N . ALA B 1 407 ? 13.008 -8.711 -19.047 1 98.62 407 ALA B N 1
ATOM 6437 C CA . ALA B 1 407 ? 14.164 -8.93 -18.172 1 98.62 407 ALA B CA 1
ATOM 6438 C C . ALA B 1 407 ? 13.734 -9.227 -16.75 1 98.62 407 ALA B C 1
ATOM 6440 O O . ALA B 1 407 ? 14.109 -8.5 -15.812 1 98.62 407 ALA B O 1
ATOM 6441 N N . ASP B 1 408 ? 12.992 -10.258 -16.531 1 98.81 408 ASP B N 1
ATOM 6442 C CA . ASP B 1 408 ? 12.664 -10.844 -15.234 1 98.81 408 ASP B CA 1
ATOM 6443 C C . ASP B 1 408 ? 13.578 -12.031 -14.93 1 98.81 408 ASP B C 1
ATOM 6445 O O . ASP B 1 408 ? 13.477 -13.078 -15.578 1 98.81 408 ASP B O 1
ATOM 6449 N N . MET B 1 409 ? 14.414 -11.883 -13.953 1 98.56 409 MET B N 1
ATOM 6450 C CA . MET B 1 409 ? 15.359 -12.961 -13.664 1 98.56 409 MET B CA 1
ATOM 6451 C C . MET B 1 409 ? 15.742 -12.961 -12.188 1 98.56 409 MET B C 1
ATOM 6453 O O . MET B 1 409 ? 15.531 -11.977 -11.484 1 98.56 409 MET B O 1
ATOM 6457 N N . ILE B 1 410 ? 16.203 -14.062 -11.734 1 98.88 410 ILE B N 1
ATOM 6458 C CA . ILE B 1 410 ? 16.734 -14.195 -10.383 1 98.88 410 ILE B CA 1
ATOM 6459 C C . ILE B 1 410 ? 18.172 -14.703 -10.438 1 98.88 410 ILE B C 1
ATOM 6461 O O . ILE B 1 410 ? 18.547 -15.414 -11.367 1 98.88 410 ILE B O 1
ATOM 6465 N N . VAL B 1 411 ? 18.953 -14.273 -9.516 1 98.88 411 VAL B N 1
ATOM 6466 C CA . VAL B 1 411 ? 20.328 -14.695 -9.383 1 98.88 411 VAL B CA 1
ATOM 6467 C C . VAL B 1 411 ? 20.469 -15.688 -8.234 1 98.88 411 VAL B C 1
ATOM 6469 O O . VAL B 1 411 ? 20.094 -15.391 -7.102 1 98.88 411 VAL B O 1
ATOM 6472 N N . LEU B 1 412 ? 21.016 -16.891 -8.531 1 98.88 412 LEU B N 1
ATOM 6473 C CA . LEU B 1 412 ? 21.078 -17.969 -7.559 1 98.88 412 LEU B CA 1
ATOM 6474 C C . LEU B 1 412 ? 22.531 -18.375 -7.289 1 98.88 412 LEU B C 1
ATOM 6476 O O . LEU B 1 412 ? 23.344 -18.406 -8.211 1 98.88 412 LEU B O 1
ATOM 6480 N N . SER B 1 413 ? 22.797 -18.797 -6.105 1 98.62 413 SER B N 1
ATOM 6481 C CA . SER B 1 413 ? 24.141 -19.234 -5.727 1 98.62 413 SER B CA 1
ATOM 6482 C C . SER B 1 413 ? 24.375 -20.688 -6.133 1 98.62 413 SER B C 1
ATOM 6484 O O . SER B 1 413 ? 25.531 -21.125 -6.223 1 98.62 413 SER B O 1
ATOM 6486 N N . LYS B 1 414 ? 23.281 -21.422 -6.328 1 98.62 414 LYS B N 1
ATOM 6487 C CA . LYS B 1 414 ? 23.375 -22.828 -6.703 1 98.62 414 LYS B CA 1
ATOM 6488 C C . LYS B 1 414 ? 22.516 -23.125 -7.93 1 98.62 414 LYS B C 1
ATOM 6490 O O . LYS B 1 414 ? 21.641 -22.328 -8.289 1 98.62 414 LYS B O 1
ATOM 6495 N N . ASN B 1 415 ? 22.797 -24.266 -8.547 1 98.56 415 ASN B N 1
ATOM 6496 C CA . ASN B 1 415 ? 22.125 -24.703 -9.766 1 98.56 415 ASN B CA 1
ATOM 6497 C C . ASN B 1 415 ? 20.75 -25.297 -9.453 1 98.56 415 ASN B C 1
ATOM 6499 O O . ASN B 1 415 ? 20.672 -26.391 -8.883 1 98.56 415 ASN B O 1
ATOM 6503 N N . PRO B 1 416 ? 19.672 -24.672 -9.898 1 98.75 416 PRO B N 1
ATOM 6504 C CA . PRO B 1 416 ? 18.359 -25.203 -9.586 1 98.75 416 PRO B CA 1
ATOM 6505 C C . PRO B 1 416 ? 18.047 -26.5 -10.344 1 98.75 416 PRO B C 1
ATOM 6507 O O . PRO B 1 416 ? 17.125 -27.234 -9.969 1 98.75 416 PRO B O 1
ATOM 6510 N N . LEU B 1 417 ? 18.75 -26.781 -11.406 1 98.62 417 LEU B N 1
ATOM 6511 C CA . LEU B 1 417 ? 18.531 -28.016 -12.164 1 98.62 417 LEU B CA 1
ATOM 6512 C C . LEU B 1 417 ? 19.109 -29.219 -11.43 1 98.62 417 LEU B C 1
ATOM 6514 O O . LEU B 1 417 ? 18.625 -30.328 -11.594 1 98.62 417 LEU B O 1
ATOM 6518 N N . ASP B 1 418 ? 20.141 -28.953 -10.633 1 98.19 418 ASP B N 1
ATOM 6519 C CA . ASP B 1 418 ? 20.719 -30.031 -9.836 1 98.19 418 ASP B CA 1
ATOM 6520 C C . ASP B 1 418 ? 19.844 -30.359 -8.633 1 98.19 418 ASP B C 1
ATOM 6522 O O . ASP B 1 418 ? 19.688 -31.531 -8.281 1 98.19 418 ASP B O 1
ATOM 6526 N N . ASP B 1 419 ? 19.344 -29.344 -8.055 1 98.06 419 ASP B N 1
ATOM 6527 C CA . ASP B 1 419 ? 18.5 -29.484 -6.883 1 98.06 419 ASP B CA 1
ATOM 6528 C C . ASP B 1 419 ? 17.484 -28.344 -6.801 1 98.06 419 ASP B C 1
ATOM 6530 O O . ASP B 1 419 ? 17.797 -27.25 -6.332 1 98.06 419 ASP B O 1
ATOM 6534 N N . ILE B 1 420 ? 16.234 -28.672 -7.129 1 98.31 420 ILE B N 1
ATOM 6535 C CA . ILE B 1 420 ? 15.188 -27.656 -7.223 1 98.31 420 ILE B CA 1
ATOM 6536 C C . ILE B 1 420 ? 14.844 -27.141 -5.824 1 98.31 420 ILE B C 1
ATOM 6538 O O . ILE B 1 420 ? 14.289 -26.047 -5.68 1 98.31 420 ILE B O 1
ATOM 6542 N N . THR B 1 421 ? 15.188 -27.859 -4.754 1 97.69 421 THR B N 1
ATOM 6543 C CA . THR B 1 421 ? 14.789 -27.531 -3.393 1 97.69 421 THR B CA 1
ATOM 6544 C C . THR B 1 421 ? 15.562 -26.312 -2.883 1 97.69 421 THR B C 1
ATOM 6546 O O . THR B 1 421 ? 15.195 -25.719 -1.87 1 97.69 421 THR B O 1
ATOM 6549 N N . ILE B 1 422 ? 16.609 -25.875 -3.588 1 98 422 ILE B N 1
ATOM 6550 C CA . ILE B 1 422 ? 17.344 -24.672 -3.193 1 98 422 ILE B CA 1
ATOM 6551 C C . ILE B 1 422 ? 16.422 -23.453 -3.291 1 98 422 ILE B C 1
ATOM 6553 O O . ILE B 1 422 ? 16.625 -22.469 -2.588 1 98 422 ILE B O 1
ATOM 6557 N N . LEU B 1 423 ? 15.398 -23.578 -4.176 1 98.5 423 LEU B N 1
ATOM 6558 C CA . LEU B 1 423 ? 14.453 -22.484 -4.344 1 98.5 423 LEU B CA 1
ATOM 6559 C C . LEU B 1 423 ? 13.508 -22.391 -3.146 1 98.5 423 LEU B C 1
ATOM 6561 O O . LEU B 1 423 ? 12.828 -21.391 -2.965 1 98.5 423 LEU B O 1
ATOM 6565 N N . ASP B 1 424 ? 13.438 -23.438 -2.346 1 98 424 ASP B N 1
ATOM 6566 C CA . ASP B 1 424 ? 12.633 -23.438 -1.125 1 98 424 ASP B CA 1
ATOM 6567 C C . ASP B 1 424 ? 13.43 -22.875 0.052 1 98 424 ASP B C 1
ATOM 6569 O O . ASP B 1 424 ? 12.977 -22.922 1.197 1 98 424 ASP B O 1
ATOM 6573 N N . ARG B 1 425 ? 14.68 -22.422 -0.226 1 97.12 425 ARG B N 1
ATOM 6574 C CA . ARG B 1 425 ? 15.539 -21.75 0.733 1 97.12 425 ARG B CA 1
ATOM 6575 C C . ARG B 1 425 ? 16.109 -20.469 0.139 1 97.12 425 ARG B C 1
ATOM 6577 O O . ARG B 1 425 ? 17.328 -20.312 0.047 1 97.12 425 ARG B O 1
ATOM 6584 N N . PRO B 1 426 ? 15.18 -19.547 -0.19 1 98.06 426 PRO B N 1
ATOM 6585 C CA . PRO B 1 426 ? 15.656 -18.344 -0.853 1 98.06 426 PRO B CA 1
ATOM 6586 C C . PRO B 1 426 ? 16.609 -17.516 0.024 1 98.06 426 PRO B C 1
ATOM 6588 O O . PRO B 1 426 ? 17.5 -16.859 -0.489 1 98.06 426 PRO B O 1
ATOM 6591 N N . GLU B 1 427 ? 16.516 -17.578 1.337 1 97.06 427 GLU B N 1
ATOM 6592 C CA . GLU B 1 427 ? 17.359 -16.844 2.26 1 97.06 427 GLU B CA 1
ATOM 6593 C C . GLU B 1 427 ? 18.828 -17.266 2.131 1 97.06 427 GLU B C 1
ATOM 6595 O O . GLU B 1 427 ? 19.734 -16.5 2.439 1 97.06 427 GLU B O 1
ATOM 6600 N N . GLU B 1 428 ? 18.969 -18.453 1.605 1 97.44 428 GLU B N 1
ATOM 6601 C CA . GLU B 1 428 ? 20.312 -19.016 1.523 1 97.44 428 GLU B CA 1
ATOM 6602 C C . GLU B 1 428 ? 20.828 -18.984 0.091 1 97.44 428 GLU B C 1
ATOM 6604 O O . GLU B 1 428 ? 22.047 -18.953 -0.129 1 97.44 428 GLU B O 1
ATOM 6609 N N . ASN B 1 429 ? 19.906 -19 -0.881 1 98.44 429 ASN B N 1
ATOM 6610 C CA . ASN B 1 429 ? 20.359 -19.328 -2.229 1 98.44 429 ASN B CA 1
ATOM 6611 C C . ASN B 1 429 ? 19.969 -18.25 -3.23 1 98.44 429 ASN B C 1
ATOM 6613 O O . ASN B 1 429 ? 20.484 -18.234 -4.355 1 98.44 429 ASN B O 1
ATOM 6617 N N . LEU B 1 430 ? 19.062 -17.344 -2.936 1 98.75 430 LEU B N 1
ATOM 6618 C CA . LEU B 1 430 ? 18.625 -16.266 -3.812 1 98.75 430 LEU B CA 1
ATOM 6619 C C . LEU B 1 430 ? 19.391 -14.984 -3.527 1 98.75 430 LEU B C 1
ATOM 6621 O O . LEU B 1 430 ? 19.219 -14.375 -2.473 1 98.75 430 LEU B O 1
ATOM 6625 N N . LEU B 1 431 ? 20.156 -14.547 -4.434 1 98.44 431 LEU B N 1
ATOM 6626 C CA . LEU B 1 431 ? 21.031 -13.391 -4.227 1 98.44 431 LEU B CA 1
ATOM 6627 C C . LEU B 1 431 ? 20.344 -12.102 -4.633 1 98.44 431 LEU B C 1
ATOM 6629 O O . LEU B 1 431 ? 20.547 -11.055 -4.012 1 98.44 431 LEU B O 1
ATOM 6633 N N . ALA B 1 432 ? 19.531 -12.18 -5.699 1 98.38 432 ALA B N 1
ATOM 6634 C CA . ALA B 1 432 ? 18.891 -10.969 -6.195 1 98.38 432 ALA B CA 1
ATOM 6635 C C . ALA B 1 432 ? 17.688 -11.312 -7.082 1 98.38 432 ALA B C 1
ATOM 6637 O O . ALA B 1 432 ? 17.625 -12.406 -7.652 1 98.38 432 ALA B O 1
ATOM 6638 N N . VAL B 1 433 ? 16.766 -10.477 -7.168 1 98.75 433 VAL B N 1
ATOM 6639 C CA . VAL B 1 433 ? 15.617 -10.523 -8.062 1 98.75 433 VAL B CA 1
ATOM 6640 C C . VAL B 1 433 ? 15.617 -9.297 -8.969 1 98.75 433 VAL B C 1
ATOM 6642 O O . VAL B 1 433 ? 15.656 -8.164 -8.484 1 98.75 433 VAL B O 1
ATOM 6645 N N . ILE B 1 434 ? 15.633 -9.477 -10.219 1 98.44 434 ILE B N 1
ATOM 6646 C CA . ILE B 1 434 ? 15.539 -8.43 -11.234 1 98.44 434 ILE B CA 1
ATOM 6647 C C . ILE B 1 434 ? 14.195 -8.516 -11.945 1 98.44 434 ILE B C 1
ATOM 6649 O O . ILE B 1 434 ? 13.82 -9.578 -12.445 1 98.44 434 ILE B O 1
ATOM 6653 N N . LYS B 1 435 ? 13.398 -7.488 -11.938 1 98.12 435 LYS B N 1
ATOM 6654 C CA . LYS B 1 435 ? 12.133 -7.406 -12.648 1 98.12 435 LYS B CA 1
ATOM 6655 C C . LYS B 1 435 ? 12.133 -6.254 -13.648 1 98.12 435 LYS B C 1
ATOM 6657 O O . LYS B 1 435 ? 12.359 -5.102 -13.273 1 98.12 435 LYS B O 1
ATOM 6662 N N . GLU B 1 436 ? 11.945 -6.641 -14.906 1 97.62 436 GLU B N 1
ATOM 6663 C CA . GLU B 1 436 ? 11.945 -5.652 -15.984 1 97.62 436 GLU B CA 1
ATOM 6664 C C . GLU B 1 436 ? 13.242 -4.844 -15.984 1 97.62 436 GLU B C 1
ATOM 6666 O O . GLU B 1 436 ? 13.219 -3.623 -16.141 1 97.62 436 GLU B O 1
ATOM 6671 N N . GLY B 1 437 ? 14.289 -5.473 -15.648 1 96.94 437 GLY B N 1
ATOM 6672 C CA . GLY B 1 437 ? 15.617 -4.887 -15.758 1 96.94 437 GLY B CA 1
ATOM 6673 C C . GLY B 1 437 ? 16.031 -4.105 -14.523 1 96.94 437 GLY B C 1
ATOM 6674 O O . GLY B 1 437 ? 17.109 -3.516 -14.492 1 96.94 437 GLY B O 1
ATOM 6675 N N . ARG B 1 438 ? 15.258 -4.117 -13.492 1 96.44 438 ARG B N 1
ATOM 6676 C CA . ARG B 1 438 ? 15.555 -3.385 -12.266 1 96.44 438 ARG B CA 1
ATOM 6677 C C . ARG B 1 438 ? 15.812 -4.34 -11.102 1 96.44 438 ARG B C 1
ATOM 6679 O O . ARG B 1 438 ? 15.133 -5.355 -10.969 1 96.44 438 ARG B O 1
ATOM 6686 N N . LEU B 1 439 ? 16.844 -4.059 -10.305 1 96.81 439 LEU B N 1
ATOM 6687 C CA . LEU B 1 439 ? 17.078 -4.805 -9.07 1 96.81 439 LEU B CA 1
ATOM 6688 C C . LEU B 1 439 ? 15.984 -4.492 -8.047 1 96.81 439 LEU B C 1
ATOM 6690 O O . LEU B 1 439 ? 15.883 -3.363 -7.562 1 96.81 439 LEU B O 1
ATOM 6694 N N . VAL B 1 440 ? 15.18 -5.414 -7.668 1 96.69 440 VAL B N 1
ATOM 6695 C CA . VAL B 1 440 ? 14.016 -5.121 -6.836 1 96.69 440 VAL B CA 1
ATOM 6696 C C . VAL B 1 440 ? 14.172 -5.797 -5.473 1 96.69 440 VAL B C 1
ATOM 6698 O O . VAL B 1 440 ? 13.461 -5.465 -4.523 1 96.69 440 VAL B O 1
ATOM 6701 N N . SER B 1 441 ? 15.031 -6.75 -5.352 1 96.38 441 SER B N 1
ATOM 6702 C CA . SER B 1 441 ? 15.328 -7.426 -4.094 1 96.38 441 SER B CA 1
ATOM 6703 C C . SER B 1 441 ? 16.734 -8.008 -4.098 1 96.38 441 SER B C 1
ATOM 6705 O O . SER B 1 441 ? 17.234 -8.453 -5.137 1 96.38 441 SER B O 1
ATOM 6707 N N . GLY B 1 442 ? 17.312 -8.008 -2.965 1 95.94 442 GLY B N 1
ATOM 6708 C CA . GLY B 1 442 ? 18.672 -8.547 -2.861 1 95.94 442 GLY B CA 1
ATOM 6709 C C . GLY B 1 442 ? 19.734 -7.52 -3.172 1 95.94 442 GLY B C 1
ATOM 6710 O O . GLY B 1 442 ? 19.484 -6.312 -3.107 1 95.94 442 GLY B O 1
ATOM 6711 N N . GLN B 1 443 ? 20.969 -8.023 -3.373 1 93.88 443 GLN B N 1
ATOM 6712 C CA . GLN B 1 443 ? 22.094 -7.129 -3.598 1 93.88 443 GLN B CA 1
ATOM 6713 C C . GLN B 1 443 ? 23.047 -7.695 -4.652 1 93.88 443 GLN B C 1
ATOM 6715 O O . GLN B 1 443 ? 23.297 -8.898 -4.684 1 93.88 443 GLN B O 1
ATOM 6720 N N . LEU B 1 444 ? 23.312 -6.91 -5.523 1 94.5 444 LEU B N 1
ATOM 6721 C CA . LEU B 1 444 ? 24.359 -7.148 -6.516 1 94.5 444 LEU B CA 1
ATOM 6722 C C . LEU B 1 444 ? 25.328 -5.973 -6.578 1 94.5 444 LEU B C 1
ATOM 6724 O O . LEU B 1 444 ? 24.906 -4.832 -6.793 1 94.5 444 LEU B O 1
ATOM 6728 N N . GLU B 1 445 ? 26.531 -6.234 -6.27 1 89.81 445 GLU B N 1
ATOM 6729 C CA . GLU B 1 445 ? 27.516 -5.156 -6.309 1 89.81 445 GLU B CA 1
ATOM 6730 C C . GLU B 1 445 ? 27.484 -4.434 -7.652 1 89.81 445 GLU B C 1
ATOM 6732 O O . GLU B 1 445 ? 27.531 -5.07 -8.711 1 89.81 445 GLU B O 1
ATOM 6737 N N . GLY B 1 446 ? 27.328 -3.17 -7.641 1 86.81 446 GLY B N 1
ATOM 6738 C CA . GLY B 1 446 ? 27.344 -2.367 -8.852 1 86.81 446 GLY B CA 1
ATOM 6739 C C . GLY B 1 446 ? 25.984 -2.207 -9.484 1 86.81 446 GLY B C 1
ATOM 6740 O O . GLY B 1 446 ? 25.828 -1.525 -10.5 1 86.81 446 GLY B O 1
ATOM 6741 N N . PHE B 1 447 ? 25.062 -2.889 -9.031 1 89.62 447 PHE B N 1
ATOM 6742 C CA . PHE B 1 447 ? 23.688 -2.783 -9.531 1 89.62 447 PHE B CA 1
ATOM 6743 C C . PHE B 1 447 ? 22.828 -1.993 -8.562 1 89.62 447 PHE B C 1
ATOM 6745 O O . PHE B 1 447 ? 22.344 -2.535 -7.562 1 89.62 447 PHE B O 1
ATOM 6752 N N . SER B 1 448 ? 22.656 -0.755 -8.789 1 76.12 448 SER B N 1
ATOM 6753 C CA . SER B 1 448 ? 21.859 0.083 -7.895 1 76.12 448 SER B CA 1
ATOM 6754 C C . SER B 1 448 ? 20.375 -0.171 -8.078 1 76.12 448 SER B C 1
ATOM 6756 O O . SER B 1 448 ? 19.906 -0.408 -9.195 1 76.12 448 SER B O 1
ATOM 6758 N N . ALA B 1 449 ? 19.703 -0.14 -7.109 1 70.44 449 ALA B N 1
ATOM 6759 C CA . ALA B 1 449 ? 18.25 -0.307 -7.16 1 70.44 449 ALA B CA 1
ATOM 6760 C C . ALA B 1 449 ? 17.578 0.893 -7.828 1 70.44 449 ALA B C 1
ATOM 6762 O O . ALA B 1 449 ? 18.094 2.012 -7.762 1 70.44 449 ALA B O 1
#

Solvent-accessible surface area (backbone atoms only — not comparable to full-atom values): 43792 Å² total; per-residue (Å²): 127,83,77,65,48,87,59,63,77,78,53,76,88,42,56,77,39,58,37,37,58,53,57,53,70,74,69,33,66,62,36,33,39,30,35,24,32,38,44,36,53,93,79,60,44,66,49,80,69,41,24,24,40,32,29,41,60,20,18,22,68,41,74,42,70,52,44,73,68,62,56,66,45,47,79,39,89,40,32,26,71,50,77,63,27,28,39,33,38,18,30,32,37,60,26,34,32,59,46,42,32,47,64,41,89,40,63,72,56,37,56,63,53,53,64,49,56,26,48,49,41,20,48,46,54,31,38,53,42,30,68,62,34,25,46,32,37,25,30,69,24,44,40,39,42,68,58,31,47,34,35,75,43,46,53,45,63,46,30,48,58,44,29,19,21,51,22,40,8,32,80,77,30,51,38,43,74,65,74,92,55,85,82,63,88,62,68,89,76,52,58,74,40,77,35,14,26,35,35,69,56,48,70,39,28,42,49,53,48,51,51,32,48,74,59,53,32,64,33,43,39,36,35,29,14,26,35,48,87,34,89,79,38,51,53,81,38,67,45,72,51,67,62,34,44,33,39,37,27,51,50,34,33,73,64,78,64,26,51,26,30,29,38,20,34,34,45,67,31,43,49,56,41,46,77,31,56,35,40,29,34,36,35,37,25,52,47,43,70,72,51,35,49,50,31,34,74,71,65,24,38,37,28,47,30,64,35,34,41,41,47,44,70,32,87,84,35,52,71,61,54,53,72,71,25,48,54,45,33,50,54,42,47,69,36,26,58,57,21,51,40,49,30,56,76,64,56,34,48,49,30,32,26,27,56,32,46,37,32,49,46,70,50,54,40,44,36,46,36,51,49,50,62,69,40,57,31,44,60,54,51,27,11,20,13,42,43,33,17,42,76,73,70,30,61,77,31,36,28,40,80,46,67,71,3,42,26,30,27,24,32,23,74,58,60,47,65,81,42,37,47,49,57,45,38,35,93,78,28,52,43,30,23,28,51,41,44,33,53,75,33,74,66,50,74,69,53,73,106,127,84,78,65,49,87,58,62,78,79,54,75,91,43,55,78,38,58,37,37,57,52,55,55,70,74,71,32,67,61,36,32,40,30,35,24,33,37,43,37,54,92,77,59,45,66,51,81,69,41,24,24,41,33,28,40,61,21,18,21,67,39,72,43,72,52,44,73,69,61,56,68,43,49,80,39,90,42,33,26,71,50,77,64,26,29,38,33,38,19,29,33,37,60,26,34,32,58,47,42,32,45,63,41,90,39,62,74,54,37,56,64,53,53,64,50,56,26,49,49,41,20,47,46,54,31,38,53,42,30,66,62,35,26,46,31,37,24,31,69,26,44,40,40,41,69,58,31,48,35,34,75,44,46,52,45,61,46,32,47,58,45,29,18,21,52,22,41,7,30,81,74,31,53,39,44,75,66,73,92,54,84,82,62,88,62,68,88,76,53,58,74,40,76,34,14,25,36,35,69,56,50,70,38,30,41,50,52,49,51,51,31,47,75,58,51,32,66,35,42,38,36,36,28,15,25,35,48,86,33,89,79,37,51,53,82,39,67,45,73,52,68,64,34,44,33,38,36,25,50,48,35,33,74,63,77,63,26,52,25,31,28,38,17,34,34,46,67,31,42,50,56,41,44,78,31,57,36,41,31,36,35,36,37,25,53,47,44,69,72,53,34,50,49,30,34,75,71,65,24,38,37,28,47,30,62,33,34,43,41,48,45,69,33,87,85,36,52,71,58,55,55,71,72,24,47,52,44,34,51,54,43,48,70,36,27,60,56,20,51,39,50,31,56,75,64,55,34,50,49,31,32,27,28,56,32,47,36,31,47,47,71,47,53,40,46,35,45,37,51,49,50,62,68,41,58,31,43,61,54,52,25,13,21,13,40,44,33,17,41,76,73,70,31,62,77,31,36,28,42,79,46,68,69,4,42,26,32,28,27,33,24,74,60,61,48,64,82,41,36,48,49,59,44,36,36,92,79,27,52,44,30,24,28,52,42,46,34,54,75,34,74,66,50,74,68,53,71,106

Organism: NCBI:txid1296121

Nearest PDB structures (foldseek):
  3feq-assembly1_G  TM=9.499E-01  e=8.878E-45  unidentified
  3feq-assembly2_M  TM=9.537E-01  e=4.432E-44  unidentified
  3mkv-assembly1_G  TM=9.342E-01  e=2.225E-44  unidentified
  3feq-assembly2_N  TM=9.494E-01  e=1.176E-43  unidentified
  3n2c-assembly1_E  TM=9.450E-01  e=2.481E-43  unidentified

Secondary structure (DSSP, 8-state):
-----SSPPPPGGGGGG-SS-TTPPPPPPPEEEEEEEEEETTTTEEPSS-EEEEEETTEEEEEEE--HHHHHGGGSTTEEE-TTPEEEEPEEEEEE-TTS-SSSSSHHHHTTS-HHHHHHHHHHHHHHHHHTTEEEEEE-SS--HHHHHHHHHTSS---EEEE-SSEEE-TTSTT--S---TT----SS--EETTEEE--SHHHHHHHHHHHHHTT-SSEEEE-B--SS-SS--TT-B-S-HHHHHHHHHHHHHTTSPPEEEEE-SHHHHHHHHHTT--EEEE-TT--HHHHHHHHHHT-EEE--HHHHHHTTSTTSTTTS-HHHHHHHHHHHHHHHHHHHHHHHHT-EE-------GGGGGGTTHHHHHHTTTS-HHHHHHHTTHHHHHHTT-TTTSSS--TTSB--EEEESS-TTT-GGGGG-HHHHEEEEEETTEEEEE--TT---/-PPPPSSPPPPGGGGGG-SS-TTPPPPPPPEEEEEEEEEETTTTEEPSS-EEEEEETTEEEEEEE--HHHHHGGGSTTEEE-TTPEEEEPEEEEEE-TTS-SSSSSHHHHTTS-HHHHHHHHHHHHHHHHHTTEEEEEE-SS--HHHHHHHHHTSS---EEEE-SSEEE-TTSTT--S-S-TT----SS--EETTEEE--SHHHHHHHHHHHHHTT-SSEEEE-B--SS-SS--TT-B-S-HHHHHHHHHHHHHTTSPPEEEEE-SHHHHHHHHHTT--EEEE-TT--HHHHHHHHHHT-EEE--HHHHHHTTSTTSTTTS-HHHHHHHHHHHHHHHHHHHHHHHHT-EE-------GGGGGGTTHHHHHHTTTS-HHHHHHHTTHHHHHHTT-TTTSSS--TTSB--EEEESS-TTT-GGGGG-HHHHEEEEEETTEEEEE--TT---

Foldseek 3Di:
DPDADVVGDDDPVCVCCPDPQSQFDFFDAKAKEWQEQEQFLVVLDTPPAIWIWIATRQFTADIGHHDPVLVVCCVPLRYFYLPNFYKFFFWEAEEEALLLAADDLFSLVSQVDDSVVSLVRSLVLFLLCVQLRHQYYEYQWQDFVVSQVCCVRRVGDGHRYAYQYAAEEAVLFQSDSDPPDPPDPPDPQWDDGRTHTYADDLVRLLVVLVVSVVRPHLAHEYEQAHDLQDDRHDRHDGGDDLSSLLSNQVSCCVSPHHAYEYEHAALVSLCSNVVSRHQEYEQNLHPDQVSLLVQQVSQHEYENQLQALVVCCDPPNVVRGPPSSVVVSVVSNVSRLVNLLSSVVSPHLYAYHHHHGYPSSSQRLVSQVSNVVRDAQSVHLCNGWQSSCVVSPNHVAIRGDDRGHRPWIWTWRDDSNVPVCVSSVCVPTTAFTAGSRATSYHDTVSGDD/DPDADVVGDDDPVCVCCPDPQSQFDFFDAKAKEWQEQEQFLVVLDTPPAIWIWIATRQFTADIGHHDPVLVVCCPPLRYFYLPNFYKFFFWEAEEEALLLAADDLFSLVSQVDDSVVSLVRSLVLFLLCLQLRHQYYEYQWQDFVVSQVCCVRRVGDGHRYAYQYAAEEAVLFQSDSDPPDPPDPPPPQWDDTRTHTYADDLVRLLVVLVVSVVRPHLAHEYEQAHDLQDDRHDRHDGGDDLSSLLSNQVSCCVSPHHAYEYEHAALVSLCSNVVSRHQEYEQNLHDDQVSLLVLQVSQHEYENQLQALVVCCDPPNVVRGPPSSVVVSVVSNVSRLVNLLSSVVSPHLYAYHHHHGYPSSSQRLVSQVSNVVRDAQSVHLCRGWQSSCVVSPNHVAIRGDDRGHRPWIWTWRDDSNVPVCVSSVCVPTTAFTAGSRATSYHDTVSGDD

Radius of gyration: 29.78 Å; Cα contacts (8 Å, |Δi|>4): 2215; chains: 2; bounding box: 72×84×56 Å

Sequence (898 aa):
MSKPTYPPTYNPHVVPSLVPKPWVQSPSAPITLINCKVVDVINGKIIPVLQSIKLEAGKILSISPTSDDTQTQQDSSNVVDIDGHYICPGLIDCHVHIIHTPGEPTIAQMRQVPRELAALRSTYVLRTMLTRGFTTIRDLGGANKLIANALEEGVISGPRLIQCGYVISQTGGHGDSLPSISGANEGCCGHVYSSGRTADGVPAVLKAVREEIKAGADFIKLMIGGGVASPYDSIESIQFTPEEVRAATSTAWNSGRLICTAHAYTPDAIRYAVDNGVKGIEHGNLLDEPTAQLLKEKGVWLTPTLATYGAFTRPPFDKVLPPSGMEKNKYVMTRGLESLKLAHETGVQICFGTDLLNSMHALQTEEFSIRSIVLPSEAILRQATVNAAKMLGFEGQLGVIAKDAIADMIVLSKNPLDDITILDRPEENLLAVIKEGRLVSGQLEGFSAMSKPTYPPTYNPHVVPSLVPKPWVQSPSAPITLINCKVVDVINGKIIPVLQSIKLEAGKILSISPTSDDTQTQQDSSNVVDIDGHYICPGLIDCHVHIIHTPGEPTIAQMRQVPRELAALRSTYVLRTMLTRGFTTIRDLGGANKLIANALEEGVISGPRLIQCGYVISQTGGHGDSLPSISGANEGCCGHVYSSGRTADGVPAVLKAVREEIKAGADFIKLMIGGGVASPYDSIESIQFTPEEVRAATSTAWNSGRLICTAHAYTPDAIRYAVDNGVKGIEHGNLLDEPTAQLLKEKGVWLTPTLATYGAFTRPPFDKVLPPSGMEKNKYVMTRGLESLKLAHETGVQICFGTDLLNSMHALQTEEFSIRSIVLPSEAILRQATVNAAKMLGFEGQLGVIAKDAIADMIVLSKNPLDDITILDRPEENLLAVIKEGRLVSGQLEGFSA

InterPro domains:
  IPR006680 Amidohydrolase-related [PF01979] (86-440)
  IPR011059 Metal-dependent hydrolase, composite domain superfamily [G3DSA:2.30.40.10] (35-439)
  IPR011059 Metal-dependent hydrolase, composite domain superfamily [SSF51338] (28-442)
  IPR032466 Metal-dependent hydrolase [SSF51556] (90-399)
  IPR051781 Metallo-dependent Hydrolase Enzymes [PTHR43135] (27-444)
  IPR057744 Ochratoxinase-like [cd01299] (79-423)